Protein AF-A0A4Z1HQW0-F1 (afdb_monomer)

Foldseek 3Di:
DPVDQPLVLCLCQQLVFPDHDQFADPLVVNLLVVLVLLLVLLVVVLVVDDPVQNPLSVLLNVQSVLANDPPPDPDDNLVSVLVVLVPDDAQHKHKDDLQLLQKIWIWGHHPFKIKIFMPGQDDWPCQLVVDDPFDKDKPRAWMWIAGSVLSPDPVSSVVVSVLSVCSSPDADQVQFDWDAFPNDIDGDPQTDGPNCSVNPVVSVVRCVRTNTDDDDIDMDRDDWDFRHDPDDYTDIRRSSSVNSLRSLLRSSDDPPDPPVPSQSSLLSSLSSLLVSLLVVVVDPDDLVSNVSSLVSSVVSCVVCVVPDDPVSNVSNVVSSVVSVVVSVVPDDDDDDDDDDDPVQDDVPVQQFFPLPLPVVVVVCVVVLPDDFDPLDPDPDPDDFAFDLDQQDQTDDDLVCVPDPDLLNLLRNLLSNLVSLLPRLVSNLVVCLADPVVLLVLLVVLVSSCVSLCVSCPQPQQSLLSSLLSSLSSLLSLCSSLCVVPVLCLQAQLLDALQQNLLRFALFLSSLVSSLVSNVSNVVSRVSHHPPAAHQQWDQQDCRHPLNVVLVVDPVLVVLLVVLVVVLVVVLVVQVVVLVVLLVQLVVLVVQLVPFDFDWDWDFDDDDPPTDTDTDTDPDGSNVVSVVSSQPRKDFADERQAAPRPSRRSRQSCLLPPDSSCLSSNQSSVCCQPVQFADPDPDFPFAPWDDCCQGPCVVSRPDDHGQKGKTFSFHWCCPDPLGMDRSVPDDSDSRYHYTSGDITIWGDDVVTTGGDDSCSSVRTHNLSSNFRDDDPLCNLLSVLRSAQCDALVNQVVVLVSDGPVDDSVQSSLLSRCSHHLLCNLVSVLVCLQVVPYLLLDPSSLRSLSSSLRSQHDAPVSDSRRNSRVLLQDPVSLVSSLVSLLVQCVVCLVPLSSLSSLLSSLSNLQSSCRPYPDPVSVVSSLVSLVVLLVSLLVSLVVLVVVLVVDPDDVVNVVSLLSSLSSLLSNLSSLLHDLVVNLVQCVDQVSLLSNLLSLQSNLLSPAPDCPPPDPVSVVSVSSLLSSLSSCQVVNLVCQQVPVNNVQVNVCVVDVPAAFDARWDADDPPRSQKIKGWGRDDPNDDIWIWIARSNRSQIDISNAGQFWHPPLQCPDPQNCLQQNRDTFGWHQDPDRPFGIWGPDADVQWIWTWDDDPSDIWIWIDHPHKIKTWDDLVSCPVRDDPVQSNQWIWIAIPPQRKTWTHGSVCHPDDDLFGWIWHQDPVRTTWTDTPPDTDGTPVPVSVVVVVVVVPD

Organism: NCBI:txid54673

Structure (mmCIF, N/CA/C/O backbone):
data_AF-A0A4Z1HQW0-F1
#
_entry.id   AF-A0A4Z1HQW0-F1
#
loop_
_atom_site.group_PDB
_atom_site.id
_atom_site.type_symbol
_atom_site.label_atom_id
_atom_site.label_alt_id
_atom_site.label_comp_id
_atom_site.label_asym_id
_atom_site.label_entity_id
_atom_site.label_seq_id
_atom_site.pdbx_PDB_ins_code
_atom_site.Cartn_x
_atom_site.Cartn_y
_atom_site.Cartn_z
_atom_site.occupancy
_atom_site.B_iso_or_equiv
_atom_site.auth_seq_id
_atom_site.auth_comp_id
_atom_site.auth_asym_id
_atom_site.auth_atom_id
_atom_site.pdbx_PDB_model_num
ATOM 1 N N . MET A 1 1 ? 65.955 0.274 -6.771 1.00 34.38 1 MET A N 1
ATOM 2 C CA . MET A 1 1 ? 64.890 1.203 -6.340 1.00 34.38 1 MET A CA 1
ATOM 3 C C . MET A 1 1 ? 63.680 1.011 -7.249 1.00 34.38 1 MET A C 1
ATOM 5 O O . MET A 1 1 ? 63.734 1.446 -8.388 1.00 34.38 1 MET A O 1
ATOM 9 N N . ILE A 1 2 ? 62.626 0.335 -6.782 1.00 44.81 2 ILE A N 1
ATOM 10 C CA . ILE A 1 2 ? 61.275 0.433 -7.366 1.00 44.81 2 ILE A CA 1
ATOM 11 C C . ILE A 1 2 ? 60.471 1.174 -6.300 1.00 44.81 2 ILE A C 1
ATOM 13 O O . ILE A 1 2 ? 59.900 0.559 -5.408 1.00 44.81 2 ILE A O 1
ATOM 17 N N . SER A 1 3 ? 60.573 2.500 -6.280 1.00 45.28 3 SER A N 1
ATOM 18 C CA . SER A 1 3 ? 60.137 3.334 -5.151 1.00 45.28 3 SER A CA 1
ATOM 19 C C . SER A 1 3 ? 58.624 3.582 -5.081 1.00 45.28 3 SER A C 1
ATOM 21 O O . SER A 1 3 ? 58.212 4.387 -4.264 1.00 45.28 3 SER A O 1
ATOM 23 N N . ASN A 1 4 ? 57.798 2.891 -5.880 1.00 60.78 4 ASN A N 1
ATOM 24 C CA . ASN A 1 4 ? 56.337 2.817 -5.727 1.00 60.78 4 ASN A CA 1
ATOM 25 C C . ASN A 1 4 ? 55.790 1.634 -6.551 1.00 60.78 4 ASN A C 1
ATOM 27 O O . ASN A 1 4 ? 55.572 1.763 -7.755 1.00 60.78 4 ASN A O 1
ATOM 31 N N . LEU A 1 5 ? 55.599 0.458 -5.938 1.00 72.88 5 LEU A N 1
ATOM 32 C CA . LEU A 1 5 ? 54.894 -0.648 -6.600 1.00 72.88 5 LEU A CA 1
ATOM 33 C C . LEU A 1 5 ? 53.379 -0.360 -6.645 1.00 72.88 5 LEU A C 1
ATOM 35 O O . LEU A 1 5 ? 52.822 0.004 -5.609 1.00 72.88 5 LEU A O 1
ATOM 39 N N . PRO A 1 6 ? 52.679 -0.602 -7.773 1.00 83.88 6 PRO A N 1
ATOM 40 C CA . PRO A 1 6 ? 51.221 -0.504 -7.856 1.00 83.88 6 PRO A CA 1
ATOM 41 C C . PRO A 1 6 ? 50.573 -1.723 -7.172 1.00 83.88 6 PRO A C 1
ATOM 43 O O . PRO A 1 6 ? 50.025 -2.618 -7.819 1.00 83.88 6 PRO A O 1
ATOM 46 N N . LEU A 1 7 ? 50.695 -1.804 -5.844 1.00 86.00 7 LEU A N 1
ATOM 47 C CA . LEU A 1 7 ? 50.300 -2.974 -5.054 1.00 86.00 7 LEU A CA 1
ATOM 48 C C . LEU A 1 7 ? 48.808 -3.304 -5.185 1.00 86.00 7 LEU A C 1
ATOM 50 O O . LEU A 1 7 ? 48.448 -4.478 -5.146 1.00 86.00 7 LEU A O 1
ATOM 54 N N . GLU A 1 8 ? 47.958 -2.303 -5.398 1.00 86.75 8 GLU A N 1
ATOM 55 C CA . GLU A 1 8 ? 46.522 -2.485 -5.623 1.00 86.75 8 GLU A CA 1
ATOM 56 C C . GLU A 1 8 ? 46.225 -3.193 -6.962 1.00 86.75 8 GLU A C 1
ATOM 58 O O . GLU A 1 8 ? 45.518 -4.201 -6.981 1.00 86.75 8 GLU A O 1
ATOM 63 N N . TYR A 1 9 ? 46.861 -2.771 -8.063 1.00 89.56 9 TYR A N 1
ATOM 64 C CA . TYR A 1 9 ? 46.792 -3.457 -9.365 1.00 89.56 9 TYR A CA 1
ATOM 65 C C . TYR A 1 9 ? 47.267 -4.917 -9.256 1.00 89.56 9 TYR A C 1
ATOM 67 O O . TYR A 1 9 ? 46.600 -5.865 -9.687 1.00 89.56 9 TYR A O 1
ATOM 75 N N . ILE A 1 10 ? 48.415 -5.125 -8.602 1.00 90.62 10 ILE A N 1
ATOM 76 C CA . ILE A 1 10 ? 48.997 -6.458 -8.392 1.00 90.62 10 ILE A CA 1
ATOM 77 C C . ILE A 1 10 ? 48.061 -7.322 -7.535 1.00 90.62 10 ILE A C 1
ATOM 79 O O . ILE A 1 10 ? 47.850 -8.499 -7.840 1.00 90.62 10 ILE A O 1
ATOM 83 N N . PHE A 1 11 ? 47.451 -6.760 -6.493 1.00 91.19 11 PHE A N 1
ATOM 84 C CA . PHE A 1 11 ? 46.458 -7.439 -5.665 1.00 91.19 11 PHE A CA 1
ATOM 85 C C . PHE A 1 11 ? 45.246 -7.896 -6.494 1.00 91.19 11 PHE A C 1
ATOM 87 O O . PHE A 1 11 ? 44.898 -9.085 -6.467 1.00 91.19 11 PHE A O 1
ATOM 94 N N . HIS A 1 12 ? 44.662 -7.013 -7.309 1.00 92.12 12 HIS A N 1
ATOM 95 C CA . HIS A 1 12 ? 43.513 -7.339 -8.157 1.00 92.12 12 HIS A CA 1
ATOM 96 C C . HIS A 1 12 ? 43.827 -8.428 -9.196 1.00 92.12 12 HIS A C 1
ATOM 98 O O . HIS A 1 12 ? 43.054 -9.381 -9.354 1.00 92.12 12 HIS A O 1
ATOM 104 N N . HIS A 1 13 ? 44.989 -8.380 -9.854 1.00 91.50 13 HIS A N 1
ATOM 105 C CA . HIS A 1 13 ? 45.311 -9.325 -10.928 1.00 91.50 13 HIS A CA 1
ATOM 106 C C . HIS A 1 13 ? 46.006 -10.614 -10.471 1.00 91.50 13 HIS A C 1
ATOM 108 O O . HIS A 1 13 ? 45.708 -11.689 -11.013 1.00 91.50 13 HIS A O 1
ATOM 114 N N . VAL A 1 14 ? 46.879 -10.576 -9.461 1.00 92.75 14 VAL A N 1
ATOM 115 C CA . VAL A 1 14 ? 47.582 -11.765 -8.943 1.00 92.75 14 VAL A CA 1
ATOM 116 C C . VAL A 1 14 ? 46.700 -12.531 -7.958 1.00 92.75 14 VAL A C 1
ATOM 118 O O . VAL A 1 14 ? 46.475 -13.733 -8.151 1.00 92.75 14 VAL A O 1
ATOM 121 N N . PHE A 1 15 ? 46.148 -11.848 -6.950 1.00 92.50 15 PHE A N 1
ATOM 122 C CA . PHE A 1 15 ? 45.377 -12.475 -5.872 1.00 92.50 15 PHE A CA 1
ATOM 123 C C . PHE A 1 15 ? 43.898 -12.646 -6.225 1.00 92.50 15 PHE A C 1
ATOM 125 O O . PHE A 1 15 ? 43.306 -13.654 -5.820 1.00 92.50 15 PHE A O 1
ATOM 132 N N . LEU A 1 16 ? 43.318 -11.747 -7.026 1.00 90.88 16 LEU A N 1
ATOM 133 C CA . LEU A 1 16 ? 41.908 -11.771 -7.442 1.00 90.88 16 LEU A CA 1
ATOM 134 C C . LEU A 1 16 ? 40.949 -11.849 -6.229 1.00 90.88 16 LEU A C 1
ATOM 136 O O . LEU A 1 16 ? 40.405 -12.929 -5.944 1.00 90.88 16 LEU A O 1
ATOM 140 N N . PRO A 1 17 ? 40.836 -10.770 -5.435 1.00 91.38 17 PRO A N 1
ATOM 141 C CA . PRO A 1 17 ? 39.992 -10.695 -4.234 1.00 91.38 17 PRO A CA 1
ATOM 142 C C . PRO A 1 17 ? 38.481 -10.777 -4.534 1.00 91.38 17 PRO A C 1
ATOM 144 O O . PRO A 1 17 ? 38.094 -10.785 -5.700 1.00 91.38 17 PRO A O 1
ATOM 147 N N . PRO A 1 18 ? 37.622 -10.887 -3.498 1.00 86.44 18 PRO A N 1
ATOM 148 C CA . PRO A 1 18 ? 36.166 -10.868 -3.668 1.00 86.44 18 PRO A CA 1
ATOM 149 C C . PRO A 1 18 ? 35.628 -9.543 -4.224 1.00 86.44 18 PRO A C 1
ATOM 151 O O . PRO A 1 18 ? 34.746 -9.565 -5.076 1.00 86.44 18 PRO A O 1
ATOM 154 N N . LYS A 1 19 ? 36.170 -8.408 -3.762 1.00 87.94 19 LYS A N 1
ATOM 155 C CA . LYS A 1 19 ? 35.846 -7.072 -4.273 1.00 87.94 19 LYS A CA 1
ATOM 156 C C . LYS A 1 19 ? 36.852 -6.693 -5.354 1.00 87.94 19 LYS A C 1
ATOM 158 O O . LYS A 1 19 ? 38.043 -6.637 -5.065 1.00 87.94 19 LYS A O 1
ATOM 163 N N . LEU A 1 20 ? 36.376 -6.481 -6.574 1.00 90.00 20 LEU A N 1
ATOM 164 C CA . LEU A 1 20 ? 37.189 -6.112 -7.733 1.00 90.00 20 LEU A CA 1
ATOM 165 C C . LEU A 1 20 ? 36.821 -4.682 -8.175 1.00 90.00 20 LEU A C 1
ATOM 167 O O . LEU A 1 20 ? 35.801 -4.160 -7.720 1.00 90.00 20 LEU A O 1
ATOM 171 N N . PRO A 1 21 ? 37.662 -4.016 -8.982 1.00 88.31 21 PRO A N 1
ATOM 172 C CA . PRO A 1 21 ? 37.334 -2.706 -9.533 1.00 88.31 21 PRO A CA 1
ATOM 173 C C . PRO A 1 21 ? 36.179 -2.774 -10.535 1.00 88.31 21 PRO A C 1
ATOM 175 O O . PRO A 1 21 ? 36.045 -3.738 -11.283 1.00 88.31 21 PRO A O 1
ATOM 178 N N . ASP A 1 22 ? 35.412 -1.689 -10.623 1.00 86.31 22 ASP A N 1
ATOM 179 C CA . ASP A 1 22 ? 34.274 -1.579 -11.545 1.00 86.31 22 ASP A CA 1
ATOM 180 C C . ASP A 1 22 ? 34.618 -0.867 -12.877 1.00 86.31 22 ASP A C 1
ATOM 182 O O . ASP A 1 22 ? 33.733 -0.609 -13.700 1.00 86.31 22 ASP A O 1
ATOM 186 N N . LYS A 1 23 ? 35.894 -0.513 -13.091 1.00 85.50 23 LYS A N 1
ATOM 187 C CA . LYS A 1 23 ? 36.424 0.168 -14.290 1.00 85.50 23 LYS A CA 1
ATOM 188 C C . LYS A 1 23 ? 37.862 -0.267 -14.603 1.00 85.50 23 LYS A C 1
ATOM 190 O O . LYS A 1 23 ? 38.560 -0.728 -13.707 1.00 85.50 23 LYS A O 1
ATOM 195 N N . GLU A 1 24 ? 38.289 -0.097 -15.854 1.00 84.25 24 GLU A N 1
ATOM 196 C CA . GLU A 1 24 ? 39.665 -0.366 -16.319 1.00 84.25 24 GLU A CA 1
ATOM 197 C C . GLU A 1 24 ? 40.729 0.389 -15.482 1.00 84.25 24 GLU A C 1
ATOM 199 O O . GLU A 1 24 ? 40.503 1.541 -15.100 1.00 84.25 24 GLU A O 1
ATOM 204 N N . ASP A 1 25 ? 41.839 -0.284 -15.143 1.00 83.62 25 ASP A N 1
ATOM 205 C CA . ASP A 1 25 ? 42.852 0.133 -14.158 1.00 83.62 25 ASP A CA 1
ATOM 206 C C . ASP A 1 25 ? 44.268 0.374 -14.740 1.00 83.62 25 ASP A C 1
ATOM 208 O O . ASP A 1 25 ? 45.282 0.059 -14.106 1.00 83.62 25 ASP A O 1
ATOM 212 N N . GLU A 1 26 ? 44.343 1.000 -15.923 1.00 76.25 26 GLU A N 1
ATOM 213 C CA . GLU A 1 26 ? 45.581 1.449 -16.593 1.00 76.25 26 GLU A CA 1
ATOM 214 C C . GLU A 1 26 ? 46.575 0.306 -16.886 1.00 76.25 26 GLU A C 1
ATOM 216 O O . GLU A 1 26 ? 47.771 0.387 -16.574 1.00 76.25 26 GLU A O 1
ATOM 221 N N . ARG A 1 27 ? 46.089 -0.783 -17.496 1.00 77.06 27 ARG A N 1
ATOM 222 C CA . ARG A 1 27 ? 46.860 -2.030 -17.673 1.00 77.06 27 ARG A CA 1
ATOM 223 C C . ARG A 1 27 ? 48.205 -1.842 -18.381 1.00 77.06 27 ARG A C 1
ATOM 225 O O . ARG A 1 27 ? 49.205 -2.382 -17.910 1.00 77.06 27 ARG A O 1
ATOM 232 N N . GLU A 1 28 ? 48.262 -1.029 -19.439 1.00 69.31 28 GLU A N 1
ATOM 233 C CA . GLU A 1 28 ? 49.486 -0.790 -20.229 1.00 69.31 28 GLU A CA 1
ATOM 234 C C . GLU A 1 28 ? 50.670 -0.324 -19.363 1.00 69.31 28 GLU A C 1
ATOM 236 O O . GLU A 1 28 ? 51.806 -0.772 -19.532 1.00 69.31 28 GLU A O 1
ATOM 241 N N . LYS A 1 29 ? 50.406 0.547 -18.382 1.00 75.50 29 LYS A N 1
ATOM 242 C CA . LYS A 1 29 ? 51.429 1.109 -17.492 1.00 75.50 29 LYS A CA 1
ATOM 243 C C . LYS A 1 29 ? 51.857 0.115 -16.414 1.00 75.50 29 LYS A C 1
ATOM 245 O O . LYS A 1 29 ? 53.040 0.025 -16.080 1.00 75.50 29 LYS A O 1
ATOM 250 N N . HIS A 1 30 ? 50.905 -0.620 -15.843 1.00 83.06 30 HIS A N 1
ATOM 251 C CA . HIS A 1 30 ? 51.153 -1.476 -14.684 1.00 83.06 30 HIS A CA 1
ATOM 252 C C . HIS A 1 30 ? 51.631 -2.894 -15.047 1.00 83.06 30 HIS A C 1
ATOM 254 O O . HIS A 1 30 ? 52.361 -3.504 -14.257 1.00 83.06 30 HIS A O 1
ATOM 260 N N . ASP A 1 31 ? 51.317 -3.409 -16.242 1.00 83.50 31 ASP A N 1
ATOM 261 C CA . ASP A 1 31 ? 51.786 -4.725 -16.705 1.00 83.50 31 ASP A CA 1
ATOM 262 C C . ASP A 1 31 ? 53.314 -4.777 -16.888 1.00 83.50 31 ASP A C 1
ATOM 264 O O . ASP A 1 31 ? 53.945 -5.797 -16.586 1.00 83.50 31 ASP A O 1
ATOM 268 N N . VAL A 1 32 ? 53.948 -3.664 -17.274 1.00 81.31 32 VAL A N 1
ATOM 269 C CA . VAL A 1 32 ? 55.418 -3.554 -17.337 1.00 81.31 32 VAL A CA 1
ATOM 270 C C . VAL A 1 32 ? 56.038 -3.746 -15.949 1.00 81.31 32 VAL A C 1
ATOM 272 O O . VAL A 1 32 ? 56.973 -4.534 -15.784 1.00 81.31 32 VAL A O 1
ATOM 275 N N . VAL A 1 33 ? 55.480 -3.090 -14.927 1.00 84.00 33 VAL A N 1
ATOM 276 C CA . VAL A 1 33 ? 55.957 -3.199 -13.538 1.00 84.00 33 VAL A CA 1
ATOM 277 C C . VAL A 1 33 ? 55.736 -4.612 -12.993 1.00 84.00 33 VAL A C 1
ATOM 279 O O . VAL A 1 33 ? 56.621 -5.176 -12.347 1.00 84.00 33 VAL A O 1
ATOM 282 N N . LEU A 1 34 ? 54.589 -5.229 -13.300 1.00 87.06 34 LEU A N 1
ATOM 283 C CA . LEU A 1 34 ? 54.302 -6.619 -12.935 1.00 87.06 34 LEU A CA 1
ATOM 284 C C . LEU A 1 34 ? 55.298 -7.600 -13.579 1.00 87.06 34 LEU A C 1
ATOM 286 O O . LEU A 1 34 ? 55.713 -8.565 -12.934 1.00 87.06 34 LEU A O 1
ATOM 290 N N . THR A 1 35 ? 55.718 -7.341 -14.819 1.00 86.50 35 THR A N 1
ATOM 291 C CA . THR A 1 35 ? 56.719 -8.148 -15.538 1.00 86.50 35 THR A CA 1
ATOM 292 C C . THR A 1 35 ? 58.089 -8.058 -14.881 1.00 86.50 35 THR A C 1
ATOM 294 O O . THR A 1 35 ? 58.712 -9.087 -14.618 1.00 86.50 35 THR A O 1
ATOM 297 N N . GLN A 1 36 ? 58.536 -6.841 -14.559 1.00 86.38 36 GLN A N 1
ATOM 298 C CA . GLN A 1 36 ? 59.807 -6.600 -13.869 1.00 86.38 36 GLN A CA 1
ATOM 299 C C . GLN A 1 36 ? 59.830 -7.265 -12.489 1.00 86.38 36 GLN A C 1
ATOM 301 O O . GLN A 1 36 ? 60.803 -7.936 -12.142 1.00 86.38 36 GLN A O 1
ATOM 306 N N . LEU A 1 37 ? 58.734 -7.157 -11.731 1.00 89.25 37 LEU A N 1
ATOM 307 C CA . LEU A 1 37 ? 58.595 -7.836 -10.444 1.00 89.25 37 LEU A CA 1
ATOM 308 C C . LEU A 1 37 ? 58.626 -9.362 -10.609 1.00 89.25 37 LEU A C 1
ATOM 310 O O . LEU A 1 37 ? 59.332 -10.052 -9.878 1.00 89.25 37 LEU A O 1
ATOM 314 N N . CYS A 1 38 ? 57.899 -9.905 -11.590 1.00 90.56 38 CYS A N 1
ATOM 315 C CA . CYS A 1 38 ? 57.916 -11.337 -11.883 1.00 90.56 38 CYS A CA 1
ATOM 316 C C . CYS A 1 38 ? 59.324 -11.824 -12.253 1.00 90.56 38 CYS A C 1
ATOM 318 O O . CYS A 1 38 ? 59.718 -12.907 -11.828 1.00 90.56 38 CYS A O 1
ATOM 320 N N . GLN A 1 39 ? 60.089 -11.035 -13.012 1.00 89.69 39 GLN A N 1
ATOM 321 C CA . GLN A 1 39 ? 61.477 -11.336 -13.358 1.00 89.69 39 GLN A CA 1
ATOM 322 C C . GLN A 1 39 ? 62.376 -11.368 -12.118 1.00 89.69 39 GLN A C 1
ATOM 324 O O . GLN A 1 39 ? 63.143 -12.315 -11.944 1.00 89.69 39 GLN A O 1
ATOM 329 N N . GLN A 1 40 ? 62.287 -10.336 -11.273 1.00 90.06 40 GLN A N 1
ATOM 330 C CA . GLN A 1 40 ? 63.084 -10.215 -10.054 1.00 90.06 40 GLN A CA 1
ATOM 331 C C . GLN A 1 40 ? 62.823 -11.394 -9.114 1.00 90.06 40 GLN A C 1
ATOM 333 O O . GLN A 1 40 ? 63.760 -12.054 -8.670 1.00 90.06 40 GLN A O 1
ATOM 338 N N . GLU A 1 41 ? 61.556 -11.724 -8.870 1.00 92.38 41 GLU A N 1
ATOM 339 C CA . GLU A 1 41 ? 61.221 -12.835 -7.981 1.00 92.38 41 GLU A CA 1
ATOM 340 C C . GLU A 1 41 ? 61.521 -14.202 -8.593 1.00 92.38 41 GLU A C 1
ATOM 342 O O . GLU A 1 41 ? 61.809 -15.149 -7.865 1.00 92.38 41 GLU A O 1
ATOM 347 N N . LEU A 1 42 ? 61.494 -14.335 -9.921 1.00 91.62 42 LEU A N 1
ATOM 348 C CA . LEU A 1 42 ? 61.926 -15.567 -10.580 1.00 91.62 42 LEU A CA 1
ATOM 349 C C . LEU A 1 42 ? 63.439 -15.774 -10.449 1.00 91.62 42 LEU A C 1
ATOM 351 O O . LEU A 1 42 ? 63.875 -16.913 -10.294 1.00 91.62 42 LEU A O 1
ATOM 355 N N . GLN A 1 43 ? 64.225 -14.691 -10.458 1.00 91.31 43 GLN A N 1
ATOM 356 C CA . GLN A 1 43 ? 65.656 -14.730 -10.153 1.00 91.31 43 GLN A CA 1
ATOM 357 C C . GLN A 1 43 ? 65.900 -15.145 -8.696 1.00 91.31 43 GLN A C 1
ATOM 359 O O . GLN A 1 43 ? 66.638 -16.097 -8.464 1.00 91.31 43 GLN A O 1
ATOM 364 N N . ASN A 1 44 ? 65.200 -14.532 -7.735 1.00 90.06 44 ASN A N 1
ATOM 365 C CA . ASN A 1 44 ? 65.288 -14.926 -6.322 1.00 90.06 44 ASN A CA 1
ATOM 366 C C . ASN A 1 44 ? 64.927 -16.409 -6.128 1.00 90.06 44 ASN A C 1
ATOM 368 O O . ASN A 1 44 ? 65.617 -17.142 -5.425 1.00 90.06 44 ASN A O 1
ATOM 372 N N . PHE A 1 45 ? 63.870 -16.876 -6.799 1.00 90.12 45 PHE A N 1
ATOM 373 C CA . PHE A 1 45 ? 63.461 -18.277 -6.754 1.00 90.12 45 PHE A CA 1
ATOM 374 C C . PHE A 1 45 ? 64.521 -19.210 -7.353 1.00 90.12 45 PHE A C 1
ATOM 376 O O . PHE A 1 45 ? 64.804 -20.254 -6.775 1.00 90.12 45 PHE A O 1
ATOM 383 N N . HIS A 1 46 ? 65.132 -18.841 -8.485 1.00 90.25 46 HIS A N 1
ATOM 384 C CA . HIS A 1 46 ? 66.228 -19.596 -9.101 1.00 90.25 46 HIS A CA 1
ATOM 385 C C . HIS A 1 46 ? 67.400 -19.799 -8.135 1.00 90.25 46 HIS A C 1
ATOM 387 O O . HIS A 1 46 ? 67.938 -20.905 -8.044 1.00 90.25 46 HIS A O 1
ATOM 393 N N . ASP A 1 47 ? 67.774 -18.752 -7.406 1.00 87.31 47 ASP A N 1
ATOM 394 C CA . ASP A 1 47 ? 68.938 -18.775 -6.521 1.00 87.31 47 ASP A CA 1
ATOM 395 C C . ASP A 1 47 ? 68.695 -19.672 -5.292 1.00 87.31 47 ASP A C 1
ATOM 397 O O . ASP A 1 47 ? 69.615 -20.343 -4.820 1.00 87.31 47 ASP A O 1
ATOM 401 N N . CYS A 1 48 ? 67.434 -19.800 -4.862 1.00 83.25 48 CYS A N 1
ATOM 402 C CA . CYS A 1 48 ? 67.003 -20.718 -3.805 1.00 83.25 48 CYS A CA 1
ATOM 403 C C . CYS A 1 48 ? 66.856 -22.190 -4.247 1.00 83.25 48 CYS A C 1
ATOM 405 O O . CYS A 1 48 ? 66.702 -23.059 -3.390 1.00 83.25 48 CYS A O 1
ATOM 407 N N . LEU A 1 49 ? 66.876 -22.507 -5.549 1.00 84.06 49 LEU A N 1
ATOM 408 C CA . LEU A 1 49 ? 66.679 -23.882 -6.033 1.00 84.06 49 LEU A CA 1
ATOM 409 C C . LEU A 1 49 ? 67.974 -24.715 -6.013 1.00 84.06 49 LEU A C 1
ATOM 411 O O . LEU A 1 49 ? 69.053 -24.163 -6.229 1.00 84.06 49 LEU A O 1
ATOM 415 N N . PRO A 1 50 ? 67.891 -26.053 -5.878 1.00 80.38 50 PRO A N 1
ATOM 416 C CA . PRO A 1 50 ? 69.023 -26.955 -6.106 1.00 80.38 50 PRO A CA 1
ATOM 417 C C . PRO A 1 50 ? 69.533 -26.911 -7.559 1.00 80.38 50 PRO A C 1
ATOM 419 O O . PRO A 1 50 ? 68.756 -26.711 -8.497 1.00 80.38 50 PRO A O 1
ATOM 422 N N . SER A 1 51 ? 70.833 -27.151 -7.775 1.00 77.06 51 SER A N 1
ATOM 423 C CA . SER A 1 51 ? 71.506 -26.999 -9.082 1.00 77.06 51 SER A CA 1
ATOM 424 C C . SER A 1 51 ? 70.842 -27.761 -10.240 1.00 77.06 51 SER A C 1
ATOM 426 O O . SER A 1 51 ? 70.782 -27.252 -11.357 1.00 77.06 51 SER A O 1
ATOM 428 N N . ASN A 1 52 ? 70.273 -28.940 -9.976 1.00 71.88 52 ASN A N 1
ATOM 429 C CA . ASN A 1 52 ? 69.576 -29.776 -10.964 1.00 71.88 52 ASN A CA 1
ATOM 430 C C . ASN A 1 52 ? 68.192 -29.238 -11.392 1.00 71.88 52 ASN A C 1
ATOM 432 O O . ASN A 1 52 ? 67.619 -29.731 -12.362 1.00 71.88 52 ASN A O 1
ATOM 436 N N . GLN A 1 53 ? 67.649 -28.228 -10.704 1.00 74.62 53 GLN A N 1
ATOM 437 C CA . GLN A 1 53 ? 66.349 -27.610 -11.006 1.00 74.62 53 GLN A CA 1
ATOM 438 C C . GLN A 1 53 ? 66.473 -26.187 -11.574 1.00 74.62 53 GLN A C 1
ATOM 440 O O . GLN A 1 53 ? 65.480 -25.611 -12.019 1.00 74.62 53 GLN A O 1
ATOM 445 N N . ARG A 1 54 ? 67.684 -25.616 -11.604 1.00 83.50 54 ARG A N 1
ATOM 446 C CA . ARG A 1 54 ? 67.937 -24.222 -12.007 1.00 83.50 54 ARG A CA 1
ATOM 447 C C . ARG A 1 54 ? 67.805 -23.964 -13.510 1.00 83.50 54 ARG A C 1
ATOM 449 O O . ARG A 1 54 ? 67.357 -22.890 -13.906 1.00 83.50 54 ARG A O 1
ATOM 456 N N . LEU A 1 55 ? 68.157 -24.933 -14.361 1.00 82.94 55 LEU A N 1
ATOM 457 C CA . LEU A 1 55 ? 68.268 -24.722 -15.813 1.00 82.94 55 LEU A CA 1
ATOM 458 C C . LEU A 1 55 ? 66.945 -24.290 -16.495 1.00 82.94 55 LEU A C 1
ATOM 460 O O . LEU A 1 55 ? 66.972 -23.288 -17.215 1.00 82.94 55 LEU A O 1
ATOM 464 N N . PRO A 1 56 ? 65.781 -24.932 -16.252 1.00 83.56 56 PRO A N 1
ATOM 465 C CA . PRO A 1 56 ? 64.504 -24.473 -16.812 1.00 83.56 56 PRO A CA 1
ATOM 466 C C . PRO A 1 56 ? 64.106 -23.069 -16.335 1.00 83.56 56 PRO A C 1
ATOM 468 O O . PRO A 1 56 ? 63.600 -22.263 -17.114 1.00 83.56 56 PRO A O 1
ATOM 471 N N . VAL A 1 57 ? 64.389 -22.737 -15.070 1.00 86.75 57 VAL A N 1
ATOM 472 C CA . VAL A 1 57 ? 64.099 -21.409 -14.504 1.00 86.75 57 VAL A CA 1
ATOM 473 C C . VAL A 1 57 ? 64.995 -20.343 -15.126 1.00 86.75 57 VAL A C 1
ATOM 475 O O . VAL A 1 57 ? 64.503 -19.283 -15.503 1.00 86.75 57 VAL A O 1
ATOM 478 N N . LYS A 1 58 ? 66.282 -20.642 -15.338 1.00 87.38 58 LYS A N 1
ATOM 479 C CA . LYS A 1 58 ? 67.230 -19.750 -16.021 1.00 87.38 58 LYS A CA 1
ATOM 480 C C . LYS A 1 58 ? 66.762 -19.381 -17.433 1.00 87.38 58 LYS A C 1
ATOM 482 O O . LYS A 1 58 ? 66.870 -18.220 -17.824 1.00 87.38 58 LYS A O 1
ATOM 487 N N . ARG A 1 59 ? 66.183 -20.333 -18.175 1.00 86.44 59 ARG A N 1
ATOM 488 C CA . ARG A 1 59 ? 65.584 -20.075 -19.500 1.00 86.44 59 ARG A CA 1
ATOM 489 C C . ARG A 1 59 ? 64.376 -19.152 -19.414 1.00 86.44 59 ARG A C 1
ATOM 491 O O . ARG A 1 59 ? 64.270 -18.216 -20.197 1.00 86.44 59 ARG A O 1
ATOM 498 N N . MET A 1 60 ? 63.494 -19.369 -18.439 1.00 90.19 60 MET A N 1
ATOM 499 C CA . MET A 1 60 ? 62.337 -18.495 -18.219 1.00 90.19 60 MET A CA 1
ATOM 500 C C . MET A 1 60 ? 62.737 -17.081 -17.788 1.00 90.19 60 MET A C 1
ATOM 502 O O . MET A 1 60 ? 62.107 -16.119 -18.218 1.00 90.19 60 MET A O 1
ATOM 506 N N . ILE A 1 61 ? 63.812 -16.936 -17.008 1.00 88.25 61 ILE A N 1
ATOM 507 C CA . ILE A 1 61 ? 64.405 -15.628 -16.695 1.00 88.25 61 ILE A CA 1
ATOM 508 C C . ILE A 1 61 ? 64.895 -14.951 -17.979 1.00 88.25 61 ILE A C 1
ATOM 510 O O . ILE A 1 61 ? 64.621 -13.771 -18.174 1.00 88.25 61 ILE A O 1
ATOM 514 N N . GLY A 1 62 ? 65.583 -15.684 -18.863 1.00 84.88 62 GLY A N 1
ATOM 515 C CA . GLY A 1 62 ? 66.008 -15.179 -20.175 1.00 84.88 62 GLY A CA 1
ATOM 516 C C . GLY A 1 62 ? 64.831 -14.724 -21.043 1.00 84.88 62 GLY A C 1
ATOM 517 O O . GLY A 1 62 ? 64.850 -13.618 -21.574 1.00 84.88 62 GLY A O 1
ATOM 518 N N . MET A 1 63 ? 63.769 -15.531 -21.100 1.00 87.69 63 MET A N 1
ATOM 519 C CA . MET A 1 63 ? 62.535 -15.221 -21.823 1.00 87.69 63 MET A CA 1
ATOM 520 C C . MET A 1 63 ? 61.862 -13.944 -21.287 1.00 87.69 63 MET A C 1
ATOM 522 O O . MET A 1 63 ? 61.537 -13.058 -22.069 1.00 87.69 63 MET A O 1
ATOM 526 N N . ILE A 1 64 ? 61.687 -13.807 -19.964 1.00 85.94 64 ILE A N 1
ATOM 527 C CA . ILE A 1 64 ? 61.070 -12.608 -19.363 1.00 85.94 64 ILE A CA 1
ATOM 528 C C . ILE A 1 64 ? 61.971 -11.375 -19.524 1.00 85.94 64 ILE A C 1
ATOM 530 O O . ILE A 1 64 ? 61.460 -10.298 -19.819 1.00 85.94 64 ILE A O 1
ATOM 534 N N . LYS A 1 65 ? 63.300 -11.518 -19.411 1.00 80.94 65 LYS A N 1
ATOM 535 C CA . LYS A 1 65 ? 64.254 -10.436 -19.720 1.00 80.94 65 LYS A CA 1
ATOM 536 C C . LYS A 1 65 ? 64.114 -9.949 -21.164 1.00 80.94 65 LYS A C 1
ATOM 538 O O . LYS A 1 65 ? 64.222 -8.755 -21.399 1.00 80.94 65 LYS A O 1
ATOM 543 N N . GLY A 1 66 ? 63.839 -10.854 -22.105 1.00 72.81 66 GLY A N 1
ATOM 544 C CA . GLY A 1 66 ? 63.548 -10.512 -23.499 1.00 72.81 66 GLY A CA 1
ATOM 545 C C . GLY A 1 66 ? 62.194 -9.819 -23.714 1.00 72.81 66 GLY A C 1
ATOM 546 O O . GLY A 1 66 ? 62.046 -9.103 -24.699 1.00 72.81 66 GLY A O 1
ATOM 547 N N . MET A 1 67 ? 61.229 -9.999 -22.801 1.00 74.69 67 MET A N 1
ATOM 548 C CA . MET A 1 67 ? 59.930 -9.302 -22.805 1.00 74.69 67 MET A CA 1
ATOM 549 C C . MET A 1 67 ? 59.976 -7.928 -22.135 1.00 74.69 67 MET A C 1
ATOM 551 O O . MET A 1 67 ? 59.143 -7.074 -22.437 1.00 74.69 67 MET A O 1
ATOM 555 N N . ALA A 1 68 ? 60.898 -7.730 -21.187 1.00 57.53 68 ALA A N 1
ATOM 556 C CA . ALA A 1 68 ? 61.072 -6.477 -20.471 1.00 57.53 68 ALA A CA 1
ATOM 557 C C . ALA A 1 68 ? 61.617 -5.415 -21.437 1.00 57.53 68 ALA A C 1
ATOM 559 O O . ALA A 1 68 ? 62.820 -5.291 -21.644 1.00 57.53 68 ALA A O 1
ATOM 560 N N . LEU A 1 69 ? 60.701 -4.674 -22.059 1.00 53.19 69 LEU A N 1
ATOM 561 C CA . LEU A 1 69 ? 60.996 -3.527 -22.910 1.00 53.19 69 LEU A CA 1
ATOM 562 C C . LEU A 1 69 ? 61.936 -2.568 -22.166 1.00 53.19 69 LEU A C 1
ATOM 564 O O . LEU A 1 69 ? 61.579 -2.055 -21.105 1.00 53.19 69 LEU A O 1
ATOM 568 N N . ASP A 1 70 ? 63.122 -2.320 -22.724 1.00 43.59 70 ASP A N 1
ATOM 569 C CA . ASP A 1 70 ? 63.955 -1.189 -22.329 1.00 43.59 70 ASP A CA 1
ATOM 570 C C . ASP A 1 70 ? 63.215 0.094 -22.755 1.00 43.59 70 ASP A C 1
ATOM 572 O O . ASP A 1 70 ? 63.075 0.337 -23.959 1.00 43.59 70 ASP A O 1
ATOM 576 N N . PRO A 1 71 ? 62.724 0.930 -21.819 1.00 40.84 71 PRO A N 1
ATOM 577 C CA . PRO A 1 71 ? 61.984 2.149 -22.151 1.00 40.84 71 PRO A CA 1
ATOM 578 C C . PRO A 1 71 ? 62.835 3.178 -22.915 1.00 40.84 71 PRO A C 1
ATOM 580 O O . PRO A 1 71 ? 62.321 4.207 -23.349 1.00 40.84 71 PRO A O 1
ATOM 583 N N . SER A 1 72 ? 64.147 2.941 -23.034 1.00 37.34 72 SER A N 1
ATOM 584 C CA . SER A 1 72 ? 65.113 3.850 -23.646 1.00 37.34 72 SER A CA 1
ATOM 585 C C . SER A 1 72 ? 65.595 3.448 -25.048 1.00 37.34 72 SER A C 1
ATOM 587 O O . SER A 1 72 ? 66.362 4.203 -25.654 1.00 37.34 72 SER A O 1
ATOM 589 N N . ALA A 1 73 ? 65.139 2.320 -25.604 1.00 38.28 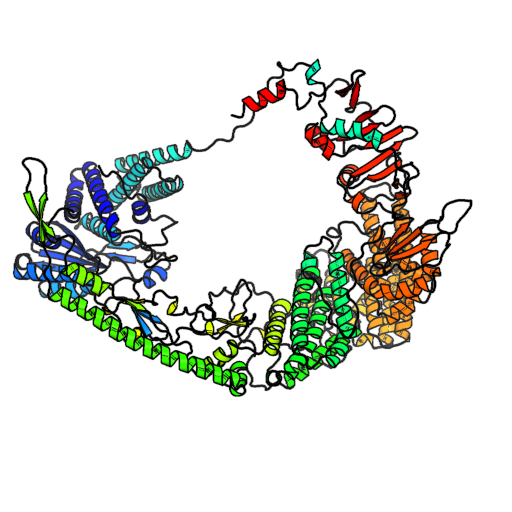73 ALA A N 1
ATOM 590 C CA . ALA A 1 73 ? 65.563 1.868 -26.928 1.00 38.28 73 ALA A CA 1
ATOM 591 C C . ALA A 1 73 ? 64.860 2.649 -28.059 1.00 38.28 73 ALA A C 1
ATOM 593 O O . ALA A 1 73 ? 63.645 2.613 -28.213 1.00 38.28 73 ALA A O 1
ATOM 594 N N . THR A 1 74 ? 65.643 3.332 -28.896 1.00 36.34 74 THR A N 1
ATOM 595 C CA . THR A 1 74 ? 65.207 4.064 -30.103 1.00 36.34 74 THR A CA 1
ATOM 596 C C . THR A 1 74 ? 64.879 3.163 -31.304 1.00 36.34 74 THR A C 1
ATOM 598 O O . THR A 1 74 ? 64.574 3.671 -32.382 1.00 36.34 74 THR A O 1
ATOM 601 N N . ALA A 1 75 ? 64.942 1.839 -31.149 1.00 39.44 75 ALA A N 1
ATOM 602 C CA . ALA A 1 75 ? 64.602 0.874 -32.191 1.00 39.44 75 ALA A CA 1
ATOM 603 C C . ALA A 1 75 ? 63.174 0.343 -31.981 1.00 39.44 75 ALA A C 1
ATOM 605 O O . ALA A 1 75 ? 62.761 0.121 -30.843 1.00 39.44 75 ALA A O 1
ATOM 606 N N . THR A 1 76 ? 62.421 0.124 -33.066 1.00 46.94 76 THR A N 1
ATOM 607 C CA . THR A 1 76 ? 61.077 -0.472 -32.998 1.00 46.94 76 THR A CA 1
ATOM 608 C C . THR A 1 76 ? 61.136 -1.804 -32.231 1.00 46.94 76 THR A C 1
ATOM 610 O O . THR A 1 76 ? 62.079 -2.577 -32.456 1.00 46.94 76 THR A O 1
ATOM 613 N N . PRO A 1 77 ? 60.157 -2.113 -31.349 1.00 54.03 77 PRO A N 1
ATOM 614 C CA . PRO A 1 77 ? 60.145 -3.335 -30.530 1.00 54.03 77 PRO A CA 1
ATOM 615 C C . PRO A 1 77 ? 60.384 -4.616 -31.342 1.00 54.03 77 PRO A C 1
ATOM 617 O O . PRO A 1 77 ? 60.941 -5.588 -30.838 1.00 54.03 77 PRO A O 1
ATOM 620 N N . PHE A 1 78 ? 60.018 -4.586 -32.626 1.00 61.84 78 PHE A N 1
ATOM 621 C CA . PHE A 1 78 ? 60.092 -5.711 -33.543 1.00 61.84 78 PHE A CA 1
ATOM 622 C C . PHE A 1 78 ? 61.505 -6.028 -34.072 1.00 61.84 78 PHE A C 1
ATOM 624 O O . PHE A 1 78 ? 61.846 -7.193 -34.275 1.00 61.84 78 PHE A O 1
ATOM 631 N N . SER A 1 79 ? 62.392 -5.032 -34.180 1.00 58.50 79 SER A N 1
ATOM 632 C CA . SER A 1 79 ? 63.803 -5.262 -34.543 1.00 58.50 79 SER A CA 1
ATOM 633 C C . SER A 1 79 ? 64.546 -6.132 -33.513 1.00 58.50 79 SER A C 1
ATOM 635 O O . SER A 1 79 ? 65.498 -6.839 -33.850 1.00 58.50 79 SER A O 1
ATOM 637 N N . ASN A 1 80 ? 64.071 -6.142 -32.262 1.00 61.75 80 ASN A N 1
ATOM 638 C CA . ASN A 1 80 ? 64.586 -6.994 -31.191 1.00 61.75 80 ASN A CA 1
ATOM 639 C C . ASN A 1 80 ? 64.065 -8.440 -31.280 1.00 61.75 80 ASN A C 1
ATOM 641 O O . ASN A 1 80 ? 64.757 -9.345 -30.821 1.00 61.75 80 ASN A O 1
ATOM 645 N N . ILE A 1 81 ? 62.906 -8.674 -31.909 1.00 68.12 81 ILE A N 1
ATOM 646 C CA . ILE A 1 81 ? 62.335 -10.016 -32.120 1.00 68.12 81 ILE A CA 1
ATOM 647 C C . ILE A 1 81 ? 63.156 -10.769 -33.168 1.00 68.12 81 ILE A C 1
ATOM 649 O O . ILE A 1 81 ? 63.601 -11.885 -32.908 1.00 68.12 81 ILE A O 1
ATOM 653 N N . ILE A 1 82 ? 63.456 -10.134 -34.307 1.00 70.25 82 ILE A N 1
ATOM 654 C CA . ILE A 1 82 ? 64.303 -10.725 -35.361 1.00 70.25 82 ILE A CA 1
ATOM 655 C C . ILE A 1 82 ? 65.738 -10.967 -34.862 1.00 70.25 82 ILE A C 1
ATOM 657 O O . ILE A 1 82 ? 66.302 -12.040 -35.082 1.00 70.25 82 ILE A O 1
ATOM 661 N N . LYS A 1 83 ? 66.321 -10.017 -34.112 1.00 70.25 83 LYS A N 1
ATOM 662 C CA . LYS A 1 83 ? 67.614 -10.222 -33.427 1.00 70.25 83 LYS A CA 1
ATOM 663 C C . LYS A 1 83 ? 67.551 -11.358 -32.401 1.00 70.25 83 LYS A C 1
ATOM 665 O O . LYS A 1 83 ? 68.507 -12.124 -32.272 1.00 70.25 83 LYS A O 1
ATOM 670 N N . GLY A 1 84 ? 66.426 -11.488 -31.698 1.00 72.19 84 GLY A N 1
ATOM 671 C CA . GLY A 1 84 ? 66.161 -12.575 -30.764 1.00 72.19 84 GLY A CA 1
ATOM 672 C C . GLY A 1 84 ? 66.207 -13.928 -31.464 1.00 72.19 84 GLY A C 1
ATOM 673 O O . GLY A 1 84 ? 66.981 -14.784 -31.055 1.00 72.19 84 GLY A O 1
ATOM 674 N N . LEU A 1 85 ? 65.485 -14.091 -32.578 1.00 78.00 85 LEU A N 1
ATOM 675 C CA . LEU A 1 85 ? 65.423 -15.344 -33.346 1.00 78.00 85 LEU A CA 1
ATOM 676 C C . LEU A 1 85 ? 66.800 -15.849 -33.809 1.00 78.00 85 LEU A C 1
ATOM 678 O O . LEU A 1 85 ? 67.068 -17.048 -33.699 1.00 78.00 85 LEU A O 1
ATOM 682 N N . LYS A 1 86 ? 67.685 -14.942 -34.249 1.00 76.56 86 LYS A N 1
ATOM 683 C CA . LYS A 1 86 ? 69.067 -15.259 -34.670 1.00 76.56 86 LYS A CA 1
ATOM 684 C C . LYS A 1 86 ? 69.970 -15.709 -33.519 1.00 76.56 86 LYS A C 1
ATOM 686 O O . LYS A 1 86 ? 70.954 -16.403 -33.742 1.00 76.56 86 LYS A O 1
ATOM 691 N N . THR A 1 87 ? 69.666 -15.293 -32.290 1.00 79.81 87 THR A N 1
ATOM 692 C CA . THR A 1 87 ? 70.521 -15.526 -31.113 1.00 79.81 87 THR A CA 1
ATOM 693 C C . THR A 1 87 ? 70.016 -16.647 -30.199 1.00 79.81 87 THR A C 1
ATOM 695 O O . THR A 1 87 ? 70.699 -16.990 -29.232 1.00 79.81 87 THR A O 1
ATOM 698 N N . MET A 1 88 ? 68.861 -17.254 -30.509 1.00 84.62 88 MET A N 1
ATOM 699 C CA . MET A 1 88 ? 68.289 -18.367 -29.742 1.00 84.62 88 MET A CA 1
ATOM 700 C C . MET A 1 88 ? 69.148 -19.637 -29.835 1.00 84.62 88 MET A C 1
ATOM 702 O O . MET A 1 88 ? 69.366 -20.193 -30.913 1.00 84.62 88 MET A O 1
ATOM 706 N N . LYS A 1 89 ? 69.558 -20.159 -28.679 1.00 85.00 89 LYS A N 1
ATOM 707 C CA . LYS A 1 89 ? 70.189 -21.476 -28.521 1.00 85.00 89 LYS A CA 1
ATOM 708 C C . LYS A 1 89 ? 69.135 -22.578 -28.435 1.00 85.00 89 LYS A C 1
ATOM 710 O O . LYS A 1 89 ? 67.963 -22.318 -28.173 1.00 85.00 89 LYS A O 1
ATOM 715 N N . ILE A 1 90 ? 69.545 -23.829 -28.652 1.00 84.12 90 ILE A N 1
ATOM 716 C CA . ILE A 1 90 ? 68.646 -24.988 -28.546 1.00 84.12 90 ILE A CA 1
ATOM 717 C C . ILE A 1 90 ? 67.976 -24.989 -27.163 1.00 84.12 90 ILE A C 1
ATOM 719 O O . ILE A 1 90 ? 68.639 -24.832 -26.139 1.00 84.12 90 ILE A O 1
ATOM 723 N N . GLU A 1 91 ? 66.654 -25.167 -27.161 1.00 82.56 91 GLU A N 1
ATOM 724 C CA . GLU A 1 91 ? 65.761 -25.099 -25.996 1.00 82.56 91 GLU A CA 1
ATOM 725 C C . GLU A 1 91 ? 65.469 -23.697 -25.430 1.00 82.56 91 GLU A C 1
ATOM 727 O O . GLU A 1 91 ? 64.748 -23.599 -24.430 1.00 82.56 91 GLU A O 1
ATOM 732 N N . ASP A 1 92 ? 65.946 -22.622 -26.065 1.00 85.94 92 ASP A N 1
ATOM 733 C CA . ASP A 1 92 ? 65.532 -21.262 -25.718 1.00 85.94 92 ASP A CA 1
ATOM 734 C C . ASP A 1 92 ? 64.059 -21.017 -26.068 1.00 85.94 92 ASP A C 1
ATOM 736 O O . ASP A 1 92 ? 63.474 -21.626 -26.973 1.00 85.94 92 ASP A O 1
ATOM 740 N N . VAL A 1 93 ? 63.454 -20.091 -25.325 1.00 88.19 93 VAL A N 1
ATOM 741 C CA . VAL A 1 93 ? 62.058 -19.684 -25.474 1.00 88.19 93 VAL A CA 1
ATOM 742 C C . VAL A 1 93 ? 62.009 -18.170 -25.575 1.00 88.19 93 VAL A C 1
ATOM 744 O O . VAL A 1 93 ? 62.580 -17.467 -24.744 1.00 88.19 93 VAL A O 1
ATOM 747 N N . TYR A 1 94 ? 61.296 -17.682 -26.577 1.00 87.56 94 TYR A N 1
ATOM 748 C CA . TYR A 1 94 ? 61.020 -16.274 -26.806 1.00 87.56 94 TYR A CA 1
ATOM 749 C C . TYR A 1 94 ? 59.504 -16.096 -26.859 1.00 87.56 94 TYR A C 1
ATOM 751 O O . TYR A 1 94 ? 58.823 -16.950 -27.411 1.00 87.56 94 TYR A O 1
ATOM 759 N N . ALA A 1 95 ? 58.927 -15.051 -26.274 1.00 88.38 95 ALA A N 1
ATOM 760 C CA . ALA A 1 95 ? 57.481 -14.852 -26.372 1.00 88.38 95 ALA A CA 1
ATOM 761 C C . ALA A 1 95 ? 57.119 -13.370 -26.293 1.00 88.38 95 ALA A C 1
ATOM 763 O O . ALA A 1 95 ? 57.816 -12.604 -25.636 1.00 88.38 95 ALA A O 1
ATOM 764 N N . PHE A 1 96 ? 56.029 -12.978 -26.949 1.00 86.38 96 PHE A N 1
ATOM 765 C CA . PHE A 1 96 ? 55.524 -11.605 -26.933 1.00 86.38 96 PHE A CA 1
ATOM 766 C C . PHE A 1 96 ? 53.990 -11.548 -27.048 1.00 86.38 96 PHE A C 1
ATOM 768 O O . PHE A 1 96 ? 53.339 -12.496 -27.497 1.00 86.38 96 PHE A O 1
ATOM 775 N N . HIS A 1 97 ? 53.417 -10.426 -26.601 1.00 87.06 97 HIS A N 1
ATOM 776 C CA . HIS A 1 97 ? 51.979 -10.148 -26.584 1.00 87.06 97 HIS A CA 1
ATOM 777 C C . HIS A 1 97 ? 51.603 -9.206 -27.735 1.00 87.06 97 HIS A C 1
ATOM 779 O O . HIS A 1 97 ? 52.179 -8.128 -27.851 1.00 87.06 97 HIS A O 1
ATOM 785 N N . VAL A 1 98 ? 50.621 -9.591 -28.554 1.00 87.31 98 VAL A N 1
ATOM 786 C CA . VAL A 1 98 ? 50.024 -8.744 -29.598 1.00 87.31 98 VAL A CA 1
ATOM 787 C C . VAL A 1 98 ? 48.681 -8.221 -29.081 1.00 87.31 98 VAL A C 1
ATOM 789 O O . VAL A 1 98 ? 47.622 -8.796 -29.344 1.00 87.31 98 VAL A O 1
ATOM 792 N N . GLU A 1 99 ? 48.733 -7.140 -28.301 1.00 84.06 99 GLU A N 1
ATOM 793 C CA . GLU A 1 99 ? 47.579 -6.614 -27.554 1.00 84.06 99 GLU A CA 1
ATOM 794 C C . GLU A 1 99 ? 46.400 -6.227 -28.453 1.00 84.06 99 GLU A C 1
ATOM 796 O O . GLU A 1 99 ? 45.268 -6.645 -28.203 1.00 84.06 99 GLU A O 1
ATOM 801 N N . ALA A 1 100 ? 46.672 -5.521 -29.554 1.00 85.50 100 ALA A N 1
ATOM 802 C CA . ALA A 1 100 ? 45.658 -5.069 -30.508 1.00 85.50 100 ALA A CA 1
ATOM 803 C C . ALA A 1 100 ? 44.847 -6.215 -31.151 1.00 85.50 100 ALA A C 1
ATOM 805 O O . ALA A 1 100 ? 43.749 -5.974 -31.659 1.00 85.50 100 ALA A O 1
ATOM 806 N N . GLN A 1 101 ? 45.373 -7.448 -31.116 1.00 89.56 101 GLN A N 1
ATOM 807 C CA . GLN A 1 101 ? 44.731 -8.657 -31.645 1.00 89.56 101 GLN A CA 1
ATOM 808 C C . GLN A 1 101 ? 44.373 -9.674 -30.559 1.00 89.56 101 GLN A C 1
ATOM 810 O O . GLN A 1 101 ? 44.038 -10.809 -30.886 1.00 89.56 101 GLN A O 1
ATOM 815 N N . ASN A 1 102 ? 44.446 -9.307 -29.274 1.00 91.62 102 ASN A N 1
ATOM 816 C CA . ASN A 1 102 ? 44.047 -10.188 -28.175 1.00 91.62 102 ASN A CA 1
ATOM 817 C C . ASN A 1 102 ? 44.757 -11.571 -28.199 1.00 91.62 102 ASN A C 1
ATOM 819 O O . ASN A 1 102 ? 44.168 -12.609 -27.872 1.00 91.62 102 ASN A O 1
ATOM 823 N N . ALA A 1 103 ? 46.032 -11.607 -28.603 1.00 92.81 103 ALA A N 1
ATOM 824 C CA . ALA A 1 103 ? 46.757 -12.855 -28.839 1.00 92.81 103 ALA A CA 1
ATOM 825 C C . ALA A 1 103 ? 48.193 -12.843 -28.294 1.00 92.81 103 ALA A C 1
ATOM 827 O O . ALA A 1 103 ? 48.881 -11.825 -28.308 1.00 92.81 103 ALA A O 1
ATOM 828 N N . GLY A 1 104 ? 48.663 -14.000 -27.826 1.00 92.31 104 GLY A N 1
ATOM 829 C CA . GLY A 1 104 ? 50.051 -14.241 -27.425 1.00 92.31 104 GLY A CA 1
ATOM 830 C C . GLY A 1 104 ? 50.758 -15.201 -28.379 1.00 92.31 104 GLY A C 1
ATOM 831 O O . GLY A 1 104 ? 50.127 -16.124 -28.898 1.00 92.31 104 GLY A O 1
ATOM 832 N N . ILE A 1 105 ? 52.065 -14.997 -28.577 1.00 91.75 105 ILE A N 1
ATOM 833 C CA . ILE A 1 105 ? 52.925 -15.852 -29.409 1.00 91.75 105 ILE A CA 1
ATOM 834 C C . ILE A 1 105 ? 54.116 -16.332 -28.575 1.00 91.75 105 ILE A C 1
ATOM 836 O O . ILE A 1 105 ? 54.824 -15.520 -27.979 1.00 91.75 105 ILE A O 1
ATOM 840 N N . ILE A 1 106 ? 54.345 -17.646 -28.540 1.00 91.75 106 ILE A N 1
ATOM 841 C CA . ILE A 1 106 ? 55.536 -18.283 -27.968 1.00 91.75 106 ILE A CA 1
ATOM 842 C C . ILE A 1 106 ? 56.327 -18.920 -29.107 1.00 91.75 106 ILE A C 1
ATOM 844 O O . ILE A 1 106 ? 55.785 -19.694 -29.887 1.00 91.75 106 ILE A O 1
ATOM 848 N N . ILE A 1 107 ? 57.615 -18.618 -29.171 1.00 91.25 107 ILE A N 1
ATOM 849 C CA . ILE A 1 107 ? 58.566 -19.185 -30.114 1.00 91.25 107 ILE A CA 1
ATOM 850 C C . ILE A 1 107 ? 59.569 -20.040 -29.342 1.00 91.25 107 ILE A C 1
ATOM 852 O O . ILE A 1 107 ? 60.176 -19.564 -28.380 1.00 91.25 107 ILE A O 1
ATOM 856 N N . ARG A 1 108 ? 59.765 -21.303 -29.733 1.00 91.00 108 ARG A N 1
ATOM 857 C CA . ARG A 1 108 ? 60.777 -22.174 -29.110 1.00 91.00 108 ARG A CA 1
ATOM 858 C C . ARG A 1 108 ? 61.791 -22.648 -30.125 1.00 91.00 108 ARG A C 1
ATOM 860 O O . ARG A 1 108 ? 61.425 -23.086 -31.213 1.00 91.00 108 ARG A O 1
ATOM 867 N N . ARG A 1 109 ? 63.059 -22.652 -29.725 1.00 90.50 109 ARG A N 1
ATOM 868 C CA . ARG A 1 109 ? 64.133 -23.237 -30.522 1.00 90.50 109 ARG A CA 1
ATOM 869 C C . ARG A 1 109 ? 64.206 -24.744 -30.280 1.00 90.50 109 ARG A C 1
ATOM 871 O O . ARG A 1 109 ? 64.493 -25.193 -29.167 1.00 90.50 109 ARG A O 1
ATOM 878 N N . LEU A 1 110 ? 63.917 -25.524 -31.317 1.00 87.62 110 LEU A N 1
ATOM 879 C CA . LEU A 1 110 ? 64.129 -26.973 -31.363 1.00 87.62 110 LEU A CA 1
ATOM 880 C C . LEU A 1 110 ? 65.511 -27.269 -31.971 1.00 87.62 110 LEU A C 1
ATOM 882 O O . LEU A 1 110 ? 66.272 -26.344 -32.250 1.00 87.62 110 LEU A O 1
ATOM 886 N N . SER A 1 111 ? 65.860 -28.546 -32.152 1.00 85.50 111 SER A N 1
ATOM 887 C CA . SER A 1 111 ? 67.167 -28.946 -32.698 1.00 85.50 111 SER A CA 1
ATOM 888 C C . SER A 1 111 ? 67.415 -28.393 -34.108 1.00 85.50 111 SER A C 1
ATOM 890 O O . SER A 1 111 ? 68.441 -27.759 -34.328 1.00 85.50 111 SER A O 1
ATOM 892 N N . ALA A 1 112 ? 66.466 -28.581 -35.031 1.00 87.31 112 ALA A N 1
ATOM 893 C CA . ALA A 1 112 ? 66.552 -28.120 -36.425 1.00 87.31 112 ALA A CA 1
ATOM 894 C C . ALA A 1 112 ? 65.448 -27.114 -36.818 1.00 87.31 112 ALA A C 1
ATOM 896 O O . ALA A 1 112 ? 65.485 -26.523 -37.893 1.00 87.31 112 ALA A O 1
ATOM 897 N N . GLU A 1 113 ? 64.473 -26.868 -35.940 1.00 92.25 113 GLU A N 1
ATOM 898 C CA . GLU A 1 113 ? 63.262 -26.092 -36.239 1.00 92.25 113 GLU A CA 1
ATOM 899 C C . GLU A 1 113 ? 62.995 -25.005 -35.179 1.00 92.25 113 GLU A C 1
ATOM 901 O O . GLU A 1 113 ? 63.589 -24.997 -34.095 1.00 92.25 113 GLU A O 1
ATOM 906 N N . TYR A 1 114 ? 62.079 -24.088 -35.483 1.00 92.88 114 TYR A N 1
ATOM 907 C CA . TYR A 1 114 ? 61.473 -23.135 -34.552 1.00 92.88 114 TYR A CA 1
ATOM 908 C C . TYR A 1 114 ? 59.972 -23.409 -34.475 1.00 92.88 114 TYR A C 1
ATOM 910 O O . TYR A 1 114 ? 59.315 -23.442 -35.513 1.00 92.88 114 TYR A O 1
ATOM 918 N N . SER A 1 115 ? 59.416 -23.585 -33.273 1.00 93.19 115 SER A N 1
ATOM 919 C CA . SER A 1 115 ? 57.964 -23.712 -33.089 1.00 93.19 115 SER A CA 1
ATOM 920 C C . SER A 1 115 ? 57.328 -22.365 -32.774 1.00 93.19 115 SER A C 1
ATOM 922 O O . SER A 1 115 ? 57.754 -21.713 -31.831 1.00 93.19 115 SER A O 1
ATOM 924 N N . PHE A 1 116 ? 56.293 -21.977 -33.516 1.00 93.94 116 PHE A N 1
ATOM 925 C CA . PHE A 1 116 ? 55.439 -20.815 -33.276 1.00 93.94 116 PHE A CA 1
ATOM 926 C C . PHE A 1 116 ? 54.115 -21.287 -32.686 1.00 93.94 116 PHE A C 1
ATOM 928 O O . PHE A 1 116 ? 53.341 -21.953 -33.365 1.00 93.94 116 PHE A O 1
ATOM 935 N N . GLU A 1 117 ? 53.851 -20.945 -31.432 1.00 94.81 117 GLU A N 1
ATOM 936 C CA . GLU A 1 117 ? 52.690 -21.378 -30.658 1.00 94.81 117 GLU A CA 1
ATOM 937 C C . GLU A 1 117 ? 51.831 -20.145 -30.339 1.00 94.81 117 GLU A C 1
ATOM 939 O O . GLU A 1 117 ? 52.280 -19.243 -29.631 1.00 94.81 117 GLU A O 1
ATOM 944 N N . MET A 1 118 ? 50.602 -20.080 -30.854 1.00 94.62 118 MET A N 1
ATOM 945 C CA . MET A 1 118 ? 49.754 -18.879 -30.771 1.00 94.62 118 MET A CA 1
ATOM 946 C C . MET A 1 118 ? 48.477 -19.161 -29.987 1.00 94.62 118 MET A C 1
ATOM 948 O O . MET A 1 118 ? 47.984 -20.287 -29.983 1.00 94.62 118 MET A O 1
ATOM 952 N N . PHE A 1 119 ? 47.932 -18.172 -29.281 1.00 95.00 119 PHE A N 1
ATOM 953 C CA . PHE A 1 119 ? 46.709 -18.357 -28.492 1.00 95.00 119 PHE A CA 1
ATOM 954 C C . PHE A 1 119 ? 46.012 -17.043 -28.142 1.00 95.00 119 PHE A C 1
ATOM 956 O O . PHE A 1 119 ? 46.647 -16.010 -27.974 1.00 95.00 119 PHE A O 1
ATOM 963 N N . GLU A 1 120 ? 44.696 -17.120 -27.966 1.00 94.69 120 GLU A N 1
ATOM 964 C CA . GLU A 1 120 ? 43.843 -16.034 -27.475 1.00 94.69 120 GLU A CA 1
ATOM 965 C C . GLU A 1 120 ? 44.114 -15.736 -25.992 1.00 94.69 120 GLU A C 1
ATOM 967 O O . GLU A 1 120 ? 44.280 -16.663 -25.192 1.00 94.69 120 GLU A O 1
ATOM 972 N N . LEU A 1 121 ? 44.043 -14.476 -25.560 1.00 92.12 121 LEU A N 1
ATOM 973 C CA . LEU A 1 121 ? 44.256 -14.107 -24.154 1.00 92.12 121 LEU A CA 1
ATOM 974 C C . LEU A 1 121 ? 42.960 -13.794 -23.400 1.00 92.12 121 LEU A C 1
ATOM 976 O O . LEU A 1 121 ? 42.726 -14.388 -22.343 1.00 92.12 121 LEU A O 1
ATOM 980 N N . SER A 1 122 ? 42.067 -12.988 -23.960 1.00 92.00 122 SER A N 1
ATOM 981 C CA . SER A 1 122 ? 40.786 -12.621 -23.353 1.00 92.00 122 SER A CA 1
ATOM 982 C C . SER A 1 122 ? 39.601 -13.197 -24.134 1.00 92.00 122 SER A C 1
ATOM 984 O O . SER A 1 122 ? 39.468 -12.909 -25.313 1.00 92.00 122 SER A O 1
ATOM 986 N N . PRO A 1 123 ? 38.718 -13.988 -23.500 1.00 91.69 123 PRO A N 1
ATOM 987 C CA . PRO A 1 123 ? 37.516 -14.526 -24.151 1.00 91.69 123 PRO A CA 1
ATOM 988 C C . PRO A 1 123 ? 36.430 -13.452 -24.342 1.00 91.69 123 PRO A C 1
ATOM 990 O O . PRO A 1 123 ? 36.484 -12.400 -23.702 1.00 91.69 123 PRO A O 1
ATOM 993 N N . ARG A 1 124 ? 35.377 -13.735 -25.115 1.00 89.75 124 ARG A N 1
ATOM 994 C CA . ARG A 1 124 ? 34.245 -12.802 -25.284 1.00 89.75 124 ARG A CA 1
ATOM 995 C C . ARG A 1 124 ? 33.479 -12.582 -23.982 1.00 89.75 124 ARG A C 1
ATOM 997 O O . ARG A 1 124 ? 33.363 -13.491 -23.155 1.00 89.75 124 ARG A O 1
ATOM 1004 N N . ASN A 1 125 ? 32.875 -11.404 -23.825 1.00 89.06 125 ASN A N 1
ATOM 1005 C CA . ASN A 1 125 ? 32.064 -11.059 -22.655 1.00 89.06 125 ASN A CA 1
ATOM 1006 C C . ASN A 1 125 ? 30.931 -12.074 -22.439 1.00 89.06 125 ASN A C 1
ATOM 1008 O O . ASN A 1 125 ? 30.706 -12.518 -21.314 1.00 89.06 125 ASN A O 1
ATOM 1012 N N . LYS A 1 126 ? 30.268 -12.505 -23.522 1.00 86.69 126 LYS A N 1
ATOM 1013 C CA . LYS A 1 126 ? 29.220 -13.537 -23.475 1.00 86.69 126 LYS A CA 1
ATOM 1014 C C . LYS A 1 126 ? 29.724 -14.841 -22.853 1.00 86.69 126 LYS A C 1
ATOM 1016 O O . LYS A 1 126 ? 29.032 -15.406 -22.015 1.00 86.69 126 LYS A O 1
ATOM 1021 N N . ASP A 1 127 ? 30.919 -15.295 -23.224 1.00 88.38 127 ASP A N 1
ATOM 1022 C CA . ASP A 1 127 ? 31.465 -16.572 -22.753 1.00 88.38 127 ASP A CA 1
ATOM 1023 C C . ASP A 1 127 ? 31.841 -16.501 -21.267 1.00 88.38 127 ASP A C 1
ATOM 1025 O O . ASP A 1 127 ? 31.629 -17.460 -20.524 1.00 88.38 127 ASP A O 1
ATOM 1029 N N . VAL A 1 128 ? 32.342 -15.351 -20.800 1.00 88.19 128 VAL A N 1
ATOM 1030 C CA . VAL A 1 128 ? 32.624 -15.118 -19.372 1.00 88.19 128 VAL A CA 1
ATOM 1031 C C . VAL A 1 128 ? 31.333 -15.091 -18.556 1.00 88.19 128 VAL A C 1
ATOM 1033 O O . VAL A 1 128 ? 31.256 -15.758 -17.527 1.00 88.19 128 VAL A O 1
ATOM 1036 N N . MET A 1 129 ? 30.325 -14.350 -19.024 1.00 85.25 129 MET A N 1
ATOM 1037 C CA . MET A 1 129 ? 29.080 -14.116 -18.285 1.00 85.25 129 MET A CA 1
ATOM 1038 C C . MET A 1 129 ? 28.132 -15.324 -18.306 1.00 85.25 129 MET A C 1
ATOM 1040 O O . MET A 1 129 ? 27.441 -15.567 -17.322 1.00 85.25 129 MET A O 1
ATOM 1044 N N . ALA A 1 130 ? 28.105 -16.100 -19.395 1.00 84.00 130 ALA A N 1
ATOM 1045 C CA . ALA A 1 130 ? 27.250 -17.284 -19.518 1.00 84.00 130 ALA A CA 1
ATOM 1046 C C . ALA A 1 130 ? 27.816 -18.523 -18.802 1.00 84.00 130 ALA A C 1
ATOM 1048 O O . ALA A 1 130 ? 27.081 -19.470 -18.523 1.00 84.00 130 ALA A O 1
ATOM 1049 N N . THR A 1 131 ? 29.122 -18.555 -18.514 1.00 83.12 131 THR A N 1
ATOM 1050 C CA . THR A 1 131 ? 29.749 -19.736 -17.913 1.00 83.12 131 THR A CA 1
ATOM 1051 C C . THR A 1 131 ? 29.386 -19.870 -16.436 1.00 83.12 131 THR A C 1
ATOM 1053 O O . THR A 1 131 ? 29.912 -19.162 -15.576 1.00 83.12 131 THR A O 1
ATOM 1056 N N . VAL A 1 132 ? 28.591 -20.887 -16.108 1.00 77.56 132 VAL A N 1
ATOM 1057 C CA . VAL A 1 132 ? 28.399 -21.326 -14.722 1.00 77.56 132 VAL A CA 1
ATOM 1058 C C . VAL A 1 132 ? 29.685 -22.011 -14.234 1.00 77.56 132 VAL A C 1
ATOM 1060 O O . VAL A 1 132 ? 30.099 -23.058 -14.732 1.00 77.56 132 VAL A O 1
ATOM 1063 N N . GLY A 1 133 ? 30.369 -21.405 -13.259 1.00 82.06 133 GLY A N 1
ATOM 1064 C CA . GLY A 1 133 ? 31.591 -21.955 -12.661 1.00 82.06 133 GLY A CA 1
ATOM 1065 C C . GLY A 1 133 ? 32.899 -21.349 -13.191 1.00 82.06 133 GLY A C 1
ATOM 1066 O O . GLY A 1 133 ? 33.321 -20.280 -12.737 1.00 82.06 133 GLY A O 1
ATOM 1067 N N . ARG A 1 134 ? 33.657 -22.083 -14.024 1.00 83.44 134 ARG A N 1
ATOM 1068 C CA . ARG A 1 134 ? 34.992 -21.663 -14.513 1.00 83.44 134 ARG A CA 1
ATOM 1069 C C . ARG A 1 134 ? 35.199 -22.020 -15.982 1.00 83.44 134 ARG A C 1
ATOM 1071 O O . ARG A 1 134 ? 35.161 -23.202 -16.320 1.00 83.44 134 ARG A O 1
ATOM 1078 N N . LEU A 1 135 ? 35.550 -21.024 -16.797 1.00 89.44 135 LEU A N 1
ATOM 1079 C CA . LEU A 1 135 ? 35.846 -21.205 -18.217 1.00 89.44 135 LEU A CA 1
ATOM 1080 C C . LEU A 1 135 ? 37.112 -22.054 -18.395 1.00 89.44 135 LEU A C 1
ATOM 1082 O O . LEU A 1 135 ? 38.174 -21.729 -17.853 1.00 89.44 135 LEU A O 1
ATOM 1086 N N . ARG A 1 136 ? 37.000 -23.170 -19.117 1.00 91.38 136 ARG A N 1
ATOM 1087 C CA . ARG A 1 136 ? 38.115 -24.085 -19.391 1.00 91.38 136 ARG A CA 1
ATOM 1088 C C . ARG A 1 136 ? 38.692 -23.757 -20.762 1.00 91.38 136 ARG A C 1
ATOM 1090 O O . ARG A 1 136 ? 37.973 -23.818 -21.749 1.00 91.38 136 ARG A O 1
ATOM 1097 N N . ARG A 1 137 ? 39.975 -23.401 -20.812 1.00 92.38 137 ARG A N 1
ATOM 1098 C CA . ARG A 1 137 ? 40.684 -23.023 -22.045 1.00 92.38 137 ARG A CA 1
ATOM 1099 C C . ARG A 1 137 ? 41.997 -23.793 -22.150 1.00 92.38 137 ARG A C 1
ATOM 1101 O O . ARG A 1 137 ? 42.613 -24.099 -21.123 1.00 92.38 137 ARG A O 1
ATOM 1108 N N . TYR A 1 138 ? 42.395 -24.105 -23.377 1.00 91.38 138 TYR A N 1
ATOM 1109 C CA . TYR A 1 138 ? 43.617 -24.840 -23.693 1.00 91.38 138 TYR A CA 1
ATOM 1110 C C . TYR A 1 138 ? 44.666 -23.882 -24.244 1.00 91.38 138 TYR A C 1
ATOM 1112 O O . TYR A 1 138 ? 44.345 -23.006 -25.043 1.00 91.38 138 TYR A O 1
ATOM 1120 N N . PHE A 1 139 ? 45.905 -24.039 -23.787 1.00 92.00 139 PHE A N 1
ATOM 1121 C CA . PHE A 1 139 ? 47.020 -23.190 -24.181 1.00 92.00 139 PHE A CA 1
ATOM 1122 C C . PHE A 1 139 ? 48.275 -24.031 -24.424 1.00 92.00 139 PHE A C 1
ATOM 1124 O O . PHE A 1 139 ? 48.553 -24.916 -23.615 1.00 92.00 139 PHE A O 1
ATOM 1131 N N . PRO A 1 140 ? 49.092 -23.714 -25.434 1.00 91.19 140 PRO A N 1
ATOM 1132 C CA . PRO A 1 140 ? 48.806 -22.804 -26.548 1.00 91.19 140 PRO A CA 1
ATOM 1133 C C . PRO A 1 140 ? 47.721 -23.355 -27.497 1.00 91.19 140 PRO A C 1
ATOM 1135 O O . PRO A 1 140 ? 47.256 -24.481 -27.329 1.00 91.19 140 PRO A O 1
ATOM 1138 N N . GLY A 1 141 ? 47.285 -22.550 -28.466 1.00 88.81 141 GLY A N 1
ATOM 1139 C CA . GLY A 1 141 ? 46.302 -22.916 -29.487 1.00 88.81 141 GLY A CA 1
ATOM 1140 C C . GLY A 1 141 ? 46.971 -23.605 -30.689 1.00 88.81 141 GLY A C 1
ATOM 1141 O O . GLY A 1 141 ? 47.492 -24.716 -30.519 1.00 88.81 141 GLY A O 1
ATOM 1142 N N . PRO A 1 142 ? 46.937 -23.019 -31.902 1.00 92.88 142 PRO A N 1
ATOM 1143 C CA . PRO A 1 142 ? 47.667 -23.551 -33.055 1.00 92.88 142 PRO A CA 1
ATOM 1144 C C . PRO A 1 142 ? 49.186 -23.450 -32.866 1.00 92.88 142 PRO A C 1
ATOM 1146 O O . PRO A 1 142 ? 49.690 -22.510 -32.244 1.00 92.88 142 PRO A O 1
ATOM 1149 N N . ALA A 1 143 ? 49.906 -24.427 -33.421 1.00 93.81 143 ALA A N 1
ATOM 1150 C CA . ALA A 1 143 ? 51.360 -24.482 -33.385 1.00 93.81 143 ALA A CA 1
ATOM 1151 C C . ALA A 1 143 ? 51.945 -24.919 -34.736 1.00 93.81 143 ALA A C 1
ATOM 1153 O O . ALA A 1 143 ? 51.480 -25.889 -35.342 1.00 93.81 143 ALA A O 1
ATOM 1154 N N . VAL A 1 144 ? 52.974 -24.208 -35.196 1.00 95.25 144 VAL A N 1
ATOM 1155 C CA . VAL A 1 144 ? 53.638 -24.437 -36.487 1.00 95.25 144 VAL A CA 1
ATOM 1156 C C . VAL A 1 144 ? 55.146 -24.510 -36.282 1.00 95.25 144 VAL A C 1
ATOM 1158 O O . VAL A 1 144 ? 55.714 -23.630 -35.646 1.00 95.25 144 VAL A O 1
ATOM 1161 N N . ALA A 1 145 ? 55.801 -25.542 -36.811 1.00 94.50 145 ALA A N 1
ATOM 1162 C CA . ALA A 1 145 ? 57.255 -25.641 -36.864 1.00 94.50 145 ALA A CA 1
ATOM 1163 C C . ALA A 1 145 ? 57.787 -25.186 -38.224 1.00 94.50 145 ALA A C 1
ATOM 1165 O O . ALA A 1 145 ? 57.245 -25.560 -39.265 1.00 94.50 145 ALA A O 1
ATOM 1166 N N . ILE A 1 146 ? 58.868 -24.414 -38.206 1.00 94.25 146 ILE A N 1
ATOM 1167 C CA . ILE A 1 146 ? 59.565 -23.931 -39.400 1.00 94.25 146 ILE A CA 1
ATOM 1168 C C . ILE A 1 146 ? 61.035 -24.332 -39.298 1.00 94.25 146 ILE A C 1
ATOM 1170 O O . ILE A 1 146 ? 61.652 -24.159 -38.245 1.00 94.25 146 ILE A O 1
ATOM 1174 N N . HIS A 1 147 ? 61.599 -24.869 -40.382 1.00 92.75 147 HIS A N 1
ATOM 1175 C CA . HIS A 1 147 ? 63.010 -25.249 -40.425 1.00 92.75 147 HIS A CA 1
ATOM 1176 C C . HIS A 1 147 ? 63.915 -24.026 -40.245 1.00 92.75 147 HIS A C 1
ATOM 1178 O O . HIS A 1 147 ? 63.591 -22.928 -40.700 1.00 92.75 147 HIS A O 1
ATOM 1184 N N . GLN A 1 148 ? 65.060 -24.207 -39.587 1.00 88.69 148 GLN A N 1
ATOM 1185 C CA . GLN A 1 148 ? 65.973 -23.104 -39.290 1.00 88.69 148 GLN A CA 1
ATOM 1186 C C . GLN A 1 148 ? 66.400 -22.333 -40.543 1.00 88.69 148 GLN A C 1
ATOM 1188 O O . GLN A 1 148 ? 66.508 -21.115 -40.470 1.00 88.69 148 GLN A O 1
ATOM 1193 N N . ASP A 1 149 ? 66.580 -23.005 -41.681 1.00 89.25 149 ASP A N 1
ATOM 1194 C CA . ASP A 1 149 ? 67.064 -22.364 -42.909 1.00 89.25 149 ASP A CA 1
ATOM 1195 C C . ASP A 1 149 ? 66.085 -21.282 -43.382 1.00 89.25 149 ASP A C 1
ATOM 1197 O O . ASP A 1 149 ? 66.496 -20.154 -43.634 1.00 89.25 149 ASP A O 1
ATOM 1201 N N . ARG A 1 150 ? 64.775 -21.573 -43.346 1.00 88.19 150 ARG A N 1
ATOM 1202 C CA . ARG A 1 150 ? 63.711 -20.607 -43.666 1.00 88.19 150 ARG A CA 1
ATOM 1203 C C . ARG A 1 150 ? 63.655 -19.438 -42.686 1.00 88.19 150 ARG A C 1
ATOM 1205 O O . ARG A 1 150 ? 63.393 -18.314 -43.088 1.00 88.19 150 ARG A O 1
ATOM 1212 N N . ILE A 1 151 ? 63.918 -19.679 -41.400 1.00 86.69 151 ILE A N 1
ATOM 1213 C CA . ILE A 1 151 ? 63.946 -18.613 -40.385 1.00 86.69 151 ILE A CA 1
ATOM 1214 C C . ILE A 1 151 ? 65.122 -17.658 -40.598 1.00 86.69 151 ILE A C 1
ATOM 1216 O O . ILE A 1 151 ? 65.009 -16.480 -40.258 1.00 86.69 151 ILE A O 1
ATOM 1220 N N . HIS A 1 152 ? 66.245 -18.140 -41.136 1.00 85.94 152 HIS A N 1
ATOM 1221 C CA . HIS A 1 152 ? 67.438 -17.324 -41.365 1.00 85.94 152 HIS A CA 1
ATOM 1222 C C . HIS A 1 152 ? 67.403 -16.544 -42.691 1.00 85.94 152 HIS A C 1
ATOM 1224 O O . HIS A 1 152 ? 68.223 -15.640 -42.850 1.00 85.94 152 HIS A O 1
ATOM 1230 N N . GLU A 1 153 ? 66.440 -16.814 -43.583 1.00 89.81 153 GLU A N 1
ATOM 1231 C CA . GLU A 1 153 ? 66.194 -16.026 -44.799 1.00 89.81 153 GLU A CA 1
ATOM 1232 C C . GLU A 1 153 ? 65.775 -14.583 -44.458 1.00 89.81 153 GLU A C 1
ATOM 1234 O O . GLU A 1 153 ? 64.844 -14.349 -43.683 1.00 89.81 153 GLU A O 1
ATOM 1239 N N . GLU A 1 154 ? 66.452 -13.599 -45.057 1.00 84.56 154 GLU A N 1
ATOM 1240 C CA . GLU A 1 154 ? 66.203 -12.169 -44.813 1.00 84.56 154 GLU A CA 1
ATOM 1241 C C . GLU A 1 154 ? 64.796 -11.746 -45.267 1.00 84.56 154 GLU A C 1
ATOM 1243 O O . GLU A 1 154 ? 64.065 -11.106 -44.515 1.00 84.56 154 GLU A O 1
ATOM 1248 N N . SER A 1 155 ? 64.353 -12.226 -46.432 1.00 85.44 155 SER A N 1
ATOM 1249 C CA . SER A 1 155 ? 63.010 -11.965 -46.967 1.00 85.44 155 SER A CA 1
ATOM 1250 C C . SER A 1 155 ? 61.886 -12.489 -46.064 1.00 85.44 155 SER A C 1
ATOM 1252 O O . SER A 1 155 ? 60.853 -11.835 -45.909 1.00 85.44 155 SER A O 1
ATOM 1254 N N . PHE A 1 156 ? 62.079 -13.653 -45.434 1.00 86.56 156 PHE A N 1
ATOM 1255 C CA . PHE A 1 156 ? 61.121 -14.210 -44.481 1.00 86.56 156 PHE A CA 1
ATOM 1256 C C . PHE A 1 156 ? 61.070 -13.382 -43.189 1.00 86.56 156 PHE A C 1
ATOM 1258 O O . PHE A 1 156 ? 59.985 -13.110 -42.668 1.00 86.56 156 PHE A O 1
ATOM 1265 N N . GLN A 1 157 ? 62.229 -12.949 -42.684 1.00 84.38 157 GLN A N 1
ATOM 1266 C CA . GLN A 1 157 ? 62.321 -12.091 -41.500 1.00 84.38 157 GLN A CA 1
ATOM 1267 C C . GLN A 1 157 ? 61.631 -10.742 -41.720 1.00 84.38 157 GLN A C 1
ATOM 1269 O O . GLN A 1 157 ? 60.881 -10.304 -40.845 1.00 84.38 157 GLN A O 1
ATOM 1274 N N . ASP A 1 158 ? 61.823 -10.125 -42.885 1.00 81.19 158 ASP A N 1
ATOM 1275 C CA . ASP A 1 158 ? 61.192 -8.854 -43.243 1.00 81.19 158 ASP A CA 1
ATOM 1276 C C . ASP A 1 158 ? 59.669 -8.986 -43.360 1.00 81.19 158 ASP A C 1
ATOM 1278 O O . ASP A 1 158 ? 58.929 -8.188 -42.780 1.00 81.19 158 ASP A O 1
ATOM 1282 N N . ALA A 1 159 ? 59.181 -10.036 -44.030 1.00 84.62 159 ALA A N 1
ATOM 1283 C CA . ALA A 1 159 ? 57.748 -10.288 -44.177 1.00 84.62 159 ALA A CA 1
ATOM 1284 C C . ALA A 1 159 ? 57.066 -10.578 -42.828 1.00 84.62 159 ALA A C 1
ATOM 1286 O O . ALA A 1 159 ? 56.000 -10.028 -42.527 1.00 84.62 159 ALA A O 1
ATOM 1287 N N . LEU A 1 160 ? 57.693 -11.406 -41.984 1.00 85.56 160 LEU A N 1
ATOM 1288 C CA . LEU A 1 160 ? 57.210 -11.680 -40.631 1.00 85.56 160 LEU A CA 1
ATOM 1289 C C . LEU A 1 160 ? 57.213 -10.404 -39.778 1.00 85.56 160 LEU A C 1
ATOM 1291 O O . LEU A 1 160 ? 56.271 -10.169 -39.017 1.00 85.56 160 LEU A O 1
ATOM 1295 N N . SER A 1 161 ? 58.239 -9.565 -39.945 1.00 81.12 161 SER A N 1
ATOM 1296 C CA . SER A 1 161 ? 58.359 -8.282 -39.259 1.00 81.12 161 SER A CA 1
ATOM 1297 C C . SER A 1 161 ? 57.250 -7.316 -39.618 1.00 81.12 161 SER A C 1
ATOM 1299 O O . SER A 1 161 ? 56.535 -6.835 -38.738 1.00 81.12 161 SER A O 1
ATOM 1301 N N . GLN A 1 162 ? 57.051 -7.089 -40.909 1.00 82.12 162 GLN A N 1
ATOM 1302 C CA . GLN A 1 162 ? 56.025 -6.184 -41.396 1.00 82.12 162 GLN A CA 1
ATOM 1303 C C . GLN A 1 162 ? 54.614 -6.651 -41.007 1.00 82.12 162 GLN A C 1
ATOM 1305 O O . GLN A 1 162 ? 53.779 -5.840 -40.603 1.00 82.12 162 GLN A O 1
ATOM 1310 N N . CYS A 1 163 ? 54.348 -7.960 -41.088 1.00 85.00 163 CYS A N 1
ATOM 1311 C CA . CYS A 1 163 ? 53.046 -8.527 -40.742 1.00 85.00 163 CYS A CA 1
ATOM 1312 C C . CYS A 1 163 ? 52.694 -8.279 -39.269 1.00 85.00 163 CYS A C 1
ATOM 1314 O O . CYS A 1 163 ? 51.614 -7.770 -38.961 1.00 85.00 163 CYS A O 1
ATOM 1316 N N . ILE A 1 164 ? 53.607 -8.597 -38.348 1.00 81.62 164 ILE A N 1
ATOM 1317 C CA . ILE A 1 164 ? 53.322 -8.455 -36.919 1.00 81.62 164 ILE A CA 1
ATOM 1318 C C . ILE A 1 164 ? 53.348 -6.982 -36.486 1.00 81.62 164 ILE A C 1
ATOM 1320 O O . ILE A 1 164 ? 52.563 -6.607 -35.613 1.00 81.62 164 ILE A O 1
ATOM 1324 N N . GLU A 1 165 ? 54.159 -6.121 -37.108 1.00 80.25 165 GLU A N 1
ATOM 1325 C CA . GLU A 1 165 ? 54.131 -4.672 -36.862 1.00 80.25 165 GLU A CA 1
ATOM 1326 C C . GLU A 1 165 ? 52.768 -4.056 -37.220 1.00 80.25 165 GLU A C 1
ATOM 1328 O O . GLU A 1 165 ? 52.175 -3.340 -36.408 1.00 80.25 165 GLU A O 1
ATOM 1333 N N . GLU A 1 166 ? 52.210 -4.385 -38.389 1.00 81.62 166 GLU A N 1
ATOM 1334 C CA . GLU A 1 166 ? 50.887 -3.889 -38.785 1.00 81.62 166 GLU A CA 1
ATOM 1335 C C . GLU A 1 166 ? 49.770 -4.448 -37.889 1.00 81.62 166 GLU A C 1
ATOM 1337 O O . GLU A 1 166 ? 48.898 -3.688 -37.452 1.00 81.62 166 GLU A O 1
ATOM 1342 N N . LEU A 1 167 ? 49.827 -5.737 -37.533 1.00 83.81 167 LEU A N 1
ATOM 1343 C CA . LEU A 1 167 ? 48.865 -6.355 -36.612 1.00 83.81 167 LEU A CA 1
ATOM 1344 C C . LEU A 1 167 ? 48.981 -5.816 -35.179 1.00 83.81 167 LEU A C 1
ATOM 1346 O O . LEU A 1 167 ? 47.985 -5.779 -34.461 1.00 83.81 167 LEU A O 1
ATOM 1350 N N . SER A 1 168 ? 50.152 -5.343 -34.758 1.00 79.19 168 SER A N 1
ATOM 1351 C CA . SER A 1 168 ? 50.327 -4.720 -33.439 1.00 79.19 168 SER A CA 1
ATOM 1352 C C . SER A 1 168 ? 49.760 -3.298 -33.378 1.00 79.19 168 SER A C 1
ATOM 1354 O O . SER A 1 168 ? 49.477 -2.806 -32.289 1.00 79.19 168 SER A O 1
ATOM 1356 N N . ARG A 1 169 ? 49.567 -2.635 -34.529 1.00 74.69 169 ARG A N 1
ATOM 1357 C CA . ARG A 1 169 ? 49.139 -1.228 -34.612 1.00 74.69 169 ARG A CA 1
ATOM 1358 C C . ARG A 1 169 ? 47.678 -1.035 -35.020 1.00 74.69 169 ARG A C 1
ATOM 1360 O O . ARG A 1 169 ? 47.060 -0.054 -34.611 1.00 74.69 169 ARG A O 1
ATOM 1367 N N . LYS A 1 170 ? 47.126 -1.909 -35.865 1.00 76.44 170 LYS A N 1
ATOM 1368 C CA . LYS A 1 170 ? 45.782 -1.747 -36.442 1.00 76.44 170 LYS A CA 1
ATOM 1369 C C . LYS A 1 170 ? 44.878 -2.930 -36.127 1.00 76.44 170 LYS A C 1
ATOM 1371 O O . LYS A 1 170 ? 45.225 -4.072 -36.397 1.00 76.44 170 LYS A O 1
ATOM 1376 N N . THR A 1 171 ? 43.649 -2.640 -35.706 1.00 81.56 171 THR A N 1
ATOM 1377 C CA . THR A 1 171 ? 42.586 -3.644 -35.535 1.00 81.56 171 THR A CA 1
ATOM 1378 C C . THR A 1 171 ? 41.446 -3.385 -36.525 1.00 81.56 171 THR A C 1
ATOM 1380 O O . THR A 1 171 ? 40.674 -2.437 -36.318 1.00 81.56 171 THR A O 1
ATOM 1383 N N . PRO A 1 172 ? 41.311 -4.195 -37.592 1.00 81.88 172 PRO A N 1
ATOM 1384 C CA . PRO A 1 172 ? 40.234 -4.065 -38.573 1.00 81.88 172 PRO A CA 1
ATOM 1385 C C . PRO A 1 172 ? 38.830 -4.203 -37.962 1.00 81.88 172 PRO A C 1
ATOM 1387 O O . PRO A 1 172 ? 38.611 -4.974 -37.032 1.00 81.88 172 PRO A O 1
ATOM 1390 N N . ASN A 1 173 ? 37.833 -3.518 -38.537 1.00 77.69 173 ASN A N 1
ATOM 1391 C CA . ASN A 1 173 ? 36.432 -3.616 -38.089 1.00 77.69 173 ASN A CA 1
ATOM 1392 C C . ASN A 1 173 ? 35.815 -5.015 -38.289 1.00 77.69 173 ASN A C 1
ATOM 1394 O O . ASN A 1 173 ? 34.756 -5.296 -37.731 1.00 77.69 173 ASN A O 1
ATOM 1398 N N . THR A 1 174 ? 36.441 -5.880 -39.093 1.00 80.00 174 THR A N 1
ATOM 1399 C CA . THR A 1 174 ? 36.002 -7.263 -39.341 1.00 80.00 174 THR A CA 1
ATOM 1400 C C . THR A 1 174 ? 36.175 -8.167 -38.123 1.00 80.00 174 THR A C 1
ATOM 1402 O O . THR A 1 174 ? 35.370 -9.074 -37.945 1.00 80.00 174 THR A O 1
ATOM 1405 N N . VAL A 1 175 ? 37.166 -7.887 -37.271 1.00 83.62 175 VAL A N 1
ATOM 1406 C CA . VAL A 1 175 ? 37.463 -8.654 -36.046 1.00 83.62 175 VAL A CA 1
ATOM 1407 C C . VAL A 1 175 ? 36.963 -7.975 -34.767 1.00 83.62 175 VAL A C 1
ATOM 1409 O O . VAL A 1 175 ? 37.151 -8.491 -33.666 1.00 83.62 175 VAL A O 1
ATOM 1412 N N . ARG A 1 176 ? 36.301 -6.815 -34.890 1.00 83.62 176 ARG A N 1
ATOM 1413 C CA . ARG A 1 176 ? 35.629 -6.144 -33.769 1.00 83.62 176 ARG A CA 1
ATOM 1414 C C . ARG A 1 176 ? 34.225 -6.709 -33.572 1.00 83.62 176 ARG A C 1
ATOM 1416 O O . ARG A 1 176 ? 33.488 -6.921 -34.537 1.00 83.62 176 ARG A O 1
ATOM 1423 N N . ALA A 1 177 ? 33.831 -6.886 -32.315 1.00 81.00 177 ALA A N 1
ATOM 1424 C CA . ALA A 1 177 ? 32.483 -7.310 -31.969 1.00 81.00 177 ALA A CA 1
ATOM 1425 C C . ALA A 1 177 ? 31.427 -6.303 -32.455 1.00 81.00 177 ALA A C 1
ATOM 1427 O O . ALA A 1 177 ? 31.675 -5.098 -32.554 1.00 81.00 177 ALA A O 1
ATOM 1428 N N . LYS A 1 178 ? 30.225 -6.804 -32.754 1.00 80.06 178 LYS A N 1
ATOM 1429 C CA . LYS A 1 178 ? 29.076 -5.996 -33.180 1.00 80.06 178 LYS A CA 1
ATOM 1430 C C . LYS A 1 178 ? 27.866 -6.307 -32.309 1.00 80.06 178 LYS A C 1
ATOM 1432 O O . LYS A 1 178 ? 27.613 -7.466 -31.993 1.00 80.06 178 LYS A O 1
ATOM 1437 N N . THR A 1 179 ? 27.088 -5.282 -31.992 1.00 76.38 179 THR A N 1
ATOM 1438 C CA . THR A 1 179 ? 25.806 -5.386 -31.283 1.00 76.38 179 THR A CA 1
ATOM 1439 C C . THR A 1 179 ? 24.663 -4.903 -32.172 1.00 76.38 179 THR A C 1
ATOM 1441 O O . THR A 1 179 ? 24.893 -4.149 -33.118 1.00 76.38 179 THR A O 1
ATOM 1444 N N . ARG A 1 180 ? 23.429 -5.346 -31.908 1.00 71.25 180 ARG A N 1
ATOM 1445 C CA . ARG A 1 180 ? 22.231 -4.903 -32.640 1.00 71.25 180 ARG A CA 1
ATOM 1446 C C . ARG A 1 180 ? 21.345 -4.065 -31.727 1.00 71.25 180 ARG A C 1
ATOM 1448 O O . ARG A 1 180 ? 20.949 -4.528 -30.663 1.00 71.25 180 ARG A O 1
ATOM 1455 N N . LYS A 1 181 ? 20.979 -2.866 -32.179 1.00 62.12 181 LYS A N 1
ATOM 1456 C CA . LYS A 1 181 ? 19.969 -2.014 -31.540 1.00 62.12 181 LYS A CA 1
ATOM 1457 C C . LYS A 1 181 ? 19.056 -1.434 -32.617 1.00 62.12 181 LYS A C 1
ATOM 1459 O O . LYS A 1 181 ? 19.559 -0.932 -33.619 1.00 62.12 181 LYS A O 1
ATOM 1464 N N . ALA A 1 182 ? 17.739 -1.542 -32.431 1.00 56.31 182 ALA A N 1
ATOM 1465 C CA . ALA A 1 182 ? 16.737 -1.143 -33.429 1.00 56.31 182 ALA A CA 1
ATOM 1466 C C . ALA A 1 182 ? 16.990 -1.759 -34.825 1.00 56.31 182 ALA A C 1
ATOM 1468 O O . ALA A 1 182 ? 16.967 -1.067 -35.835 1.00 56.31 182 ALA A O 1
ATOM 1469 N N . ASN A 1 183 ? 17.337 -3.053 -34.878 1.00 60.31 183 ASN A N 1
ATOM 1470 C CA . ASN A 1 183 ? 17.733 -3.776 -36.101 1.00 60.31 183 ASN A CA 1
ATOM 1471 C C . ASN A 1 183 ? 18.966 -3.225 -36.850 1.00 60.31 183 ASN A C 1
ATOM 1473 O O . ASN A 1 183 ? 19.310 -3.724 -37.922 1.00 60.31 183 ASN A O 1
ATOM 1477 N N . VAL A 1 184 ? 19.702 -2.271 -36.271 1.00 66.75 184 VAL A N 1
ATOM 1478 C CA . VAL A 1 184 ? 20.953 -1.747 -36.832 1.00 66.75 184 VAL A CA 1
ATOM 1479 C C . VAL A 1 184 ? 22.152 -2.310 -36.071 1.00 66.75 184 VAL A C 1
ATOM 1481 O O . VAL A 1 184 ? 22.185 -2.294 -34.840 1.00 66.75 184 VAL A O 1
ATOM 1484 N N . SER A 1 185 ? 23.150 -2.812 -36.805 1.00 71.25 185 SER A N 1
ATOM 1485 C CA . SER A 1 185 ? 24.413 -3.282 -36.229 1.00 71.25 185 SER A CA 1
ATOM 1486 C C . SER A 1 185 ? 25.376 -2.122 -35.970 1.00 71.25 185 SER A C 1
ATOM 1488 O O . SER A 1 185 ? 25.644 -1.346 -36.887 1.00 71.25 185 SER A O 1
ATOM 1490 N N . ASP A 1 186 ? 25.947 -2.052 -34.773 1.00 68.62 186 ASP A N 1
ATOM 1491 C CA . ASP A 1 186 ? 26.990 -1.095 -34.394 1.00 68.62 186 ASP A CA 1
ATOM 1492 C C . ASP A 1 186 ? 28.192 -1.815 -33.767 1.00 68.62 186 ASP A C 1
ATOM 1494 O O . ASP A 1 186 ? 28.058 -2.935 -33.274 1.00 68.62 186 ASP A O 1
ATOM 1498 N N . ILE A 1 187 ? 29.373 -1.193 -33.814 1.00 77.81 187 ILE A N 1
ATOM 1499 C CA . ILE A 1 187 ? 30.597 -1.755 -33.219 1.00 77.81 187 ILE A CA 1
ATOM 1500 C C . ILE A 1 187 ? 30.464 -1.742 -31.690 1.00 77.81 187 ILE A C 1
ATOM 1502 O O . ILE A 1 187 ? 30.179 -0.700 -31.097 1.00 77.81 187 ILE A O 1
ATOM 1506 N N . GLU A 1 188 ? 30.689 -2.894 -31.062 1.00 83.12 188 GLU A N 1
ATOM 1507 C CA . GLU A 1 188 ? 30.679 -3.063 -29.612 1.00 83.12 188 GLU A CA 1
ATOM 1508 C C . GLU A 1 188 ? 32.106 -2.948 -29.070 1.00 83.12 188 GLU A C 1
ATOM 1510 O O . GLU A 1 188 ? 32.862 -3.916 -29.032 1.00 83.12 188 GLU A O 1
ATOM 1515 N N . ASN A 1 189 ? 32.487 -1.734 -28.670 1.00 75.56 189 ASN A N 1
ATOM 1516 C CA . ASN A 1 189 ? 33.850 -1.434 -28.222 1.00 75.56 189 ASN A CA 1
ATOM 1517 C C . ASN A 1 189 ? 34.188 -2.019 -26.835 1.00 75.56 189 ASN A C 1
ATOM 1519 O O . ASN A 1 189 ? 35.344 -1.945 -26.426 1.00 75.56 189 ASN A O 1
ATOM 1523 N N . ARG A 1 190 ? 33.209 -2.562 -26.094 1.00 79.50 190 ARG A N 1
ATOM 1524 C CA . ARG A 1 190 ? 33.423 -3.141 -24.754 1.00 79.50 190 ARG A CA 1
ATOM 1525 C C . ARG A 1 190 ? 33.706 -4.639 -24.765 1.00 79.50 190 ARG A C 1
ATOM 1527 O O . ARG A 1 190 ? 34.025 -5.193 -23.711 1.00 79.50 190 ARG A O 1
ATOM 1534 N N . ASP A 1 191 ? 33.527 -5.307 -25.900 1.00 85.25 191 ASP A N 1
ATOM 1535 C CA . ASP A 1 191 ? 33.836 -6.730 -26.048 1.00 85.25 191 ASP A CA 1
ATOM 1536 C C . ASP A 1 191 ? 35.251 -6.928 -26.615 1.00 85.25 191 ASP A C 1
ATOM 1538 O O . ASP A 1 191 ? 35.881 -5.992 -27.110 1.00 85.25 191 ASP A O 1
ATOM 1542 N N . THR A 1 192 ? 35.783 -8.142 -26.509 1.00 88.31 192 THR A N 1
ATOM 1543 C CA . THR A 1 192 ? 37.139 -8.458 -26.978 1.00 88.31 192 THR A CA 1
ATOM 1544 C C . THR A 1 192 ? 37.229 -8.567 -28.488 1.00 88.31 192 THR A C 1
ATOM 1546 O O . THR A 1 192 ? 36.298 -9.015 -29.157 1.00 88.31 192 THR A O 1
ATOM 1549 N N . VAL A 1 193 ? 38.406 -8.224 -29.005 1.00 90.31 193 VAL A N 1
ATOM 1550 C CA . VAL A 1 193 ? 38.791 -8.456 -30.399 1.00 90.31 193 VAL A CA 1
ATOM 1551 C C . VAL A 1 193 ? 38.917 -9.959 -30.662 1.00 90.31 193 VAL A C 1
ATOM 1553 O O . VAL A 1 193 ? 39.470 -10.692 -29.836 1.00 90.31 193 VAL A O 1
ATOM 1556 N N . ASP A 1 194 ? 38.412 -10.409 -31.811 1.00 89.69 194 ASP A N 1
ATOM 1557 C CA . ASP A 1 194 ? 38.602 -11.777 -32.294 1.00 89.69 194 ASP A CA 1
ATOM 1558 C C . ASP A 1 194 ? 40.081 -11.998 -32.683 1.00 89.69 194 ASP A C 1
ATOM 1560 O O . ASP A 1 194 ? 40.600 -11.273 -33.536 1.00 89.69 194 ASP A O 1
ATOM 1564 N N . PRO A 1 195 ? 40.784 -12.977 -32.084 1.00 92.38 195 PRO A N 1
ATOM 1565 C CA . PRO A 1 195 ? 42.214 -13.193 -32.306 1.00 92.38 195 PRO A CA 1
ATOM 1566 C C . PRO A 1 195 ? 42.562 -13.838 -33.655 1.00 92.38 195 PRO A C 1
ATOM 1568 O O . PRO A 1 195 ? 43.736 -14.130 -33.894 1.00 92.38 195 PRO A O 1
ATOM 1571 N N . SER A 1 196 ? 41.581 -14.085 -34.530 1.00 91.50 196 SER A N 1
ATOM 1572 C CA . SER A 1 196 ? 41.727 -14.846 -35.777 1.00 91.50 196 SER A CA 1
ATOM 1573 C C . SER A 1 196 ? 42.818 -14.338 -36.724 1.00 91.50 196 SER A C 1
ATOM 1575 O O . SER A 1 196 ? 43.393 -15.133 -37.464 1.00 91.50 196 SER A O 1
ATOM 1577 N N . LEU A 1 197 ? 43.194 -13.056 -36.677 1.00 91.69 197 LEU A N 1
ATOM 1578 C CA . LEU A 1 197 ? 44.334 -12.554 -37.460 1.00 91.69 197 LEU A CA 1
ATOM 1579 C C . LEU A 1 197 ? 45.676 -13.162 -37.021 1.00 91.69 197 LEU A C 1
ATOM 1581 O O . LEU A 1 197 ? 46.567 -13.348 -37.844 1.00 91.69 197 LEU A O 1
ATOM 1585 N N . ILE A 1 198 ? 45.819 -13.525 -35.747 1.00 91.12 198 ILE A N 1
ATOM 1586 C CA . ILE A 1 198 ? 47.012 -14.206 -35.233 1.00 91.12 198 ILE A CA 1
ATOM 1587 C C . ILE A 1 198 ? 46.777 -15.717 -35.183 1.00 91.12 198 ILE A C 1
ATOM 1589 O O . ILE A 1 198 ? 47.548 -16.485 -35.746 1.00 91.12 198 ILE A O 1
ATOM 1593 N N . THR A 1 199 ? 45.691 -16.164 -34.551 1.00 91.62 199 THR A N 1
ATOM 1594 C CA . THR A 1 199 ? 45.428 -17.593 -34.317 1.00 91.62 199 THR A CA 1
ATOM 1595 C C . THR A 1 199 ? 44.906 -18.337 -35.545 1.00 91.62 199 THR A C 1
ATOM 1597 O O . THR A 1 199 ? 44.765 -19.556 -35.499 1.00 91.62 199 THR A O 1
ATOM 1600 N N . SER A 1 200 ? 44.600 -17.649 -36.642 1.00 90.69 200 SER A N 1
ATOM 1601 C CA . SER A 1 200 ? 44.214 -18.287 -37.903 1.00 90.69 200 SER A CA 1
ATOM 1602 C C . SER A 1 200 ? 45.052 -17.755 -39.055 1.00 90.69 200 SER A C 1
ATOM 1604 O O . SER A 1 200 ? 45.864 -18.502 -39.574 1.00 90.69 200 SER A O 1
ATOM 1606 N N . MET A 1 201 ? 44.954 -16.473 -39.416 1.00 92.75 201 MET A N 1
ATOM 1607 C CA . MET A 1 201 ? 45.646 -15.936 -40.595 1.00 92.75 201 MET A CA 1
ATOM 1608 C C . MET A 1 201 ? 47.172 -16.102 -40.506 1.00 92.75 201 MET A C 1
ATOM 1610 O O . MET A 1 201 ? 47.754 -16.750 -41.370 1.00 92.75 201 MET A O 1
ATOM 1614 N N . LEU A 1 202 ? 47.826 -15.581 -39.460 1.00 91.12 202 LEU A N 1
ATOM 1615 C CA . LEU A 1 202 ? 49.278 -15.738 -39.299 1.00 91.12 202 LEU A CA 1
ATOM 1616 C C . LEU A 1 202 ? 49.688 -17.212 -39.133 1.00 91.12 202 LEU A C 1
ATOM 1618 O O . LEU A 1 202 ? 50.710 -17.629 -39.675 1.00 91.12 202 LEU A O 1
ATOM 1622 N N . ALA A 1 203 ? 48.888 -18.008 -38.417 1.00 91.12 203 ALA A N 1
ATOM 1623 C CA . ALA A 1 203 ? 49.123 -19.441 -38.259 1.00 91.12 203 ALA A CA 1
ATOM 1624 C C . ALA A 1 203 ? 49.104 -20.198 -39.599 1.00 91.12 203 ALA A C 1
ATOM 1626 O O . ALA A 1 203 ? 50.013 -20.985 -39.854 1.00 91.12 203 ALA A O 1
ATOM 1627 N N . GLU A 1 204 ? 48.127 -19.936 -40.471 1.00 91.75 204 GLU A N 1
ATOM 1628 C CA . GLU A 1 204 ? 48.063 -20.542 -41.806 1.00 91.75 204 GLU A CA 1
ATOM 1629 C C . GLU A 1 204 ? 49.186 -20.034 -42.720 1.00 91.75 204 GLU A C 1
ATOM 1631 O O . GLU A 1 204 ? 49.805 -20.828 -43.428 1.00 91.75 204 GLU A O 1
ATOM 1636 N N . SER A 1 205 ? 49.525 -18.742 -42.656 1.00 90.25 205 SER A N 1
ATOM 1637 C CA . SER A 1 205 ? 50.653 -18.184 -43.415 1.00 90.25 205 SER A CA 1
ATOM 1638 C C . SER A 1 205 ? 51.983 -18.841 -43.038 1.00 90.25 205 SER A C 1
ATOM 1640 O O . SER A 1 205 ? 52.783 -19.173 -43.909 1.00 90.25 205 SER A O 1
ATOM 1642 N N . LEU A 1 206 ? 52.222 -19.075 -41.743 1.00 91.62 206 LEU A N 1
ATOM 1643 C CA . LEU A 1 206 ? 53.418 -19.775 -41.271 1.00 91.62 206 LEU A CA 1
ATOM 1644 C C . LEU A 1 206 ? 53.379 -21.266 -41.618 1.00 91.62 206 LEU A C 1
ATOM 1646 O O . LEU A 1 206 ? 54.419 -21.858 -41.906 1.00 91.62 206 LEU A O 1
ATOM 1650 N N . HIS A 1 207 ? 52.194 -21.882 -41.614 1.00 90.75 207 HIS A N 1
ATOM 1651 C CA . HIS A 1 207 ? 52.031 -23.273 -42.021 1.00 90.75 207 HIS A CA 1
ATOM 1652 C C . HIS A 1 207 ? 52.435 -23.492 -43.481 1.00 90.75 207 HIS A C 1
ATOM 1654 O O . HIS A 1 207 ? 53.064 -24.509 -43.763 1.00 90.75 207 HIS A O 1
ATOM 1660 N N . ALA A 1 208 ? 52.146 -22.544 -44.376 1.00 89.69 208 ALA A N 1
ATOM 1661 C CA . ALA A 1 208 ? 52.485 -22.645 -45.797 1.00 89.69 208 ALA A CA 1
ATOM 1662 C C . ALA A 1 208 ? 53.995 -22.803 -46.071 1.00 89.69 208 ALA A C 1
ATOM 1664 O O . ALA A 1 208 ? 54.377 -23.375 -47.087 1.00 89.69 208 ALA A O 1
ATOM 1665 N N . VAL A 1 209 ? 54.856 -22.326 -45.164 1.00 89.31 209 VAL A N 1
ATOM 1666 C CA . VAL A 1 209 ? 56.328 -22.406 -45.274 1.00 89.31 209 VAL A CA 1
ATOM 1667 C C . VAL A 1 209 ? 56.964 -23.352 -44.246 1.00 89.31 209 VAL A C 1
ATOM 1669 O O . VAL A 1 209 ? 58.186 -23.394 -44.096 1.00 89.31 209 VAL A O 1
ATOM 1672 N N . GLY A 1 210 ? 56.141 -24.115 -43.530 1.00 90.56 210 GLY A N 1
ATOM 1673 C CA . GLY A 1 210 ? 56.558 -25.029 -42.475 1.00 90.56 210 GLY A CA 1
ATOM 1674 C C . GLY A 1 210 ? 55.607 -26.215 -42.359 1.00 90.56 210 GLY A C 1
ATOM 1675 O O . GLY A 1 210 ? 55.061 -26.703 -43.345 1.00 90.56 210 GLY A O 1
ATOM 1676 N N . ARG A 1 211 ? 55.387 -26.699 -41.137 1.00 92.94 211 ARG A N 1
ATOM 1677 C CA . ARG A 1 211 ? 54.451 -27.796 -40.861 1.00 92.94 211 ARG A CA 1
ATOM 1678 C C . ARG A 1 211 ? 53.725 -27.587 -39.543 1.00 92.94 211 ARG A C 1
ATOM 1680 O O . ARG A 1 211 ? 54.294 -27.070 -38.585 1.00 92.94 211 ARG A O 1
ATOM 1687 N N . ARG A 1 212 ? 52.472 -28.030 -39.460 1.00 91.56 212 ARG A N 1
ATOM 1688 C CA . ARG A 1 212 ? 51.760 -28.067 -38.178 1.00 91.56 212 ARG A CA 1
ATOM 1689 C C . ARG A 1 212 ? 52.420 -29.081 -37.256 1.00 91.56 212 ARG A C 1
ATOM 1691 O O . ARG A 1 212 ? 52.826 -30.158 -37.691 1.00 91.56 212 ARG A O 1
ATOM 1698 N N . ILE A 1 213 ? 52.494 -28.734 -35.982 1.00 90.62 213 ILE A N 1
ATOM 1699 C CA . ILE A 1 213 ? 52.974 -29.639 -34.945 1.00 90.62 213 ILE A CA 1
ATOM 1700 C C . ILE A 1 213 ? 51.914 -29.786 -33.867 1.00 90.62 213 ILE A C 1
ATOM 1702 O O . ILE A 1 213 ? 51.230 -28.822 -33.515 1.00 90.62 213 ILE A O 1
ATOM 1706 N N . ASP A 1 214 ? 51.792 -30.996 -33.332 1.00 85.44 214 ASP A N 1
ATOM 1707 C CA . ASP A 1 214 ? 51.042 -31.189 -32.104 1.00 85.44 214 ASP A CA 1
ATOM 1708 C C . ASP A 1 214 ? 51.966 -30.974 -30.907 1.00 85.44 214 ASP A C 1
ATOM 1710 O O . ASP A 1 214 ? 53.085 -31.487 -30.851 1.00 85.44 214 ASP A O 1
ATOM 1714 N N . ILE A 1 215 ? 51.504 -30.155 -29.971 1.00 86.75 215 ILE A N 1
ATOM 1715 C CA . ILE A 1 215 ? 52.259 -29.761 -28.786 1.00 86.75 215 ILE A CA 1
ATOM 1716 C C . ILE A 1 215 ? 51.454 -30.100 -27.543 1.00 86.75 215 ILE A C 1
ATOM 1718 O O . ILE A 1 215 ? 50.222 -30.109 -27.548 1.00 86.75 215 ILE A O 1
ATOM 1722 N N . HIS A 1 216 ? 52.154 -30.312 -26.435 1.00 83.25 216 HIS A N 1
ATOM 1723 C CA . HIS A 1 216 ? 51.494 -30.531 -25.161 1.00 83.25 216 HIS A CA 1
ATOM 1724 C C . HIS A 1 216 ? 50.773 -29.253 -24.696 1.00 83.25 216 HIS A C 1
ATOM 1726 O O . HIS A 1 216 ? 51.411 -28.246 -24.374 1.00 83.25 216 HIS A O 1
ATOM 1732 N N . ARG A 1 217 ? 49.436 -29.296 -24.639 1.00 88.00 217 ARG A N 1
ATOM 1733 C CA . ARG A 1 217 ? 48.593 -28.164 -24.223 1.00 88.00 217 ARG A CA 1
ATOM 1734 C C . ARG A 1 217 ? 48.213 -28.271 -22.755 1.00 88.00 217 ARG A C 1
ATOM 1736 O O . ARG A 1 217 ? 47.701 -29.288 -22.297 1.00 88.00 217 ARG A O 1
ATOM 1743 N N . ILE A 1 218 ? 48.371 -27.174 -22.025 1.00 89.94 218 ILE A N 1
ATOM 1744 C CA . ILE A 1 218 ? 47.870 -27.046 -20.660 1.00 89.94 218 ILE A CA 1
ATOM 1745 C C . ILE A 1 218 ? 46.410 -26.603 -20.669 1.00 89.94 218 ILE A C 1
ATOM 1747 O O . ILE A 1 218 ? 46.019 -25.674 -21.377 1.00 89.94 218 ILE A O 1
ATOM 1751 N N . GLN A 1 219 ? 45.600 -27.220 -19.814 1.00 90.31 219 GLN A N 1
ATOM 1752 C CA . GLN A 1 219 ? 44.240 -26.766 -19.559 1.00 90.31 219 GLN A CA 1
ATOM 1753 C C . GLN A 1 219 ? 44.235 -25.817 -18.357 1.00 90.31 219 GLN A C 1
ATOM 1755 O O . GLN A 1 219 ? 44.599 -26.196 -17.240 1.00 90.31 219 GLN A O 1
ATOM 1760 N N . LYS A 1 220 ? 43.785 -24.574 -18.546 1.00 88.75 220 LYS A N 1
ATOM 1761 C CA . LYS A 1 220 ? 43.567 -23.630 -17.441 1.00 88.75 220 LYS A CA 1
ATOM 1762 C C . LYS A 1 220 ? 42.076 -23.376 -17.237 1.00 88.75 220 LYS A C 1
ATOM 1764 O O . LYS A 1 220 ? 41.306 -23.193 -18.174 1.00 88.75 220 LYS A O 1
ATOM 1769 N N . ARG A 1 221 ? 41.687 -23.299 -15.961 1.00 89.69 221 ARG A N 1
ATOM 1770 C CA . ARG A 1 221 ? 40.419 -22.702 -15.522 1.00 89.69 221 ARG A CA 1
ATOM 1771 C C . ARG A 1 221 ? 40.611 -21.187 -15.454 1.00 89.69 221 ARG A C 1
ATOM 1773 O O . ARG A 1 221 ? 41.071 -20.672 -14.428 1.00 89.69 221 ARG A O 1
ATOM 1780 N N . THR A 1 222 ? 40.344 -20.497 -16.556 1.00 87.19 222 THR A N 1
ATOM 1781 C CA . THR A 1 222 ? 40.519 -19.048 -16.678 1.00 87.19 222 THR A CA 1
ATOM 1782 C C . THR A 1 222 ? 39.514 -18.343 -15.775 1.00 87.19 222 THR A C 1
ATOM 1784 O O . THR A 1 222 ? 38.309 -18.569 -15.849 1.00 87.19 222 THR A O 1
ATOM 1787 N N . ARG A 1 223 ? 40.040 -17.536 -14.849 1.00 81.88 223 ARG A N 1
ATOM 1788 C CA . ARG A 1 223 ? 39.252 -16.686 -13.953 1.00 81.88 223 ARG A CA 1
ATOM 1789 C C . ARG A 1 223 ? 39.347 -15.268 -14.474 1.00 81.88 223 ARG A C 1
ATOM 1791 O O . ARG A 1 223 ? 40.277 -14.559 -14.084 1.00 81.88 223 ARG A O 1
ATOM 1798 N N . ASP A 1 224 ? 38.436 -14.955 -15.376 1.00 85.62 224 ASP A N 1
ATOM 1799 C CA . ASP A 1 224 ? 38.188 -13.616 -15.883 1.00 85.62 224 ASP A CA 1
ATOM 1800 C C . ASP A 1 224 ? 36.825 -13.142 -15.372 1.00 85.62 224 ASP A C 1
ATOM 1802 O O . ASP A 1 224 ? 35.985 -13.967 -15.002 1.00 85.62 224 ASP A O 1
ATOM 1806 N N . VAL A 1 225 ? 36.645 -11.832 -15.288 1.00 86.00 225 VAL A N 1
ATOM 1807 C CA . VAL A 1 225 ? 35.439 -11.180 -14.777 1.00 86.00 225 VAL A CA 1
ATOM 1808 C C . VAL A 1 225 ? 35.201 -9.946 -15.634 1.00 86.00 225 VAL A C 1
ATOM 1810 O O . VAL A 1 225 ? 36.157 -9.258 -15.966 1.00 86.00 225 VAL A O 1
ATOM 1813 N N . VAL A 1 226 ? 33.945 -9.672 -15.983 1.00 88.56 226 VAL A N 1
ATOM 1814 C CA . VAL A 1 226 ? 33.549 -8.427 -16.648 1.00 88.56 226 VAL A CA 1
ATOM 1815 C C . VAL A 1 226 ? 32.790 -7.590 -15.624 1.00 88.56 226 VAL A C 1
ATOM 1817 O O . VAL A 1 226 ? 31.599 -7.812 -15.414 1.00 88.56 226 VAL A O 1
ATOM 1820 N N . GLN A 1 227 ? 33.493 -6.690 -14.930 1.00 86.19 227 GLN A N 1
ATOM 1821 C CA . GLN A 1 227 ? 32.875 -5.753 -13.985 1.00 86.19 227 GLN A CA 1
ATOM 1822 C C . GLN A 1 227 ? 32.777 -4.364 -14.590 1.00 86.19 227 GLN A C 1
ATOM 1824 O O . GLN A 1 227 ? 33.703 -3.878 -15.236 1.00 86.19 227 GLN A O 1
ATOM 1829 N N . TRP A 1 228 ? 31.615 -3.746 -14.424 1.00 84.12 228 TRP A N 1
ATOM 1830 C CA . TRP A 1 228 ? 31.295 -2.503 -15.094 1.00 84.12 228 TRP A CA 1
ATOM 1831 C C . TRP A 1 228 ? 30.307 -1.686 -14.268 1.00 84.12 228 TRP A C 1
ATOM 1833 O O . TRP A 1 228 ? 29.186 -2.134 -14.029 1.00 84.12 228 TRP A O 1
ATOM 1843 N N . LYS A 1 229 ? 30.711 -0.472 -13.889 1.00 79.75 229 LYS A N 1
ATOM 1844 C CA . LYS A 1 229 ? 29.831 0.548 -13.313 1.00 79.75 229 LYS A CA 1
ATOM 1845 C C . LYS A 1 229 ? 30.205 1.917 -13.869 1.00 79.75 229 LYS A C 1
ATOM 1847 O O . LYS A 1 229 ? 31.341 2.355 -13.716 1.00 79.75 229 LYS A O 1
ATOM 1852 N N . ASP A 1 230 ? 29.259 2.561 -14.548 1.00 76.06 230 ASP A N 1
ATOM 1853 C CA . ASP A 1 230 ? 29.352 3.950 -15.027 1.00 76.06 230 ASP A CA 1
ATOM 1854 C C . ASP A 1 230 ? 30.647 4.328 -15.774 1.00 76.06 230 ASP A C 1
ATOM 1856 O O . ASP A 1 230 ? 31.111 5.464 -15.714 1.00 76.06 230 ASP A O 1
ATOM 1860 N N . CYS A 1 231 ? 31.245 3.393 -16.518 1.00 75.81 231 CYS A N 1
ATOM 1861 C CA . CYS A 1 231 ? 32.498 3.638 -17.241 1.00 75.81 231 CYS A CA 1
ATOM 1862 C C . CYS A 1 231 ? 32.428 3.250 -18.732 1.00 75.81 231 CYS A C 1
ATOM 1864 O O . CYS A 1 231 ? 31.427 2.716 -19.222 1.00 75.81 231 CYS A O 1
ATOM 1866 N N . LEU A 1 232 ? 33.458 3.581 -19.518 1.00 77.69 232 LEU A N 1
ATOM 1867 C CA . LEU A 1 232 ? 33.490 3.226 -20.943 1.00 77.69 232 LEU A CA 1
ATOM 1868 C C . LEU A 1 232 ? 33.936 1.777 -21.147 1.00 77.69 232 LEU A C 1
ATOM 1870 O O . LEU A 1 232 ? 33.244 1.043 -21.850 1.00 77.69 232 LEU A O 1
ATOM 1874 N N . TYR A 1 233 ? 35.036 1.383 -20.500 1.00 82.44 233 TYR A N 1
ATOM 1875 C CA . TYR A 1 233 ? 35.629 0.051 -20.584 1.00 82.44 233 TYR A CA 1
ATOM 1876 C C . TYR A 1 233 ? 35.463 -0.702 -19.258 1.00 82.44 233 TYR A C 1
ATOM 1878 O O . TYR A 1 233 ? 35.769 -0.133 -18.205 1.00 82.44 233 TYR A O 1
ATOM 1886 N N . PRO A 1 234 ? 34.983 -1.958 -19.289 1.00 87.62 234 PRO A N 1
ATOM 1887 C CA . PRO A 1 234 ? 34.843 -2.764 -18.084 1.00 87.62 234 PRO A CA 1
ATOM 1888 C C . PRO A 1 234 ? 36.213 -3.111 -17.494 1.00 87.62 234 PRO A C 1
ATOM 1890 O O . PRO A 1 234 ? 37.190 -3.285 -18.226 1.00 87.62 234 PRO A O 1
ATOM 1893 N N . TRP A 1 235 ? 36.268 -3.295 -16.176 1.00 91.12 235 TRP A N 1
ATOM 1894 C CA . TRP A 1 235 ? 37.400 -3.972 -15.562 1.00 91.12 235 TRP A CA 1
ATOM 1895 C C . TRP A 1 235 ? 37.401 -5.443 -15.975 1.00 91.12 235 TRP A C 1
ATOM 1897 O O . TRP A 1 235 ? 36.376 -6.133 -15.900 1.00 91.12 235 TRP A O 1
ATOM 1907 N N . ARG A 1 236 ? 38.572 -5.923 -16.396 1.00 90.00 236 ARG A N 1
ATOM 1908 C CA . ARG A 1 236 ? 38.836 -7.327 -16.714 1.00 90.00 236 ARG A CA 1
ATOM 1909 C C . ARG A 1 236 ? 40.184 -7.727 -16.159 1.00 90.00 236 ARG A C 1
ATOM 1911 O O . ARG A 1 236 ? 41.081 -6.899 -16.006 1.00 90.00 236 ARG A O 1
ATOM 1918 N N . ARG A 1 237 ? 40.373 -9.018 -15.889 1.00 90.44 237 ARG A N 1
ATOM 1919 C CA . ARG A 1 237 ? 41.674 -9.472 -15.395 1.00 90.44 237 ARG A CA 1
ATOM 1920 C C . ARG A 1 237 ? 42.728 -9.322 -16.500 1.00 90.44 237 ARG A C 1
ATOM 1922 O O . ARG A 1 237 ? 42.476 -9.751 -17.621 1.00 90.44 237 ARG A O 1
ATOM 1929 N N . SER A 1 238 ? 43.907 -8.785 -16.162 1.00 90.88 238 SER A N 1
ATOM 1930 C CA . SER A 1 238 ? 45.010 -8.536 -17.103 1.00 90.88 238 SER A CA 1
ATOM 1931 C C . SER A 1 238 ? 45.256 -9.734 -18.050 1.00 90.88 238 SER A C 1
ATOM 1933 O O . SER A 1 238 ? 45.598 -10.834 -17.581 1.00 90.88 238 SER A O 1
ATOM 1935 N N . PRO A 1 239 ? 45.082 -9.542 -19.377 1.00 90.69 239 PRO A N 1
ATOM 1936 C CA . PRO A 1 239 ? 45.393 -10.550 -20.391 1.00 90.69 239 PRO A CA 1
ATOM 1937 C C . PRO A 1 239 ? 46.892 -10.869 -20.405 1.00 90.69 239 PRO A C 1
ATOM 1939 O O . PRO A 1 239 ? 47.282 -12.032 -20.528 1.00 90.69 239 PRO A O 1
ATOM 1942 N N . PHE A 1 240 ? 47.733 -9.856 -20.174 1.00 89.75 240 PHE A N 1
ATOM 1943 C CA . PHE A 1 240 ? 49.182 -10.001 -20.081 1.00 89.75 240 PHE A CA 1
ATOM 1944 C C . PHE A 1 240 ? 49.600 -10.869 -18.883 1.00 89.75 240 PHE A C 1
ATOM 1946 O O . PHE A 1 240 ? 50.484 -11.722 -18.982 1.00 89.75 240 PHE A O 1
ATOM 1953 N N . TRP A 1 241 ? 48.909 -10.757 -17.746 1.00 92.00 241 TRP A N 1
ATOM 1954 C CA . TRP A 1 241 ? 49.155 -11.647 -16.612 1.00 92.00 241 TRP A CA 1
ATOM 1955 C C . TRP A 1 241 ? 48.806 -13.111 -16.922 1.00 92.00 241 TRP A C 1
ATOM 1957 O O . TRP A 1 241 ? 49.488 -14.037 -16.464 1.00 92.00 241 TRP A O 1
ATOM 1967 N N . LEU A 1 242 ? 47.755 -13.364 -17.713 1.00 92.38 242 LEU A N 1
ATOM 1968 C CA . LEU A 1 242 ? 47.480 -14.713 -18.211 1.00 92.38 242 LEU A CA 1
ATOM 1969 C C . LEU A 1 242 ? 48.592 -15.185 -19.154 1.00 92.38 242 LEU A C 1
ATOM 1971 O O . LEU A 1 242 ? 49.043 -16.321 -18.993 1.00 92.38 242 LEU A O 1
ATOM 1975 N N . PHE A 1 243 ? 49.048 -14.321 -20.063 1.00 91.94 243 PHE A N 1
ATOM 1976 C CA . PHE A 1 243 ? 50.161 -14.583 -20.974 1.00 91.94 243 PHE A CA 1
ATOM 1977 C C . PHE A 1 243 ? 51.419 -15.030 -20.212 1.00 91.94 243 PHE A C 1
ATOM 1979 O O . PHE A 1 243 ? 51.866 -16.163 -20.399 1.00 91.94 243 PHE A O 1
ATOM 1986 N N . LEU A 1 244 ? 51.896 -14.241 -19.238 1.00 91.06 244 LEU A N 1
ATOM 1987 C CA . LEU A 1 244 ? 53.035 -14.601 -18.377 1.00 91.06 244 LEU A CA 1
ATOM 1988 C C . LEU A 1 244 ? 52.842 -15.965 -17.702 1.00 91.06 244 LEU A C 1
ATOM 1990 O O . LEU A 1 244 ? 53.740 -16.807 -17.683 1.00 91.06 244 LEU A O 1
ATOM 1994 N N . ARG A 1 245 ? 51.643 -16.228 -17.172 1.00 92.69 245 ARG A N 1
ATOM 1995 C CA . ARG A 1 245 ? 51.322 -17.499 -16.506 1.00 92.69 245 ARG A CA 1
ATOM 1996 C C . ARG A 1 245 ? 51.256 -18.694 -17.454 1.00 92.69 245 ARG A C 1
ATOM 1998 O O . ARG A 1 245 ? 51.378 -19.821 -16.967 1.00 92.69 245 ARG A O 1
ATOM 2005 N N . VAL A 1 246 ? 50.956 -18.501 -18.736 1.00 92.06 246 VAL A N 1
ATOM 2006 C CA . VAL A 1 246 ? 50.996 -19.559 -19.758 1.00 92.06 246 VAL A CA 1
ATOM 2007 C C . VAL A 1 246 ? 52.446 -19.821 -20.155 1.00 92.06 246 VAL A C 1
ATOM 2009 O O . VAL A 1 246 ? 52.873 -20.975 -20.100 1.00 92.06 246 VAL A O 1
ATOM 2012 N N . CYS A 1 247 ? 53.220 -18.772 -20.446 1.00 91.12 247 CYS A N 1
ATOM 2013 C CA . CYS A 1 247 ? 54.636 -18.877 -20.804 1.00 91.12 247 CYS A CA 1
ATOM 2014 C C . CYS A 1 247 ? 55.448 -19.573 -19.700 1.00 91.12 247 CYS A C 1
ATOM 2016 O O . CYS A 1 247 ? 56.123 -20.566 -19.961 1.00 91.12 247 CYS A O 1
ATOM 2018 N N . LEU A 1 248 ? 55.289 -19.142 -18.444 1.00 91.75 248 LEU A N 1
ATOM 2019 C CA . LEU A 1 248 ? 55.953 -19.757 -17.291 1.00 91.75 248 LEU A CA 1
ATOM 2020 C C . LEU A 1 248 ? 55.518 -21.202 -17.046 1.00 91.75 248 LEU A C 1
ATOM 2022 O O . LEU A 1 248 ? 56.352 -22.052 -16.755 1.00 91.75 248 LEU A O 1
ATOM 2026 N N . GLN A 1 249 ? 54.217 -21.501 -17.134 1.00 90.88 249 GLN A N 1
ATOM 2027 C CA . GLN A 1 249 ? 53.748 -22.860 -16.863 1.00 90.88 249 GLN A CA 1
ATOM 2028 C C . GLN A 1 249 ? 54.225 -23.831 -17.941 1.00 90.88 249 GLN A C 1
ATOM 2030 O O . GLN A 1 249 ? 54.693 -24.901 -17.590 1.00 90.88 249 GLN A O 1
ATOM 2035 N N . THR A 1 250 ? 54.130 -23.465 -19.220 1.00 88.44 250 THR A N 1
ATOM 2036 C CA . THR A 1 250 ? 54.566 -24.328 -20.331 1.00 88.44 250 THR A CA 1
ATOM 2037 C C . THR A 1 250 ? 56.089 -24.438 -20.418 1.00 88.44 250 THR A C 1
ATOM 2039 O O . THR A 1 250 ? 56.603 -25.498 -20.753 1.00 88.44 250 THR A O 1
ATOM 2042 N N . GLY A 1 251 ? 56.831 -23.376 -20.089 1.00 87.00 251 GLY A N 1
ATOM 2043 C CA . GLY A 1 251 ? 58.294 -23.387 -20.119 1.00 87.00 251 GLY A CA 1
ATOM 2044 C C . GLY A 1 251 ? 58.968 -24.076 -18.927 1.00 87.00 251 GLY A C 1
ATOM 2045 O O . GLY A 1 251 ? 60.094 -24.541 -19.070 1.00 87.00 251 GLY A O 1
ATOM 2046 N N . LEU A 1 252 ? 58.291 -24.194 -17.777 1.00 87.25 252 LEU A N 1
ATOM 2047 C CA . LEU A 1 252 ? 58.777 -24.942 -16.604 1.00 87.25 252 LEU A CA 1
ATOM 2048 C C . LEU A 1 252 ? 58.334 -26.419 -16.590 1.00 87.25 252 LEU A C 1
ATOM 2050 O O . LEU A 1 252 ? 58.576 -27.125 -15.613 1.00 87.25 252 LEU A O 1
ATOM 2054 N N . MET A 1 253 ? 57.664 -26.899 -17.641 1.00 80.00 253 MET A N 1
ATOM 2055 C CA . MET A 1 253 ? 57.304 -28.313 -17.783 1.00 80.00 253 MET A CA 1
ATOM 2056 C C . MET A 1 253 ? 58.468 -29.128 -18.347 1.00 80.00 253 MET A C 1
ATOM 2058 O O . MET A 1 253 ? 59.137 -28.709 -19.289 1.00 80.00 253 MET A O 1
ATOM 2062 N N . LYS A 1 254 ? 58.692 -30.328 -17.800 1.00 66.25 254 LYS A N 1
ATOM 2063 C CA . LYS A 1 254 ? 59.678 -31.275 -18.339 1.00 66.25 254 LYS A CA 1
ATOM 2064 C C . LYS A 1 254 ? 59.114 -31.933 -19.604 1.00 66.25 254 LYS A C 1
ATOM 2066 O O . LYS A 1 254 ? 58.087 -32.593 -19.530 1.00 66.25 254 LYS A O 1
ATOM 2071 N N . ARG A 1 255 ? 59.794 -31.794 -20.749 1.00 57.66 255 ARG A N 1
ATOM 2072 C CA . ARG A 1 255 ? 59.334 -32.321 -22.055 1.00 57.66 255 ARG A CA 1
ATOM 2073 C C . ARG A 1 255 ? 59.167 -33.850 -22.111 1.00 57.66 255 ARG A C 1
ATOM 2075 O O . ARG A 1 255 ? 58.306 -34.312 -22.845 1.00 57.66 255 ARG A O 1
ATOM 2082 N N . ASN A 1 256 ? 59.930 -34.608 -21.318 1.00 52.69 256 ASN A N 1
ATOM 2083 C CA . ASN A 1 256 ? 59.955 -36.082 -21.370 1.00 52.69 256 ASN A CA 1
ATOM 2084 C C . ASN A 1 256 ? 59.211 -36.765 -20.211 1.00 52.69 256 ASN A C 1
ATOM 2086 O O . ASN A 1 256 ? 59.196 -37.989 -20.119 1.00 52.69 256 ASN A O 1
ATOM 2090 N N . CYS A 1 257 ? 58.598 -35.995 -19.311 1.00 52.28 257 CYS A N 1
ATOM 2091 C CA . CYS A 1 257 ? 57.784 -36.535 -18.231 1.00 52.28 257 CYS A CA 1
ATOM 2092 C C . CYS A 1 257 ? 56.423 -35.856 -18.303 1.00 52.28 257 CYS A C 1
ATOM 2094 O O . CYS A 1 257 ? 56.346 -34.637 -18.163 1.00 52.28 257 CYS A O 1
ATOM 2096 N N . ASN A 1 258 ? 55.354 -36.637 -18.466 1.00 50.94 258 ASN A N 1
ATOM 2097 C CA . ASN A 1 258 ? 53.999 -36.197 -18.147 1.00 50.94 258 ASN A CA 1
ATOM 2098 C C . ASN A 1 258 ? 53.935 -35.924 -16.637 1.00 50.94 258 ASN A C 1
ATOM 2100 O O . ASN A 1 258 ? 53.392 -36.736 -15.903 1.00 50.94 258 ASN A O 1
ATOM 2104 N N . ASP A 1 259 ? 54.550 -34.835 -16.160 1.00 56.22 259 ASP A N 1
ATOM 2105 C CA . ASP A 1 259 ? 54.430 -34.358 -14.787 1.00 56.22 259 ASP A CA 1
ATOM 2106 C C . ASP A 1 259 ? 53.040 -33.723 -14.647 1.00 56.22 259 ASP A C 1
ATOM 2108 O O . ASP A 1 259 ? 52.860 -32.547 -14.989 1.00 56.22 259 ASP A O 1
ATOM 2112 N N . PRO A 1 260 ? 52.034 -34.457 -14.135 1.00 56.16 260 PRO A N 1
ATOM 2113 C CA . PRO A 1 260 ? 50.671 -33.950 -14.041 1.00 56.16 260 PRO A CA 1
ATOM 2114 C C . PRO A 1 260 ? 50.580 -32.869 -12.951 1.00 56.16 260 PRO A C 1
ATOM 2116 O O . PRO A 1 260 ? 49.580 -32.156 -12.825 1.00 56.16 260 PRO A O 1
ATOM 2119 N N . SER A 1 261 ? 51.621 -32.746 -12.118 1.00 63.38 261 SER A N 1
ATOM 2120 C CA . SER A 1 261 ? 51.626 -31.904 -10.936 1.00 63.38 261 SER A CA 1
ATOM 2121 C C . SER A 1 261 ? 52.058 -30.464 -11.230 1.00 63.38 261 SER A C 1
ATOM 2123 O O . SER A 1 261 ? 51.698 -29.586 -10.442 1.00 63.38 261 SER A O 1
ATOM 2125 N N . HIS A 1 262 ? 52.719 -30.173 -12.365 1.00 79.44 262 HIS A N 1
ATOM 2126 C CA . HIS A 1 262 ? 53.304 -28.857 -12.700 1.00 79.44 262 HIS A CA 1
ATOM 2127 C C . HIS A 1 262 ? 54.055 -28.237 -11.514 1.00 79.44 262 HIS A C 1
ATOM 2129 O O . HIS A 1 262 ? 53.868 -27.056 -11.181 1.00 79.44 262 HIS A O 1
ATOM 2135 N N . TYR A 1 263 ? 54.837 -29.065 -10.828 1.00 82.62 263 TYR A N 1
ATOM 2136 C CA . TYR A 1 263 ? 55.324 -28.772 -9.491 1.00 82.62 263 TYR A CA 1
ATOM 2137 C C . TYR A 1 263 ? 56.133 -27.466 -9.434 1.00 82.62 263 TYR A C 1
ATOM 2139 O O . TYR A 1 263 ? 55.779 -26.546 -8.695 1.00 82.62 263 TYR A O 1
ATOM 2147 N N . GLN A 1 264 ? 57.135 -27.324 -10.306 1.00 85.44 264 GLN A N 1
ATOM 2148 C CA . GLN A 1 264 ? 58.049 -26.178 -10.321 1.00 85.44 264 GLN A CA 1
ATOM 2149 C C . GLN A 1 264 ? 57.337 -24.836 -10.571 1.00 85.44 264 GLN A C 1
ATOM 2151 O O . GLN A 1 264 ? 57.618 -23.842 -9.900 1.00 85.44 264 GLN A O 1
ATOM 2156 N N . TYR A 1 265 ? 56.349 -24.811 -11.473 1.00 90.00 265 TYR A N 1
ATOM 2157 C CA . TYR A 1 265 ? 55.503 -23.634 -11.694 1.00 90.00 265 TYR A CA 1
ATOM 2158 C C . TYR A 1 265 ? 54.658 -23.303 -10.458 1.00 90.00 265 TYR A C 1
ATOM 2160 O O . TYR A 1 265 ? 54.531 -22.140 -10.077 1.00 90.00 265 TYR A O 1
ATOM 2168 N N . LYS A 1 266 ? 54.055 -24.309 -9.812 1.00 90.00 266 LYS A N 1
ATOM 2169 C CA . LYS A 1 266 ? 53.216 -24.086 -8.626 1.00 90.00 266 LYS A CA 1
ATOM 2170 C C . LYS A 1 266 ? 54.037 -23.582 -7.434 1.00 90.00 266 LYS A C 1
ATOM 2172 O O . LYS A 1 266 ? 53.536 -22.689 -6.746 1.00 90.00 266 LYS A O 1
ATOM 2177 N N . SER A 1 267 ? 55.263 -24.078 -7.261 1.00 89.12 267 SER A N 1
ATOM 2178 C CA . SER A 1 267 ? 56.236 -23.614 -6.262 1.00 89.12 267 SER A CA 1
ATOM 2179 C C . SER A 1 267 ? 56.660 -22.168 -6.506 1.00 89.12 267 SER A C 1
ATOM 2181 O O . SER A 1 267 ? 56.553 -21.344 -5.600 1.00 89.12 267 SER A O 1
ATOM 2183 N N . PHE A 1 268 ? 57.008 -21.807 -7.747 1.00 91.62 268 PHE A N 1
ATOM 2184 C CA . PHE A 1 268 ? 57.295 -20.409 -8.078 1.00 91.62 268 PHE A CA 1
ATOM 2185 C C . PHE A 1 268 ? 56.092 -19.501 -7.794 1.00 91.62 268 PHE A C 1
ATOM 2187 O O . PHE A 1 268 ? 56.223 -18.441 -7.198 1.00 91.62 268 PHE A O 1
ATOM 2194 N N . MET A 1 269 ? 54.884 -19.916 -8.175 1.00 93.31 269 MET A N 1
ATOM 2195 C CA . MET A 1 269 ? 53.704 -19.071 -8.010 1.00 93.31 269 MET A CA 1
ATOM 2196 C C . MET A 1 269 ? 53.302 -18.840 -6.545 1.00 93.31 269 MET A C 1
ATOM 2198 O O . MET A 1 269 ? 52.717 -17.797 -6.259 1.00 93.31 269 MET A O 1
ATOM 2202 N N . ILE A 1 270 ? 53.528 -19.795 -5.631 1.00 92.50 270 ILE A N 1
ATOM 2203 C CA . ILE A 1 270 ? 53.304 -19.550 -4.197 1.00 92.50 270 ILE A CA 1
ATOM 2204 C C . ILE A 1 270 ? 54.429 -18.693 -3.612 1.00 92.50 270 ILE A C 1
ATOM 2206 O O . ILE A 1 270 ? 54.117 -17.754 -2.886 1.00 92.50 270 ILE A O 1
ATOM 2210 N N . PHE A 1 271 ? 55.686 -18.929 -4.008 1.00 92.69 271 PHE A N 1
ATOM 2211 C CA . PHE A 1 271 ? 56.825 -18.077 -3.655 1.00 92.69 271 PHE A CA 1
ATOM 2212 C C . PHE A 1 271 ? 56.569 -16.619 -4.063 1.00 92.69 271 PHE A C 1
ATOM 2214 O O . PHE A 1 271 ? 56.602 -15.726 -3.224 1.00 92.69 271 PHE A O 1
ATOM 2221 N N . PHE A 1 272 ? 56.178 -16.392 -5.318 1.00 94.12 272 PHE A N 1
ATOM 2222 C CA . PHE A 1 272 ? 55.847 -15.077 -5.866 1.00 94.12 272 PHE A CA 1
ATOM 2223 C C . PHE A 1 272 ? 54.736 -14.370 -5.078 1.00 94.12 272 PHE A C 1
ATOM 2225 O O . PHE A 1 272 ? 54.859 -13.199 -4.733 1.00 94.12 272 PHE A O 1
ATOM 2232 N N . MET A 1 273 ? 53.659 -15.084 -4.730 1.00 94.56 273 MET A N 1
ATOM 2233 C CA . MET A 1 273 ? 52.586 -14.516 -3.905 1.00 94.56 273 MET A CA 1
ATOM 2234 C C . MET A 1 273 ? 53.061 -14.179 -2.482 1.00 94.56 273 MET A C 1
ATOM 2236 O O . MET A 1 273 ? 52.622 -13.177 -1.927 1.00 94.56 273 MET A O 1
ATOM 2240 N N . CYS A 1 274 ? 53.962 -14.970 -1.896 1.00 92.81 274 CYS A N 1
ATOM 2241 C CA . CYS A 1 274 ? 54.524 -14.676 -0.573 1.00 92.81 274 CYS A CA 1
ATOM 2242 C C . CYS A 1 274 ? 55.422 -13.442 -0.596 1.00 92.81 274 CYS A C 1
ATOM 2244 O O . CYS A 1 274 ? 55.324 -12.604 0.291 1.00 92.81 274 CYS A O 1
ATOM 2246 N N . GLN A 1 275 ? 56.226 -13.294 -1.647 1.00 92.44 275 GLN A N 1
ATOM 2247 C CA . GLN A 1 275 ? 57.084 -12.132 -1.863 1.00 92.44 275 GLN A CA 1
ATOM 2248 C C . GLN A 1 275 ? 56.280 -10.833 -2.031 1.00 92.44 275 GLN A C 1
ATOM 2250 O O . GLN A 1 275 ? 56.679 -9.784 -1.524 1.00 92.44 275 GLN A O 1
ATOM 2255 N N . ILE A 1 276 ? 55.116 -10.895 -2.686 1.00 92.88 276 ILE A N 1
ATOM 2256 C CA . ILE A 1 276 ? 54.194 -9.752 -2.763 1.00 92.88 276 ILE A CA 1
ATOM 2257 C C . ILE A 1 276 ? 53.556 -9.464 -1.394 1.00 92.88 276 ILE A C 1
ATOM 2259 O O . ILE A 1 276 ? 53.425 -8.303 -1.023 1.00 92.88 276 ILE A O 1
ATOM 2263 N N . LEU A 1 277 ? 53.167 -10.497 -0.637 1.00 92.88 277 LEU A N 1
ATOM 2264 C CA . LEU A 1 277 ? 52.589 -10.341 0.705 1.00 92.88 277 LEU A CA 1
ATOM 2265 C C . LEU A 1 277 ? 53.581 -9.720 1.700 1.00 92.88 277 LEU A C 1
ATOM 2267 O O . LEU A 1 277 ? 53.188 -8.866 2.486 1.00 92.88 277 LEU A O 1
ATOM 2271 N N . GLU A 1 278 ? 54.855 -10.106 1.643 1.00 90.00 278 GLU A N 1
ATOM 2272 C CA . GLU A 1 278 ? 55.905 -9.521 2.483 1.00 90.00 278 GLU A CA 1
ATOM 2273 C C . GLU A 1 278 ? 56.129 -8.038 2.148 1.00 90.00 278 GLU A C 1
ATOM 2275 O O . GLU A 1 278 ? 56.117 -7.208 3.049 1.00 90.00 278 GLU A O 1
ATOM 2280 N N . ARG A 1 279 ? 56.174 -7.667 0.861 1.00 89.31 279 ARG A N 1
ATOM 2281 C CA . ARG A 1 279 ? 56.234 -6.251 0.441 1.00 89.31 279 ARG A CA 1
ATOM 2282 C C . ARG A 1 279 ? 54.977 -5.458 0.815 1.00 89.31 279 ARG A C 1
ATOM 2284 O O . ARG A 1 279 ? 55.060 -4.267 1.089 1.00 89.31 279 ARG A O 1
ATOM 2291 N N . ALA A 1 280 ? 53.807 -6.098 0.825 1.00 88.88 280 ALA A N 1
ATOM 2292 C CA . ALA A 1 280 ? 52.559 -5.453 1.228 1.00 88.88 280 ALA A CA 1
ATOM 2293 C C . ALA A 1 280 ? 52.507 -5.155 2.736 1.00 88.88 280 ALA A C 1
ATOM 2295 O O . ALA A 1 280 ? 51.852 -4.192 3.118 1.00 88.88 280 ALA A O 1
ATOM 2296 N N . LEU A 1 281 ? 53.199 -5.939 3.576 1.00 85.56 281 LEU A N 1
ATOM 2297 C CA . LEU A 1 281 ? 53.354 -5.653 5.010 1.00 85.56 281 LEU A CA 1
ATOM 2298 C C . LEU A 1 281 ? 54.195 -4.398 5.282 1.00 85.56 281 LEU A C 1
ATOM 2300 O O . LEU A 1 281 ? 54.003 -3.751 6.306 1.00 85.56 281 LEU A O 1
ATOM 2304 N N . GLU A 1 282 ? 55.123 -4.070 4.385 1.00 82.38 282 GLU A N 1
ATOM 2305 C CA . GLU A 1 282 ? 56.020 -2.908 4.487 1.00 82.38 282 GLU A CA 1
ATOM 2306 C C . GLU A 1 282 ? 55.382 -1.614 3.939 1.00 82.38 282 GLU A C 1
ATOM 2308 O O . GLU A 1 282 ? 55.989 -0.546 3.972 1.00 82.38 282 GLU A O 1
ATOM 2313 N N . SER A 1 283 ? 54.149 -1.700 3.432 1.00 79.38 283 SER A N 1
ATOM 2314 C CA . SER A 1 283 ? 53.398 -0.614 2.797 1.00 79.38 283 SER A CA 1
ATOM 2315 C C . SER A 1 283 ? 52.110 -0.318 3.586 1.00 79.38 283 SER A C 1
ATOM 2317 O O . SER A 1 283 ? 51.589 -1.224 4.238 1.00 79.38 283 SER A O 1
ATOM 2319 N N . PRO A 1 284 ? 51.547 0.910 3.548 1.00 70.75 284 PRO A N 1
ATOM 2320 C CA . PRO A 1 284 ? 50.306 1.260 4.254 1.00 70.75 284 PRO A CA 1
ATOM 2321 C C . PRO A 1 284 ? 49.047 0.643 3.602 1.00 70.75 284 PRO A C 1
ATOM 2323 O O . PRO A 1 284 ? 48.150 1.346 3.143 1.00 70.75 284 PRO A O 1
ATOM 2326 N N . MET A 1 285 ? 48.968 -0.688 3.543 1.00 78.62 285 MET A N 1
ATOM 2327 C CA . MET A 1 285 ? 47.819 -1.435 3.022 1.00 78.62 285 MET A CA 1
ATOM 2328 C C . MET A 1 285 ? 46.768 -1.664 4.115 1.00 78.62 285 MET A C 1
ATOM 2330 O O . MET A 1 285 ? 47.088 -1.802 5.297 1.00 78.62 285 MET A O 1
ATOM 2334 N N . SER A 1 286 ? 45.490 -1.758 3.732 1.00 83.12 286 SER A N 1
ATOM 2335 C CA . SER A 1 286 ? 44.432 -2.047 4.703 1.00 83.12 286 SER A CA 1
ATOM 2336 C C . SER A 1 286 ? 44.597 -3.448 5.309 1.00 83.12 286 SER A C 1
ATOM 2338 O O . SER A 1 286 ? 45.015 -4.406 4.648 1.00 83.12 286 SER A O 1
ATOM 2340 N N . ARG A 1 287 ? 44.207 -3.591 6.581 1.00 83.06 287 ARG A N 1
ATOM 2341 C CA . ARG A 1 287 ? 44.236 -4.879 7.297 1.00 83.06 287 ARG A CA 1
ATOM 2342 C C . ARG A 1 287 ? 43.424 -5.961 6.577 1.00 83.06 287 ARG A C 1
ATOM 2344 O O . ARG A 1 287 ? 43.825 -7.122 6.560 1.00 83.06 287 ARG A O 1
ATOM 2351 N N . GLU A 1 288 ? 42.317 -5.571 5.945 1.00 86.50 288 GLU A N 1
ATOM 2352 C CA . GLU A 1 288 ? 41.469 -6.464 5.151 1.00 86.50 288 GLU A CA 1
ATOM 2353 C C . GLU A 1 288 ? 42.218 -7.030 3.934 1.00 86.50 288 GLU A C 1
ATOM 2355 O O . GLU A 1 288 ? 42.175 -8.237 3.689 1.00 86.50 288 GLU A O 1
ATOM 2360 N N . ILE A 1 289 ? 42.967 -6.193 3.207 1.00 88.81 289 ILE A N 1
ATOM 2361 C CA . ILE A 1 289 ? 43.761 -6.633 2.052 1.00 88.81 289 ILE A CA 1
ATOM 2362 C C . ILE A 1 289 ? 44.840 -7.630 2.493 1.00 88.81 289 ILE A C 1
ATOM 2364 O O . ILE A 1 289 ? 44.951 -8.711 1.904 1.00 88.81 289 ILE A O 1
ATOM 2368 N N . LEU A 1 290 ? 45.575 -7.323 3.569 1.00 90.19 290 LEU A N 1
ATOM 2369 C CA . LEU A 1 290 ? 46.602 -8.212 4.131 1.00 90.19 290 LEU A CA 1
ATOM 2370 C C . LEU A 1 290 ? 46.019 -9.562 4.576 1.00 90.19 290 LEU A C 1
ATOM 2372 O O . LEU A 1 290 ? 46.607 -10.613 4.305 1.00 90.19 290 LEU A O 1
ATOM 2376 N N . PHE A 1 291 ? 44.835 -9.553 5.194 1.00 90.88 291 PHE A N 1
ATOM 2377 C CA . PHE A 1 291 ? 44.111 -10.766 5.573 1.00 90.88 291 PHE A CA 1
ATOM 2378 C C . PHE A 1 291 ? 43.681 -11.599 4.352 1.00 90.88 291 PHE A C 1
ATOM 2380 O O . PHE A 1 291 ? 43.876 -12.815 4.315 1.00 90.88 291 PHE A O 1
ATOM 2387 N N . ILE A 1 292 ? 43.141 -10.971 3.304 1.00 93.00 292 ILE A N 1
ATOM 2388 C CA . ILE A 1 292 ? 42.734 -11.679 2.079 1.00 93.00 292 ILE A CA 1
ATOM 2389 C C . ILE A 1 292 ? 43.948 -12.294 1.369 1.00 93.00 292 ILE A C 1
ATOM 2391 O O . ILE A 1 292 ? 43.878 -13.430 0.878 1.00 93.00 292 ILE A O 1
ATOM 2395 N N . MET A 1 293 ? 45.060 -11.558 1.294 1.00 93.12 293 MET A N 1
ATOM 2396 C CA . MET A 1 293 ? 46.303 -12.043 0.698 1.00 93.12 293 MET A CA 1
ATOM 2397 C C . MET A 1 293 ? 46.867 -13.239 1.478 1.00 93.12 293 MET A C 1
ATOM 2399 O O . MET A 1 293 ? 47.169 -14.265 0.858 1.00 93.12 293 MET A O 1
ATOM 2403 N N . SER A 1 294 ? 46.928 -13.158 2.814 1.00 93.31 294 SER A N 1
ATOM 2404 C CA . SER A 1 294 ? 47.418 -14.250 3.668 1.00 93.31 294 SER A CA 1
ATOM 2405 C C . SER A 1 294 ? 46.540 -15.500 3.562 1.00 93.31 294 SER A C 1
ATOM 2407 O O . SER A 1 294 ? 47.061 -16.592 3.334 1.00 93.31 294 SER A O 1
ATOM 2409 N N . MET A 1 295 ? 45.210 -15.354 3.560 1.00 92.62 295 MET A N 1
ATOM 2410 C CA . MET A 1 295 ? 44.272 -16.468 3.370 1.00 92.62 295 MET A CA 1
ATOM 2411 C C . MET A 1 295 ? 44.447 -17.170 2.017 1.00 92.62 295 MET A C 1
ATOM 2413 O O . MET A 1 295 ? 44.351 -18.397 1.919 1.00 92.62 295 MET A O 1
ATOM 2417 N N . LYS A 1 296 ? 44.706 -16.421 0.938 1.00 92.62 296 LYS A N 1
ATOM 2418 C CA . LYS A 1 296 ? 44.943 -17.001 -0.397 1.00 92.62 296 LYS A CA 1
ATOM 2419 C C . LYS A 1 296 ? 46.266 -17.755 -0.470 1.00 92.62 296 LYS A C 1
ATOM 2421 O O . LYS A 1 296 ? 46.304 -18.813 -1.104 1.00 92.62 296 LYS A O 1
ATOM 2426 N N . VAL A 1 297 ? 47.313 -17.232 0.167 1.00 93.75 297 VAL A N 1
ATOM 2427 C CA . VAL A 1 297 ? 48.612 -17.906 0.294 1.00 93.75 297 VAL A CA 1
ATOM 2428 C C . VAL A 1 297 ? 48.464 -19.181 1.124 1.00 93.75 297 VAL A C 1
ATOM 2430 O O . VAL A 1 297 ? 48.821 -20.251 0.638 1.00 93.75 297 VAL A O 1
ATOM 2433 N N . GLN A 1 298 ? 47.828 -19.112 2.296 1.00 91.50 298 GLN A N 1
ATOM 2434 C CA . GLN A 1 298 ? 47.604 -20.258 3.182 1.00 91.50 298 GLN A CA 1
ATOM 2435 C C . GLN A 1 298 ? 46.782 -21.363 2.504 1.00 91.50 298 GLN A C 1
ATOM 2437 O O . GLN A 1 298 ? 47.186 -22.522 2.482 1.00 91.50 298 GLN A O 1
ATOM 2442 N N . ARG A 1 299 ? 45.668 -21.019 1.841 1.00 90.69 299 ARG A N 1
ATOM 2443 C CA . ARG A 1 299 ? 44.870 -21.995 1.070 1.00 90.69 299 ARG A CA 1
ATOM 2444 C C . ARG A 1 299 ? 45.662 -22.647 -0.061 1.00 90.69 299 ARG A C 1
ATOM 2446 O O . ARG A 1 299 ? 45.346 -23.767 -0.461 1.00 90.69 299 ARG A O 1
ATOM 2453 N N . ARG A 1 300 ? 46.627 -21.934 -0.647 1.00 89.38 300 ARG A N 1
ATOM 2454 C CA . ARG A 1 300 ? 47.496 -22.477 -1.695 1.00 89.38 300 ARG A CA 1
ATOM 2455 C C . ARG A 1 300 ? 48.576 -23.378 -1.102 1.00 89.38 300 ARG A C 1
ATOM 2457 O O . ARG A 1 300 ? 48.842 -24.405 -1.713 1.00 89.38 300 ARG A O 1
ATOM 2464 N N . LEU A 1 301 ? 49.114 -23.035 0.068 1.00 89.56 301 LEU A N 1
ATOM 2465 C CA . LEU A 1 301 ? 50.051 -23.866 0.822 1.00 89.56 301 LEU A CA 1
ATOM 2466 C C . LEU A 1 301 ? 49.415 -25.214 1.169 1.00 89.56 301 LEU A C 1
ATOM 2468 O O . LEU A 1 301 ? 49.928 -26.231 0.728 1.00 89.56 301 LEU A O 1
ATOM 2472 N N . VAL A 1 302 ? 48.229 -25.225 1.789 1.00 88.88 302 VAL A N 1
ATOM 2473 C CA . VAL A 1 302 ? 47.493 -26.461 2.145 1.00 88.88 302 VAL A CA 1
ATOM 2474 C C . VAL A 1 302 ? 47.252 -27.369 0.930 1.00 88.88 302 VAL A C 1
ATOM 2476 O O . VAL A 1 302 ? 47.346 -28.588 1.006 1.00 88.88 302 VAL A O 1
ATOM 2479 N N . LYS A 1 303 ? 46.972 -26.790 -0.246 1.00 85.06 303 LYS A N 1
ATOM 2480 C CA . LYS A 1 303 ? 46.770 -27.568 -1.485 1.00 85.06 303 LYS A CA 1
ATOM 2481 C C . LYS A 1 303 ? 48.049 -28.177 -2.054 1.00 85.06 303 LYS A C 1
ATOM 2483 O O . LYS A 1 303 ? 47.959 -29.062 -2.902 1.00 85.06 303 LYS A O 1
ATOM 2488 N N . LEU A 1 304 ? 49.207 -27.640 -1.685 1.00 84.31 304 LEU A N 1
ATOM 2489 C CA . LEU A 1 304 ? 50.506 -27.981 -2.257 1.00 84.31 304 LEU A CA 1
ATOM 2490 C C . LEU A 1 304 ? 51.473 -28.586 -1.230 1.00 84.31 304 LEU A C 1
ATOM 2492 O O . LEU A 1 304 ? 52.565 -28.985 -1.614 1.00 84.31 304 LEU A O 1
ATOM 2496 N N . GLU A 1 305 ? 51.068 -28.690 0.034 1.00 78.00 305 GLU A N 1
ATOM 2497 C CA . GLU A 1 305 ? 51.869 -29.138 1.181 1.00 78.00 305 GLU A CA 1
ATOM 2498 C C . GLU A 1 305 ? 52.521 -30.509 0.961 1.00 78.00 305 GLU A C 1
ATOM 2500 O O . GLU A 1 305 ? 53.669 -30.724 1.317 1.00 78.00 305 GLU A O 1
ATOM 2505 N N . LYS A 1 306 ? 51.841 -31.429 0.274 1.00 77.00 306 LYS A N 1
ATOM 2506 C CA . LYS A 1 306 ? 52.405 -32.753 -0.042 1.00 77.00 306 LYS A CA 1
ATOM 2507 C C . LYS A 1 306 ? 53.419 -32.749 -1.191 1.00 77.00 306 LYS A C 1
ATOM 2509 O O . LYS A 1 306 ? 54.043 -33.770 -1.448 1.00 77.00 306 LYS A O 1
ATOM 2514 N N . PHE A 1 307 ? 53.535 -31.640 -1.919 1.00 74.06 307 PHE A N 1
ATOM 2515 C CA . PHE A 1 307 ? 54.331 -31.547 -3.142 1.00 74.06 307 PHE A CA 1
ATOM 2516 C C . PHE A 1 307 ? 55.509 -30.579 -3.006 1.00 74.06 307 PHE A C 1
ATOM 2518 O O . PHE A 1 307 ? 56.501 -30.784 -3.689 1.00 74.06 307 PHE A O 1
ATOM 2525 N N . ILE A 1 308 ? 55.413 -29.544 -2.157 1.00 80.50 308 ILE A N 1
ATOM 2526 C CA . ILE A 1 308 ? 56.429 -28.488 -2.000 1.00 80.50 308 ILE A CA 1
ATOM 2527 C C . ILE A 1 308 ? 57.562 -28.872 -1.049 1.00 80.50 308 ILE A C 1
ATOM 2529 O O . ILE A 1 308 ? 57.313 -29.421 0.015 1.00 80.50 308 ILE A O 1
ATOM 2533 N N . ASP A 1 309 ? 58.786 -28.490 -1.424 1.00 79.75 309 ASP A N 1
ATOM 2534 C CA . ASP A 1 309 ? 60.008 -28.567 -0.623 1.00 79.75 309 ASP A CA 1
ATOM 2535 C C . ASP A 1 309 ? 59.848 -27.934 0.771 1.00 79.75 309 ASP A C 1
ATOM 2537 O O . ASP A 1 309 ? 59.296 -26.839 0.916 1.00 79.75 309 ASP A O 1
ATOM 2541 N N . SER A 1 310 ? 60.362 -28.611 1.799 1.00 79.69 310 SER A N 1
ATOM 2542 C CA . SER A 1 310 ? 60.217 -28.199 3.199 1.00 79.69 310 SER A CA 1
ATOM 2543 C C . SER A 1 310 ? 60.813 -26.814 3.481 1.00 79.69 310 SER A C 1
ATOM 2545 O O . SER A 1 310 ? 60.247 -26.064 4.279 1.00 79.69 310 SER A O 1
ATOM 2547 N N . GLY A 1 311 ? 61.884 -26.419 2.784 1.00 82.56 311 GLY A N 1
ATOM 2548 C CA . GLY A 1 311 ? 62.484 -25.090 2.904 1.00 82.56 311 GLY A CA 1
ATOM 2549 C C . GLY A 1 311 ? 61.552 -23.985 2.403 1.00 82.56 311 GLY A C 1
ATOM 2550 O O . GLY A 1 311 ? 61.349 -22.976 3.085 1.00 82.56 311 GLY A O 1
ATOM 2551 N N . LEU A 1 312 ? 60.896 -24.199 1.257 1.00 84.44 312 LEU A N 1
ATOM 2552 C CA . LEU A 1 312 ? 59.895 -23.256 0.749 1.00 84.44 312 LEU A CA 1
ATOM 2553 C C . LEU A 1 312 ? 58.678 -23.182 1.683 1.00 84.44 312 LEU A C 1
ATOM 2555 O O . LEU A 1 312 ? 58.176 -22.088 1.938 1.00 84.44 312 LEU A O 1
ATOM 2559 N N . GLN A 1 313 ? 58.221 -24.305 2.244 1.00 85.12 313 GLN A N 1
ATOM 2560 C CA . GLN A 1 313 ? 57.110 -24.307 3.207 1.00 85.12 313 GLN A CA 1
ATOM 2561 C C . GLN A 1 313 ? 57.414 -23.460 4.447 1.00 85.12 313 GLN A C 1
ATOM 2563 O O . GLN A 1 313 ? 56.594 -22.624 4.833 1.00 85.12 313 GLN A O 1
ATOM 2568 N N . GLN A 1 314 ? 58.605 -23.620 5.030 1.00 85.94 314 GLN A N 1
ATOM 2569 C CA . GLN A 1 314 ? 59.045 -22.827 6.179 1.00 85.94 314 GLN A CA 1
ATOM 2570 C C . GLN A 1 314 ? 59.109 -21.333 5.847 1.00 85.94 314 GLN A C 1
ATOM 2572 O O . GLN A 1 314 ? 58.662 -20.503 6.644 1.00 85.94 314 GLN A O 1
ATOM 2577 N N . GLN A 1 315 ? 59.595 -20.974 4.654 1.00 86.88 315 GLN A N 1
ATOM 2578 C CA . GLN A 1 315 ? 59.630 -19.583 4.206 1.00 86.88 315 GLN A CA 1
ATOM 2579 C C . GLN A 1 315 ? 58.220 -18.980 4.092 1.00 86.88 315 GLN A C 1
ATOM 2581 O O . GLN A 1 315 ? 57.985 -17.874 4.584 1.00 86.88 315 GLN A O 1
ATOM 2586 N N . VAL A 1 316 ? 57.266 -19.706 3.496 1.00 89.19 316 VAL A N 1
ATOM 2587 C CA . VAL A 1 316 ? 55.864 -19.264 3.402 1.00 89.19 316 VAL A CA 1
ATOM 2588 C C . VAL A 1 316 ? 55.250 -19.103 4.794 1.00 89.19 316 VAL A C 1
ATOM 2590 O O . VAL A 1 316 ? 54.623 -18.080 5.080 1.00 89.19 316 VAL A O 1
ATOM 2593 N N . GLN A 1 317 ? 55.460 -20.082 5.678 1.00 89.25 317 GLN A N 1
ATOM 2594 C CA . GLN A 1 317 ? 54.914 -20.064 7.032 1.00 89.25 317 GLN A CA 1
ATOM 2595 C C . GLN A 1 317 ? 55.469 -18.893 7.852 1.00 89.25 317 GLN A C 1
ATOM 2597 O O . GLN A 1 317 ? 54.713 -18.233 8.562 1.00 89.25 317 GLN A O 1
ATOM 2602 N N . LYS A 1 318 ? 56.760 -18.565 7.701 1.00 90.81 318 LYS A N 1
ATOM 2603 C CA . LYS A 1 318 ? 57.389 -17.404 8.349 1.00 90.81 318 LYS A CA 1
ATOM 2604 C C . LYS A 1 318 ? 56.685 -16.096 7.982 1.00 90.81 318 LYS A C 1
ATOM 2606 O O . LYS A 1 318 ? 56.390 -15.299 8.871 1.00 90.81 318 LYS A O 1
ATOM 2611 N N . VAL A 1 319 ? 56.383 -15.880 6.699 1.00 90.88 319 VAL A N 1
ATOM 2612 C CA . VAL A 1 319 ? 55.657 -14.681 6.241 1.00 90.88 319 VAL A CA 1
ATOM 2613 C C . VAL A 1 319 ? 54.226 -14.668 6.789 1.00 90.88 319 VAL A C 1
ATOM 2615 O O . VAL A 1 319 ? 53.787 -13.645 7.308 1.00 90.88 319 VAL A O 1
ATOM 2618 N N . LEU A 1 320 ? 53.510 -15.798 6.758 1.00 91.25 320 LEU A N 1
ATOM 2619 C CA . LEU A 1 320 ? 52.150 -15.893 7.309 1.00 91.25 320 LEU A CA 1
ATOM 2620 C C . LEU A 1 320 ? 52.099 -15.592 8.816 1.00 91.25 320 LEU A C 1
ATOM 2622 O O . LEU A 1 320 ? 51.206 -14.869 9.261 1.00 91.25 320 LEU A O 1
ATOM 2626 N N . THR A 1 321 ? 53.070 -16.082 9.593 1.00 90.12 321 THR A N 1
ATOM 2627 C CA . THR A 1 321 ? 53.175 -15.787 11.029 1.00 90.12 321 THR A CA 1
ATOM 2628 C C . THR A 1 321 ? 53.426 -14.300 11.274 1.00 90.12 321 THR A C 1
ATOM 2630 O O . THR A 1 321 ? 52.742 -13.712 12.109 1.00 90.12 321 THR A O 1
ATOM 2633 N N . LYS A 1 322 ? 54.325 -13.656 10.507 1.00 88.94 322 LYS A N 1
ATOM 2634 C CA . LYS A 1 322 ? 54.546 -12.197 10.588 1.00 88.94 322 LYS A CA 1
ATOM 2635 C C . LYS A 1 322 ? 53.244 -11.414 10.370 1.00 88.94 322 LYS A C 1
ATOM 2637 O O . LYS A 1 322 ? 52.920 -10.543 11.175 1.00 88.94 322 LYS A O 1
ATOM 2642 N N . VAL A 1 323 ? 52.471 -11.755 9.330 1.00 88.25 323 VAL A N 1
ATOM 2643 C CA . VAL A 1 323 ? 51.170 -11.111 9.053 1.00 88.25 323 VAL A CA 1
ATOM 2644 C C . VAL A 1 323 ? 50.189 -11.341 10.205 1.00 88.25 323 VAL A C 1
ATOM 2646 O O . VAL A 1 323 ? 49.522 -10.407 10.642 1.00 88.25 323 VAL A O 1
ATOM 2649 N N . SER A 1 324 ? 50.097 -12.571 10.723 1.00 85.69 324 SER A N 1
ATOM 2650 C CA . SER A 1 324 ? 49.177 -12.883 11.821 1.00 85.69 324 SER A CA 1
ATOM 2651 C C . SER A 1 324 ? 49.515 -12.117 13.100 1.00 85.69 324 SER A C 1
ATOM 2653 O O . SER A 1 324 ? 48.591 -11.677 13.781 1.00 85.69 324 SER A O 1
ATOM 2655 N N . SER A 1 325 ? 50.797 -11.952 13.432 1.00 86.00 325 SER A N 1
ATOM 2656 C CA . SER A 1 325 ? 51.227 -11.160 14.590 1.00 86.00 325 SER A CA 1
ATOM 2657 C C . SER A 1 325 ? 50.905 -9.676 14.405 1.00 86.00 325 SER A C 1
ATOM 2659 O O . SER A 1 325 ? 50.370 -9.050 15.316 1.00 86.00 325 SER A O 1
ATOM 2661 N N . TYR A 1 326 ? 51.138 -9.131 13.205 1.00 85.19 326 TYR A N 1
ATOM 2662 C CA . TYR A 1 326 ? 50.782 -7.749 12.869 1.00 85.19 326 TYR A CA 1
ATOM 2663 C C . TYR A 1 326 ? 49.273 -7.476 13.008 1.00 85.19 326 TYR A C 1
ATOM 2665 O O . TYR A 1 326 ? 48.871 -6.436 13.532 1.00 85.19 326 TYR A O 1
ATOM 2673 N N . LEU A 1 327 ? 48.428 -8.425 12.585 1.00 83.19 327 LEU A N 1
ATOM 2674 C CA . LEU A 1 327 ? 46.972 -8.318 12.719 1.00 83.19 327 LEU A CA 1
ATOM 2675 C C . LEU A 1 327 ? 46.489 -8.472 14.175 1.00 83.19 327 LEU A C 1
ATOM 2677 O O . LEU A 1 327 ? 45.517 -7.818 14.545 1.00 83.19 327 LEU A O 1
ATOM 2681 N N . LYS A 1 328 ? 47.157 -9.297 15.000 1.00 78.25 328 LYS A N 1
ATOM 2682 C CA . LYS A 1 328 ? 46.807 -9.520 16.420 1.00 78.25 328 LYS A CA 1
ATOM 2683 C C . LYS A 1 328 ? 47.192 -8.355 17.338 1.00 78.25 328 LYS A C 1
ATOM 2685 O O . LYS A 1 328 ? 46.397 -7.988 18.192 1.00 78.25 328 LYS A O 1
ATOM 2690 N N . ASN A 1 329 ? 48.373 -7.762 17.158 1.00 69.81 329 ASN A N 1
ATOM 2691 C CA . ASN A 1 329 ? 48.889 -6.717 18.058 1.00 69.81 329 ASN A CA 1
ATOM 2692 C C . ASN A 1 329 ? 48.158 -5.365 17.937 1.00 69.81 329 ASN A C 1
ATOM 2694 O O . ASN A 1 329 ? 48.331 -4.503 18.787 1.00 69.81 329 ASN A O 1
ATOM 2698 N N . ASN A 1 330 ? 47.339 -5.174 16.899 1.00 59.91 330 ASN A N 1
ATOM 2699 C CA . ASN A 1 330 ? 46.612 -3.928 16.622 1.00 59.91 330 ASN A CA 1
ATOM 2700 C C . ASN A 1 330 ? 45.099 -4.039 16.906 1.00 59.91 330 ASN A C 1
ATOM 2702 O O . ASN A 1 330 ? 44.275 -3.425 16.218 1.00 59.91 330 ASN A O 1
ATOM 2706 N N . PHE A 1 331 ? 44.727 -4.864 17.887 1.00 52.06 331 PHE A N 1
ATOM 2707 C CA . PHE A 1 331 ? 43.369 -4.974 18.425 1.00 52.06 331 PHE A CA 1
ATOM 2708 C C . PHE A 1 331 ? 43.256 -4.080 19.679 1.00 52.06 331 PHE A C 1
ATOM 2710 O O . PHE A 1 331 ? 44.066 -4.257 20.588 1.00 52.06 331 PHE A O 1
ATOM 2717 N N . PRO A 1 332 ? 42.302 -3.135 19.791 1.00 43.94 332 PRO A N 1
ATOM 2718 C CA . PRO A 1 332 ? 42.071 -2.438 21.052 1.00 43.94 332 PRO A CA 1
ATOM 2719 C C . PRO A 1 332 ? 41.370 -3.381 22.036 1.00 43.94 332 PRO A C 1
ATOM 2721 O O . PRO A 1 332 ? 40.281 -3.886 21.763 1.00 43.94 332 PRO A O 1
ATOM 2724 N N . MET A 1 333 ? 42.015 -3.635 23.173 1.00 37.38 333 MET A N 1
ATOM 2725 C CA . MET A 1 333 ? 41.451 -4.394 24.288 1.00 37.38 333 MET A CA 1
ATOM 2726 C C . MET A 1 333 ? 40.583 -3.447 25.133 1.00 37.38 333 MET A C 1
ATOM 2728 O O . MET A 1 333 ? 41.070 -2.415 25.589 1.00 37.38 333 MET A O 1
ATOM 2732 N N . LEU A 1 334 ? 39.301 -3.771 25.327 1.00 37.16 334 LEU A N 1
ATOM 2733 C CA . LEU A 1 334 ? 38.411 -3.059 26.255 1.00 37.16 334 LEU A CA 1
ATOM 2734 C C . LEU A 1 334 ? 38.937 -3.221 27.695 1.00 37.16 334 LEU A C 1
ATOM 2736 O O . LEU A 1 334 ? 39.140 -4.347 28.149 1.00 37.16 334 LEU A O 1
ATOM 2740 N N . LEU A 1 335 ? 39.167 -2.108 28.399 1.00 37.75 335 LEU A N 1
ATOM 2741 C CA . LEU A 1 335 ? 39.624 -2.080 29.795 1.00 37.75 335 LEU A CA 1
ATOM 2742 C C . LEU A 1 335 ? 38.433 -2.107 30.770 1.00 37.75 335 LEU A C 1
ATOM 2744 O O . LEU A 1 335 ? 37.471 -1.361 30.613 1.00 37.75 335 LEU A O 1
ATOM 2748 N N . SER A 1 336 ? 38.531 -2.937 31.807 1.00 33.94 336 SER A N 1
ATOM 2749 C CA . SER A 1 336 ? 37.648 -2.964 32.983 1.00 33.94 336 SER A CA 1
ATOM 2750 C C . SER A 1 336 ? 38.063 -1.904 34.027 1.00 33.94 336 SER A C 1
ATOM 2752 O O . SER A 1 336 ? 39.266 -1.759 34.266 1.00 33.94 336 SER A O 1
ATOM 2754 N N . PRO A 1 337 ? 37.125 -1.187 34.685 1.00 38.44 337 PRO A N 1
ATOM 2755 C CA . PRO A 1 337 ? 37.449 -0.062 35.568 1.00 38.44 337 PRO A CA 1
ATOM 2756 C C . PRO A 1 337 ? 37.911 -0.498 36.973 1.00 38.44 337 PRO A C 1
ATOM 2758 O O . PRO A 1 337 ? 37.412 -1.474 37.531 1.00 38.44 337 PRO A O 1
ATOM 2761 N N . LYS A 1 338 ? 38.845 0.264 37.564 1.00 44.31 338 LYS A N 1
ATOM 2762 C CA . LYS A 1 338 ? 39.248 0.192 38.984 1.00 44.31 338 LYS A CA 1
ATOM 2763 C C . LYS A 1 338 ? 38.632 1.371 39.755 1.00 44.31 338 LYS A C 1
ATOM 2765 O O . LYS A 1 338 ? 38.644 2.489 39.252 1.00 44.31 338 LYS A O 1
ATOM 2770 N N . TYR A 1 339 ? 38.116 1.124 40.961 1.00 43.66 339 TYR A N 1
ATOM 2771 C CA . TYR A 1 339 ? 37.505 2.139 41.839 1.00 43.66 339 TYR A CA 1
ATOM 2772 C C . TYR A 1 339 ? 38.549 3.011 42.582 1.00 43.66 339 TYR A C 1
ATOM 2774 O O . TYR A 1 339 ? 39.663 2.533 42.816 1.00 43.66 339 TYR A O 1
ATOM 2782 N N . PRO A 1 340 ? 38.209 4.264 42.965 1.00 47.38 340 PRO A N 1
ATOM 2783 C CA . PRO A 1 340 ? 39.111 5.195 43.655 1.00 47.38 340 PRO A CA 1
ATOM 2784 C C . PRO A 1 340 ? 39.238 4.958 45.175 1.00 47.38 340 PRO A C 1
ATOM 2786 O O . PRO A 1 340 ? 38.352 4.404 45.820 1.00 47.38 340 PRO A O 1
ATOM 2789 N N . ASP A 1 341 ? 40.362 5.422 45.729 1.00 49.31 341 ASP A N 1
ATOM 2790 C CA . ASP A 1 341 ? 40.777 5.333 47.138 1.00 49.31 341 ASP A CA 1
ATOM 2791 C C . ASP A 1 341 ? 40.032 6.346 48.042 1.00 49.31 341 ASP A C 1
ATOM 2793 O O . ASP A 1 341 ? 40.046 7.552 47.780 1.00 49.31 341 ASP A O 1
ATOM 2797 N N . ILE A 1 342 ? 39.390 5.836 49.103 1.00 54.88 342 ILE A N 1
ATOM 2798 C CA . ILE A 1 342 ? 38.474 6.531 50.037 1.00 54.88 342 ILE A CA 1
ATOM 2799 C C . ILE A 1 342 ? 39.218 7.468 51.014 1.00 54.88 342 ILE A C 1
ATOM 2801 O O . ILE A 1 342 ? 38.612 8.346 51.621 1.00 54.88 342 ILE A O 1
ATOM 2805 N N . SER A 1 343 ? 40.542 7.350 51.133 1.00 56.44 343 SER A N 1
ATOM 2806 C CA . SER A 1 343 ? 41.365 8.081 52.114 1.00 56.44 343 SER A CA 1
ATOM 2807 C C . SER A 1 343 ? 41.521 9.601 51.884 1.00 56.44 343 SER A C 1
ATOM 2809 O O . SER A 1 343 ? 42.191 10.267 52.669 1.00 56.44 343 SER A O 1
ATOM 2811 N N . ALA A 1 344 ? 40.922 10.172 50.830 1.00 56.56 344 ALA A N 1
ATOM 2812 C CA . ALA A 1 344 ? 41.125 11.569 50.410 1.00 56.56 344 ALA A CA 1
ATOM 2813 C C . ALA A 1 344 ? 39.914 12.512 50.604 1.00 56.56 344 ALA A C 1
ATOM 2815 O O . ALA A 1 344 ? 39.979 13.667 50.173 1.00 56.56 344 ALA A O 1
ATOM 2816 N N . LEU A 1 345 ? 38.821 12.033 51.203 1.00 60.88 345 LEU A N 1
ATOM 2817 C CA . LEU A 1 345 ? 37.590 12.802 51.441 1.00 60.88 345 LEU A CA 1
ATOM 2818 C C . LEU A 1 345 ? 37.670 13.604 52.752 1.00 60.88 345 LEU A C 1
ATOM 2820 O O . LEU A 1 345 ? 38.235 13.120 53.730 1.00 60.88 345 LEU A O 1
ATOM 2824 N N . ASP A 1 346 ? 37.094 14.810 52.774 1.00 66.06 346 ASP A N 1
ATOM 2825 C CA . ASP A 1 346 ? 36.851 15.602 53.986 1.00 66.06 346 ASP A CA 1
ATOM 2826 C C . ASP A 1 346 ? 35.383 15.430 54.418 1.00 66.06 346 ASP A C 1
ATOM 2828 O O . ASP A 1 346 ? 34.485 15.975 53.771 1.00 66.06 346 ASP A O 1
ATOM 2832 N N . PRO A 1 347 ? 35.104 14.678 55.498 1.00 61.09 347 PRO A N 1
ATOM 2833 C CA . PRO A 1 347 ? 33.743 14.321 55.884 1.00 61.09 347 PRO A CA 1
ATOM 2834 C C . PRO A 1 347 ? 32.813 15.512 56.142 1.00 61.09 347 PRO A C 1
ATOM 2836 O O . PRO A 1 347 ? 31.609 15.366 55.983 1.00 61.09 347 PRO A O 1
ATOM 2839 N N . ILE A 1 348 ? 33.319 16.675 56.561 1.00 68.50 348 ILE A N 1
ATOM 2840 C CA . ILE A 1 348 ? 32.445 17.782 56.985 1.00 68.50 348 ILE A CA 1
ATOM 2841 C C . ILE A 1 348 ? 31.989 18.615 55.783 1.00 68.50 348 ILE A C 1
ATOM 2843 O O . ILE A 1 348 ? 30.816 18.980 55.703 1.00 68.50 348 ILE A O 1
ATOM 2847 N N . GLU A 1 349 ? 32.889 18.894 54.838 1.00 69.62 349 GLU A N 1
ATOM 2848 C CA . GLU A 1 349 ? 32.566 19.678 53.639 1.00 69.62 349 GLU A CA 1
ATOM 2849 C C . GLU A 1 349 ? 31.925 18.822 52.539 1.00 69.62 349 GLU A C 1
ATOM 2851 O O . GLU A 1 349 ? 30.977 19.263 51.890 1.00 69.62 349 GLU A O 1
ATOM 2856 N N . ASP A 1 350 ? 32.375 17.574 52.362 1.00 73.56 350 ASP A N 1
ATOM 2857 C CA . ASP A 1 350 ? 31.920 16.714 51.264 1.00 73.56 350 ASP A CA 1
ATOM 2858 C C . ASP A 1 350 ? 30.512 16.118 51.501 1.00 73.56 350 ASP A C 1
ATOM 2860 O O . ASP A 1 350 ? 29.897 15.600 50.568 1.00 73.56 350 ASP A O 1
ATOM 2864 N N . MET A 1 351 ? 29.968 16.211 52.724 1.00 77.44 351 MET A N 1
ATOM 2865 C CA . MET A 1 351 ? 28.605 15.775 53.092 1.00 77.44 351 MET A CA 1
ATOM 2866 C C . MET A 1 351 ? 27.536 16.879 52.969 1.00 77.44 351 MET A C 1
ATOM 2868 O O . MET A 1 351 ? 26.365 16.639 53.286 1.00 77.44 351 MET A O 1
ATOM 2872 N N . VAL A 1 352 ? 27.908 18.100 52.565 1.00 81.25 352 VAL A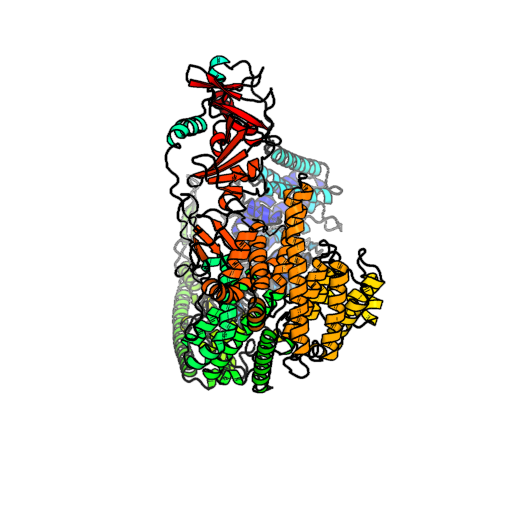 N 1
ATOM 2873 C CA . VAL A 1 352 ? 26.955 19.195 52.319 1.00 81.25 352 VAL A CA 1
ATOM 2874 C C . VAL A 1 352 ? 26.455 19.111 50.880 1.00 81.25 352 VAL A C 1
ATOM 2876 O O . VAL A 1 352 ? 27.227 19.268 49.938 1.00 81.25 352 VAL A O 1
ATOM 2879 N N . LEU A 1 353 ? 25.151 18.907 50.698 1.00 82.88 353 LEU A N 1
ATOM 2880 C CA . LEU A 1 353 ? 24.569 18.782 49.364 1.00 82.88 353 LEU A CA 1
ATOM 2881 C C . LEU A 1 353 ? 24.482 20.138 48.659 1.00 82.88 353 LEU A C 1
ATOM 2883 O O . LEU A 1 353 ? 23.909 21.097 49.188 1.00 82.88 353 LEU A O 1
ATOM 2887 N N . SER A 1 354 ? 24.984 20.193 47.426 1.00 78.56 354 SER A N 1
ATOM 2888 C CA . SER A 1 354 ? 24.953 21.400 46.592 1.00 78.56 354 SER A CA 1
ATOM 2889 C C . SER A 1 354 ? 23.526 21.744 46.138 1.00 78.56 354 SER A C 1
ATOM 2891 O O . SER A 1 354 ? 23.126 22.906 46.183 1.00 78.56 354 SER A O 1
ATOM 2893 N N . MET A 1 355 ? 22.729 20.723 45.786 1.00 79.12 355 MET A N 1
ATOM 2894 C CA . MET A 1 355 ? 21.294 20.804 45.449 1.00 79.12 355 MET A CA 1
ATOM 2895 C C . MET A 1 355 ? 20.909 21.967 44.516 1.00 79.12 355 MET A C 1
ATOM 2897 O O . MET A 1 355 ? 19.936 22.673 44.768 1.00 79.12 355 MET A O 1
ATOM 2901 N N . ASN A 1 356 ? 21.671 22.207 43.451 1.00 79.25 356 ASN A N 1
ATOM 2902 C CA . ASN A 1 356 ? 21.474 23.364 42.574 1.00 79.25 356 ASN A CA 1
ATOM 2903 C C . ASN A 1 356 ? 20.060 23.431 41.961 1.00 79.25 356 ASN A C 1
ATOM 2905 O O . ASN A 1 356 ? 19.477 24.511 41.876 1.00 79.25 356 ASN A O 1
ATOM 2909 N N . CYS A 1 357 ? 19.495 22.295 41.549 1.00 82.25 357 CYS A N 1
ATOM 2910 C CA . CYS A 1 357 ? 18.163 22.224 40.945 1.00 82.25 357 CYS A CA 1
ATOM 2911 C C . CYS A 1 357 ? 17.064 22.159 42.016 1.00 82.25 357 CYS A C 1
ATOM 2913 O O . CYS A 1 357 ? 16.105 22.931 41.972 1.00 82.25 357 CYS A O 1
ATOM 2915 N N . LEU A 1 358 ? 17.224 21.298 43.020 1.00 84.56 358 LEU A N 1
ATOM 2916 C CA . LEU A 1 358 ? 16.267 21.109 44.103 1.00 84.56 358 LEU A CA 1
ATOM 2917 C C . LEU A 1 358 ? 16.134 22.364 44.977 1.00 84.56 358 LEU A C 1
ATOM 2919 O O . LEU A 1 358 ? 15.018 22.730 45.327 1.00 84.56 358 LEU A O 1
ATOM 2923 N N . ARG A 1 359 ? 17.223 23.082 45.277 1.00 81.06 359 ARG A N 1
ATOM 2924 C CA . ARG A 1 359 ? 17.176 24.343 46.041 1.00 81.06 359 ARG A CA 1
ATOM 2925 C C . ARG A 1 359 ? 16.335 25.395 45.320 1.00 81.06 359 ARG A C 1
ATOM 2927 O O . ARG A 1 359 ? 15.444 25.968 45.933 1.00 81.06 359 ARG A O 1
ATOM 2934 N N . SER A 1 360 ? 16.530 25.562 44.009 1.00 80.25 360 SER A N 1
ATOM 2935 C CA . SER A 1 360 ? 15.720 26.492 43.207 1.00 80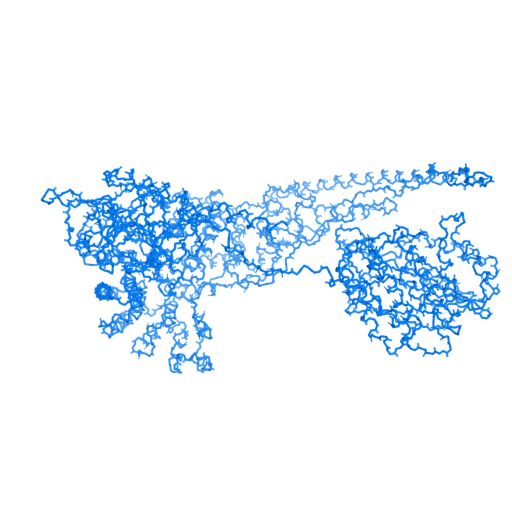.25 360 SER A CA 1
ATOM 2936 C C . SER A 1 360 ? 14.226 26.136 43.211 1.00 80.25 360 SER A C 1
ATOM 2938 O O . SER A 1 360 ? 13.373 27.022 43.287 1.00 80.25 360 SER A O 1
ATOM 2940 N N . TYR A 1 361 ? 13.898 24.838 43.206 1.00 82.56 361 TYR A N 1
ATOM 2941 C CA . TYR A 1 361 ? 12.523 24.362 43.343 1.00 82.56 361 TYR A CA 1
ATOM 2942 C C . TYR A 1 361 ? 11.949 24.677 44.732 1.00 82.56 361 TYR A C 1
ATOM 2944 O O . TYR A 1 361 ? 10.833 25.189 44.816 1.00 82.56 361 TYR A O 1
ATOM 2952 N N . LEU A 1 362 ? 12.708 24.410 45.804 1.00 81.50 362 LEU A N 1
ATOM 2953 C CA . LEU A 1 362 ? 12.300 24.645 47.195 1.00 81.50 362 LEU A CA 1
ATOM 2954 C C . LEU A 1 362 ? 12.080 26.135 47.492 1.00 81.50 362 LEU A C 1
ATOM 2956 O O . LEU A 1 362 ? 11.060 26.487 48.084 1.00 81.50 362 LEU A O 1
ATOM 2960 N N . ASP A 1 363 ? 12.977 27.008 47.031 1.00 78.50 363 ASP A N 1
ATOM 2961 C CA . ASP A 1 363 ? 12.855 28.463 47.198 1.00 78.50 363 ASP A CA 1
ATOM 2962 C C . ASP A 1 363 ? 11.602 29.002 46.476 1.00 78.50 363 ASP A C 1
ATOM 2964 O O . ASP A 1 363 ? 10.914 29.902 46.968 1.00 78.50 363 ASP A O 1
ATOM 2968 N N . GLY A 1 364 ? 11.244 28.389 45.342 1.00 71.44 364 GLY A N 1
ATOM 2969 C CA . GLY A 1 364 ? 10.037 28.690 44.573 1.00 71.44 364 GLY A CA 1
ATOM 2970 C C . GLY A 1 364 ? 8.724 28.150 45.159 1.00 71.44 364 GLY A C 1
ATOM 2971 O O . GLY A 1 364 ? 7.661 28.533 44.677 1.00 71.44 364 GLY A O 1
ATOM 2972 N N . LEU A 1 365 ? 8.732 27.287 46.184 1.00 73.88 365 LEU A N 1
ATOM 2973 C CA . LEU A 1 365 ? 7.490 26.772 46.792 1.00 73.88 365 LEU A CA 1
ATOM 2974 C C . LEU A 1 365 ? 6.729 27.862 47.559 1.00 73.88 365 LEU A C 1
ATOM 2976 O O . LEU A 1 365 ? 5.498 27.914 47.513 1.00 73.88 365 LEU A O 1
ATOM 2980 N N . SER A 1 366 ? 7.455 28.778 48.201 1.00 62.59 366 SER A N 1
ATOM 2981 C CA . SER A 1 366 ? 6.895 29.888 48.985 1.00 62.59 366 SER A CA 1
ATOM 2982 C C . SER A 1 366 ? 6.062 30.857 48.134 1.00 62.59 366 SER A C 1
ATOM 2984 O O . SER A 1 366 ? 5.112 31.463 48.628 1.00 62.59 366 SER A O 1
ATOM 2986 N N . SER A 1 367 ? 6.378 30.986 46.839 1.00 59.69 367 SER A N 1
ATOM 2987 C CA . SER A 1 367 ? 5.668 31.861 45.896 1.00 59.69 367 SER A CA 1
ATOM 2988 C C . SER A 1 367 ? 4.480 31.188 45.191 1.00 59.69 367 SER A C 1
ATOM 2990 O O . SER A 1 367 ? 3.633 31.892 44.642 1.00 59.69 367 SER A O 1
ATOM 2992 N N . ARG A 1 368 ? 4.338 29.851 45.254 1.00 63.06 368 ARG A N 1
ATOM 2993 C CA . ARG A 1 368 ? 3.205 29.110 44.649 1.00 63.06 368 ARG A CA 1
ATOM 2994 C C . ARG A 1 368 ? 1.877 29.283 45.390 1.00 63.06 368 ARG A C 1
ATOM 2996 O O . ARG A 1 368 ? 0.819 29.037 44.811 1.00 63.06 368 ARG A O 1
ATOM 3003 N N . TYR A 1 369 ? 1.908 29.714 46.652 1.00 54.53 369 TYR A N 1
ATOM 3004 C CA . TYR A 1 369 ? 0.749 29.724 47.557 1.00 54.53 369 TYR A CA 1
ATOM 3005 C C . TYR A 1 369 ? -0.299 30.828 47.310 1.00 54.53 369 TYR A C 1
ATOM 3007 O O . TYR A 1 369 ? -1.209 31.002 48.120 1.00 54.53 369 TYR A O 1
ATOM 3015 N N . ARG A 1 370 ? -0.242 31.571 46.197 1.00 51.22 370 ARG A N 1
ATOM 3016 C CA . ARG A 1 370 ? -1.310 32.515 45.809 1.00 51.22 370 ARG A CA 1
ATOM 3017 C C . ARG A 1 370 ? -1.543 32.465 44.301 1.00 51.22 370 ARG A C 1
ATOM 3019 O O . ARG A 1 370 ? -0.820 33.102 43.542 1.00 51.22 370 ARG A O 1
ATOM 3026 N N . PRO A 1 371 ? -2.569 31.721 43.864 1.00 46.81 371 PRO A N 1
ATOM 3027 C CA . PRO A 1 371 ? -3.805 32.403 43.473 1.00 46.81 371 PRO A CA 1
ATOM 3028 C C . PRO A 1 371 ? -5.077 31.684 43.960 1.00 46.81 371 PRO A C 1
ATOM 3030 O O . PRO A 1 371 ? -5.126 30.458 44.048 1.00 46.81 371 PRO A O 1
ATOM 3033 N N . LYS A 1 372 ? -6.142 32.461 44.218 1.00 44.84 372 LYS A N 1
ATOM 3034 C CA . LYS A 1 372 ? -7.521 31.944 44.290 1.00 44.84 372 LYS A CA 1
ATOM 3035 C C . LYS A 1 372 ? -7.792 31.153 43.005 1.00 44.84 372 LYS A C 1
ATOM 3037 O O . LYS A 1 372 ? -7.515 31.686 41.929 1.00 44.84 372 LYS A O 1
ATOM 3042 N N . LEU A 1 373 ? -8.314 29.924 43.100 1.00 42.22 373 LEU A N 1
ATOM 3043 C CA . LEU A 1 373 ? -8.826 29.212 41.927 1.00 42.22 373 LEU A CA 1
ATOM 3044 C C . LEU A 1 373 ? -9.870 30.119 41.264 1.00 42.22 373 LEU A C 1
ATOM 3046 O O . LEU A 1 373 ? -10.974 30.284 41.770 1.00 42.22 373 LEU A O 1
ATOM 3050 N N . LYS A 1 374 ? -9.521 30.734 40.135 1.00 43.41 374 LYS A N 1
ATOM 3051 C CA . LYS A 1 374 ? -10.534 31.025 39.130 1.00 43.41 374 LYS A CA 1
ATOM 3052 C C . LYS A 1 374 ? -10.825 29.664 38.523 1.00 43.41 374 LYS A C 1
ATOM 3054 O O . LYS A 1 374 ? -9.899 29.073 37.973 1.00 43.41 374 LYS A O 1
ATOM 3059 N N . HIS A 1 375 ? -12.046 29.152 38.677 1.00 45.62 375 HIS A N 1
ATOM 3060 C CA . HIS A 1 375 ? -12.499 28.017 37.879 1.00 45.62 375 HIS A CA 1
ATOM 3061 C C . HIS A 1 375 ? -12.178 28.353 36.422 1.00 45.62 375 HIS A C 1
ATOM 3063 O O . HIS A 1 375 ? -12.702 29.323 35.867 1.00 45.62 375 HIS A O 1
ATOM 3069 N N . ALA A 1 376 ? -11.178 27.665 35.874 1.00 45.38 376 ALA A N 1
ATOM 3070 C CA . ALA A 1 376 ? -10.699 27.938 34.540 1.00 45.38 376 ALA A CA 1
ATOM 3071 C C . ALA A 1 376 ? -11.785 27.436 33.602 1.00 45.38 376 ALA A C 1
ATOM 3073 O O . ALA A 1 376 ? -12.028 26.240 33.491 1.00 45.38 376 ALA A O 1
ATOM 3074 N N . PHE A 1 377 ? -12.474 28.376 32.971 1.00 49.44 377 PHE A N 1
ATOM 3075 C CA . PHE A 1 377 ? -13.305 28.094 31.821 1.00 49.44 377 PHE A CA 1
ATOM 3076 C C . PHE A 1 377 ? -12.408 27.474 30.746 1.00 49.44 377 PHE A C 1
ATOM 3078 O O . PHE A 1 377 ? -11.661 28.187 30.072 1.00 49.44 377 PHE A O 1
ATOM 3085 N N . VAL A 1 378 ? -12.438 26.149 30.619 1.00 51.47 378 VAL A N 1
ATOM 3086 C CA . VAL A 1 378 ? -11.823 25.467 29.485 1.00 51.47 378 VAL A CA 1
ATOM 3087 C C . VAL A 1 378 ? -12.746 25.733 28.311 1.00 51.47 378 VAL A C 1
ATOM 3089 O O . VAL A 1 378 ? -13.881 25.272 28.280 1.00 51.47 378 VAL A O 1
ATOM 3092 N N . LYS A 1 379 ? -12.296 26.552 27.362 1.00 59.12 379 LYS A N 1
ATOM 3093 C CA . LYS A 1 379 ? -12.975 26.677 26.075 1.00 59.12 379 LYS A CA 1
ATOM 3094 C C . LYS A 1 379 ? -12.589 25.418 25.294 1.00 59.12 379 LYS A C 1
ATOM 3096 O O . LYS A 1 379 ? -11.405 25.308 24.967 1.00 59.12 379 LYS A O 1
ATOM 3101 N N . PRO A 1 380 ? -13.504 24.465 25.034 1.00 64.00 380 PRO A N 1
ATOM 3102 C CA . PRO A 1 380 ? -13.140 23.283 24.270 1.00 64.00 380 PRO A CA 1
ATOM 3103 C C . PRO A 1 380 ? -12.634 23.740 22.897 1.00 64.00 380 PRO A C 1
ATOM 3105 O O . PRO A 1 380 ? -13.201 24.649 22.281 1.00 64.00 380 PRO A O 1
ATOM 3108 N N . LEU A 1 381 ? -11.516 23.173 22.454 1.00 67.00 381 LEU A N 1
ATOM 3109 C CA . LEU A 1 381 ? -10.942 23.406 21.130 1.00 67.00 381 LEU A CA 1
ATOM 3110 C C . LEU A 1 381 ? -11.249 22.176 20.282 1.00 67.00 381 LEU A C 1
ATOM 3112 O O . LEU A 1 381 ? -10.390 21.335 20.043 1.00 67.00 381 LEU A O 1
ATOM 3116 N N . CYS A 1 382 ? -12.515 22.044 19.894 1.00 74.31 382 CYS A N 1
ATOM 3117 C CA . CYS A 1 382 ? -12.932 21.003 18.972 1.00 74.31 382 CYS A CA 1
ATOM 3118 C C . CYS A 1 382 ? -12.502 21.340 17.541 1.00 74.31 382 CYS A C 1
ATOM 3120 O O . CYS A 1 382 ? -12.669 22.474 17.085 1.00 74.31 382 CYS A O 1
ATOM 3122 N N . ASP A 1 383 ? -12.035 20.335 16.802 1.00 72.94 383 ASP A N 1
ATOM 3123 C CA . ASP A 1 383 ? -11.873 20.456 15.355 1.00 72.94 383 ASP A CA 1
ATOM 3124 C C . ASP A 1 383 ? -13.235 20.685 14.683 1.00 72.94 383 ASP A C 1
ATOM 3126 O O . ASP A 1 383 ? -14.269 20.175 15.127 1.00 72.94 383 ASP A O 1
ATOM 3130 N N . SER A 1 384 ? -13.249 21.467 13.605 1.00 76.19 384 SER A N 1
ATOM 3131 C CA . SER A 1 384 ? -14.473 21.695 12.831 1.00 76.19 384 SER A CA 1
ATOM 3132 C C . SER A 1 384 ? -14.863 20.432 12.070 1.00 76.19 384 SER A C 1
ATOM 3134 O O . SER A 1 384 ? -14.055 19.914 11.302 1.00 76.19 384 SER A O 1
ATOM 3136 N N . ARG A 1 385 ? -16.109 19.972 12.235 1.00 82.56 385 ARG A N 1
ATOM 3137 C CA . ARG A 1 385 ? -16.660 18.861 11.445 1.00 82.56 385 ARG A CA 1
ATOM 3138 C C . ARG A 1 385 ? -16.744 19.212 9.962 1.00 82.56 385 ARG A C 1
ATOM 3140 O O . ARG A 1 385 ? -16.914 20.380 9.588 1.00 82.56 385 ARG A O 1
ATOM 3147 N N . ILE A 1 386 ? -16.687 18.196 9.103 1.00 84.25 386 ILE A N 1
ATOM 3148 C CA . ILE A 1 386 ? -16.873 18.402 7.666 1.00 84.25 386 ILE A CA 1
ATOM 3149 C C . ILE A 1 386 ? -18.340 18.744 7.412 1.00 84.25 386 ILE A C 1
ATOM 3151 O O . ILE A 1 386 ? -19.266 18.019 7.779 1.00 84.25 386 ILE A O 1
ATOM 3155 N N . VAL A 1 387 ? -18.551 19.880 6.752 1.00 80.19 387 VAL A N 1
ATOM 3156 C CA . VAL A 1 387 ? -19.889 20.427 6.551 1.00 80.19 387 VAL A CA 1
ATOM 3157 C C . VAL A 1 387 ? -20.702 19.552 5.590 1.00 80.19 387 VAL A C 1
ATOM 3159 O O . VAL A 1 387 ? -20.345 19.387 4.422 1.00 80.19 387 VAL A O 1
ATOM 3162 N N . GLN A 1 388 ? -21.850 19.065 6.059 1.00 84.75 388 GLN A N 1
ATOM 3163 C CA . GLN A 1 388 ? -22.775 18.213 5.306 1.00 84.75 388 GLN A CA 1
ATOM 3164 C C . GLN A 1 388 ? -23.627 19.045 4.321 1.00 84.75 388 GLN A C 1
ATOM 3166 O O . GLN A 1 388 ? -24.783 19.376 4.575 1.00 84.75 388 GLN A O 1
ATOM 3171 N N . ARG A 1 389 ? -23.020 19.488 3.207 1.00 81.38 389 ARG A N 1
ATOM 3172 C CA . ARG A 1 389 ? -23.658 20.325 2.164 1.00 81.38 389 ARG A CA 1
ATOM 3173 C C . ARG A 1 389 ? -23.650 19.646 0.798 1.00 81.38 389 ARG A C 1
ATOM 3175 O O . ARG A 1 389 ? -22.620 19.170 0.341 1.00 81.38 389 ARG A O 1
ATOM 3182 N N . ASN A 1 390 ? -24.764 19.730 0.071 1.00 79.31 390 ASN A N 1
ATOM 3183 C CA . ASN A 1 390 ? -24.923 19.107 -1.253 1.00 79.31 390 ASN A CA 1
ATOM 3184 C C . ASN A 1 390 ? -24.302 19.876 -2.442 1.00 79.31 390 ASN A C 1
ATOM 3186 O O . ASN A 1 390 ? -24.334 19.376 -3.564 1.00 79.31 390 ASN A O 1
ATOM 3190 N N . HIS A 1 391 ? -23.782 21.094 -2.248 1.00 77.88 391 HIS A N 1
ATOM 3191 C CA . HIS A 1 391 ? -23.247 21.935 -3.334 1.00 77.88 391 HIS A CA 1
ATOM 3192 C C . HIS A 1 391 ? -21.712 22.001 -3.379 1.00 77.88 391 HIS A C 1
ATOM 3194 O O . HIS A 1 391 ? -21.158 22.486 -4.362 1.00 77.88 391 HIS A O 1
ATOM 3200 N N . SER A 1 392 ? -21.013 21.489 -2.364 1.00 84.19 392 SER A N 1
ATOM 3201 C CA . SER A 1 392 ? -19.547 21.488 -2.287 1.00 84.19 392 SER A CA 1
ATOM 3202 C C . SER A 1 392 ? -19.017 20.103 -1.937 1.00 84.19 392 SER A C 1
ATOM 3204 O O . SER A 1 392 ? -19.596 19.435 -1.085 1.00 84.19 392 SER A O 1
ATOM 3206 N N . LEU A 1 393 ? -17.898 19.704 -2.548 1.00 86.62 393 LEU A N 1
ATOM 3207 C CA . LEU A 1 393 ? -17.186 18.485 -2.155 1.00 86.62 393 LEU A CA 1
ATOM 3208 C C . LEU A 1 393 ? -16.557 18.643 -0.763 1.00 86.62 393 LEU A C 1
ATOM 3210 O O . LEU A 1 393 ? -16.059 19.735 -0.453 1.00 86.62 393 LEU A O 1
ATOM 3214 N N . PRO A 1 394 ? -16.517 17.567 0.041 1.00 89.50 394 PRO A N 1
ATOM 3215 C CA . PRO A 1 394 ? -15.788 17.567 1.298 1.00 89.50 394 PRO A CA 1
ATOM 3216 C C . PRO A 1 394 ? -14.288 17.734 1.029 1.00 89.50 394 PRO A C 1
ATOM 3218 O O . PRO A 1 394 ? -13.759 17.274 0.014 1.00 89.50 394 PRO A O 1
ATOM 3221 N N . LYS A 1 395 ? -13.596 18.423 1.938 1.00 81.06 395 LYS A N 1
ATOM 3222 C CA . LYS A 1 395 ? -12.146 18.626 1.877 1.00 81.06 395 LYS A CA 1
ATOM 3223 C C . LYS A 1 395 ? -11.524 18.040 3.131 1.00 81.06 395 LYS A C 1
ATOM 3225 O O . LYS A 1 395 ? -11.880 18.452 4.227 1.00 81.06 395 LYS A O 1
ATOM 3230 N N . MET A 1 396 ? -10.578 17.129 2.946 1.00 73.69 396 MET A N 1
ATOM 3231 C CA . MET A 1 396 ? -9.760 16.577 4.021 1.00 73.69 396 MET A CA 1
ATOM 3232 C C . MET A 1 396 ? -8.347 17.142 3.886 1.00 73.69 396 MET A C 1
ATOM 3234 O O . MET A 1 396 ? -7.824 17.208 2.771 1.00 73.69 396 MET A O 1
ATOM 3238 N N . ASN A 1 397 ? -7.726 17.566 4.988 1.00 63.91 397 ASN A N 1
ATOM 3239 C CA . ASN A 1 397 ? -6.333 18.001 4.958 1.00 63.91 397 ASN A CA 1
ATOM 3240 C C . ASN A 1 397 ? -5.415 16.793 5.238 1.00 63.91 397 ASN A C 1
ATOM 3242 O O . ASN A 1 397 ? -5.382 16.317 6.372 1.00 63.91 397 ASN A O 1
ATOM 3246 N N . PRO A 1 398 ? -4.638 16.294 4.257 1.00 57.97 398 PRO A N 1
ATOM 3247 C CA . PRO A 1 398 ? -3.746 15.150 4.466 1.00 57.97 398 PRO A CA 1
ATOM 3248 C C . PRO A 1 398 ? -2.629 15.435 5.486 1.00 57.97 398 PRO A C 1
ATOM 3250 O O . PRO A 1 398 ? -2.048 14.501 6.038 1.00 57.97 398 PRO A O 1
ATOM 3253 N N . GLN A 1 399 ? -2.350 16.710 5.796 1.00 53.69 399 GLN A N 1
ATOM 3254 C CA . GLN A 1 399 ? -1.407 17.093 6.852 1.00 53.69 399 GLN A CA 1
ATOM 3255 C C . GLN A 1 399 ? -1.906 16.738 8.264 1.00 53.69 399 GLN A C 1
ATOM 3257 O O . GLN A 1 399 ? -1.086 16.650 9.170 1.00 53.69 399 GLN A O 1
ATOM 3262 N N . CYS A 1 400 ? -3.199 16.444 8.460 1.00 50.22 400 CYS A N 1
ATOM 3263 C CA . CYS A 1 400 ? -3.736 15.977 9.746 1.00 50.22 400 CYS A CA 1
ATOM 3264 C C . CYS A 1 400 ? -3.249 14.569 10.142 1.00 50.22 400 CYS A C 1
ATOM 3266 O O . CYS A 1 400 ? -3.486 14.130 11.258 1.00 50.22 400 CYS A O 1
ATOM 3268 N N . LEU A 1 401 ? -2.528 13.857 9.266 1.00 51.38 401 LEU A N 1
ATOM 3269 C CA . LEU A 1 401 ? -1.862 12.597 9.618 1.00 51.38 401 LEU A CA 1
ATOM 3270 C C . LEU A 1 401 ? -0.670 12.786 10.579 1.00 51.38 401 LEU A C 1
ATOM 3272 O O . LEU A 1 401 ? -0.187 11.798 11.133 1.00 51.38 401 LEU A O 1
ATOM 3276 N N . SER A 1 402 ? -0.161 14.016 10.742 1.00 45.03 402 SER A N 1
ATOM 3277 C CA . SER A 1 402 ? 0.972 14.331 11.624 1.00 45.03 402 SER A CA 1
ATOM 3278 C C . SER A 1 402 ? 0.565 14.880 12.997 1.00 45.03 402 SER A C 1
ATOM 3280 O O . SER A 1 402 ? 1.419 14.941 13.885 1.00 45.03 402 SER A O 1
ATOM 3282 N N . SER A 1 403 ? -0.707 15.254 13.202 1.00 41.00 403 SER A N 1
ATOM 3283 C CA . SER A 1 403 ? -1.215 15.666 14.512 1.00 41.00 403 SER A CA 1
ATOM 3284 C C . SER A 1 403 ? -1.523 14.439 15.379 1.00 41.00 403 SER A C 1
ATOM 3286 O O . SER A 1 403 ? -1.923 13.378 14.907 1.00 41.00 403 SER A O 1
ATOM 3288 N N . GLN A 1 404 ? -1.267 14.555 16.679 1.00 39.50 404 GLN A N 1
ATOM 3289 C CA . GLN A 1 404 ? -1.179 13.433 17.618 1.00 39.50 404 GLN A CA 1
ATOM 3290 C C . GLN A 1 404 ? -2.516 12.719 17.943 1.00 39.50 404 GLN A C 1
ATOM 3292 O O . GLN A 1 404 ? -2.497 11.776 18.734 1.00 39.50 404 GLN A O 1
ATOM 3297 N N . SER A 1 405 ? -3.663 13.075 17.343 1.00 53.59 405 SER A N 1
ATOM 3298 C CA . SER A 1 405 ? -4.964 12.448 17.646 1.00 53.59 405 SER A CA 1
ATOM 3299 C C . SER A 1 405 ? -5.506 11.588 16.488 1.00 53.59 405 SER A C 1
ATOM 3301 O O . SER A 1 405 ? -6.213 12.046 15.594 1.00 53.59 405 SER A O 1
ATOM 3303 N N . ARG A 1 406 ? -5.257 10.269 16.546 1.00 58.16 406 ARG A N 1
ATOM 3304 C CA . ARG A 1 406 ? -5.886 9.274 15.640 1.00 58.16 406 ARG A CA 1
ATOM 3305 C C . ARG A 1 406 ? -7.421 9.349 15.617 1.00 58.16 406 ARG A C 1
ATOM 3307 O O . ARG A 1 406 ? -8.034 8.904 14.647 1.00 58.16 406 ARG A O 1
ATOM 3314 N N . ASP A 1 407 ? -8.023 9.874 16.680 1.00 63.44 407 ASP A N 1
ATOM 3315 C CA . ASP A 1 407 ? -9.473 9.965 16.848 1.00 63.44 407 ASP A CA 1
ATOM 3316 C C . ASP A 1 407 ? -10.092 11.058 15.951 1.00 63.44 407 ASP A C 1
ATOM 3318 O O . ASP A 1 407 ? -11.141 10.821 15.354 1.00 63.44 407 ASP A O 1
ATOM 3322 N N . GLY A 1 408 ? -9.405 12.191 15.732 1.00 71.62 408 GLY A N 1
ATOM 3323 C CA . GLY A 1 408 ? -9.877 13.252 14.826 1.00 71.62 408 GLY A CA 1
ATOM 3324 C C . GLY A 1 408 ? -9.941 12.792 13.365 1.00 71.62 408 GLY A C 1
ATOM 3325 O O . GLY A 1 408 ? -10.933 13.007 12.675 1.00 71.62 408 GLY A O 1
ATOM 3326 N N . THR A 1 409 ? -8.939 12.030 12.913 1.00 81.56 409 THR A N 1
ATOM 3327 C CA . THR A 1 409 ? -8.917 11.484 11.545 1.00 81.56 409 THR A CA 1
ATOM 3328 C C . THR A 1 409 ? -10.057 10.495 11.281 1.00 81.56 409 THR A C 1
ATOM 3330 O O . THR A 1 409 ? -10.573 10.432 10.167 1.00 81.56 409 THR A O 1
ATOM 3333 N N . ARG A 1 410 ? -10.462 9.697 12.281 1.00 84.38 410 ARG A N 1
ATOM 3334 C CA . ARG A 1 410 ? -11.595 8.765 12.139 1.00 84.38 410 ARG A CA 1
ATOM 3335 C C . ARG A 1 410 ? -12.920 9.498 11.997 1.00 84.38 410 ARG A C 1
ATOM 3337 O O . ARG A 1 410 ? -13.751 9.064 11.203 1.00 84.38 410 ARG A O 1
ATOM 3344 N N . LEU A 1 411 ? -13.087 10.592 12.737 1.00 85.56 411 LEU A N 1
ATOM 3345 C CA . LEU A 1 411 ? -14.271 11.438 12.655 1.00 85.56 411 LEU A CA 1
ATOM 3346 C C . LEU A 1 411 ? -14.421 12.050 11.254 1.00 85.56 411 LEU A C 1
ATOM 3348 O O . LEU A 1 411 ? -15.492 11.953 10.661 1.00 85.56 411 LEU A O 1
ATOM 3352 N N . ASP A 1 412 ? -13.331 12.572 10.685 1.00 87.50 412 ASP A N 1
ATOM 3353 C CA . ASP A 1 412 ? -13.323 13.112 9.320 1.00 87.50 412 ASP A CA 1
ATOM 3354 C C . ASP A 1 412 ? -13.687 12.048 8.267 1.00 87.50 412 ASP A C 1
ATOM 3356 O O . ASP A 1 412 ? -14.449 12.317 7.337 1.00 87.50 412 ASP A O 1
ATOM 3360 N N . LEU A 1 413 ? -13.164 10.821 8.401 1.00 92.06 413 LEU A N 1
ATOM 3361 C CA . LEU A 1 413 ? -13.516 9.717 7.498 1.00 92.06 413 LEU A CA 1
ATOM 3362 C C . LEU A 1 413 ? -15.008 9.372 7.591 1.00 92.06 413 LEU A C 1
ATOM 3364 O O . LEU A 1 413 ? -15.656 9.215 6.556 1.00 92.06 413 LEU A O 1
ATOM 3368 N N . ALA A 1 414 ? -15.557 9.309 8.806 1.00 91.50 414 ALA A N 1
ATOM 3369 C CA . ALA A 1 414 ? -16.977 9.053 9.025 1.00 91.50 414 ALA A CA 1
ATOM 3370 C C . ALA A 1 414 ? -17.860 10.175 8.445 1.00 91.50 414 ALA A C 1
ATOM 3372 O O . ALA A 1 414 ? -18.889 9.893 7.830 1.00 91.50 414 ALA A O 1
ATOM 3373 N N . ASP A 1 415 ? -17.443 11.441 8.555 1.00 91.81 415 ASP A N 1
ATOM 3374 C CA . ASP A 1 415 ? -18.145 12.567 7.931 1.00 91.81 415 ASP A CA 1
ATOM 3375 C C . ASP A 1 415 ? -18.131 12.501 6.390 1.00 91.81 415 ASP A C 1
ATOM 3377 O O . ASP A 1 415 ? -19.128 12.859 5.757 1.00 91.81 415 ASP A O 1
ATOM 3381 N N . ILE A 1 416 ? -17.032 12.045 5.771 1.00 93.62 416 ILE A N 1
ATOM 3382 C CA . ILE A 1 416 ? -16.956 11.835 4.312 1.00 93.62 416 ILE A CA 1
ATOM 3383 C C . ILE A 1 416 ? -17.863 10.681 3.888 1.00 93.62 416 ILE A C 1
ATOM 3385 O O . ILE A 1 416 ? -18.584 10.805 2.901 1.00 93.62 416 ILE A O 1
ATOM 3389 N N . GLU A 1 417 ? -17.843 9.565 4.617 1.00 95.00 417 GLU A N 1
ATOM 3390 C CA . GLU A 1 417 ? -18.699 8.403 4.349 1.00 95.00 417 GLU A CA 1
ATOM 3391 C C . GLU A 1 417 ? -20.185 8.769 4.422 1.00 95.00 417 GLU A C 1
ATOM 3393 O O . GLU A 1 417 ? -20.962 8.384 3.543 1.00 95.00 417 GLU A O 1
ATOM 3398 N N . LEU A 1 418 ? -20.557 9.567 5.427 1.00 92.50 418 LEU A N 1
ATOM 3399 C CA . LEU A 1 418 ? -21.893 10.131 5.589 1.00 92.50 418 LEU A CA 1
ATOM 3400 C C . LEU A 1 418 ? -22.268 11.039 4.409 1.00 92.50 418 LEU A C 1
ATOM 3402 O O . LEU A 1 418 ? -23.318 10.856 3.791 1.00 92.50 418 LEU A O 1
ATOM 3406 N N . TRP A 1 419 ? -21.377 11.958 4.028 1.00 94.56 419 TRP A N 1
ATOM 3407 C CA . TRP A 1 419 ? -21.599 12.849 2.890 1.00 94.56 419 TRP A CA 1
ATOM 3408 C C . TRP A 1 419 ? -21.760 12.076 1.573 1.00 94.56 419 TRP A C 1
ATOM 3410 O O . TRP A 1 419 ? -22.624 12.399 0.755 1.00 94.56 419 TRP A O 1
ATOM 3420 N N . VAL A 1 420 ? -20.950 11.035 1.351 1.00 95.25 420 VAL A N 1
ATOM 3421 C CA . VAL A 1 420 ? -21.039 10.194 0.149 1.00 95.25 420 VAL A CA 1
ATOM 3422 C C . VAL A 1 420 ? -22.390 9.495 0.078 1.00 95.25 420 VAL A C 1
ATOM 3424 O O . VAL A 1 420 ? -23.008 9.484 -0.987 1.00 95.25 420 VAL A O 1
ATOM 3427 N N . ARG A 1 421 ? -22.870 8.969 1.208 1.00 92.00 421 ARG A N 1
ATOM 3428 C CA . ARG A 1 421 ? -24.178 8.318 1.309 1.00 92.00 421 ARG A CA 1
ATOM 3429 C C . ARG A 1 421 ? -25.327 9.283 0.987 1.00 92.00 421 ARG A C 1
ATOM 3431 O O . ARG A 1 421 ? -26.180 8.942 0.170 1.00 92.00 421 ARG A O 1
ATOM 3438 N N . ASP A 1 422 ? -25.323 10.481 1.574 1.00 91.00 422 ASP A N 1
ATOM 3439 C CA . ASP A 1 422 ? -26.515 11.346 1.609 1.00 91.00 422 ASP A CA 1
ATOM 3440 C C . ASP A 1 422 ? -26.490 12.495 0.581 1.00 91.00 422 ASP A C 1
ATOM 3442 O O . ASP A 1 422 ? -27.530 13.068 0.240 1.00 91.00 422 ASP A O 1
ATOM 3446 N N . HIS A 1 423 ? -25.317 12.862 0.053 1.00 93.25 423 HIS A N 1
ATOM 3447 C CA . HIS A 1 423 ? -25.149 14.079 -0.751 1.00 93.25 423 HIS A CA 1
ATOM 3448 C C . HIS A 1 423 ? -24.483 13.879 -2.117 1.00 93.25 423 HIS A C 1
ATOM 3450 O O . HIS A 1 423 ? -24.710 14.708 -3.005 1.00 93.25 423 HIS A O 1
ATOM 3456 N N . LEU A 1 424 ? -23.738 12.789 -2.350 1.00 93.75 424 LEU A N 1
ATOM 3457 C CA . LEU A 1 424 ? -23.014 12.575 -3.615 1.00 93.75 424 LEU A CA 1
ATOM 3458 C C . LEU A 1 424 ? -23.938 12.588 -4.841 1.00 93.75 424 LEU A C 1
ATOM 3460 O O . LEU A 1 424 ? -23.620 13.229 -5.843 1.00 93.75 424 LEU A O 1
ATOM 3464 N N . ALA A 1 425 ? -25.096 11.925 -4.770 1.00 91.25 425 ALA A N 1
ATOM 3465 C CA . ALA A 1 425 ? -26.038 11.858 -5.889 1.00 91.25 425 ALA A CA 1
ATOM 3466 C C . ALA A 1 425 ? -26.599 13.243 -6.267 1.00 91.25 425 ALA A C 1
ATOM 3468 O O . ALA A 1 425 ? -26.640 13.598 -7.448 1.00 91.25 425 ALA A O 1
ATOM 3469 N N . SER A 1 426 ? -26.977 14.052 -5.267 1.00 91.44 426 SER A N 1
ATOM 3470 C CA . SER A 1 426 ? -27.450 15.425 -5.487 1.00 91.44 426 SER A CA 1
ATOM 3471 C C . SER A 1 426 ? -26.332 16.361 -5.942 1.00 91.44 426 SER A C 1
ATOM 3473 O O . SER A 1 426 ? -26.604 17.308 -6.680 1.00 91.44 426 SER A O 1
ATOM 3475 N N . TRP A 1 427 ? -25.101 16.155 -5.477 1.00 91.88 427 TRP A N 1
ATOM 3476 C CA . TRP A 1 427 ? -23.960 16.951 -5.911 1.00 91.88 427 TRP A CA 1
ATOM 3477 C C . TRP A 1 427 ? -23.610 16.647 -7.371 1.00 91.88 427 TRP A C 1
ATOM 3479 O O . TRP A 1 427 ? -23.412 17.569 -8.166 1.00 91.88 427 TRP A O 1
ATOM 3489 N N . LEU A 1 428 ? -23.609 15.363 -7.744 1.00 89.75 428 LEU A N 1
ATOM 3490 C CA . LEU A 1 428 ? -23.343 14.901 -9.102 1.00 89.75 428 LEU A CA 1
ATOM 3491 C C . LEU A 1 428 ? -24.328 15.521 -10.095 1.00 89.75 428 LEU A C 1
ATOM 3493 O O . LEU A 1 428 ? -23.887 16.073 -11.097 1.00 89.75 428 LEU A O 1
ATOM 3497 N N . SER A 1 429 ? -25.638 15.490 -9.817 1.00 87.44 429 SER A N 1
ATOM 3498 C CA . SER A 1 429 ? -26.660 16.030 -10.729 1.00 87.44 429 SER A CA 1
ATOM 3499 C C . SER A 1 429 ? -26.506 17.529 -11.011 1.00 87.44 429 SER A C 1
ATOM 3501 O O . SER A 1 429 ? -26.776 17.964 -12.126 1.00 87.44 429 SER A O 1
ATOM 3503 N N . LYS A 1 430 ? -26.007 18.310 -10.045 1.00 87.38 430 LYS A N 1
ATOM 3504 C CA . LYS A 1 430 ? -25.794 19.760 -10.187 1.00 87.38 430 LYS A CA 1
ATOM 3505 C C . LYS A 1 430 ? -24.503 20.138 -10.920 1.00 87.38 430 LYS A C 1
ATOM 3507 O O . LYS A 1 430 ? -24.391 21.271 -11.374 1.00 87.38 430 LYS A O 1
ATOM 3512 N N . ASN A 1 431 ? -23.528 19.230 -11.024 1.00 85.69 431 ASN A N 1
ATOM 3513 C CA . ASN A 1 431 ? -22.166 19.566 -11.461 1.00 85.69 431 ASN A CA 1
ATOM 3514 C C . ASN A 1 431 ? -21.699 18.845 -12.738 1.00 85.69 431 ASN A C 1
ATOM 3516 O O . ASN A 1 431 ? -20.554 19.053 -13.131 1.00 85.69 431 ASN A O 1
ATOM 3520 N N . GLN A 1 432 ? -22.548 18.037 -13.392 1.00 74.75 432 GLN A N 1
ATOM 3521 C CA . GLN A 1 432 ? -22.188 17.053 -14.441 1.00 74.75 432 GLN A CA 1
ATOM 3522 C C . GLN A 1 432 ? -21.294 17.565 -15.591 1.00 74.75 432 GLN A C 1
ATOM 3524 O O . GLN A 1 432 ? -20.546 16.786 -16.179 1.00 74.75 432 GLN A O 1
ATOM 3529 N N . THR A 1 433 ? -21.331 18.858 -15.915 1.00 73.69 433 THR A N 1
ATOM 3530 C CA . THR A 1 433 ? -20.601 19.447 -17.052 1.00 73.69 433 THR A CA 1
ATOM 3531 C C . THR A 1 433 ? -19.246 20.064 -16.687 1.00 73.69 433 THR A C 1
ATOM 3533 O O . THR A 1 433 ? -18.478 20.426 -17.576 1.00 73.69 433 THR A O 1
ATOM 3536 N N . SER A 1 434 ? -18.905 20.179 -15.400 1.00 82.44 434 SER A N 1
ATOM 3537 C CA . SER A 1 434 ? -17.678 20.855 -14.961 1.00 82.44 434 SER A CA 1
ATOM 3538 C C . SER A 1 434 ? -16.460 19.924 -14.962 1.00 82.44 434 SER A C 1
ATOM 3540 O O . SER A 1 434 ? -16.341 19.013 -14.139 1.00 82.44 434 SER A O 1
ATOM 3542 N N . GLN A 1 435 ? -15.484 20.191 -15.838 1.00 80.31 435 GLN A N 1
ATOM 3543 C CA . GLN A 1 435 ? -14.199 19.475 -15.851 1.00 80.31 435 GLN A CA 1
ATOM 3544 C C . GLN A 1 435 ? -13.413 19.651 -14.536 1.00 80.31 435 GLN A C 1
ATOM 3546 O O . GLN A 1 435 ? -12.754 18.718 -14.079 1.00 80.31 435 GLN A O 1
ATOM 3551 N N . ALA A 1 436 ? -13.508 20.819 -13.890 1.00 85.50 436 ALA A N 1
ATOM 3552 C CA . ALA A 1 436 ? -12.852 21.067 -12.604 1.00 85.50 436 ALA A CA 1
ATOM 3553 C C . ALA A 1 436 ? -13.411 20.164 -11.489 1.00 85.50 436 ALA A C 1
ATOM 3555 O O . ALA A 1 436 ? -12.652 19.676 -10.652 1.00 85.50 436 ALA A O 1
ATOM 3556 N N . CYS A 1 437 ? -14.719 19.883 -11.514 1.00 86.56 437 CYS A N 1
ATOM 3557 C CA . CYS A 1 437 ? -15.369 18.982 -10.561 1.00 86.56 437 CYS A CA 1
ATOM 3558 C C . CYS A 1 437 ? -14.916 17.525 -10.734 1.00 86.56 437 CYS A C 1
ATOM 3560 O O . CYS A 1 437 ? -14.728 16.839 -9.733 1.00 86.56 437 CYS A O 1
ATOM 3562 N N . CYS A 1 438 ? -14.666 17.073 -11.969 1.00 88.12 438 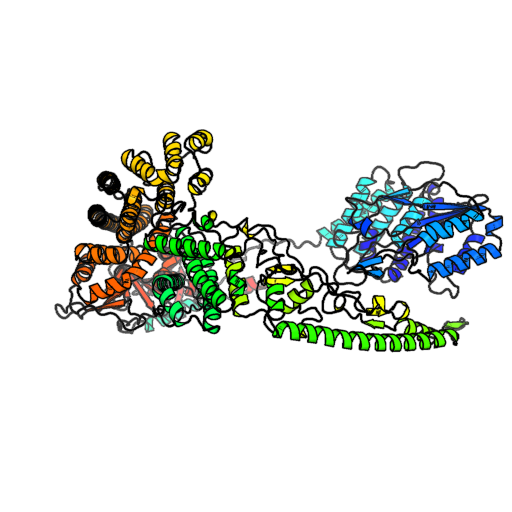CYS A N 1
ATOM 3563 C CA . CYS A 1 438 ? -14.112 15.741 -12.243 1.00 88.12 438 CYS A CA 1
ATOM 3564 C C . CYS A 1 438 ? -12.731 15.552 -11.590 1.00 88.12 438 CYS A C 1
ATOM 3566 O O . CYS A 1 438 ? -12.480 14.535 -10.947 1.00 88.12 438 CYS A O 1
ATOM 3568 N N . ILE A 1 439 ? -11.847 16.549 -11.712 1.00 89.31 439 ILE A N 1
ATOM 3569 C CA . ILE A 1 439 ? -10.503 16.509 -11.112 1.00 89.31 439 ILE A CA 1
ATOM 3570 C C . ILE A 1 439 ? -10.592 16.586 -9.582 1.00 89.31 439 ILE A C 1
ATOM 3572 O O . ILE A 1 439 ? -9.908 15.842 -8.884 1.00 89.31 439 ILE A O 1
ATOM 3576 N N . ALA A 1 440 ? -11.461 17.448 -9.046 1.00 90.25 440 ALA A N 1
ATOM 3577 C CA . ALA A 1 440 ? -11.670 17.552 -7.604 1.00 90.25 440 ALA A CA 1
ATOM 3578 C C . ALA A 1 440 ? -12.193 16.238 -6.992 1.00 90.25 440 ALA A C 1
ATOM 3580 O O . ALA A 1 440 ? -11.765 15.864 -5.902 1.00 90.25 440 ALA A O 1
ATOM 3581 N N . LEU A 1 441 ? -13.062 15.514 -7.706 1.00 92.56 441 LEU A N 1
ATOM 3582 C CA . LEU A 1 441 ? -13.557 14.203 -7.288 1.00 92.56 441 LEU A CA 1
ATOM 3583 C C . LEU A 1 441 ? -12.454 13.131 -7.314 1.00 92.56 441 LEU A C 1
ATOM 3585 O O . LEU A 1 441 ? -12.331 12.367 -6.361 1.00 92.56 441 LEU A O 1
ATOM 3589 N N . ALA A 1 442 ? -11.620 13.105 -8.359 1.00 93.12 442 ALA A N 1
ATOM 3590 C CA . ALA A 1 442 ? -10.462 12.209 -8.429 1.00 93.12 442 ALA A CA 1
ATOM 3591 C C . ALA A 1 442 ? -9.466 12.461 -7.279 1.00 93.12 442 ALA A C 1
ATOM 3593 O O . ALA A 1 442 ? -8.973 11.516 -6.661 1.00 93.12 442 ALA A O 1
ATOM 3594 N N . ASN A 1 443 ? -9.237 13.732 -6.927 1.00 91.75 443 ASN A N 1
ATOM 3595 C CA . ASN A 1 443 ? -8.420 14.101 -5.771 1.00 91.75 443 ASN A CA 1
ATOM 3596 C C . ASN A 1 443 ? -9.047 13.625 -4.452 1.00 91.75 443 ASN A C 1
ATOM 3598 O O . ASN A 1 443 ? -8.333 13.081 -3.617 1.00 91.75 443 ASN A O 1
ATOM 3602 N N . LEU A 1 444 ? -10.368 13.770 -4.277 1.00 93.06 444 LEU A N 1
ATOM 3603 C CA . LEU A 1 444 ? -11.070 13.268 -3.091 1.00 93.06 444 LEU A CA 1
ATOM 3604 C C . LEU A 1 444 ? -10.932 11.745 -2.950 1.00 93.06 444 LEU A C 1
ATOM 3606 O O . LEU A 1 444 ? -10.657 11.274 -1.850 1.00 93.06 444 LEU A O 1
ATOM 3610 N N . ILE A 1 445 ? -11.061 10.987 -4.048 1.00 95.06 445 ILE A N 1
ATOM 3611 C CA . ILE A 1 445 ? -10.830 9.531 -4.059 1.00 95.06 445 ILE A CA 1
ATOM 3612 C C . ILE A 1 445 ? -9.412 9.220 -3.579 1.00 95.06 445 ILE A C 1
ATOM 3614 O O . ILE A 1 445 ? -9.244 8.410 -2.671 1.00 95.06 445 ILE A O 1
ATOM 3618 N N . SER A 1 446 ? -8.405 9.897 -4.140 1.00 91.81 446 SER A N 1
ATOM 3619 C CA . SER A 1 446 ? -7.003 9.687 -3.768 1.00 91.81 446 SER A CA 1
ATOM 3620 C C . SER A 1 446 ? -6.739 10.014 -2.294 1.00 91.81 446 SER A C 1
ATOM 3622 O O . SER A 1 446 ? -6.091 9.229 -1.607 1.00 91.81 446 SER A O 1
ATOM 3624 N N . THR A 1 447 ? -7.238 11.150 -1.791 1.00 91.00 447 THR A N 1
ATOM 3625 C CA . THR A 1 447 ? -7.044 11.563 -0.392 1.00 91.00 447 THR A CA 1
ATOM 3626 C C . THR A 1 447 ? -7.772 10.631 0.575 1.00 91.00 447 THR A C 1
ATOM 3628 O O . THR A 1 447 ? -7.180 10.203 1.565 1.00 91.00 447 THR A O 1
ATOM 3631 N N . TYR A 1 448 ? -9.026 10.266 0.285 1.00 93.50 448 TYR A N 1
ATOM 3632 C CA . TYR A 1 448 ? -9.776 9.323 1.115 1.00 93.50 448 TYR A CA 1
ATOM 3633 C C . TYR A 1 448 ? -9.098 7.951 1.133 1.00 93.50 448 TYR A C 1
ATOM 3635 O O . TYR A 1 448 ? -8.920 7.388 2.211 1.00 93.50 448 TYR A O 1
ATOM 3643 N N . GLN A 1 449 ? -8.659 7.432 -0.022 1.00 91.94 449 GLN A N 1
ATOM 3644 C CA . GLN A 1 449 ? -7.952 6.153 -0.110 1.00 91.94 449 GLN A CA 1
ATOM 3645 C C . GLN A 1 449 ? -6.670 6.161 0.734 1.00 91.94 449 GLN A C 1
ATOM 3647 O O . GLN A 1 449 ? -6.500 5.285 1.578 1.00 91.94 449 GLN A O 1
ATOM 3652 N N . GLU A 1 450 ? -5.811 7.176 0.585 1.00 89.00 450 GLU A N 1
ATOM 3653 C CA . GLU A 1 450 ? -4.536 7.246 1.310 1.00 89.00 450 GLU A CA 1
ATOM 3654 C C . GLU A 1 450 ? -4.722 7.257 2.837 1.00 89.00 450 GLU A C 1
ATOM 3656 O O . GLU A 1 450 ? -3.988 6.587 3.574 1.00 89.00 450 GLU A O 1
ATOM 3661 N N . VAL A 1 451 ? -5.700 8.023 3.328 1.00 89.62 451 VAL A N 1
ATOM 3662 C CA . VAL A 1 451 ? -5.950 8.157 4.767 1.00 89.62 451 VAL A CA 1
ATOM 3663 C C . VAL A 1 451 ? -6.635 6.906 5.320 1.00 89.62 451 VAL A C 1
ATOM 3665 O O . VAL A 1 451 ? -6.182 6.337 6.318 1.00 89.62 451 VAL A O 1
ATOM 3668 N N . SER A 1 452 ? -7.681 6.419 4.651 1.00 91.38 452 SER A N 1
ATOM 3669 C CA . SER A 1 452 ? -8.428 5.233 5.086 1.00 91.38 452 SER A CA 1
ATOM 3670 C C . SER A 1 452 ? -7.612 3.935 4.988 1.00 91.38 452 SER A C 1
ATOM 3672 O O . SER A 1 452 ? -7.784 3.051 5.827 1.00 91.38 452 SER A O 1
ATOM 3674 N N . ASP A 1 453 ? -6.665 3.812 4.050 1.00 88.81 453 ASP A N 1
ATOM 3675 C CA . ASP A 1 453 ? -5.722 2.683 3.978 1.00 88.81 453 ASP A CA 1
ATOM 3676 C C . ASP A 1 453 ? -4.888 2.526 5.253 1.00 88.81 453 ASP A C 1
ATOM 3678 O O . ASP A 1 453 ? -4.628 1.402 5.692 1.00 88.81 453 ASP A O 1
ATOM 3682 N N . LYS A 1 454 ? -4.496 3.648 5.865 1.00 88.69 454 LYS A N 1
ATOM 3683 C CA . LYS A 1 454 ? -3.711 3.674 7.106 1.00 88.69 454 LYS A CA 1
ATOM 3684 C C . LYS A 1 454 ? -4.601 3.432 8.326 1.00 88.69 454 LYS A C 1
ATOM 3686 O O . LYS A 1 454 ? -4.251 2.629 9.188 1.00 88.69 454 LYS A O 1
ATOM 3691 N N . VAL A 1 455 ? -5.750 4.110 8.398 1.00 88.19 455 VAL A N 1
ATOM 3692 C CA . VAL A 1 455 ? -6.632 4.095 9.580 1.00 88.19 455 VAL A CA 1
ATOM 3693 C C . VAL A 1 455 ? -7.405 2.780 9.718 1.00 88.19 455 VAL A C 1
ATOM 3695 O O . VAL A 1 455 ? -7.547 2.276 10.834 1.00 88.19 455 VAL A O 1
ATOM 3698 N N . TYR A 1 456 ? -7.867 2.198 8.608 1.00 90.81 456 TYR A N 1
ATOM 3699 C CA . TYR A 1 456 ? -8.691 0.981 8.599 1.00 90.81 456 TYR A CA 1
ATOM 3700 C C . TYR A 1 456 ? -7.889 -0.304 8.380 1.00 90.81 456 TYR A C 1
ATOM 3702 O O . TYR A 1 456 ? -8.460 -1.372 8.144 1.00 90.81 456 TYR A O 1
ATOM 3710 N N . HIS A 1 457 ? -6.557 -0.234 8.419 1.00 89.56 457 HIS A N 1
ATOM 3711 C CA . HIS A 1 457 ? -5.701 -1.387 8.168 1.00 89.56 457 HIS A CA 1
ATOM 3712 C C . HIS A 1 457 ? -6.019 -2.562 9.109 1.00 89.56 457 HIS A C 1
ATOM 3714 O O . HIS A 1 457 ? -5.994 -2.427 10.330 1.00 89.56 457 HIS A O 1
ATOM 3720 N N . GLY A 1 458 ? -6.272 -3.743 8.534 1.00 86.56 458 GLY A N 1
ATOM 3721 C CA . GLY A 1 458 ? -6.521 -4.974 9.293 1.00 86.56 458 GLY A CA 1
ATOM 3722 C C . GLY A 1 458 ? -7.925 -5.101 9.896 1.00 86.56 458 GLY A C 1
ATOM 3723 O O . GLY A 1 458 ? -8.163 -6.062 10.625 1.00 86.56 458 GLY A O 1
ATOM 3724 N N . ILE A 1 459 ? -8.848 -4.181 9.592 1.00 90.00 459 ILE A N 1
ATOM 3725 C CA . ILE A 1 459 ? -10.220 -4.193 10.111 1.00 90.00 459 ILE A CA 1
ATOM 3726 C C . ILE A 1 459 ? -11.205 -4.493 8.977 1.00 90.00 459 ILE A C 1
ATOM 3728 O O . ILE A 1 459 ? -11.511 -3.624 8.172 1.00 90.00 459 ILE A O 1
ATOM 3732 N N . ALA A 1 460 ? -11.720 -5.721 8.918 1.00 92.50 460 ALA A N 1
ATOM 3733 C CA . ALA A 1 460 ? -12.497 -6.200 7.770 1.00 92.50 460 ALA A CA 1
ATOM 3734 C C . ALA A 1 460 ? -13.792 -5.414 7.477 1.00 92.50 460 ALA A C 1
ATOM 3736 O O . ALA A 1 460 ? -14.150 -5.216 6.315 1.00 92.50 460 ALA A O 1
ATOM 3737 N N . GLU A 1 461 ? -14.484 -4.960 8.522 1.00 93.12 461 GLU A N 1
ATOM 3738 C CA . GLU A 1 461 ? -15.705 -4.149 8.416 1.00 93.12 461 GLU A CA 1
ATOM 3739 C C . GLU A 1 461 ? -15.399 -2.762 7.837 1.00 93.12 461 GLU A C 1
ATOM 3741 O O . GLU A 1 461 ? -15.898 -2.420 6.768 1.00 93.12 461 GLU A O 1
ATOM 3746 N N . ASP A 1 462 ? -14.485 -2.013 8.460 1.00 93.12 462 ASP A N 1
ATOM 3747 C CA . ASP A 1 462 ? -14.089 -0.680 7.988 1.00 93.12 462 ASP A CA 1
ATOM 3748 C C . ASP A 1 462 ? -13.478 -0.725 6.574 1.00 93.12 462 ASP A C 1
ATOM 3750 O O . ASP A 1 462 ? -13.715 0.156 5.751 1.00 93.12 462 ASP A O 1
ATOM 3754 N N . GLN A 1 463 ? -12.737 -1.789 6.239 1.00 94.75 463 GLN A N 1
ATOM 3755 C CA . GLN A 1 463 ? -12.258 -2.039 4.874 1.00 94.75 463 GLN A CA 1
ATOM 3756 C C . GLN A 1 463 ? -13.418 -2.193 3.881 1.00 94.75 463 GLN A C 1
ATOM 3758 O O . GLN A 1 463 ? -13.323 -1.717 2.750 1.00 94.75 463 GLN A O 1
ATOM 3763 N N . SER A 1 464 ? -14.512 -2.836 4.293 1.00 96.31 464 SER A N 1
ATOM 3764 C CA . SER A 1 464 ? -15.695 -3.034 3.453 1.00 96.31 464 SER A CA 1
ATOM 3765 C C . SER A 1 464 ? -16.461 -1.728 3.237 1.00 96.31 464 SER A C 1
ATOM 3767 O O . SER A 1 464 ? -16.795 -1.410 2.095 1.00 96.31 464 SER A O 1
ATOM 3769 N N . VAL A 1 465 ? -16.650 -0.930 4.294 1.00 95.06 465 VAL A N 1
ATOM 3770 C CA . VAL A 1 465 ? -17.241 0.419 4.214 1.00 95.06 465 VAL A CA 1
ATOM 3771 C C . VAL A 1 465 ? -16.398 1.328 3.319 1.00 95.06 465 VAL A C 1
ATOM 3773 O O . VAL A 1 465 ? -16.926 1.989 2.424 1.00 95.06 465 VAL A O 1
ATOM 3776 N N . ARG A 1 466 ? -15.072 1.298 3.484 1.00 95.69 466 ARG A N 1
ATOM 3777 C CA . ARG A 1 466 ? -14.137 2.041 2.636 1.00 95.69 466 ARG A CA 1
ATOM 3778 C C . ARG A 1 466 ? -14.272 1.676 1.168 1.00 95.69 466 ARG A C 1
ATOM 3780 O O . ARG A 1 466 ? -14.356 2.564 0.324 1.00 95.69 466 ARG A O 1
ATOM 3787 N N . ILE A 1 467 ? -14.268 0.381 0.850 1.00 96.56 467 ILE A N 1
ATOM 3788 C CA . ILE A 1 467 ? -14.406 -0.093 -0.531 1.00 96.56 467 ILE A CA 1
ATOM 3789 C C . ILE A 1 467 ? -15.752 0.356 -1.109 1.00 96.56 467 ILE A C 1
ATOM 3791 O O . ILE A 1 467 ? -15.784 0.843 -2.236 1.00 96.56 467 ILE A O 1
ATOM 3795 N N . LEU A 1 468 ? -16.841 0.259 -0.341 1.00 97.00 468 LEU A N 1
ATOM 3796 C CA . LEU A 1 468 ? -18.161 0.721 -0.769 1.00 97.00 468 LEU A CA 1
ATOM 3797 C C . LEU A 1 468 ? -18.163 2.227 -1.090 1.00 97.00 468 LEU A C 1
ATOM 3799 O O . LEU A 1 468 ? -18.625 2.632 -2.154 1.00 97.00 468 LEU A O 1
ATOM 3803 N N . THR A 1 469 ? -17.578 3.048 -0.218 1.00 97.56 469 THR A N 1
ATOM 3804 C CA . THR A 1 469 ? -17.458 4.504 -0.401 1.00 97.56 469 THR A CA 1
ATOM 3805 C C . THR A 1 469 ? -16.575 4.874 -1.597 1.00 97.56 469 THR A C 1
ATOM 3807 O O . THR A 1 469 ? -16.943 5.745 -2.387 1.00 97.56 469 THR A O 1
ATOM 3810 N N . LEU A 1 470 ? -15.442 4.188 -1.791 1.00 97.31 470 LEU A N 1
ATOM 3811 C CA . LEU A 1 470 ? -14.578 4.374 -2.963 1.00 97.31 470 LEU A CA 1
ATOM 3812 C C . LEU A 1 470 ? -15.302 4.027 -4.267 1.00 97.31 470 LEU A C 1
ATOM 3814 O O . LEU A 1 470 ? -15.134 4.730 -5.261 1.00 97.31 470 LEU A O 1
ATOM 3818 N N . LEU A 1 471 ? -16.119 2.971 -4.267 1.00 96.94 471 LEU A N 1
ATOM 3819 C CA . LEU A 1 471 ? -16.904 2.578 -5.432 1.00 96.94 471 LEU A CA 1
ATOM 3820 C C . LEU A 1 471 ? -18.008 3.594 -5.754 1.00 96.94 471 LEU A C 1
ATOM 3822 O O . LEU A 1 471 ? -18.182 3.912 -6.925 1.00 96.94 471 LEU A O 1
ATOM 3826 N N . ASP A 1 472 ? -18.705 4.153 -4.760 1.00 97.06 472 ASP A N 1
ATOM 3827 C CA . ASP A 1 472 ? -19.686 5.229 -4.986 1.00 97.06 472 ASP A CA 1
ATOM 3828 C C . ASP A 1 472 ? -19.035 6.469 -5.620 1.00 97.06 472 ASP A C 1
ATOM 3830 O O . ASP A 1 472 ? -19.507 6.986 -6.642 1.00 97.06 472 ASP A O 1
ATOM 3834 N N . LEU A 1 473 ? -17.906 6.916 -5.058 1.00 97.00 473 LEU A N 1
ATOM 3835 C CA . LEU A 1 473 ? -17.125 8.027 -5.607 1.00 97.00 473 LEU A CA 1
ATOM 3836 C C . LEU A 1 473 ? -16.627 7.718 -7.027 1.00 97.00 473 LEU A C 1
ATOM 3838 O O . LEU A 1 473 ? -16.695 8.575 -7.912 1.00 97.00 473 LEU A O 1
ATOM 3842 N N . TRP A 1 474 ? -16.166 6.489 -7.269 1.00 97.19 474 TRP A N 1
ATOM 3843 C CA . TRP A 1 474 ? -15.728 6.042 -8.587 1.00 97.19 474 TRP A CA 1
ATOM 3844 C C . TRP A 1 474 ? -16.875 6.000 -9.602 1.00 97.19 474 TRP A C 1
ATOM 3846 O O . TRP A 1 474 ? -16.693 6.462 -10.724 1.00 97.19 474 TRP A O 1
ATOM 3856 N N . VAL A 1 475 ? -18.070 5.527 -9.230 1.00 96.62 475 VAL A N 1
ATOM 3857 C CA . VAL A 1 475 ? -19.252 5.552 -10.110 1.00 96.62 475 VAL A CA 1
ATOM 3858 C C . VAL A 1 475 ? -19.582 6.988 -10.513 1.00 96.62 475 VAL A C 1
ATOM 3860 O O . VAL A 1 475 ? -19.895 7.244 -11.678 1.00 96.62 475 VAL A O 1
ATOM 3863 N N . ALA A 1 476 ? -19.494 7.943 -9.583 1.00 94.88 476 ALA A N 1
ATOM 3864 C CA . ALA A 1 476 ? -19.660 9.355 -9.912 1.00 94.88 476 ALA A CA 1
ATOM 3865 C C . ALA A 1 476 ? -18.575 9.844 -10.893 1.00 94.88 476 ALA A C 1
ATOM 3867 O O . ALA A 1 476 ? -18.911 10.510 -11.874 1.00 94.88 476 ALA A O 1
ATOM 3868 N N . LEU A 1 477 ? -17.307 9.464 -10.693 1.00 95.44 477 LEU A N 1
ATOM 3869 C CA . LEU A 1 477 ? -16.197 9.804 -11.592 1.00 95.44 477 LEU A CA 1
ATOM 3870 C C . LEU A 1 477 ? -16.364 9.192 -12.994 1.00 95.44 477 LEU A C 1
ATOM 3872 O O . LEU A 1 477 ? -16.176 9.887 -13.989 1.00 95.44 477 LEU A O 1
ATOM 3876 N N . ASP A 1 478 ? -16.764 7.923 -13.098 1.00 95.31 478 ASP A N 1
ATOM 3877 C CA . ASP A 1 478 ? -17.012 7.241 -14.375 1.00 95.31 478 ASP A CA 1
ATOM 3878 C C . ASP A 1 478 ? -18.188 7.876 -15.131 1.00 95.31 478 ASP A C 1
ATOM 3880 O O . ASP A 1 478 ? -18.095 8.107 -16.338 1.00 95.31 478 ASP A O 1
ATOM 3884 N N . LYS A 1 479 ? -19.267 8.262 -14.435 1.00 93.38 479 LYS A N 1
ATOM 3885 C CA . LYS A 1 479 ? -20.375 9.023 -15.041 1.00 93.38 479 LYS A CA 1
ATOM 3886 C C . LYS A 1 479 ? -19.900 10.367 -15.597 1.00 93.38 479 LYS A C 1
ATOM 3888 O O . LYS A 1 479 ? -20.252 10.710 -16.721 1.00 93.38 479 LYS A O 1
ATOM 3893 N N . PHE A 1 480 ? -19.076 11.102 -14.849 1.00 90.25 480 PHE A N 1
ATOM 3894 C CA . PHE A 1 480 ? -18.476 12.358 -15.310 1.00 90.25 480 PHE A CA 1
ATOM 3895 C C . PHE A 1 480 ? -17.636 12.167 -16.573 1.00 90.25 480 PHE A C 1
ATOM 3897 O O . PHE A 1 480 ? -17.854 12.841 -17.583 1.00 90.25 480 PHE A O 1
ATOM 3904 N N . THR A 1 481 ? -16.691 11.233 -16.529 1.00 92.44 481 THR A N 1
ATOM 3905 C CA . THR A 1 481 ? -15.759 11.021 -17.634 1.00 92.44 481 THR A CA 1
ATOM 3906 C C . THR A 1 481 ? -16.463 10.473 -18.860 1.00 92.44 481 THR A C 1
ATOM 3908 O O . THR A 1 481 ? -16.170 10.916 -19.957 1.00 92.44 481 THR A O 1
ATOM 3911 N N . THR A 1 482 ? -17.439 9.579 -18.714 1.00 92.75 482 THR A N 1
ATOM 3912 C CA . THR A 1 482 ? -18.176 9.038 -19.866 1.00 92.75 482 THR A CA 1
ATOM 3913 C C . THR A 1 482 ? -19.167 10.029 -20.491 1.00 92.75 482 THR A C 1
ATOM 3915 O O . THR A 1 482 ? -19.608 9.806 -21.620 1.00 92.75 482 THR A O 1
ATOM 3918 N N . LEU A 1 483 ? -19.531 11.111 -19.790 1.00 90.44 483 LEU A N 1
ATOM 3919 C CA . LEU A 1 483 ? -20.266 12.244 -20.366 1.00 90.44 483 LEU A CA 1
ATOM 3920 C C . LEU A 1 483 ? -19.341 13.178 -21.157 1.00 90.44 483 LEU A C 1
ATOM 3922 O O . LEU A 1 483 ? -19.721 13.625 -22.235 1.00 90.44 483 LEU A O 1
ATOM 3926 N N . GLN A 1 484 ? -18.142 13.461 -20.638 1.00 88.00 484 GLN A N 1
ATOM 3927 C CA . GLN A 1 484 ? -17.166 14.340 -21.300 1.00 88.00 484 GLN A CA 1
ATOM 3928 C C . GLN A 1 484 ? -16.417 13.642 -22.442 1.00 88.00 484 GLN A C 1
ATOM 3930 O O . GLN A 1 484 ? -16.137 14.265 -23.458 1.00 88.00 484 GLN A O 1
ATOM 3935 N N . GLU A 1 485 ? -16.138 12.348 -22.284 1.00 91.19 485 GLU A N 1
ATOM 3936 C CA . GLU A 1 485 ? -15.379 11.501 -23.205 1.00 91.19 485 GLU A CA 1
ATOM 3937 C C . GLU A 1 485 ? -16.201 10.246 -23.569 1.00 91.19 485 GLU A C 1
ATOM 3939 O O . GLU A 1 485 ? -15.965 9.154 -23.034 1.00 91.19 485 GLU A O 1
ATOM 3944 N N . PRO A 1 486 ? -17.192 10.355 -24.480 1.00 92.25 486 PRO A N 1
ATOM 3945 C CA . PRO A 1 486 ? -18.106 9.255 -24.799 1.00 92.25 486 PRO A CA 1
ATOM 3946 C C . PRO A 1 486 ? -17.413 7.981 -25.292 1.00 92.25 486 PRO A C 1
ATOM 3948 O O . PRO A 1 486 ? -17.899 6.886 -25.014 1.00 92.25 486 PRO A O 1
ATOM 3951 N N . LEU A 1 487 ? -16.251 8.107 -25.951 1.00 93.69 487 LEU A N 1
ATOM 3952 C CA . LEU A 1 487 ? -15.452 6.982 -26.456 1.00 93.69 487 LEU A CA 1
ATOM 3953 C C . LEU A 1 487 ? -15.075 5.979 -25.355 1.00 93.69 487 LEU A C 1
ATOM 3955 O O . LEU A 1 487 ? -14.896 4.796 -25.632 1.00 93.69 487 LEU A O 1
ATOM 3959 N N . VAL A 1 488 ? -14.980 6.425 -24.098 1.00 94.19 488 VAL A N 1
ATOM 3960 C CA . VAL A 1 488 ? -14.657 5.555 -22.959 1.00 94.19 488 VAL A CA 1
ATOM 3961 C C . VAL A 1 488 ? -15.725 4.468 -22.785 1.00 94.19 488 VAL A C 1
ATOM 3963 O O . VAL A 1 488 ? -15.388 3.351 -22.385 1.00 94.19 488 VAL A O 1
ATOM 3966 N N . LYS A 1 489 ? -16.994 4.742 -23.142 1.00 93.81 489 LYS A N 1
ATOM 3967 C CA . LYS A 1 489 ? -18.117 3.789 -23.028 1.00 93.81 489 LYS A CA 1
ATOM 3968 C C . LYS A 1 489 ? -17.930 2.520 -23.858 1.00 93.81 489 LYS A C 1
ATOM 3970 O O . LYS A 1 489 ? -18.367 1.456 -23.427 1.00 93.81 489 LYS A O 1
ATOM 3975 N N . ASP A 1 490 ? -17.207 2.610 -24.970 1.00 94.44 490 ASP A N 1
ATOM 3976 C CA . ASP A 1 490 ? -16.936 1.467 -25.845 1.00 94.44 490 ASP A CA 1
ATOM 3977 C C . ASP A 1 490 ? -16.043 0.407 -25.180 1.00 94.44 490 ASP A C 1
ATOM 3979 O O . ASP A 1 490 ? -16.010 -0.736 -25.633 1.00 94.44 490 ASP A O 1
ATOM 3983 N N . TYR A 1 491 ? -15.331 0.766 -24.106 1.00 93.75 491 TYR A N 1
ATOM 3984 C CA . TYR A 1 491 ? -14.388 -0.096 -23.394 1.00 93.75 491 TYR A CA 1
ATOM 3985 C C . TYR A 1 491 ? -14.946 -0.515 -22.033 1.00 93.75 491 TYR A C 1
ATOM 3987 O O . TYR A 1 491 ? -15.685 0.232 -21.383 1.00 93.75 491 TYR A O 1
ATOM 3995 N N . LYS A 1 492 ? -14.562 -1.712 -21.579 1.00 91.88 492 LYS A N 1
ATOM 3996 C CA . LYS A 1 492 ? -14.887 -2.207 -20.233 1.00 91.88 492 LYS A CA 1
ATOM 3997 C C . LYS A 1 492 ? -14.180 -1.369 -19.169 1.00 91.88 492 LYS A C 1
ATOM 3999 O O . LYS A 1 492 ? -13.025 -0.991 -19.344 1.00 91.88 492 LYS A O 1
ATOM 4004 N N . CYS A 1 493 ? -14.845 -1.142 -18.039 1.00 91.50 493 CYS A N 1
ATOM 4005 C CA . CYS A 1 493 ? -14.303 -0.331 -16.944 1.00 91.50 493 CYS A CA 1
ATOM 4006 C C . CYS A 1 493 ? -13.294 -1.074 -16.044 1.00 91.50 493 CYS A C 1
ATOM 4008 O O . CYS A 1 493 ? -12.702 -0.472 -15.156 1.00 91.50 493 CYS A O 1
ATOM 4010 N N . GLY A 1 494 ? -13.105 -2.382 -16.252 1.00 89.44 494 GLY A N 1
ATOM 4011 C CA . GLY A 1 494 ? -12.189 -3.238 -15.484 1.00 89.44 494 GLY A CA 1
ATOM 4012 C C . GLY A 1 494 ? -12.848 -3.978 -14.315 1.00 89.44 494 GLY A C 1
ATOM 4013 O O . GLY A 1 494 ? -12.489 -5.124 -14.050 1.00 89.44 494 GLY A O 1
ATOM 4014 N N . PHE A 1 495 ? -13.863 -3.393 -13.672 1.00 91.50 495 PHE A N 1
ATOM 4015 C CA . PHE A 1 495 ? -14.596 -4.042 -12.580 1.00 91.50 495 PHE A CA 1
ATOM 4016 C C . PHE A 1 495 ? -15.577 -5.115 -13.069 1.00 91.50 495 PHE A C 1
ATOM 4018 O O . PHE A 1 495 ? -16.207 -4.976 -14.120 1.00 91.50 495 PHE A O 1
ATOM 4025 N N . LYS A 1 496 ? -15.758 -6.160 -12.255 1.00 88.38 496 LYS A N 1
ATOM 4026 C CA . LYS A 1 496 ? -16.797 -7.188 -12.403 1.00 88.38 496 LYS A CA 1
ATOM 4027 C C . LYS A 1 496 ? -17.658 -7.226 -11.139 1.00 88.38 496 LYS A C 1
ATOM 4029 O O . LYS A 1 496 ? -17.152 -6.976 -10.049 1.00 88.38 496 LYS A O 1
ATOM 4034 N N . SER A 1 497 ? -18.946 -7.531 -11.280 1.00 82.88 497 SER A N 1
ATOM 4035 C CA . SER A 1 497 ? -19.897 -7.522 -10.159 1.00 82.88 497 SER A CA 1
ATOM 4036 C C . SER A 1 497 ? -19.619 -8.602 -9.105 1.00 82.88 497 SER A C 1
ATOM 4038 O O . SER A 1 497 ? -19.924 -8.412 -7.936 1.00 82.88 497 SER A O 1
ATOM 4040 N N . ASP A 1 498 ? -18.980 -9.713 -9.467 1.00 83.75 498 ASP A N 1
ATOM 4041 C CA . ASP A 1 498 ? -18.655 -10.813 -8.550 1.00 83.75 498 ASP A CA 1
ATOM 4042 C C . ASP A 1 498 ? -17.530 -10.486 -7.545 1.00 83.75 498 ASP A C 1
ATOM 4044 O O . ASP A 1 498 ? -17.394 -11.163 -6.517 1.00 83.75 498 ASP A O 1
ATOM 4048 N N . LEU A 1 499 ? -16.764 -9.415 -7.789 1.00 89.31 499 LEU A N 1
ATOM 4049 C CA . LEU A 1 499 ? -15.661 -8.972 -6.929 1.00 89.31 499 LEU A CA 1
ATOM 4050 C C . LEU A 1 499 ? -16.114 -8.591 -5.514 1.00 89.31 499 LEU A C 1
ATOM 4052 O O . LEU A 1 499 ? -15.331 -8.711 -4.572 1.00 89.31 499 LEU A O 1
ATOM 4056 N N . PHE A 1 500 ? -17.364 -8.155 -5.353 1.00 92.06 500 PHE A N 1
ATOM 4057 C CA . PHE A 1 500 ? -17.853 -7.524 -4.122 1.00 92.06 500 PHE A CA 1
ATOM 4058 C C . PHE A 1 500 ? -18.548 -8.486 -3.150 1.00 92.06 500 PHE A C 1
ATOM 4060 O O . PHE A 1 500 ? -18.938 -8.101 -2.051 1.00 92.06 500 PHE A O 1
ATOM 4067 N N . THR A 1 501 ? -18.668 -9.764 -3.521 1.00 91.06 501 THR A N 1
ATOM 4068 C CA . THR A 1 501 ? -19.245 -10.824 -2.671 1.00 91.06 501 THR A CA 1
ATOM 4069 C C . THR A 1 501 ? -18.600 -10.994 -1.280 1.00 91.06 501 THR A C 1
ATOM 4071 O O . THR A 1 501 ? -19.296 -11.484 -0.384 1.00 91.06 501 THR A O 1
ATOM 4074 N N . PRO A 1 502 ? -17.315 -10.643 -1.043 1.00 93.75 502 PRO A N 1
ATOM 4075 C CA . PRO A 1 502 ? -16.715 -10.739 0.288 1.00 93.75 502 PRO A CA 1
ATOM 4076 C C . PRO A 1 502 ? -16.996 -9.559 1.226 1.00 93.75 502 PRO A C 1
ATOM 4078 O O . PRO A 1 502 ? -16.599 -9.662 2.380 1.00 93.75 502 PRO A O 1
ATOM 4081 N N . LEU A 1 503 ? -17.606 -8.457 0.765 1.00 95.50 503 LEU A N 1
ATOM 4082 C CA . LEU A 1 503 ? -17.827 -7.275 1.611 1.00 95.50 503 LEU A CA 1
ATOM 4083 C C . LEU A 1 503 ? -18.637 -7.627 2.869 1.00 95.50 503 LEU A C 1
ATOM 4085 O O . LEU A 1 503 ? -19.546 -8.453 2.812 1.00 95.50 503 LEU A O 1
ATOM 4089 N N . LEU A 1 504 ? -18.313 -6.980 3.986 1.00 95.38 504 LEU A N 1
ATOM 4090 C CA . LEU A 1 504 ? -19.061 -7.040 5.240 1.00 95.38 504 LEU A CA 1
ATOM 4091 C C . LEU A 1 504 ? -19.932 -5.792 5.365 1.00 95.38 504 LEU A C 1
ATOM 4093 O O . LEU A 1 504 ? -19.413 -4.728 5.691 1.00 95.38 504 LEU A O 1
ATOM 4097 N N . LEU A 1 505 ? -21.228 -5.917 5.080 1.00 94.69 505 LEU A N 1
ATOM 4098 C CA . LEU A 1 505 ? -22.190 -4.815 5.151 1.00 94.69 505 LEU A CA 1
ATOM 4099 C C . LEU A 1 505 ? -23.245 -5.142 6.207 1.00 94.69 505 LEU A C 1
ATOM 4101 O O . LEU A 1 505 ? -24.039 -6.071 6.035 1.00 94.69 505 LEU A O 1
ATOM 4105 N N . ALA A 1 506 ? -23.232 -4.396 7.310 1.00 92.12 506 ALA A N 1
ATOM 4106 C CA . ALA A 1 506 ? -24.078 -4.679 8.463 1.00 92.12 506 ALA A CA 1
ATOM 4107 C C . ALA A 1 506 ? -25.536 -4.265 8.221 1.00 92.12 506 ALA A C 1
ATOM 4109 O O . ALA A 1 506 ? -26.446 -4.912 8.744 1.00 92.12 506 ALA A O 1
ATOM 4110 N N . THR A 1 507 ? -25.769 -3.253 7.380 1.00 91.62 507 THR A N 1
ATOM 4111 C CA . THR A 1 507 ? -27.090 -2.632 7.209 1.00 91.62 507 THR A CA 1
ATOM 4112 C C . THR A 1 507 ? -27.670 -2.808 5.798 1.00 91.62 507 THR A C 1
ATOM 4114 O O . THR A 1 507 ? -26.943 -2.980 4.813 1.00 91.62 507 THR A O 1
ATOM 4117 N N . LYS A 1 508 ? -28.999 -2.758 5.669 1.00 91.50 508 LYS A N 1
ATOM 4118 C CA . LYS A 1 508 ? -29.716 -2.820 4.385 1.00 91.50 508 LYS A CA 1
ATOM 4119 C C . LYS A 1 508 ? -29.428 -1.614 3.474 1.00 91.50 508 LYS A C 1
ATOM 4121 O O . LYS A 1 508 ? -29.217 -1.846 2.280 1.00 91.50 508 LYS A O 1
ATOM 4126 N N . PRO A 1 509 ? -29.321 -0.360 3.966 1.00 91.69 509 PRO A N 1
ATOM 4127 C CA . PRO A 1 509 ? -28.888 0.777 3.150 1.00 91.69 509 PRO A CA 1
ATOM 4128 C C . PRO A 1 509 ? -27.527 0.576 2.468 1.00 91.69 509 PRO A C 1
ATOM 4130 O O . PRO A 1 509 ? -27.360 0.934 1.302 1.00 91.69 509 PRO A O 1
ATOM 4133 N N . GLU A 1 510 ? -26.556 -0.042 3.143 1.00 93.31 510 GLU A N 1
ATOM 4134 C CA . GLU A 1 510 ? -25.259 -0.371 2.537 1.00 93.31 510 GLU A CA 1
ATOM 4135 C C . GLU A 1 510 ? -25.395 -1.422 1.426 1.00 93.31 510 GLU A C 1
ATOM 4137 O O . GLU A 1 510 ? -24.794 -1.281 0.359 1.00 93.31 510 GLU A O 1
ATOM 4142 N N . MET A 1 511 ? -26.225 -2.450 1.633 1.00 93.06 511 MET A N 1
ATOM 4143 C CA . MET A 1 511 ? -26.510 -3.462 0.607 1.00 93.06 511 MET A CA 1
ATOM 4144 C C . MET A 1 511 ? -27.197 -2.855 -0.624 1.00 93.06 511 MET A C 1
ATOM 4146 O O . MET A 1 511 ? -26.869 -3.221 -1.754 1.00 93.06 511 MET A O 1
ATOM 4150 N N . LEU A 1 512 ? -28.103 -1.892 -0.425 1.00 92.69 512 LEU A N 1
ATOM 4151 C CA . LEU A 1 512 ? -28.762 -1.149 -1.504 1.00 92.69 512 LEU A CA 1
ATOM 4152 C C . LEU A 1 512 ? -27.770 -0.303 -2.311 1.00 92.69 512 LEU A C 1
ATOM 4154 O O . LEU A 1 512 ? -27.821 -0.310 -3.545 1.00 92.69 512 LEU A O 1
ATOM 4158 N N . ARG A 1 513 ? -26.833 0.380 -1.637 1.00 93.50 513 ARG A N 1
ATOM 4159 C CA . ARG A 1 513 ? -25.730 1.097 -2.303 1.00 93.50 513 ARG A CA 1
ATOM 4160 C C . ARG A 1 513 ? -24.918 0.147 -3.174 1.00 93.50 513 ARG A C 1
ATOM 4162 O O . ARG A 1 513 ? -24.712 0.420 -4.356 1.00 93.50 513 ARG A O 1
ATOM 4169 N N . LEU A 1 514 ? -24.535 -1.009 -2.632 1.00 94.88 514 LEU A N 1
ATOM 4170 C CA . LEU A 1 514 ? -23.769 -1.999 -3.382 1.00 94.88 514 LEU A CA 1
ATOM 4171 C C . LEU A 1 514 ? -24.537 -2.538 -4.600 1.00 94.88 514 LEU A C 1
ATOM 4173 O O . LEU A 1 514 ? -23.963 -2.640 -5.683 1.00 94.88 514 LEU A O 1
ATOM 4177 N N . ALA A 1 515 ? -25.833 -2.828 -4.456 1.00 93.19 515 ALA A N 1
ATOM 4178 C CA . ALA A 1 515 ? -26.673 -3.271 -5.569 1.00 93.19 515 ALA A CA 1
ATOM 4179 C C . ALA A 1 515 ? -26.739 -2.220 -6.696 1.00 93.19 515 ALA A C 1
ATOM 4181 O O . ALA A 1 515 ? -26.638 -2.563 -7.875 1.00 93.19 515 ALA A O 1
ATOM 4182 N N . SER A 1 516 ? -26.836 -0.932 -6.345 1.00 93.19 516 SER A N 1
ATOM 4183 C CA . SER A 1 516 ? -26.792 0.180 -7.306 1.00 93.19 516 SER A CA 1
ATOM 4184 C C . SER A 1 516 ? -25.457 0.241 -8.066 1.00 93.19 516 SER A C 1
ATOM 4186 O O . SER A 1 516 ? -25.438 0.386 -9.293 1.00 93.19 516 SER A O 1
ATOM 4188 N N . ILE A 1 517 ? -24.336 0.059 -7.362 1.00 94.56 517 ILE A N 1
ATOM 4189 C CA . ILE A 1 517 ? -22.983 0.027 -7.942 1.00 94.56 517 ILE A CA 1
ATOM 4190 C C . ILE A 1 517 ? -22.818 -1.165 -8.896 1.00 94.56 517 ILE A C 1
ATOM 4192 O O . ILE A 1 517 ? -22.351 -1.002 -10.025 1.00 94.56 517 ILE A O 1
ATOM 4196 N N . GLU A 1 518 ? -23.224 -2.366 -8.482 1.00 93.50 518 GLU A N 1
ATOM 4197 C CA . GLU A 1 518 ? -23.155 -3.574 -9.313 1.00 93.50 518 GLU A CA 1
ATOM 4198 C C . GLU A 1 518 ? -24.018 -3.461 -10.568 1.00 93.50 518 GLU A C 1
ATOM 4200 O O . GLU A 1 518 ? -23.585 -3.857 -11.657 1.00 93.50 518 GLU A O 1
ATOM 4205 N N . GLN A 1 519 ? -25.214 -2.887 -10.433 1.00 92.69 519 GLN A N 1
ATOM 4206 C CA . GLN A 1 519 ? -26.100 -2.618 -11.557 1.00 92.69 519 GLN A CA 1
ATOM 4207 C C . GLN A 1 519 ? -25.464 -1.613 -12.523 1.00 92.69 519 GLN A C 1
ATOM 4209 O O . GLN A 1 519 ? -25.477 -1.835 -13.737 1.00 92.69 519 GLN A O 1
ATOM 4214 N N . TYR A 1 520 ? -24.840 -0.549 -12.006 1.00 94.25 520 TYR A N 1
ATOM 4215 C CA . TYR A 1 520 ? -24.096 0.405 -12.825 1.00 94.25 520 TYR A CA 1
ATOM 4216 C C . TYR A 1 520 ? -22.955 -0.273 -13.593 1.00 94.25 520 TYR A C 1
ATOM 4218 O O . TYR A 1 520 ? -22.895 -0.144 -14.813 1.00 94.25 520 TYR A O 1
ATOM 4226 N N . ILE A 1 521 ? -22.091 -1.038 -12.916 1.00 94.56 521 ILE A N 1
ATOM 4227 C CA . ILE A 1 521 ? -20.954 -1.744 -13.535 1.00 94.56 521 ILE A CA 1
ATOM 4228 C C . ILE A 1 521 ? -21.433 -2.741 -14.594 1.00 94.56 521 ILE A C 1
ATOM 4230 O O . ILE A 1 521 ? -20.859 -2.818 -15.682 1.00 94.56 521 ILE A O 1
ATOM 4234 N N . THR A 1 522 ? -22.505 -3.482 -14.304 1.00 92.94 522 THR A N 1
ATOM 4235 C CA . THR A 1 522 ? -23.094 -4.444 -15.244 1.00 92.94 522 THR A CA 1
ATOM 4236 C C . THR A 1 522 ? -23.576 -3.739 -16.508 1.00 92.94 522 THR A C 1
ATOM 4238 O O . THR A 1 522 ? -23.183 -4.129 -17.607 1.00 92.94 522 THR A O 1
ATOM 4241 N N . ASN A 1 523 ? -24.353 -2.662 -16.368 1.00 93.31 523 ASN A N 1
ATOM 4242 C CA . ASN A 1 523 ? -24.850 -1.881 -17.503 1.00 93.31 523 ASN A CA 1
ATOM 4243 C C . ASN A 1 523 ? -23.704 -1.221 -18.282 1.00 93.31 523 ASN A C 1
ATOM 4245 O O . ASN A 1 523 ? -23.684 -1.238 -19.511 1.00 93.31 523 ASN A O 1
ATOM 4249 N N . ARG A 1 524 ? -22.714 -0.683 -17.565 1.00 93.38 524 ARG A N 1
ATOM 4250 C CA . ARG A 1 524 ? -21.541 -0.012 -18.126 1.00 93.38 524 ARG A CA 1
ATOM 4251 C C . ARG A 1 524 ? -20.677 -0.950 -18.967 1.00 93.38 524 ARG A C 1
ATOM 4253 O O . ARG A 1 524 ? -20.191 -0.534 -20.017 1.00 93.38 524 ARG A O 1
ATOM 4260 N N . ASN A 1 525 ? -20.498 -2.193 -18.524 1.00 92.50 525 ASN A N 1
ATOM 4261 C CA . ASN A 1 525 ? -19.779 -3.221 -19.274 1.00 92.50 525 ASN A CA 1
ATOM 4262 C C . ASN A 1 525 ? -20.635 -3.836 -20.392 1.00 92.50 525 ASN A C 1
ATOM 4264 O O . ASN A 1 525 ? -20.089 -4.168 -21.439 1.00 92.50 525 ASN A O 1
ATOM 4268 N N . ALA A 1 526 ? -21.953 -3.963 -20.216 1.00 91.06 526 ALA A N 1
ATOM 4269 C CA . ALA A 1 526 ? -22.855 -4.432 -21.272 1.00 91.06 526 ALA A CA 1
ATOM 4270 C C . ALA A 1 526 ? -22.931 -3.452 -22.457 1.00 91.06 526 ALA A C 1
ATOM 4272 O O . ALA A 1 526 ? -23.075 -3.882 -23.595 1.00 91.06 526 ALA A O 1
ATOM 4273 N N . ALA A 1 527 ? -22.780 -2.149 -22.197 1.00 89.31 527 ALA A N 1
ATOM 4274 C CA . ALA A 1 527 ? -22.696 -1.117 -23.229 1.00 89.31 527 ALA A CA 1
ATOM 4275 C C . ALA A 1 527 ? -21.349 -1.092 -23.987 1.00 89.31 527 ALA A C 1
ATOM 4277 O O . ALA A 1 527 ? -21.238 -0.394 -24.991 1.00 89.31 527 ALA A O 1
ATOM 4278 N N . SER A 1 528 ? -20.329 -1.822 -23.517 1.00 90.44 528 SER A N 1
ATOM 4279 C CA . SER A 1 528 ? -19.014 -1.876 -24.172 1.00 90.44 528 SER A CA 1
ATOM 4280 C C . SER A 1 528 ? -18.999 -2.847 -25.356 1.00 90.44 528 SER A C 1
ATOM 4282 O O . SER A 1 528 ? -19.708 -3.855 -25.362 1.00 90.44 528 SER A O 1
ATOM 4284 N N . ALA A 1 529 ? -18.154 -2.586 -26.352 1.00 87.88 529 ALA A N 1
ATOM 4285 C CA . ALA A 1 529 ? -18.000 -3.476 -27.496 1.00 87.88 529 ALA A CA 1
ATOM 4286 C C . ALA A 1 529 ? -17.129 -4.691 -27.122 1.00 87.88 529 ALA A C 1
ATOM 4288 O O . ALA A 1 529 ? -16.015 -4.549 -26.617 1.00 87.88 529 ALA A O 1
ATOM 4289 N N . ALA A 1 530 ? -17.628 -5.902 -27.396 1.00 77.25 530 ALA A N 1
ATOM 4290 C CA . ALA A 1 530 ? -17.011 -7.159 -26.953 1.00 77.25 530 ALA A CA 1
ATOM 4291 C C . ALA A 1 530 ? -15.562 -7.362 -27.437 1.00 77.25 530 ALA A C 1
ATOM 4293 O O . ALA A 1 530 ? -14.781 -8.029 -26.761 1.00 77.25 530 ALA A O 1
ATOM 4294 N N . GLU A 1 531 ? -15.204 -6.774 -28.581 1.00 84.94 531 GLU A N 1
ATOM 4295 C CA . GLU A 1 531 ? -13.901 -6.940 -29.232 1.00 84.94 531 GLU A CA 1
ATOM 4296 C C . GLU A 1 531 ? -12.872 -5.846 -28.880 1.00 84.94 531 GLU A C 1
ATOM 4298 O O . GLU A 1 531 ? -11.801 -5.793 -29.493 1.00 84.94 531 GLU A O 1
ATOM 4303 N N . MET A 1 532 ? -13.190 -4.943 -27.943 1.00 89.38 532 MET A N 1
ATOM 4304 C CA . MET A 1 532 ? -12.280 -3.866 -27.542 1.00 89.38 532 MET A CA 1
ATOM 4305 C C . MET A 1 532 ? -11.223 -4.367 -26.545 1.00 89.38 532 MET A C 1
ATOM 4307 O O . MET A 1 532 ? -11.560 -5.095 -25.605 1.00 89.38 532 MET A O 1
ATOM 4311 N N . PRO A 1 533 ? -9.944 -3.984 -26.719 1.00 90.31 533 PRO A N 1
ATOM 4312 C CA . PRO A 1 533 ? -8.868 -4.402 -25.829 1.00 90.31 533 PRO A CA 1
ATOM 4313 C C . PRO A 1 533 ? -8.940 -3.708 -24.458 1.00 90.31 533 PRO A C 1
ATOM 4315 O O . PRO A 1 533 ? -9.716 -2.774 -24.245 1.00 90.31 533 PRO A O 1
ATOM 4318 N N . CYS A 1 534 ? -8.104 -4.151 -23.515 1.00 89.50 534 CYS A N 1
ATOM 4319 C CA . CYS A 1 534 ? -8.008 -3.530 -22.196 1.00 89.50 534 CYS A CA 1
ATOM 4320 C C . CYS A 1 534 ? -7.494 -2.086 -22.307 1.00 89.50 534 CYS A C 1
ATOM 4322 O O . CYS A 1 534 ? -6.402 -1.838 -22.822 1.00 89.50 534 CYS A O 1
ATOM 4324 N N . ILE A 1 535 ? -8.266 -1.139 -21.768 1.00 91.50 535 ILE A N 1
ATOM 4325 C CA . ILE A 1 535 ? -7.982 0.301 -21.846 1.00 91.50 535 ILE A CA 1
ATOM 4326 C C . ILE A 1 535 ? -6.728 0.732 -21.062 1.00 91.50 535 ILE A C 1
ATOM 4328 O O . ILE A 1 535 ? -6.206 1.819 -21.296 1.00 91.50 535 ILE A O 1
ATOM 4332 N N . PHE A 1 536 ? -6.229 -0.113 -20.153 1.00 91.62 536 PHE A N 1
ATOM 4333 C CA . PHE A 1 536 ? -5.090 0.196 -19.280 1.00 91.62 536 PHE A CA 1
ATOM 4334 C C . PHE A 1 536 ? -3.741 -0.329 -19.788 1.00 91.62 536 PHE A C 1
ATOM 4336 O O . PHE A 1 536 ? -2.712 0.098 -19.280 1.00 91.62 536 PHE A O 1
ATOM 4343 N N . SER A 1 537 ? -3.716 -1.258 -20.748 1.00 87.38 537 SER A N 1
ATOM 4344 C CA . SER A 1 537 ? -2.490 -1.985 -21.125 1.00 87.38 537 SER A CA 1
ATOM 4345 C C . SER A 1 537 ? -2.229 -2.032 -22.631 1.00 87.38 537 SER A C 1
ATOM 4347 O O . SER A 1 537 ? -1.071 -2.018 -23.050 1.00 87.38 537 SER A O 1
ATOM 4349 N N . THR A 1 538 ? -3.271 -2.039 -23.469 1.00 84.69 538 THR A N 1
ATOM 4350 C CA . THR A 1 538 ? -3.122 -2.104 -24.929 1.00 84.69 538 THR A CA 1
ATOM 4351 C C . THR A 1 538 ? -3.211 -0.715 -25.558 1.00 84.69 538 THR A C 1
ATOM 4353 O O . THR A 1 538 ? -4.249 -0.059 -25.476 1.00 84.69 538 THR A O 1
ATOM 4356 N N . THR A 1 539 ? -2.162 -0.279 -26.261 1.00 85.56 539 THR A N 1
ATOM 4357 C CA . THR A 1 539 ? -2.100 1.095 -26.795 1.00 85.56 539 THR A CA 1
ATOM 4358 C C . THR A 1 539 ? -1.826 1.208 -28.292 1.00 85.56 539 THR A C 1
ATOM 4360 O O . THR A 1 539 ? -2.274 2.172 -28.901 1.00 85.56 539 THR A O 1
ATOM 4363 N N . ASN A 1 540 ? -1.208 0.217 -28.934 1.00 83.94 540 ASN A N 1
ATOM 4364 C CA . ASN A 1 540 ? -0.713 0.303 -30.317 1.00 83.94 540 ASN A CA 1
ATOM 4365 C C . ASN A 1 540 ? -1.485 -0.569 -31.332 1.00 83.94 540 ASN A C 1
ATOM 4367 O O . ASN A 1 540 ? -0.904 -1.081 -32.288 1.00 83.94 540 ASN A O 1
ATOM 4371 N N . THR A 1 541 ? -2.794 -0.751 -31.142 1.00 91.38 541 THR A N 1
ATOM 4372 C CA . THR A 1 541 ? -3.665 -1.486 -32.078 1.00 91.38 541 THR A CA 1
ATOM 4373 C C . THR A 1 541 ? -4.717 -0.553 -32.672 1.00 91.38 541 THR A C 1
ATOM 4375 O O . THR A 1 541 ? -5.093 0.429 -32.047 1.00 91.38 541 THR A O 1
ATOM 4378 N N . ALA A 1 542 ? -5.257 -0.861 -33.855 1.00 92.25 542 ALA A N 1
ATOM 4379 C CA . ALA A 1 542 ? -6.294 -0.024 -34.484 1.00 92.25 542 ALA A CA 1
ATOM 4380 C C . ALA A 1 542 ? -7.568 0.141 -33.623 1.00 92.25 542 ALA A C 1
ATOM 4382 O O . ALA A 1 542 ? -8.349 1.066 -33.821 1.00 92.25 542 ALA A O 1
ATOM 4383 N N . ARG A 1 543 ? -7.782 -0.767 -32.661 1.00 94.00 543 ARG A N 1
ATOM 4384 C CA . ARG A 1 543 ? -8.910 -0.757 -31.720 1.00 94.00 543 ARG A CA 1
ATOM 4385 C C . ARG A 1 543 ? -8.532 -0.260 -30.324 1.00 94.00 543 ARG A C 1
ATOM 4387 O O . ARG A 1 543 ? -9.383 -0.282 -29.445 1.00 94.00 543 ARG A O 1
ATOM 4394 N N . SER A 1 544 ? -7.282 0.137 -30.086 1.00 93.31 544 SER A N 1
ATOM 4395 C CA . SER A 1 544 ? -6.881 0.692 -28.794 1.00 93.31 544 SER A CA 1
ATOM 4396 C C . SER A 1 544 ? -7.499 2.076 -28.588 1.00 93.31 544 SER A C 1
ATOM 4398 O O . SER A 1 544 ? -7.747 2.820 -29.543 1.00 93.31 544 SER A O 1
ATOM 4400 N N . PHE A 1 545 ? -7.715 2.443 -27.322 1.00 94.50 545 PHE A N 1
ATOM 4401 C CA . PHE A 1 545 ? -8.264 3.754 -26.981 1.00 94.50 545 PHE A CA 1
ATOM 4402 C C . PHE A 1 545 ? -7.402 4.914 -27.509 1.00 94.50 545 PHE A C 1
ATOM 4404 O O . PHE A 1 545 ? -7.969 5.774 -28.184 1.00 94.50 545 PHE A O 1
ATOM 4411 N N . PRO A 1 546 ? -6.062 4.930 -27.315 1.00 94.94 546 PRO A N 1
ATOM 4412 C CA . PRO A 1 546 ? -5.211 6.010 -27.821 1.00 94.94 546 PRO A CA 1
ATOM 4413 C C . PRO A 1 546 ? -5.326 6.242 -29.330 1.00 94.94 546 PRO A C 1
ATOM 4415 O O . PRO A 1 546 ? -5.429 7.384 -29.770 1.00 94.94 546 PRO A O 1
ATOM 4418 N N . VAL A 1 547 ? -5.344 5.167 -30.128 1.00 95.88 547 VAL A N 1
ATOM 4419 C CA . VAL A 1 547 ? -5.398 5.264 -31.595 1.00 95.88 547 VAL A CA 1
ATOM 4420 C C . VAL A 1 547 ? -6.764 5.768 -32.055 1.00 95.88 547 VAL A C 1
ATOM 4422 O O . VAL A 1 547 ? -6.835 6.719 -32.830 1.00 95.88 547 VAL A O 1
ATOM 4425 N N . ARG A 1 548 ? -7.858 5.202 -31.525 1.00 95.75 548 ARG A N 1
ATOM 4426 C CA . ARG A 1 548 ? -9.215 5.651 -31.878 1.00 95.75 548 ARG A CA 1
ATOM 4427 C C . ARG A 1 548 ? -9.473 7.098 -31.458 1.00 95.75 548 ARG A C 1
ATOM 4429 O O . ARG A 1 548 ? -10.136 7.828 -32.190 1.00 95.75 548 ARG A O 1
ATOM 4436 N N . TYR A 1 549 ? -8.946 7.514 -30.306 1.00 95.69 549 TYR A N 1
ATOM 4437 C CA . TYR A 1 549 ? -9.047 8.899 -29.853 1.00 95.69 549 TYR A CA 1
ATOM 4438 C C . TYR A 1 549 ? -8.259 9.844 -30.770 1.00 95.69 549 TYR A C 1
ATOM 4440 O O . TYR A 1 549 ? -8.771 10.888 -31.175 1.00 95.69 549 TYR A O 1
ATOM 4448 N N . PHE A 1 550 ? -7.030 9.467 -31.141 1.00 96.50 550 PHE A N 1
ATOM 4449 C CA . PHE A 1 550 ? -6.203 10.223 -32.083 1.00 96.50 550 PHE A CA 1
ATOM 4450 C C . PHE A 1 550 ? -6.929 10.461 -33.416 1.00 96.50 550 PHE A C 1
ATOM 4452 O O . PHE A 1 550 ? -6.972 11.592 -33.906 1.00 96.50 550 PHE A O 1
ATOM 4459 N N . ASP A 1 551 ? -7.538 9.418 -33.986 1.00 95.69 551 ASP A N 1
ATOM 4460 C CA . ASP A 1 551 ? -8.202 9.492 -35.293 1.00 95.69 551 ASP A CA 1
ATOM 4461 C C . ASP A 1 551 ? -9.393 10.473 -35.297 1.00 95.69 551 ASP A C 1
ATOM 4463 O O . ASP A 1 551 ? -9.723 11.044 -36.335 1.00 95.69 551 ASP A O 1
ATOM 4467 N N . GLN A 1 552 ? -9.995 10.735 -34.133 1.00 95.38 552 GLN A N 1
ATOM 4468 C CA . GLN A 1 552 ? -11.095 11.693 -33.962 1.00 95.38 552 GLN A CA 1
ATOM 4469 C C . GLN A 1 552 ? -10.623 13.096 -33.539 1.00 95.38 552 GLN A C 1
ATOM 4471 O O . GLN A 1 552 ? -11.422 14.032 -33.501 1.00 95.38 552 GLN A O 1
ATOM 4476 N N . SER A 1 553 ? -9.337 13.274 -33.215 1.00 96.00 553 SER A N 1
ATOM 4477 C CA . SER A 1 553 ? -8.818 14.505 -32.618 1.00 96.00 553 SER A CA 1
ATOM 4478 C C . SER A 1 553 ? -7.909 15.291 -33.565 1.00 96.00 553 SER A C 1
ATOM 4480 O O . SER A 1 553 ? -6.726 14.989 -33.732 1.00 96.00 553 SER A O 1
ATOM 4482 N N . SER A 1 554 ? -8.421 16.407 -34.095 1.00 96.06 554 SER A N 1
ATOM 4483 C CA . SER A 1 554 ? -7.639 17.320 -34.943 1.00 96.06 554 SER A CA 1
ATOM 4484 C C . SER A 1 554 ? -6.418 17.916 -34.230 1.00 96.06 554 SER A C 1
ATOM 4486 O O . SER A 1 554 ? -5.428 18.260 -34.868 1.00 96.06 554 SER A O 1
ATOM 4488 N N . GLN A 1 555 ? -6.479 18.064 -32.902 1.00 94.81 555 GLN A N 1
ATOM 4489 C CA . GLN A 1 555 ? -5.363 18.560 -32.093 1.00 94.81 555 GLN A CA 1
ATOM 4490 C C . GLN A 1 555 ? -4.181 17.584 -32.112 1.00 94.81 555 GLN A C 1
ATOM 4492 O O . GLN A 1 555 ? -3.051 18.002 -32.361 1.00 94.81 555 GLN A O 1
ATOM 4497 N N . HIS A 1 556 ? -4.444 16.289 -31.919 1.00 95.88 556 HIS A N 1
ATOM 4498 C CA . HIS A 1 556 ? -3.406 15.260 -31.949 1.00 95.88 556 HIS A CA 1
ATOM 4499 C C . HIS A 1 556 ? -2.824 15.075 -33.355 1.00 95.88 556 HIS A C 1
ATOM 4501 O O . HIS A 1 556 ? -1.612 14.936 -33.502 1.00 95.88 556 HIS A O 1
ATOM 4507 N N . GLN A 1 557 ? -3.656 15.164 -34.396 1.00 96.94 557 GLN A N 1
ATOM 4508 C CA . GLN A 1 557 ? -3.201 15.110 -35.790 1.00 96.94 557 GLN A CA 1
ATOM 4509 C C . GLN A 1 557 ? -2.225 16.252 -36.113 1.00 96.94 557 GLN A C 1
ATOM 4511 O O . GLN A 1 557 ? -1.126 16.005 -36.603 1.00 96.94 557 GLN A O 1
ATOM 4516 N N . ARG A 1 558 ? -2.550 17.491 -35.711 1.00 96.31 558 ARG A N 1
ATOM 4517 C CA . ARG A 1 558 ? -1.633 18.640 -35.848 1.00 96.31 558 ARG A CA 1
ATOM 4518 C C . ARG A 1 558 ? -0.334 18.457 -35.060 1.00 96.31 558 ARG A C 1
ATOM 4520 O O . ARG A 1 558 ? 0.720 18.908 -35.508 1.00 96.31 558 ARG A O 1
ATOM 4527 N N . LEU A 1 559 ? -0.392 17.824 -33.885 1.00 95.31 559 LEU A N 1
ATOM 4528 C CA . LEU A 1 559 ? 0.801 17.533 -33.087 1.00 95.31 559 LEU A CA 1
ATOM 4529 C C . LEU A 1 559 ? 1.710 16.513 -33.791 1.00 95.31 559 LEU A C 1
ATOM 4531 O O . LEU A 1 559 ? 2.920 16.731 -33.846 1.00 95.31 559 LEU A O 1
ATOM 4535 N N . LEU A 1 560 ? 1.144 15.458 -34.389 1.00 95.94 560 LEU A N 1
ATOM 4536 C CA . LEU A 1 560 ? 1.892 14.496 -35.205 1.00 95.94 560 LEU A CA 1
ATOM 4537 C C . LEU A 1 560 ? 2.566 15.182 -36.403 1.00 95.94 560 LEU A C 1
ATOM 4539 O O . LEU A 1 560 ? 3.759 14.977 -36.637 1.00 95.94 560 LEU A O 1
ATOM 4543 N N . ASP A 1 561 ? 1.833 16.034 -37.124 1.00 95.62 561 ASP A N 1
ATOM 4544 C CA . ASP A 1 561 ? 2.365 16.780 -38.270 1.00 95.62 561 ASP A CA 1
ATOM 4545 C C . ASP A 1 561 ? 3.525 17.691 -37.871 1.00 95.62 561 ASP A C 1
ATOM 4547 O O . ASP A 1 561 ? 4.558 17.722 -38.550 1.00 95.62 561 ASP A O 1
ATOM 4551 N N . ARG A 1 562 ? 3.392 18.386 -36.734 1.00 95.38 562 ARG A N 1
ATOM 4552 C CA . ARG A 1 562 ? 4.453 19.225 -36.172 1.00 95.38 562 ARG A CA 1
ATOM 4553 C C . ARG A 1 562 ? 5.702 18.405 -35.850 1.00 95.38 562 ARG A C 1
ATOM 4555 O O . ARG A 1 562 ? 6.782 18.765 -36.311 1.00 95.38 562 ARG A O 1
ATOM 4562 N N . ILE A 1 563 ? 5.562 17.288 -35.130 1.00 95.44 563 ILE A N 1
ATOM 4563 C CA . ILE A 1 563 ? 6.696 16.417 -34.775 1.00 95.44 563 ILE A CA 1
ATOM 4564 C C . ILE A 1 563 ? 7.387 15.886 -36.041 1.00 95.44 563 ILE A C 1
ATOM 4566 O O . ILE A 1 563 ? 8.615 15.903 -36.133 1.00 95.44 563 ILE A O 1
ATOM 4570 N N . ASN A 1 564 ? 6.618 15.462 -37.047 1.00 94.38 564 ASN A N 1
ATOM 4571 C CA . ASN A 1 564 ? 7.161 14.968 -38.314 1.00 94.38 564 ASN A CA 1
ATOM 4572 C C . ASN A 1 564 ? 7.829 16.068 -39.153 1.00 94.38 564 ASN A C 1
ATOM 4574 O O . ASN A 1 564 ? 8.796 15.801 -39.870 1.00 94.38 564 ASN A O 1
ATOM 4578 N N . SER A 1 565 ? 7.321 17.300 -39.111 1.00 93.81 565 SER A N 1
ATOM 4579 C CA . SER A 1 565 ? 7.950 18.453 -39.765 1.00 93.81 565 SER A CA 1
ATOM 4580 C C . SER A 1 565 ? 9.293 18.792 -39.115 1.00 93.81 565 SER A C 1
ATOM 4582 O O . SER A 1 565 ? 10.312 18.850 -39.807 1.00 93.81 565 SER A O 1
ATOM 4584 N N . ASP A 1 566 ? 9.314 18.913 -37.786 1.00 94.50 566 ASP A N 1
ATOM 4585 C CA . ASP A 1 566 ? 10.524 19.205 -37.013 1.00 94.50 566 ASP A CA 1
ATOM 4586 C C . ASP A 1 566 ? 11.583 18.106 -37.217 1.00 94.50 566 ASP A C 1
ATOM 4588 O O . ASP A 1 566 ? 12.743 18.397 -37.513 1.00 94.50 566 ASP A O 1
ATOM 4592 N N . ALA A 1 567 ? 11.177 16.831 -37.181 1.00 92.44 567 ALA A N 1
ATOM 4593 C CA . ALA A 1 567 ? 12.070 15.697 -37.422 1.00 92.44 567 ALA A CA 1
ATOM 4594 C C . ALA A 1 567 ? 12.690 15.707 -38.830 1.00 92.44 567 ALA A C 1
ATOM 4596 O O . ALA A 1 567 ? 13.862 15.361 -38.990 1.00 92.44 567 ALA A O 1
ATOM 4597 N N . ARG A 1 568 ? 11.929 16.105 -39.862 1.00 92.81 568 ARG A N 1
ATOM 4598 C CA . ARG A 1 568 ? 12.440 16.238 -41.239 1.00 92.81 568 ARG A CA 1
ATOM 4599 C C . ARG A 1 568 ? 13.466 17.363 -41.349 1.00 92.81 568 ARG A C 1
ATOM 4601 O O . ARG A 1 568 ? 14.513 17.163 -41.964 1.00 92.81 568 ARG A O 1
ATOM 4608 N N . TYR A 1 569 ? 13.191 18.509 -40.730 1.00 93.56 569 TYR A N 1
ATOM 4609 C CA . TYR A 1 569 ? 14.120 19.636 -40.693 1.00 93.56 569 TYR A CA 1
ATOM 4610 C C . TYR A 1 569 ? 15.435 19.266 -39.988 1.00 93.56 569 TYR A C 1
ATOM 4612 O O . TYR A 1 569 ? 16.514 19.427 -40.560 1.00 93.56 569 TYR A O 1
ATOM 4620 N N . GLU A 1 570 ? 15.352 18.687 -38.788 1.00 92.31 570 GLU A N 1
ATOM 4621 C CA . GLU A 1 570 ? 16.525 18.280 -38.005 1.00 92.31 570 GLU A CA 1
ATOM 4622 C C . GLU A 1 570 ? 17.350 17.197 -38.714 1.00 92.31 570 GLU A C 1
ATOM 4624 O O . GLU A 1 570 ? 18.583 17.251 -38.713 1.00 92.31 570 GLU A O 1
ATOM 4629 N N . ARG A 1 571 ? 16.691 16.248 -39.392 1.00 90.94 571 ARG A N 1
ATOM 4630 C CA . ARG A 1 571 ? 17.361 15.225 -40.204 1.00 90.94 571 ARG A CA 1
ATOM 4631 C C . ARG A 1 571 ? 18.187 15.841 -41.336 1.00 90.94 571 ARG A C 1
ATOM 4633 O O . ARG A 1 571 ? 19.334 15.439 -41.527 1.00 90.94 571 ARG A O 1
ATOM 4640 N N . ASN A 1 572 ? 17.629 16.807 -42.065 1.00 92.06 572 ASN A N 1
ATOM 4641 C CA . ASN A 1 572 ? 18.327 17.486 -43.161 1.00 92.06 572 ASN A CA 1
ATOM 4642 C C . ASN A 1 572 ? 19.500 18.326 -42.643 1.00 92.06 572 ASN A C 1
ATOM 4644 O O . ASN A 1 572 ? 20.605 18.233 -43.177 1.00 92.06 572 ASN A O 1
ATOM 4648 N N . ALA A 1 573 ? 19.295 19.071 -41.552 1.00 92.94 573 ALA A N 1
ATOM 4649 C CA . ALA A 1 573 ? 20.367 19.810 -40.889 1.00 92.94 573 ALA A CA 1
ATOM 4650 C C . ALA A 1 573 ? 21.516 18.877 -40.466 1.00 92.94 573 ALA A C 1
ATOM 4652 O O . ALA A 1 573 ? 22.691 19.203 -40.644 1.00 92.94 573 ALA A O 1
ATOM 4653 N N . LYS A 1 574 ? 21.189 17.670 -39.986 1.00 93.62 574 LYS A N 1
ATOM 4654 C CA . LYS A 1 574 ? 22.198 16.688 -39.583 1.00 93.62 574 LYS A CA 1
ATOM 4655 C C . LYS A 1 574 ? 22.996 16.104 -40.748 1.00 93.62 574 LYS A C 1
ATOM 4657 O O . LYS A 1 574 ? 24.169 15.775 -40.573 1.00 93.62 574 LYS A O 1
ATOM 4662 N N . MET A 1 575 ? 22.387 15.973 -41.926 1.00 90.62 575 MET A N 1
ATOM 4663 C CA . MET A 1 575 ? 23.105 15.558 -43.136 1.00 90.62 575 MET A CA 1
ATOM 4664 C C . MET A 1 575 ? 24.146 16.600 -43.552 1.00 90.62 575 MET A C 1
ATOM 4666 O O . MET A 1 575 ? 25.291 16.232 -43.808 1.00 90.62 575 MET A O 1
ATOM 4670 N N . LEU A 1 576 ? 23.786 17.886 -43.520 1.00 92.81 576 LEU A N 1
ATOM 4671 C CA . LEU A 1 576 ? 24.716 18.982 -43.814 1.00 92.81 576 LEU A CA 1
ATOM 4672 C C . LEU A 1 576 ? 25.878 19.028 -42.810 1.00 92.81 576 LEU A C 1
ATOM 4674 O O . LEU A 1 576 ? 27.037 19.169 -43.204 1.00 92.81 576 LEU A O 1
ATOM 4678 N N . GLU A 1 577 ? 25.592 18.823 -41.519 1.00 93.06 577 GLU A N 1
ATOM 4679 C CA . GLU A 1 577 ? 26.630 18.708 -40.485 1.00 93.06 577 GLU A CA 1
ATOM 4680 C C . GLU A 1 577 ? 27.588 17.536 -40.771 1.00 93.06 577 GLU A C 1
ATOM 4682 O O . GLU A 1 577 ? 28.804 17.676 -40.625 1.00 93.06 577 GLU A O 1
ATOM 4687 N N . LEU A 1 578 ? 27.074 16.378 -41.208 1.00 91.25 578 LEU A N 1
ATOM 4688 C CA . LEU A 1 578 ? 27.909 15.226 -41.566 1.00 91.25 578 LEU A CA 1
ATOM 4689 C C . LEU A 1 578 ? 28.836 15.543 -42.745 1.00 91.25 578 LEU A C 1
ATOM 4691 O O . LEU A 1 578 ? 30.022 15.223 -42.681 1.00 91.25 578 LEU A O 1
ATOM 4695 N N . GLU A 1 579 ? 28.329 16.190 -43.791 1.00 91.19 579 GLU A N 1
ATOM 4696 C CA . GLU A 1 579 ? 29.131 16.590 -44.952 1.00 91.19 579 GLU A CA 1
ATOM 4697 C C . GLU A 1 579 ? 30.248 17.571 -44.574 1.00 91.19 579 GLU A C 1
ATOM 4699 O O . GLU A 1 579 ? 31.389 17.434 -45.024 1.00 91.19 579 GLU A O 1
ATOM 4704 N N . GLU A 1 580 ? 29.958 18.543 -43.709 1.00 92.12 580 GLU A N 1
ATOM 4705 C CA . GLU A 1 580 ? 30.960 19.468 -43.179 1.00 92.12 580 GLU A CA 1
ATOM 4706 C C . GLU A 1 580 ? 32.042 18.738 -42.371 1.00 92.12 580 GLU A C 1
ATOM 4708 O O . GLU A 1 580 ? 33.240 18.933 -42.597 1.00 92.12 580 GLU A O 1
ATOM 4713 N N . LYS A 1 581 ? 31.639 17.832 -41.474 1.00 90.88 581 LYS A N 1
ATOM 4714 C CA . LYS A 1 581 ? 32.570 17.052 -40.649 1.00 90.88 581 LYS A CA 1
ATOM 4715 C C . LYS A 1 581 ? 33.428 16.091 -41.474 1.00 90.88 581 LYS A C 1
ATOM 4717 O O . LYS A 1 581 ? 34.608 15.923 -41.164 1.00 90.88 581 LYS A O 1
ATOM 4722 N N . VAL A 1 582 ? 32.886 15.500 -42.541 1.00 89.44 582 VAL A N 1
ATOM 4723 C CA . VAL A 1 582 ? 33.647 14.669 -43.493 1.00 89.44 582 VAL A CA 1
ATOM 4724 C C . VAL A 1 582 ? 34.678 15.504 -44.252 1.00 89.44 582 VAL A C 1
ATOM 4726 O O . VAL A 1 582 ? 35.830 15.081 -44.359 1.00 89.44 582 VAL A O 1
ATOM 4729 N N . ARG A 1 583 ? 34.320 16.710 -44.713 1.00 89.81 583 ARG A N 1
ATOM 4730 C CA . ARG A 1 583 ? 35.285 17.636 -45.335 1.00 89.81 583 ARG A CA 1
ATOM 4731 C C . ARG A 1 583 ? 36.413 18.003 -44.373 1.00 89.81 583 ARG A C 1
ATOM 4733 O O . ARG A 1 583 ? 37.580 17.928 -44.750 1.00 89.81 583 ARG A O 1
ATOM 4740 N N . GLN A 1 584 ? 36.078 18.316 -43.120 1.00 89.69 584 GLN A N 1
ATOM 4741 C CA . GLN A 1 584 ? 37.061 18.594 -42.072 1.00 89.69 584 GLN A CA 1
ATOM 4742 C C . GLN A 1 584 ? 37.989 17.396 -41.808 1.00 89.69 584 GLN A C 1
ATOM 4744 O O . GLN A 1 584 ? 39.185 17.571 -41.607 1.00 89.69 584 GLN A O 1
ATOM 4749 N N . PHE A 1 585 ? 37.461 16.172 -41.797 1.00 89.69 585 PHE A N 1
ATOM 4750 C CA . PHE A 1 585 ? 38.275 14.968 -41.629 1.00 89.69 585 PHE A CA 1
ATOM 4751 C C . PHE A 1 585 ? 39.244 14.751 -42.802 1.00 89.69 585 PHE A C 1
ATOM 4753 O O . PHE A 1 585 ? 40.422 14.463 -42.583 1.00 89.69 585 PHE A O 1
ATOM 4760 N N . ASN A 1 586 ? 38.765 14.911 -44.039 1.00 87.56 586 ASN A N 1
ATOM 4761 C CA . ASN A 1 586 ? 39.583 14.711 -45.234 1.00 87.56 586 ASN A CA 1
ATOM 4762 C C . ASN A 1 586 ? 40.727 15.731 -45.328 1.00 87.56 586 ASN A C 1
ATOM 4764 O O . ASN A 1 586 ? 41.849 15.326 -45.622 1.00 87.56 586 ASN A O 1
ATOM 4768 N N . SER A 1 587 ? 40.498 17.001 -44.973 1.00 88.75 587 SER A N 1
ATOM 4769 C CA . SER A 1 587 ? 41.567 18.012 -44.973 1.00 88.75 587 SER A CA 1
ATOM 4770 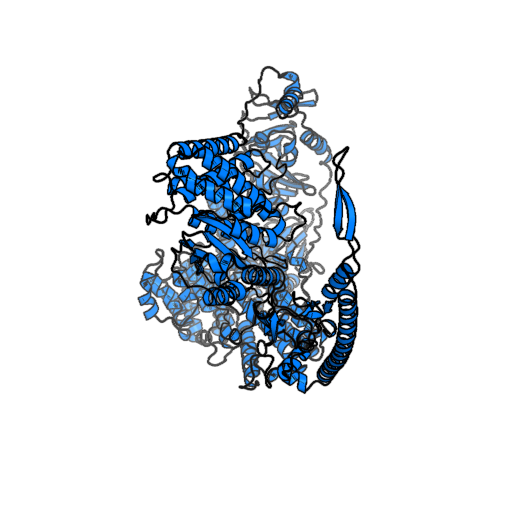C C . SER A 1 587 ? 42.684 17.693 -43.969 1.00 88.75 587 SER A C 1
ATOM 4772 O O . SER A 1 587 ? 43.869 17.827 -44.283 1.00 88.75 587 SER A O 1
ATOM 4774 N N . TRP A 1 588 ? 42.345 17.180 -42.779 1.00 88.75 588 TRP A N 1
ATOM 4775 C CA . TRP A 1 588 ? 43.352 16.701 -41.824 1.00 88.75 588 TRP A CA 1
ATOM 4776 C C . TRP A 1 588 ? 44.104 15.465 -42.328 1.00 88.75 588 TRP A C 1
ATOM 4778 O O . TRP A 1 588 ? 45.310 15.346 -42.106 1.00 88.75 588 TRP A O 1
ATOM 4788 N N . LYS A 1 589 ? 43.419 14.554 -43.028 1.00 84.25 589 LYS A N 1
ATOM 4789 C CA . LYS A 1 589 ? 44.033 13.352 -43.607 1.00 84.25 589 LYS A CA 1
ATOM 4790 C C . LYS A 1 589 ? 45.015 13.692 -44.730 1.00 84.25 589 LYS A C 1
ATOM 4792 O O . LYS A 1 589 ? 46.107 13.130 -44.769 1.00 84.25 589 LYS A O 1
ATOM 4797 N N . GLU A 1 590 ? 44.664 14.637 -45.595 1.00 86.31 590 GLU A N 1
ATOM 4798 C CA . GLU A 1 590 ? 45.560 15.178 -46.623 1.00 86.31 590 GLU A CA 1
ATOM 4799 C C . GLU A 1 590 ? 46.792 15.850 -45.993 1.00 86.31 590 GLU A C 1
ATOM 4801 O O . GLU A 1 590 ? 47.917 15.658 -46.459 1.00 86.31 590 GLU A O 1
ATOM 4806 N N . SER A 1 591 ? 46.621 16.561 -44.872 1.00 83.62 591 SER A N 1
ATOM 4807 C CA . SER A 1 591 ? 47.738 17.142 -44.115 1.00 83.62 591 SER A CA 1
ATOM 4808 C C . SER A 1 591 ? 48.667 16.079 -43.496 1.00 83.62 591 SER A C 1
ATOM 4810 O O . SER A 1 591 ? 49.888 16.232 -43.545 1.00 83.62 591 SER A O 1
ATOM 4812 N N . ASP A 1 592 ? 48.143 14.960 -42.977 1.00 82.50 592 ASP A N 1
ATOM 4813 C CA . ASP A 1 592 ? 48.970 13.835 -42.481 1.00 82.50 592 ASP A CA 1
ATOM 4814 C C . ASP A 1 592 ? 49.738 13.131 -43.616 1.00 82.50 592 ASP A C 1
ATOM 4816 O O . ASP A 1 592 ? 50.888 12.714 -43.439 1.00 82.50 592 ASP A O 1
ATOM 4820 N N . GLN A 1 593 ? 49.133 13.021 -44.803 1.00 79.00 593 GLN A N 1
ATOM 4821 C CA . GLN A 1 593 ? 49.773 12.413 -45.974 1.00 79.00 593 GLN A CA 1
ATOM 4822 C C . GLN A 1 593 ? 50.868 13.302 -46.577 1.00 79.00 593 GLN A C 1
ATOM 4824 O O . GLN A 1 593 ? 51.924 12.789 -46.941 1.00 79.00 593 GLN A O 1
ATOM 4829 N N . SER A 1 594 ? 50.648 14.616 -46.633 1.00 80.12 594 SER A N 1
ATOM 4830 C CA . SER A 1 594 ? 51.568 15.585 -47.252 1.00 80.12 594 SER A CA 1
ATOM 4831 C C . SER A 1 594 ? 52.726 16.036 -46.352 1.00 80.12 594 SER A C 1
ATOM 4833 O O . SER A 1 594 ? 53.674 16.650 -46.837 1.00 80.12 594 SER A O 1
ATOM 4835 N N . THR A 1 595 ? 52.701 15.724 -45.052 1.00 78.69 595 THR A N 1
ATOM 4836 C CA . THR A 1 595 ? 53.751 16.124 -44.098 1.00 78.69 595 THR A CA 1
ATOM 4837 C C . THR A 1 595 ? 54.614 14.945 -43.640 1.00 78.69 595 THR A C 1
ATOM 4839 O O . THR A 1 595 ? 54.178 13.792 -43.603 1.00 78.69 595 THR A O 1
ATOM 4842 N N . MET A 1 596 ? 55.869 15.210 -43.262 1.00 74.88 596 MET A N 1
ATOM 4843 C CA . MET A 1 596 ? 56.796 14.213 -42.704 1.00 74.88 596 MET A CA 1
ATOM 4844 C C . MET A 1 596 ? 56.978 14.399 -41.191 1.00 74.88 596 MET A C 1
ATOM 4846 O O . MET A 1 596 ? 56.814 15.498 -40.659 1.00 74.88 596 MET A O 1
ATOM 4850 N N . CYS A 1 597 ? 57.315 13.319 -40.475 1.00 76.06 597 CYS A N 1
ATOM 4851 C CA . CYS A 1 597 ? 57.630 13.414 -39.049 1.00 76.06 597 CYS A CA 1
ATOM 4852 C C . CYS A 1 597 ? 58.897 14.253 -38.844 1.00 76.06 597 CYS A C 1
ATOM 4854 O O . CYS A 1 597 ? 59.966 13.904 -39.343 1.00 76.06 597 CYS A O 1
ATOM 4856 N N . ARG A 1 598 ? 58.779 15.339 -38.076 1.00 75.00 598 ARG A N 1
ATOM 4857 C CA . ARG A 1 598 ? 59.903 16.210 -37.724 1.00 75.00 598 ARG A CA 1
ATOM 4858 C C . ARG A 1 598 ? 60.726 15.546 -36.621 1.00 75.00 598 ARG A C 1
ATOM 4860 O O . ARG A 1 598 ? 60.176 15.131 -35.600 1.00 75.00 598 ARG A O 1
ATOM 4867 N N . ARG A 1 599 ? 62.037 15.452 -36.825 1.00 72.44 599 ARG A N 1
ATOM 4868 C CA . ARG A 1 599 ? 62.999 15.026 -35.802 1.00 72.44 599 ARG A CA 1
ATOM 4869 C C . ARG A 1 599 ? 63.768 16.244 -35.303 1.00 72.44 599 ARG A C 1
ATOM 4871 O O . ARG A 1 599 ? 64.031 17.162 -36.074 1.00 72.44 599 ARG A O 1
ATOM 4878 N N . GLU A 1 600 ? 64.092 16.244 -34.022 1.00 76.25 600 GLU A N 1
ATOM 4879 C CA . GLU A 1 600 ? 64.906 17.252 -33.353 1.00 76.25 600 GLU A CA 1
ATOM 4880 C C . GLU A 1 600 ? 66.113 16.565 -32.722 1.00 76.25 600 GLU A C 1
ATOM 4882 O O . GLU A 1 600 ? 66.004 15.485 -32.136 1.00 76.25 600 GLU A O 1
ATOM 4887 N N . THR A 1 601 ? 67.277 17.189 -32.851 1.00 69.00 601 THR A N 1
ATOM 4888 C CA . THR A 1 601 ? 68.501 16.697 -32.228 1.00 69.00 601 THR A CA 1
ATOM 4889 C C . THR A 1 601 ? 68.564 17.244 -30.812 1.00 69.00 601 THR A C 1
ATOM 4891 O O . THR A 1 601 ? 68.656 18.455 -30.618 1.00 69.00 601 THR A O 1
ATOM 4894 N N . ILE A 1 602 ? 68.510 16.364 -29.812 1.00 72.19 602 ILE A N 1
ATOM 4895 C CA . ILE A 1 602 ? 68.725 16.752 -28.414 1.00 72.19 602 ILE A CA 1
ATOM 4896 C C . ILE A 1 602 ? 70.007 16.118 -27.886 1.00 72.19 602 ILE A C 1
ATOM 4898 O O . ILE A 1 602 ? 70.345 14.976 -28.205 1.00 72.19 602 ILE A O 1
ATOM 4902 N N . ILE A 1 603 ? 70.709 16.846 -27.024 1.00 72.25 603 ILE A N 1
ATOM 4903 C CA . ILE A 1 603 ? 71.886 16.323 -26.335 1.00 72.25 603 ILE A CA 1
ATOM 4904 C C . ILE A 1 603 ? 71.414 15.604 -25.070 1.00 72.25 603 ILE A C 1
ATOM 4906 O O . ILE A 1 603 ? 70.874 16.224 -24.153 1.00 72.25 603 ILE A O 1
ATOM 4910 N N . ARG A 1 604 ? 71.635 14.287 -24.993 1.00 63.28 604 ARG A N 1
ATOM 4911 C CA . ARG A 1 604 ? 71.389 13.492 -23.778 1.00 63.28 604 ARG A CA 1
ATOM 4912 C C . ARG A 1 604 ? 72.718 13.136 -23.105 1.00 63.28 604 ARG A C 1
ATOM 4914 O O . ARG A 1 604 ? 73.608 12.584 -23.745 1.00 63.28 604 ARG A O 1
ATOM 4921 N N . GLY A 1 605 ? 72.831 13.420 -21.804 1.00 60.91 605 GLY A N 1
ATOM 4922 C CA . GLY A 1 605 ? 73.990 13.087 -20.956 1.00 60.91 605 GLY A CA 1
ATOM 4923 C C . GLY A 1 605 ? 74.479 14.257 -20.087 1.00 60.91 605 GLY A C 1
ATOM 4924 O O . GLY A 1 605 ? 74.100 15.407 -20.306 1.00 60.91 605 GLY A O 1
ATOM 4925 N N . ARG A 1 606 ? 75.335 13.982 -19.090 1.00 54.62 606 ARG A N 1
ATOM 4926 C CA . ARG A 1 606 ? 76.044 14.994 -18.273 1.00 54.62 606 ARG A CA 1
ATOM 4927 C C . 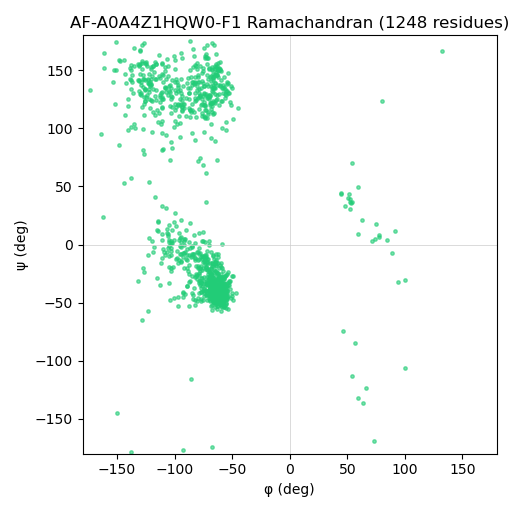ARG A 1 606 ? 77.562 14.824 -18.426 1.00 54.62 606 ARG A C 1
ATOM 4929 O O . ARG A 1 606 ? 78.044 13.701 -18.551 1.00 54.62 606 ARG A O 1
ATOM 4936 N N . GLY A 1 607 ? 78.310 15.929 -18.401 1.00 66.06 607 GLY A N 1
ATOM 4937 C CA . GLY A 1 607 ? 79.776 15.920 -18.512 1.00 66.06 607 GLY A CA 1
ATOM 4938 C C . GLY A 1 607 ? 80.279 15.384 -19.858 1.00 66.06 607 GLY A C 1
ATOM 4939 O O . GLY A 1 607 ? 79.728 15.721 -20.903 1.00 66.06 607 GLY A O 1
ATOM 4940 N N . ARG A 1 608 ? 81.313 14.531 -19.833 1.00 52.44 608 ARG A N 1
ATOM 4941 C CA . ARG A 1 608 ? 81.970 13.967 -21.031 1.00 52.44 608 ARG A CA 1
ATOM 4942 C C . ARG A 1 608 ? 81.140 12.914 -21.795 1.00 52.44 608 ARG A C 1
ATOM 4944 O O . ARG A 1 608 ? 81.534 12.527 -22.883 1.00 52.44 608 ARG A O 1
ATOM 4951 N N . ASN A 1 609 ? 79.975 12.505 -21.279 1.00 56.00 609 ASN A N 1
ATOM 4952 C CA . ASN A 1 609 ? 79.084 11.508 -21.901 1.00 56.00 609 ASN A CA 1
ATOM 4953 C C . ASN A 1 609 ? 77.900 12.138 -22.667 1.00 56.00 609 ASN A C 1
ATOM 4955 O O . ASN A 1 609 ? 76.824 11.544 -22.755 1.00 56.00 609 ASN A O 1
ATOM 4959 N N . ARG A 1 610 ? 78.051 13.370 -23.170 1.00 58.81 610 ARG A N 1
ATOM 4960 C CA . ARG A 1 610 ? 77.034 14.028 -24.004 1.00 58.81 610 ARG A CA 1
ATOM 4961 C C . ARG A 1 610 ? 77.034 13.398 -25.395 1.00 58.81 610 ARG A C 1
ATOM 4963 O O . ARG A 1 610 ? 78.038 13.459 -26.093 1.00 58.81 610 ARG A O 1
ATOM 4970 N N . ARG A 1 611 ? 75.903 12.816 -25.789 1.00 63.19 611 ARG A N 1
ATOM 4971 C CA . ARG A 1 611 ? 75.676 12.295 -27.141 1.00 63.19 611 ARG A CA 1
ATOM 4972 C C . ARG A 1 611 ? 74.461 12.964 -27.761 1.00 63.19 611 ARG A C 1
ATOM 4974 O O . ARG A 1 611 ? 73.447 13.163 -27.085 1.00 63.19 611 ARG A O 1
ATOM 4981 N N . GLU A 1 612 ? 74.572 13.296 -29.037 1.00 68.81 612 GLU A N 1
ATOM 4982 C CA . GLU A 1 612 ? 73.436 13.739 -29.833 1.00 68.81 612 GLU A CA 1
ATOM 4983 C C . GLU A 1 612 ? 72.529 12.547 -30.119 1.00 68.81 612 GLU A C 1
ATOM 4985 O O . GLU A 1 612 ? 72.973 11.488 -30.565 1.00 68.81 612 GLU A O 1
ATOM 4990 N N . VAL A 1 613 ? 71.245 12.702 -29.808 1.00 62.09 613 VAL A N 1
ATOM 4991 C CA . VAL A 1 613 ? 70.225 11.704 -30.110 1.00 62.09 613 VAL A CA 1
ATOM 4992 C C . VAL A 1 613 ? 69.121 12.400 -30.887 1.00 62.09 613 VAL A C 1
ATOM 4994 O O . VAL A 1 613 ? 68.531 13.371 -30.413 1.00 62.09 613 VAL A O 1
ATOM 4997 N N . ASN A 1 614 ? 68.832 11.882 -32.079 1.00 66.75 614 ASN A N 1
ATOM 4998 C CA . ASN A 1 614 ? 67.681 12.306 -32.863 1.00 66.75 614 ASN A CA 1
ATOM 4999 C C . ASN A 1 614 ? 66.410 11.790 -32.188 1.00 66.75 614 ASN A C 1
ATOM 5001 O O . ASN A 1 614 ? 66.169 10.582 -32.149 1.00 66.75 614 ASN A O 1
ATOM 5005 N N . VAL A 1 615 ? 65.600 12.699 -31.658 1.00 65.25 615 VAL A N 1
ATOM 5006 C CA . VAL A 1 615 ? 64.298 12.390 -31.068 1.00 65.25 615 VAL A CA 1
ATOM 5007 C C . VAL A 1 615 ? 63.186 12.954 -31.938 1.00 65.25 615 VAL A C 1
ATOM 5009 O O . VAL A 1 615 ? 63.379 13.874 -32.726 1.00 65.25 615 VAL A O 1
ATOM 5012 N N . HIS A 1 616 ? 61.999 12.374 -31.839 1.00 73.25 616 HIS A N 1
ATOM 5013 C CA . HIS A 1 616 ? 60.827 12.920 -32.507 1.00 73.25 616 HIS A CA 1
ATOM 5014 C C . HIS A 1 616 ? 60.465 14.273 -31.873 1.00 73.25 616 HIS A C 1
ATOM 5016 O O . HIS A 1 616 ? 60.366 14.357 -30.649 1.00 73.25 616 HIS A O 1
ATOM 5022 N N . ALA A 1 617 ? 60.251 15.310 -32.689 1.00 73.19 617 ALA A N 1
ATOM 5023 C CA . ALA A 1 617 ? 59.857 16.634 -32.208 1.00 73.19 617 ALA A CA 1
ATOM 5024 C C . ALA A 1 617 ? 58.554 16.545 -31.401 1.00 73.19 617 ALA A C 1
ATOM 5026 O O . ALA A 1 617 ? 57.619 15.850 -31.819 1.00 73.19 617 ALA A O 1
ATOM 5027 N N . SER A 1 618 ? 58.472 17.255 -30.274 1.00 67.31 618 SER A N 1
ATOM 5028 C CA . SER A 1 618 ? 57.269 17.272 -29.427 1.00 67.31 618 SER A CA 1
ATOM 5029 C C . SER A 1 618 ? 56.069 17.909 -30.139 1.00 67.31 618 SER A C 1
ATOM 5031 O O . SER A 1 618 ? 54.934 17.480 -29.943 1.00 67.31 618 SER A O 1
ATOM 5033 N N . TYR A 1 619 ? 56.322 18.871 -31.032 1.00 74.69 619 TYR A N 1
ATOM 5034 C CA . TYR A 1 619 ? 55.321 19.515 -31.881 1.00 74.69 619 TYR A CA 1
ATOM 5035 C C . TYR A 1 619 ? 55.525 19.121 -33.348 1.00 74.69 619 TYR A C 1
ATOM 5037 O O . TYR A 1 619 ? 56.155 19.825 -34.139 1.00 74.69 619 TYR A O 1
ATOM 5045 N N . CYS A 1 620 ? 55.021 17.945 -33.721 1.00 82.38 620 CYS A N 1
ATOM 5046 C CA . CYS A 1 620 ? 55.113 17.454 -35.090 1.00 82.38 620 CYS A CA 1
ATOM 5047 C C . CYS A 1 620 ? 53.807 17.705 -35.859 1.00 82.38 620 CYS A C 1
ATOM 5049 O O . CYS A 1 620 ? 52.789 17.103 -35.506 1.00 82.38 620 CYS A O 1
ATOM 5051 N N . PRO A 1 621 ? 53.836 18.497 -36.950 1.00 78.94 621 PRO A N 1
ATOM 5052 C CA . PRO A 1 621 ? 52.653 18.785 -37.762 1.00 78.94 621 PRO A CA 1
ATOM 5053 C C . PRO A 1 621 ? 51.938 17.525 -38.262 1.00 78.94 621 PRO A C 1
ATOM 5055 O O . PRO A 1 621 ? 50.721 17.438 -38.150 1.00 78.94 621 PRO A O 1
ATOM 5058 N N . LYS A 1 622 ? 52.693 16.505 -38.700 1.00 80.69 622 LYS A N 1
ATOM 5059 C CA . LYS A 1 622 ? 52.147 15.214 -39.144 1.00 80.69 622 LYS A CA 1
ATOM 5060 C C . LYS A 1 622 ? 51.365 14.500 -38.035 1.00 80.69 622 LYS A C 1
ATOM 5062 O O . LYS A 1 622 ? 50.232 14.073 -38.233 1.00 80.69 622 LYS A O 1
ATOM 5067 N N . CYS A 1 623 ? 51.947 14.399 -36.839 1.00 80.12 623 CYS A N 1
ATOM 5068 C CA . CYS A 1 623 ? 51.294 13.740 -35.704 1.00 80.12 623 CYS A CA 1
ATOM 5069 C C . CYS A 1 623 ? 50.093 14.540 -35.182 1.00 80.12 623 CYS A C 1
ATOM 5071 O O . CYS A 1 623 ? 49.100 13.939 -34.776 1.00 80.12 623 CYS A O 1
ATOM 5073 N N . ILE A 1 624 ? 50.149 15.875 -35.236 1.00 83.25 624 ILE A N 1
ATOM 5074 C CA . ILE A 1 624 ? 49.019 16.747 -34.890 1.00 83.25 624 ILE A CA 1
ATOM 5075 C C . ILE A 1 624 ? 47.882 16.565 -35.895 1.00 83.25 624 ILE A C 1
ATOM 5077 O O . ILE A 1 624 ? 46.756 16.334 -35.469 1.00 83.25 624 ILE A O 1
ATOM 5081 N N . ALA A 1 625 ? 48.163 16.611 -37.200 1.00 83.31 625 ALA A N 1
ATOM 5082 C CA . ALA A 1 625 ? 47.166 16.411 -38.251 1.00 83.31 625 ALA A CA 1
ATOM 5083 C C . ALA A 1 625 ? 46.479 15.045 -38.122 1.00 83.31 625 ALA A C 1
ATOM 5085 O O . ALA A 1 625 ? 45.252 14.968 -38.123 1.00 83.31 625 ALA A O 1
ATOM 5086 N N . ARG A 1 626 ? 47.255 13.981 -37.884 1.00 79.56 626 ARG A N 1
ATOM 5087 C CA . ARG A 1 626 ? 46.726 12.638 -37.608 1.00 79.56 626 ARG A CA 1
ATOM 5088 C C . ARG A 1 626 ? 45.826 12.603 -36.375 1.00 79.56 626 ARG A C 1
ATOM 5090 O O . ARG A 1 626 ? 44.700 12.125 -36.451 1.00 79.56 626 ARG A O 1
ATOM 5097 N N . THR A 1 627 ? 46.291 13.179 -35.267 1.00 81.12 627 THR A N 1
ATOM 5098 C CA . THR A 1 627 ? 45.522 13.250 -34.014 1.00 81.12 627 THR A CA 1
ATOM 5099 C C . THR A 1 627 ? 44.226 14.039 -34.209 1.00 81.12 627 THR A C 1
ATOM 5101 O O . THR A 1 627 ? 43.170 13.633 -33.734 1.00 81.12 627 THR A O 1
ATOM 5104 N N . LYS A 1 628 ? 44.274 15.159 -34.940 1.00 85.31 628 LYS A N 1
ATOM 5105 C CA . LYS A 1 628 ? 43.102 15.989 -35.239 1.00 85.31 628 LYS A CA 1
ATOM 5106 C C . LYS A 1 628 ? 42.113 15.274 -36.157 1.00 85.31 628 LYS A C 1
ATOM 5108 O O . LYS A 1 628 ? 40.918 15.363 -35.890 1.00 85.31 628 LYS A O 1
ATOM 5113 N N . ALA A 1 629 ? 42.584 14.523 -37.157 1.00 83.94 629 ALA A N 1
ATOM 5114 C CA . ALA A 1 629 ? 41.739 13.669 -37.994 1.00 83.94 629 ALA A CA 1
ATOM 5115 C C . ALA A 1 629 ? 41.021 12.595 -37.156 1.00 83.94 629 ALA A C 1
ATOM 5117 O O . ALA A 1 629 ? 39.811 12.412 -37.269 1.00 83.94 629 ALA A O 1
ATOM 5118 N N . GLU A 1 630 ? 41.747 11.917 -36.266 1.00 80.62 630 GLU A N 1
ATOM 5119 C CA . GLU A 1 630 ? 41.201 10.865 -35.398 1.00 80.62 630 GLU A CA 1
ATOM 5120 C C . GLU A 1 630 ? 40.218 11.403 -34.338 1.00 80.62 630 GLU A C 1
ATOM 5122 O O . GLU A 1 630 ? 39.371 10.655 -33.853 1.00 80.62 630 GLU A O 1
ATOM 5127 N N . GLN A 1 631 ? 40.277 12.701 -34.014 1.00 85.88 631 GLN A N 1
ATOM 5128 C CA . GLN A 1 631 ? 39.410 13.366 -33.030 1.00 85.88 631 GLN A CA 1
ATOM 5129 C C . GLN A 1 631 ? 38.131 13.987 -33.613 1.00 85.88 631 GLN A C 1
ATOM 5131 O O . GLN A 1 631 ? 37.279 14.441 -32.842 1.00 85.88 631 GLN A O 1
ATOM 5136 N N . VAL A 1 632 ? 37.952 14.027 -34.940 1.00 88.88 632 VAL A N 1
ATOM 5137 C CA . VAL A 1 632 ? 36.720 14.583 -35.524 1.00 88.88 632 VAL A CA 1
ATOM 5138 C C . VAL A 1 632 ? 35.541 13.662 -35.201 1.00 88.88 632 VAL A C 1
ATOM 5140 O O . VAL A 1 632 ? 35.531 12.478 -35.552 1.00 88.88 632 VAL A O 1
ATOM 5143 N N . THR A 1 633 ? 34.524 14.213 -34.539 1.00 90.38 633 THR A N 1
ATOM 5144 C CA . THR A 1 633 ? 33.324 13.485 -34.107 1.00 90.38 633 THR A CA 1
ATOM 5145 C C . THR A 1 633 ? 32.042 14.189 -34.544 1.00 90.38 633 THR A C 1
ATOM 5147 O O . THR A 1 633 ? 32.032 15.391 -34.817 1.00 90.38 633 THR A O 1
ATOM 5150 N N . ILE A 1 634 ? 30.962 13.414 -34.616 1.00 91.69 634 ILE A N 1
ATOM 5151 C CA . ILE A 1 634 ? 29.602 13.863 -34.914 1.00 91.69 634 ILE A CA 1
ATOM 5152 C C . ILE A 1 634 ? 28.608 13.130 -34.003 1.00 91.69 634 ILE A C 1
ATOM 5154 O O . ILE A 1 634 ? 28.784 11.947 -33.697 1.00 91.69 634 ILE A O 1
ATOM 5158 N N . ASN A 1 635 ? 27.566 13.831 -33.557 1.00 89.81 635 ASN A N 1
ATOM 5159 C CA . ASN A 1 635 ? 26.520 13.241 -32.718 1.00 89.81 635 ASN A CA 1
ATOM 5160 C C . ASN A 1 635 ? 25.495 12.472 -33.568 1.00 89.81 635 ASN A C 1
ATOM 5162 O O . ASN A 1 635 ? 25.279 12.799 -34.728 1.00 89.81 635 ASN A O 1
ATOM 5166 N N . VAL A 1 636 ? 24.832 11.475 -32.995 1.00 89.06 636 VAL A N 1
ATOM 5167 C CA . VAL A 1 636 ? 23.748 10.729 -33.651 1.00 89.06 636 VAL A CA 1
ATOM 5168 C C . VAL A 1 636 ? 22.441 11.521 -33.579 1.00 89.06 636 VAL A C 1
ATOM 5170 O O . VAL A 1 636 ? 22.126 12.100 -32.542 1.00 89.06 636 VAL A O 1
ATOM 5173 N N . PHE A 1 637 ? 21.674 11.510 -34.669 1.00 89.31 637 PHE A N 1
ATOM 5174 C CA . PHE A 1 637 ? 20.274 11.930 -34.700 1.00 89.31 637 PHE A CA 1
ATOM 5175 C C . PHE A 1 637 ? 19.371 10.696 -34.621 1.00 89.31 637 PHE A C 1
ATOM 5177 O O . PHE A 1 637 ? 19.562 9.728 -35.359 1.00 89.31 637 PHE A O 1
ATOM 5184 N N . GLU A 1 638 ? 18.398 10.725 -33.716 1.00 88.62 638 GLU A N 1
ATOM 5185 C CA . GLU A 1 638 ? 17.413 9.664 -33.508 1.00 88.62 638 GLU A CA 1
ATOM 5186 C C . GLU A 1 638 ? 16.026 10.217 -33.837 1.00 88.62 638 GLU A C 1
ATOM 5188 O O . GLU A 1 638 ? 15.626 11.232 -33.266 1.00 88.62 638 GLU A O 1
ATOM 5193 N N . CYS A 1 639 ? 15.298 9.568 -34.752 1.00 88.94 639 CYS A N 1
ATOM 5194 C CA . CYS A 1 639 ? 13.930 9.979 -35.074 1.00 88.94 639 CYS A CA 1
ATOM 5195 C C . CYS A 1 639 ? 13.048 9.953 -33.807 1.00 88.94 639 CYS A C 1
ATOM 5197 O O . CYS A 1 639 ? 13.099 8.969 -33.067 1.00 88.94 639 CYS A O 1
ATOM 5199 N N . PRO A 1 640 ? 12.224 10.989 -33.555 1.00 90.06 640 PRO A N 1
ATOM 5200 C CA . PRO A 1 640 ? 11.426 11.084 -32.331 1.00 90.06 640 PRO A CA 1
ATOM 5201 C C . PRO A 1 640 ? 10.280 10.063 -32.264 1.00 90.06 640 PRO A C 1
ATOM 5203 O O . PRO A 1 640 ? 9.921 9.632 -31.171 1.00 90.06 640 PRO A O 1
ATOM 5206 N N . LEU A 1 641 ? 9.727 9.656 -33.412 1.00 91.88 641 LEU A N 1
ATOM 5207 C CA . LEU A 1 641 ? 8.614 8.709 -33.521 1.00 91.88 641 LEU A CA 1
ATOM 5208 C C . LEU A 1 641 ? 9.016 7.446 -34.309 1.00 91.88 641 LEU A C 1
ATOM 5210 O O . LEU A 1 641 ? 9.939 7.507 -35.132 1.00 91.88 641 LEU A O 1
ATOM 5214 N N . PRO A 1 642 ? 8.354 6.300 -34.057 1.00 90.25 642 PRO A N 1
ATOM 5215 C CA . PRO A 1 642 ? 8.528 5.078 -34.839 1.00 90.25 642 PRO A CA 1
ATOM 5216 C C . PRO A 1 642 ? 7.901 5.198 -36.234 1.00 90.25 642 PRO A C 1
ATOM 5218 O O . PRO A 1 642 ? 7.026 6.023 -36.469 1.00 90.25 642 PRO A O 1
ATOM 5221 N N . GLU A 1 643 ? 8.331 4.333 -37.158 1.00 86.50 643 GLU A N 1
ATOM 5222 C CA . GLU A 1 643 ? 7.744 4.236 -38.508 1.00 86.50 643 GLU A CA 1
ATOM 5223 C C . GLU A 1 643 ? 6.353 3.578 -38.500 1.00 86.50 643 GLU A C 1
ATOM 5225 O O . GLU A 1 643 ? 5.588 3.729 -39.449 1.00 86.50 643 GLU A O 1
ATOM 5230 N N . ASN A 1 644 ? 6.016 2.841 -37.437 1.00 91.06 644 ASN A N 1
ATOM 5231 C CA . ASN A 1 644 ? 4.696 2.249 -37.271 1.00 91.06 644 ASN A CA 1
ATOM 5232 C C . ASN A 1 644 ? 3.669 3.339 -36.924 1.00 91.06 644 ASN A C 1
ATOM 5234 O O . ASN A 1 644 ? 3.738 3.937 -35.850 1.00 91.06 644 ASN A O 1
ATOM 5238 N N . ASP A 1 645 ? 2.698 3.543 -37.816 1.00 92.69 645 ASP A N 1
ATOM 5239 C CA . ASP A 1 645 ? 1.646 4.555 -37.670 1.00 92.69 645 ASP A CA 1
ATOM 5240 C C . ASP A 1 645 ? 0.834 4.395 -36.372 1.00 92.69 645 ASP A C 1
ATOM 5242 O O . ASP A 1 645 ? 0.631 5.364 -35.645 1.00 92.69 645 ASP A O 1
ATOM 5246 N N . LEU A 1 646 ? 0.439 3.170 -36.010 1.00 94.62 646 LEU A N 1
ATOM 5247 C CA . LEU A 1 646 ? -0.366 2.915 -34.807 1.00 94.62 646 LEU A CA 1
ATOM 5248 C C . LEU A 1 646 ? 0.405 3.243 -33.522 1.00 94.62 646 LEU A C 1
ATOM 5250 O O . LEU A 1 646 ? -0.151 3.810 -32.580 1.00 94.62 646 LEU A O 1
ATOM 5254 N N . GLU A 1 647 ? 1.695 2.908 -33.482 1.00 92.00 647 GLU A N 1
ATOM 5255 C CA . GLU A 1 647 ? 2.563 3.236 -32.350 1.00 92.00 647 GLU A CA 1
ATOM 5256 C C . GLU A 1 647 ? 2.812 4.749 -32.266 1.00 92.00 647 GLU A C 1
ATOM 5258 O O . GLU A 1 647 ? 2.737 5.322 -31.180 1.00 92.00 647 GLU A O 1
ATOM 5263 N N . ALA A 1 648 ? 3.018 5.422 -33.404 1.00 93.25 648 ALA A N 1
ATOM 5264 C CA . ALA A 1 648 ? 3.168 6.874 -33.458 1.00 93.25 648 ALA A CA 1
ATOM 5265 C C . ALA A 1 648 ? 1.906 7.600 -32.961 1.00 93.25 648 ALA A C 1
ATOM 5267 O O . ALA A 1 648 ? 2.010 8.470 -32.096 1.00 93.25 648 ALA A O 1
ATOM 5268 N N . LYS A 1 649 ? 0.713 7.199 -33.425 1.00 95.50 649 LYS A N 1
ATOM 5269 C CA . LYS A 1 649 ? -0.577 7.735 -32.953 1.00 95.50 649 LYS A CA 1
ATOM 5270 C C . LYS A 1 649 ? -0.745 7.576 -31.446 1.00 95.50 649 LYS A C 1
ATOM 5272 O O . LYS A 1 649 ? -1.099 8.529 -30.754 1.00 95.50 649 LYS A O 1
ATOM 5277 N N . SER A 1 650 ? -0.430 6.388 -30.929 1.00 94.25 650 SER A N 1
ATOM 5278 C CA . SER A 1 650 ? -0.477 6.118 -29.494 1.00 94.25 650 SER A CA 1
ATOM 5279 C C . SER A 1 650 ? 0.483 6.996 -28.694 1.00 94.25 650 SER A C 1
ATOM 5281 O O . SER A 1 650 ? 0.104 7.469 -27.625 1.00 94.25 650 SER A O 1
ATOM 5283 N N . ILE A 1 651 ? 1.715 7.200 -29.169 1.00 93.69 651 ILE A N 1
ATOM 5284 C CA . ILE A 1 651 ? 2.692 8.060 -28.492 1.00 93.69 651 ILE A CA 1
ATOM 5285 C C . ILE A 1 651 ? 2.187 9.502 -28.469 1.00 93.69 651 ILE A C 1
ATOM 5287 O O . ILE A 1 651 ? 2.243 10.141 -27.424 1.00 93.69 651 ILE A O 1
ATOM 5291 N N . VAL A 1 652 ? 1.654 10.001 -29.587 1.00 94.44 652 VAL A N 1
ATOM 5292 C CA . VAL A 1 652 ? 1.133 11.372 -29.675 1.00 94.44 652 VAL A CA 1
ATOM 5293 C C . VAL A 1 652 ? -0.052 11.592 -28.736 1.00 94.44 652 VAL A C 1
ATOM 5295 O O . VAL A 1 652 ? -0.105 12.631 -28.084 1.00 94.44 652 VAL A O 1
ATOM 5298 N N . PHE A 1 653 ? -0.952 10.616 -28.601 1.00 94.25 653 PHE A N 1
ATOM 5299 C CA . PHE A 1 653 ? -2.005 10.654 -27.581 1.00 94.25 653 PHE A CA 1
ATOM 5300 C C . PHE A 1 653 ? -1.436 10.758 -26.156 1.00 94.25 653 PHE A C 1
ATOM 5302 O O . PHE A 1 653 ? -1.877 11.592 -25.370 1.00 94.25 653 PHE A O 1
ATOM 5309 N N . GLU A 1 654 ? -0.417 9.965 -25.820 1.00 93.25 654 GLU A N 1
ATOM 5310 C CA . GLU A 1 654 ? 0.183 9.966 -24.474 1.00 93.25 654 GLU A CA 1
ATOM 5311 C C . GLU A 1 654 ? 1.017 11.226 -24.167 1.00 93.25 654 GLU A C 1
ATOM 5313 O O . GLU A 1 654 ? 1.297 11.503 -23.001 1.00 93.25 654 GLU A O 1
ATOM 5318 N N . LEU A 1 655 ? 1.380 12.026 -25.180 1.00 92.50 655 LEU A N 1
ATOM 5319 C CA . LEU A 1 655 ? 1.996 13.349 -24.996 1.00 92.50 655 LEU A CA 1
ATOM 5320 C C . LEU A 1 655 ? 0.983 14.433 -24.578 1.00 92.50 655 LEU A C 1
ATOM 5322 O O . LEU A 1 655 ? 1.389 15.446 -23.998 1.00 92.50 655 LEU A O 1
ATOM 5326 N N . ASP A 1 656 ? -0.312 14.233 -24.856 1.00 92.25 656 ASP A N 1
ATOM 5327 C CA . ASP A 1 656 ? -1.385 15.198 -24.574 1.00 92.25 656 ASP A CA 1
ATOM 5328 C C . ASP A 1 656 ? -2.709 14.531 -24.150 1.00 92.25 656 ASP A C 1
ATOM 5330 O O . ASP A 1 656 ? -3.792 14.819 -24.665 1.00 92.25 656 ASP A O 1
ATOM 5334 N N . VAL A 1 657 ? -2.640 13.658 -23.143 1.00 91.69 657 VAL A N 1
ATOM 5335 C CA . VAL A 1 657 ? -3.819 12.939 -22.637 1.00 91.69 657 VAL A CA 1
ATOM 5336 C C . VAL A 1 657 ? -4.922 13.926 -22.177 1.00 91.69 657 VAL A C 1
ATOM 5338 O O . VAL A 1 657 ? -4.638 14.922 -21.484 1.00 91.69 657 VAL A O 1
ATOM 5341 N N . PRO A 1 658 ? -6.206 13.688 -22.522 1.00 91.44 658 PRO A N 1
ATOM 5342 C CA . PRO A 1 658 ? -7.325 14.495 -22.032 1.00 91.44 658 PRO A CA 1
ATOM 5343 C C . PRO A 1 658 ? -7.432 14.451 -20.502 1.00 91.44 658 PRO A C 1
ATOM 5345 O O . PRO A 1 658 ? -7.314 13.390 -19.892 1.00 91.44 658 PRO A O 1
ATOM 5348 N N . LYS A 1 659 ? -7.676 15.599 -19.853 1.00 89.44 659 LYS A N 1
ATOM 5349 C CA . LYS A 1 659 ? -7.604 15.717 -18.380 1.00 89.44 659 LYS A CA 1
ATOM 5350 C C . LYS A 1 659 ? -8.616 14.822 -17.655 1.00 89.44 659 LYS A C 1
ATOM 5352 O O . LYS A 1 659 ? -8.250 14.161 -16.689 1.00 89.44 659 LYS A O 1
ATOM 5357 N N . ALA A 1 660 ? -9.866 14.799 -18.122 1.00 90.06 660 ALA A N 1
ATOM 5358 C CA . ALA A 1 660 ? -10.932 13.995 -17.520 1.00 90.06 660 ALA A CA 1
ATOM 5359 C C . ALA A 1 660 ? -10.666 12.491 -17.679 1.00 90.06 660 ALA A C 1
ATOM 5361 O O . ALA A 1 660 ? -10.821 11.725 -16.726 1.00 90.06 660 ALA A O 1
ATOM 5362 N N . PHE A 1 661 ? -10.184 12.081 -18.859 1.00 92.50 661 PHE A N 1
ATOM 5363 C CA . PHE A 1 661 ? -9.755 10.708 -19.102 1.00 92.50 661 PHE A CA 1
ATOM 5364 C C . PHE A 1 661 ? -8.552 10.323 -18.240 1.00 92.50 661 PHE A C 1
ATOM 5366 O O . PHE A 1 661 ? -8.580 9.266 -17.628 1.00 92.50 661 PHE A O 1
ATOM 5373 N N . SER A 1 662 ? -7.526 11.175 -18.139 1.00 92.00 662 SER A N 1
ATOM 5374 C CA . SER A 1 662 ? -6.342 10.909 -17.311 1.00 92.00 662 SER A CA 1
ATOM 5375 C C . SER A 1 662 ? -6.708 10.738 -15.837 1.00 92.00 662 SER A C 1
ATOM 5377 O O . SER A 1 662 ? -6.273 9.772 -15.219 1.00 92.00 662 SER A O 1
ATOM 5379 N N . ALA A 1 663 ? -7.536 11.638 -15.290 1.00 92.00 663 ALA A N 1
ATOM 5380 C CA . ALA A 1 663 ? -7.996 11.560 -13.905 1.00 92.00 663 ALA A CA 1
ATOM 5381 C C . ALA A 1 663 ? -8.768 10.256 -13.648 1.00 92.00 663 ALA A C 1
ATOM 5383 O O . ALA A 1 663 ? -8.475 9.533 -12.701 1.00 92.00 663 ALA A O 1
ATOM 5384 N N . TRP A 1 664 ? -9.701 9.904 -14.536 1.00 94.50 664 TRP A N 1
ATOM 5385 C CA . TRP A 1 664 ? -10.434 8.642 -14.449 1.00 94.50 664 TRP A CA 1
ATOM 5386 C C . TRP A 1 664 ? -9.544 7.413 -14.618 1.00 94.50 664 TRP A C 1
ATOM 5388 O O . TRP A 1 664 ? -9.686 6.465 -13.850 1.00 94.50 664 TRP A O 1
ATOM 5398 N N . ARG A 1 665 ? -8.630 7.417 -15.593 1.00 94.00 665 ARG A N 1
ATOM 5399 C CA . ARG A 1 665 ? -7.734 6.297 -15.899 1.00 94.00 665 ARG A CA 1
ATOM 5400 C C . ARG A 1 665 ? -6.862 5.983 -14.694 1.00 94.00 665 ARG A C 1
ATOM 5402 O O . ARG A 1 665 ? -6.822 4.833 -14.264 1.00 94.00 665 ARG A O 1
ATOM 5409 N N . ASP A 1 666 ? -6.229 7.004 -14.126 1.00 92.75 666 ASP A N 1
ATOM 5410 C CA . ASP A 1 666 ? -5.334 6.846 -12.987 1.00 92.75 666 ASP A CA 1
ATOM 5411 C C . ASP A 1 666 ? -6.100 6.475 -11.711 1.00 92.75 666 ASP A C 1
ATOM 5413 O O . ASP A 1 666 ? -5.684 5.547 -11.017 1.00 92.75 666 ASP A O 1
ATOM 5417 N N . SER A 1 667 ? -7.241 7.114 -11.412 1.00 94.44 667 SER A N 1
ATOM 5418 C CA . SER A 1 667 ? -8.061 6.752 -10.244 1.00 94.44 667 SER A CA 1
ATOM 5419 C C . SER A 1 667 ? -8.636 5.337 -10.359 1.00 94.44 667 SER A C 1
ATOM 5421 O O . SER A 1 667 ? -8.564 4.567 -9.406 1.00 94.44 667 SER A O 1
ATOM 5423 N N . THR A 1 668 ? -9.165 4.959 -11.528 1.00 95.19 668 THR A N 1
ATOM 5424 C CA . THR A 1 668 ? -9.725 3.617 -11.759 1.00 95.19 668 THR A CA 1
ATOM 5425 C C . THR A 1 668 ? -8.641 2.554 -11.639 1.00 95.19 668 THR A C 1
ATOM 5427 O O . THR A 1 668 ? -8.827 1.565 -10.934 1.00 95.19 668 THR A O 1
ATOM 5430 N N . TYR A 1 669 ? -7.487 2.768 -12.272 1.00 92.88 669 TYR A N 1
ATOM 5431 C CA . TYR A 1 669 ? -6.371 1.834 -12.183 1.00 92.88 669 TYR A CA 1
ATOM 5432 C C . TYR A 1 669 ? -5.809 1.735 -10.762 1.00 92.88 669 TYR A C 1
ATOM 5434 O O . TYR A 1 669 ? -5.538 0.630 -10.300 1.00 92.88 669 TYR A O 1
ATOM 5442 N N . SER A 1 670 ? -5.712 2.854 -10.036 1.00 91.69 670 SER A N 1
ATOM 5443 C CA . SER A 1 670 ? -5.265 2.858 -8.636 1.00 91.69 670 SER A CA 1
ATOM 5444 C C . SER A 1 670 ? -6.198 2.051 -7.739 1.00 91.69 670 SER A C 1
ATOM 5446 O O . SER A 1 670 ? -5.729 1.270 -6.919 1.00 91.69 670 SER A O 1
ATOM 5448 N N . LEU A 1 671 ? -7.517 2.139 -7.940 1.00 92.94 671 LEU A N 1
ATOM 5449 C CA . LEU A 1 671 ? -8.456 1.265 -7.238 1.00 92.94 671 LEU A CA 1
ATOM 5450 C C . LEU A 1 671 ? -8.218 -0.204 -7.607 1.00 92.94 671 LEU A C 1
ATOM 5452 O O . LEU A 1 671 ? -8.008 -1.033 -6.719 1.00 92.94 671 LEU A O 1
ATOM 5456 N N . LEU A 1 672 ? -8.196 -0.533 -8.903 1.00 92.06 672 LEU A N 1
ATOM 5457 C CA . LEU A 1 672 ? -8.012 -1.910 -9.376 1.00 92.06 672 LEU A CA 1
ATOM 5458 C C . LEU A 1 672 ? -6.714 -2.544 -8.837 1.00 92.06 672 LEU A C 1
ATOM 5460 O O . LEU A 1 672 ? -6.719 -3.700 -8.412 1.00 92.06 672 LEU A O 1
ATOM 5464 N N . VAL A 1 673 ? -5.611 -1.798 -8.813 1.00 88.19 673 VAL A N 1
ATOM 5465 C CA . VAL A 1 673 ? -4.300 -2.309 -8.395 1.00 88.19 673 VAL A CA 1
ATOM 5466 C C . VAL A 1 673 ? -4.085 -2.207 -6.891 1.00 88.19 673 VAL A C 1
ATOM 5468 O O . VAL A 1 673 ? -3.789 -3.212 -6.251 1.00 88.19 673 VAL A O 1
ATOM 5471 N N . ASP A 1 674 ? -4.270 -1.039 -6.288 1.00 87.38 674 ASP A N 1
ATOM 5472 C CA . ASP A 1 674 ? -3.860 -0.833 -4.895 1.00 87.38 674 ASP A CA 1
ATOM 5473 C C . ASP A 1 674 ? -4.884 -1.390 -3.898 1.00 87.38 674 ASP A C 1
ATOM 5475 O O . ASP A 1 674 ? -4.510 -1.820 -2.805 1.00 87.38 674 ASP A O 1
ATOM 5479 N N . THR A 1 675 ? -6.169 -1.405 -4.277 1.00 88.50 675 THR A N 1
ATOM 5480 C CA . THR A 1 675 ? -7.263 -1.905 -3.429 1.00 88.50 675 THR A CA 1
ATOM 5481 C C . THR A 1 675 ? -7.696 -3.315 -3.822 1.00 88.50 675 THR A C 1
ATOM 5483 O O . THR A 1 675 ? -7.877 -4.170 -2.954 1.00 88.50 675 THR A O 1
ATOM 5486 N N . PHE A 1 676 ? -7.874 -3.573 -5.121 1.00 90.12 676 PHE A N 1
ATOM 5487 C CA . PHE A 1 676 ? -8.461 -4.824 -5.609 1.00 90.12 676 PHE A CA 1
ATOM 5488 C C . PHE A 1 676 ? -7.438 -5.870 -6.055 1.00 90.12 676 PHE A C 1
ATOM 5490 O O . PHE A 1 676 ? -7.859 -6.984 -6.343 1.00 90.12 676 PHE A O 1
ATOM 5497 N N . SER A 1 677 ? -6.129 -5.598 -6.092 1.00 84.19 677 SER A N 1
ATOM 5498 C CA . SER A 1 677 ? -5.141 -6.632 -6.428 1.00 84.19 677 SER A CA 1
ATOM 5499 C C . SER A 1 677 ? -4.469 -7.202 -5.172 1.00 84.19 677 SER A C 1
ATOM 5501 O O . SER A 1 677 ? -3.999 -6.451 -4.313 1.00 84.19 677 SER A O 1
ATOM 5503 N N . PRO A 1 678 ? -4.349 -8.536 -5.042 1.00 67.94 678 PRO A N 1
ATOM 5504 C CA . PRO A 1 678 ? -3.506 -9.135 -4.018 1.00 67.94 678 PRO A CA 1
ATOM 5505 C C . PRO A 1 678 ? -2.068 -8.655 -4.236 1.00 67.94 678 PRO A C 1
ATOM 5507 O O . PRO A 1 678 ? -1.522 -8.860 -5.319 1.00 67.94 678 PRO A O 1
ATOM 5510 N N . LYS A 1 679 ? -1.441 -8.028 -3.231 1.00 60.66 679 LYS A N 1
ATOM 5511 C CA . LYS A 1 679 ? -0.050 -7.548 -3.328 1.00 60.66 679 LYS A CA 1
ATOM 5512 C C . LYS A 1 679 ? 0.882 -8.707 -3.715 1.00 60.66 679 LYS A C 1
ATOM 5514 O O . LYS A 1 679 ? 1.270 -9.509 -2.863 1.00 60.66 679 LYS A O 1
ATOM 5519 N N . SER A 1 680 ? 1.220 -8.816 -5.000 1.00 49.94 680 SER A N 1
ATOM 5520 C CA . SER A 1 680 ? 2.198 -9.782 -5.497 1.00 49.94 680 SER A CA 1
ATOM 5521 C C . SER A 1 680 ? 3.577 -9.369 -4.996 1.00 49.94 680 SER A C 1
ATOM 5523 O O . SER A 1 680 ? 3.988 -8.222 -5.149 1.00 49.94 680 SER A O 1
ATOM 5525 N N . LYS A 1 681 ? 4.308 -10.305 -4.383 1.00 44.72 681 LYS A N 1
ATOM 5526 C CA . LYS A 1 681 ? 5.646 -10.050 -3.827 1.00 44.72 681 LYS A CA 1
ATOM 5527 C C . LYS A 1 681 ? 6.749 -9.908 -4.883 1.00 44.72 681 LYS A C 1
ATOM 5529 O O . LYS A 1 681 ? 7.904 -9.764 -4.498 1.00 44.72 681 LYS A O 1
ATOM 5534 N N . VAL A 1 682 ? 6.455 -9.980 -6.183 1.00 46.22 682 VAL A N 1
ATOM 5535 C CA . VAL A 1 682 ? 7.510 -10.004 -7.206 1.00 46.22 682 VAL A CA 1
ATOM 5536 C C . VAL A 1 682 ? 7.050 -9.337 -8.501 1.00 46.22 682 VAL A C 1
ATOM 5538 O O . VAL A 1 682 ? 6.642 -10.006 -9.445 1.00 46.22 682 VAL A O 1
ATOM 5541 N N . SER A 1 683 ? 7.191 -8.019 -8.575 1.00 53.88 683 SER A N 1
ATOM 5542 C CA . SER A 1 683 ? 7.352 -7.333 -9.857 1.00 53.88 683 SER A CA 1
ATOM 5543 C C . SER A 1 683 ? 8.784 -6.816 -9.892 1.00 53.88 683 SER A C 1
ATOM 5545 O O . SER A 1 683 ? 9.182 -6.053 -9.016 1.00 53.88 683 SER A O 1
ATOM 5547 N N . GLN A 1 684 ? 9.595 -7.299 -10.838 1.00 57.25 684 GLN A N 1
ATOM 5548 C CA . GLN A 1 684 ? 10.936 -6.750 -11.052 1.00 57.25 684 GLN A CA 1
ATOM 5549 C C . GLN A 1 684 ? 10.782 -5.287 -11.444 1.00 57.25 684 GLN A C 1
ATOM 5551 O O . GLN A 1 684 ? 10.143 -5.009 -12.457 1.00 57.25 684 GLN A O 1
ATOM 5556 N N . ASP A 1 685 ? 11.354 -4.388 -10.648 1.00 60.34 685 ASP A N 1
ATOM 5557 C CA . ASP A 1 685 ? 11.447 -2.978 -10.999 1.00 60.34 685 ASP A CA 1
ATOM 5558 C C . ASP A 1 685 ? 12.143 -2.843 -12.358 1.00 60.34 685 ASP A C 1
ATOM 5560 O O . ASP A 1 685 ? 13.146 -3.516 -12.634 1.00 60.34 685 ASP A O 1
ATOM 5564 N N . ILE A 1 686 ? 11.555 -2.046 -13.245 1.00 63.50 686 ILE A N 1
ATOM 5565 C CA . ILE A 1 686 ? 12.030 -1.897 -14.612 1.00 63.50 686 ILE A CA 1
ATOM 5566 C C . ILE A 1 686 ? 12.604 -0.495 -14.762 1.00 63.50 686 ILE A C 1
ATOM 5568 O O . ILE A 1 686 ? 11.874 0.492 -14.727 1.00 63.50 686 ILE A O 1
ATOM 5572 N N . ASP A 1 687 ? 13.898 -0.416 -15.072 1.00 67.44 687 ASP A N 1
ATOM 5573 C CA . ASP A 1 687 ? 14.519 0.816 -15.559 1.00 67.44 687 ASP A CA 1
ATOM 5574 C C . ASP A 1 687 ? 13.928 1.196 -16.929 1.00 67.44 687 ASP A C 1
ATOM 5576 O O . ASP A 1 687 ? 14.420 0.800 -17.993 1.00 67.44 687 ASP A O 1
ATOM 5580 N N . CYS A 1 688 ? 12.840 1.960 -16.905 1.00 76.75 688 CYS A N 1
ATOM 5581 C CA . CYS A 1 688 ? 12.159 2.476 -18.084 1.00 76.75 688 CYS A CA 1
ATOM 5582 C C . CYS A 1 688 ? 12.555 3.937 -18.356 1.00 76.75 688 CYS A C 1
ATOM 5584 O O . CYS A 1 688 ? 12.695 4.776 -17.462 1.00 76.75 688 CYS A O 1
ATOM 5586 N N . TYR A 1 689 ? 12.742 4.252 -19.635 1.00 79.50 689 TYR A N 1
ATOM 5587 C CA . TYR A 1 689 ? 13.010 5.595 -20.133 1.00 79.50 689 TYR A CA 1
ATOM 5588 C C . TYR A 1 689 ? 11.687 6.250 -20.547 1.00 79.50 689 TYR A C 1
ATOM 5590 O O . TYR A 1 689 ? 11.039 5.802 -21.494 1.00 79.50 689 TYR A O 1
ATOM 5598 N N . ASN A 1 690 ? 11.312 7.313 -19.833 1.00 81.25 690 ASN A N 1
ATOM 5599 C CA . ASN A 1 690 ? 10.150 8.156 -20.132 1.00 81.25 690 ASN A CA 1
ATOM 5600 C C . ASN A 1 690 ? 10.502 9.263 -21.137 1.00 81.25 690 ASN A C 1
ATOM 5602 O O . ASN A 1 690 ? 11.676 9.475 -21.455 1.00 81.25 690 ASN A O 1
ATOM 5606 N N . PHE A 1 691 ? 9.496 10.029 -21.568 1.00 84.44 691 PHE A N 1
ATOM 5607 C CA . PHE A 1 691 ? 9.656 11.117 -22.540 1.00 84.44 691 PHE A CA 1
ATOM 5608 C C . PHE A 1 691 ? 10.719 12.162 -22.155 1.00 84.44 691 PHE A C 1
ATOM 5610 O O . PHE A 1 691 ? 11.450 12.603 -23.038 1.00 84.44 691 PHE A O 1
ATOM 5617 N N . ASN A 1 692 ? 10.910 12.456 -20.862 1.00 79.25 692 ASN A N 1
ATOM 5618 C CA . ASN A 1 692 ? 11.890 13.433 -20.346 1.00 79.25 692 ASN A CA 1
ATOM 5619 C C . ASN A 1 692 ? 13.363 13.093 -20.657 1.00 79.25 692 ASN A C 1
ATOM 5621 O O . ASN A 1 692 ? 14.268 13.851 -20.338 1.00 79.25 692 ASN A O 1
ATOM 5625 N N . LYS A 1 693 ? 13.649 11.905 -21.201 1.00 75.38 693 LYS A N 1
ATOM 5626 C CA . LYS A 1 693 ? 15.004 11.498 -21.614 1.00 75.38 693 LYS A CA 1
ATOM 5627 C C . LYS A 1 693 ? 15.106 11.302 -23.130 1.00 75.38 693 LYS A C 1
ATOM 5629 O O . LYS A 1 693 ? 15.990 10.583 -23.597 1.00 75.38 693 LYS A O 1
ATOM 5634 N N . THR A 1 694 ? 14.182 11.883 -23.892 1.00 83.81 694 THR A N 1
ATOM 5635 C CA . THR A 1 694 ? 14.011 11.664 -25.336 1.00 83.81 694 THR A CA 1
ATOM 5636 C C . THR A 1 694 ? 13.799 12.987 -26.071 1.00 83.81 694 THR A C 1
ATOM 5638 O O . THR A 1 694 ? 13.525 14.010 -25.454 1.00 83.81 694 THR A O 1
ATOM 5641 N N . ALA A 1 695 ? 13.848 12.959 -27.406 1.00 84.69 695 ALA A N 1
ATOM 5642 C CA . ALA A 1 695 ? 13.542 14.128 -28.237 1.00 84.69 695 ALA A CA 1
ATOM 5643 C C . ALA A 1 695 ? 12.078 14.600 -28.111 1.00 84.69 695 ALA A C 1
ATOM 5645 O O . ALA A 1 695 ? 11.759 15.701 -28.565 1.00 84.69 695 ALA A O 1
ATOM 5646 N N . LEU A 1 696 ? 11.209 13.776 -27.505 1.00 89.75 696 LEU A N 1
ATOM 5647 C CA . LEU A 1 696 ? 9.788 14.053 -27.324 1.00 89.75 696 LEU A CA 1
ATOM 5648 C C . LEU A 1 696 ? 9.476 14.950 -26.118 1.00 89.75 696 LEU A C 1
ATOM 5650 O O . LEU A 1 696 ? 8.365 15.464 -26.041 1.00 89.75 696 LEU A O 1
ATOM 5654 N N . GLU A 1 697 ? 10.431 15.177 -25.206 1.00 88.94 697 GLU A N 1
ATOM 5655 C CA . GLU A 1 697 ? 10.235 15.981 -23.986 1.00 88.94 697 GLU A CA 1
ATOM 5656 C C . GLU A 1 697 ? 9.606 17.353 -24.276 1.00 88.94 697 GLU A C 1
ATOM 5658 O O . GLU A 1 697 ? 8.644 17.750 -23.627 1.00 88.94 697 GLU A O 1
ATOM 5663 N N . ARG A 1 698 ? 10.085 18.038 -25.320 1.00 90.19 698 ARG A N 1
ATOM 5664 C CA . ARG A 1 698 ? 9.599 19.365 -25.738 1.00 90.19 698 ARG A CA 1
ATOM 5665 C C . ARG A 1 698 ? 8.151 19.401 -26.242 1.00 90.19 698 ARG A C 1
ATOM 5667 O O . ARG A 1 698 ? 7.614 20.488 -26.433 1.00 90.19 698 ARG A O 1
ATOM 5674 N N . TYR A 1 699 ? 7.537 18.246 -26.500 1.00 91.75 699 TYR A N 1
ATOM 5675 C CA . TYR A 1 699 ? 6.149 18.143 -26.959 1.00 91.75 699 TYR A CA 1
ATOM 5676 C C . TYR A 1 699 ? 5.183 17.717 -25.849 1.00 91.75 699 TYR A C 1
ATOM 5678 O O . TYR A 1 699 ? 3.977 17.723 -26.084 1.00 91.75 699 TYR A O 1
ATOM 5686 N N . VAL A 1 700 ? 5.686 17.377 -24.657 1.00 89.62 700 VAL A N 1
ATOM 5687 C CA . VAL A 1 700 ? 4.859 17.018 -23.499 1.00 89.62 700 VAL A CA 1
ATOM 5688 C C . VAL A 1 700 ? 4.059 18.248 -23.059 1.00 89.62 700 VAL A C 1
ATOM 5690 O O . VAL A 1 700 ? 4.632 19.237 -22.607 1.00 89.62 700 VAL A O 1
ATOM 5693 N N . GLN A 1 701 ? 2.731 18.203 -23.203 1.00 80.62 701 GLN A N 1
ATOM 5694 C CA . GLN A 1 701 ? 1.856 19.349 -22.906 1.00 80.62 701 GLN A CA 1
ATOM 5695 C C . GLN A 1 701 ? 1.400 19.402 -21.440 1.00 80.62 701 GLN A C 1
ATOM 5697 O O . GLN A 1 701 ? 0.991 20.457 -20.952 1.00 80.62 701 GLN A O 1
ATOM 5702 N N . LYS A 1 702 ? 1.419 18.266 -20.730 1.00 74.62 702 LYS A N 1
ATOM 5703 C CA . LYS A 1 702 ? 0.867 18.120 -19.373 1.00 74.62 702 LYS A CA 1
ATOM 5704 C C . LYS A 1 702 ? 1.721 17.176 -18.513 1.00 74.62 702 LYS A C 1
ATOM 5706 O O . LYS A 1 702 ? 2.450 16.355 -19.070 1.00 74.62 702 LYS A O 1
ATOM 5711 N N . PRO A 1 703 ? 1.628 17.253 -17.169 1.00 73.25 703 PRO A N 1
ATOM 5712 C CA . PRO A 1 703 ? 2.272 16.285 -16.286 1.00 73.25 703 PRO A CA 1
ATOM 5713 C C . PRO A 1 703 ? 1.824 14.862 -16.623 1.00 73.25 703 PRO A C 1
ATOM 5715 O O . PRO A 1 703 ? 0.632 14.612 -16.803 1.00 73.25 703 PRO A O 1
ATOM 5718 N N . LEU A 1 704 ? 2.782 13.940 -16.701 1.00 76.62 704 LEU A N 1
ATOM 5719 C CA . LEU A 1 704 ? 2.493 12.529 -16.940 1.00 76.62 704 LEU A CA 1
ATOM 5720 C C . LEU A 1 704 ? 1.812 11.937 -15.702 1.00 76.62 704 LEU A C 1
ATOM 5722 O O . LEU A 1 704 ? 2.347 12.056 -14.598 1.00 76.62 704 LEU A O 1
ATOM 5726 N N . GLY A 1 705 ? 0.657 11.306 -15.910 1.00 81.56 705 GLY A N 1
ATOM 5727 C CA . GLY A 1 705 ? -0.082 10.575 -14.881 1.00 81.56 705 GLY A CA 1
ATOM 5728 C C . GLY A 1 705 ? 0.635 9.310 -14.396 1.00 81.56 705 GLY A C 1
ATOM 5729 O O . GLY A 1 705 ? 1.774 9.023 -14.788 1.00 81.56 705 GLY A O 1
ATOM 5730 N N . ARG A 1 706 ? -0.048 8.536 -13.544 1.00 88.88 706 ARG A N 1
ATOM 5731 C CA . ARG A 1 706 ? 0.451 7.250 -13.021 1.00 88.88 706 ARG A CA 1
ATOM 5732 C C . ARG A 1 706 ? 0.662 6.253 -14.156 1.00 88.88 706 ARG A C 1
ATOM 5734 O O . ARG A 1 706 ? 1.733 5.654 -14.254 1.00 88.88 706 ARG A O 1
ATOM 5741 N N . ILE A 1 707 ? -0.348 6.098 -15.015 1.00 90.44 707 ILE A N 1
ATOM 5742 C CA . ILE A 1 707 ? -0.248 5.268 -16.213 1.00 90.44 707 ILE A CA 1
ATOM 5743 C C . ILE A 1 707 ? 0.370 6.098 -17.331 1.00 90.44 707 ILE A C 1
ATOM 5745 O O . ILE A 1 707 ? -0.184 7.123 -17.740 1.00 90.44 707 ILE A O 1
ATOM 5749 N N . ARG A 1 708 ? 1.505 5.634 -17.853 1.00 88.69 708 ARG A N 1
ATOM 5750 C CA . ARG A 1 708 ? 2.243 6.315 -18.925 1.00 88.69 708 ARG A CA 1
ATOM 5751 C C . ARG A 1 708 ? 3.026 5.335 -19.789 1.00 88.69 708 ARG A C 1
ATOM 5753 O O . ARG A 1 708 ? 3.114 4.152 -19.476 1.00 88.69 708 ARG A O 1
ATOM 5760 N N . LEU A 1 709 ? 3.633 5.828 -20.867 1.00 89.88 709 LEU A N 1
ATOM 5761 C CA . LEU A 1 709 ? 4.533 5.030 -21.699 1.00 89.88 709 LEU A CA 1
ATOM 5762 C C . LEU A 1 709 ? 5.977 5.077 -21.187 1.00 89.88 709 LEU A C 1
ATOM 5764 O O . LEU A 1 709 ? 6.550 6.149 -20.991 1.00 89.88 709 LEU A O 1
ATOM 5768 N N . GLY A 1 710 ? 6.581 3.899 -21.045 1.00 88.50 710 GLY A N 1
ATOM 5769 C CA . GLY A 1 710 ? 7.989 3.714 -20.705 1.00 88.50 710 GLY A CA 1
ATOM 5770 C C . GLY A 1 710 ? 8.669 2.748 -21.672 1.00 88.50 710 GLY A C 1
ATOM 5771 O O . GLY A 1 710 ? 8.110 1.711 -22.031 1.00 88.50 710 GLY A O 1
ATOM 5772 N N . SER A 1 711 ? 9.886 3.078 -22.109 1.00 86.69 711 SER A N 1
ATOM 5773 C CA . SER A 1 711 ? 10.697 2.196 -22.957 1.00 86.69 711 SER A CA 1
ATOM 5774 C C . SER A 1 711 ? 11.793 1.516 -22.147 1.00 86.69 711 SER A C 1
ATOM 5776 O O . SER A 1 711 ? 12.607 2.190 -21.522 1.00 86.69 711 SER A O 1
ATOM 5778 N N . ARG A 1 712 ? 11.902 0.184 -22.225 1.00 81.19 712 ARG A N 1
ATOM 5779 C CA . ARG A 1 712 ? 13.059 -0.550 -21.663 1.00 81.19 712 ARG A CA 1
ATOM 5780 C C . ARG A 1 712 ? 14.345 -0.289 -22.440 1.00 81.19 712 ARG A C 1
ATOM 5782 O O . ARG A 1 712 ? 15.451 -0.483 -21.940 1.00 81.19 712 ARG A O 1
ATOM 5789 N N . THR A 1 713 ? 14.217 0.098 -23.703 1.00 82.25 713 THR A N 1
ATOM 5790 C CA . THR A 1 713 ? 15.371 0.366 -24.550 1.00 82.25 713 THR A CA 1
ATOM 5791 C C . THR A 1 713 ? 15.805 1.815 -24.374 1.00 82.25 713 THR A C 1
ATOM 5793 O O . THR A 1 713 ? 15.014 2.739 -24.537 1.00 82.25 713 THR A O 1
ATOM 5796 N N . LYS A 1 714 ? 17.083 2.006 -24.034 1.00 81.88 714 LYS A N 1
ATOM 5797 C CA . LYS A 1 714 ? 17.707 3.322 -23.850 1.00 81.88 714 LYS A CA 1
ATOM 5798 C C . LYS A 1 714 ? 17.741 4.102 -25.174 1.00 81.88 714 LYS A C 1
ATOM 5800 O O . LYS A 1 714 ? 18.200 3.515 -26.157 1.00 81.88 714 LYS A O 1
ATOM 5805 N N . PRO A 1 715 ? 17.392 5.400 -25.227 1.00 82.62 715 PRO A N 1
ATOM 5806 C CA . PRO A 1 715 ? 17.539 6.196 -26.449 1.00 82.62 715 PRO A CA 1
ATOM 5807 C C . PRO A 1 715 ? 19.011 6.296 -26.880 1.00 82.62 715 PRO A C 1
ATOM 5809 O O . PRO A 1 715 ? 19.927 6.218 -26.052 1.00 82.62 715 PRO A O 1
ATOM 5812 N N . PHE A 1 716 ? 19.277 6.412 -28.183 1.00 80.50 716 PHE A N 1
ATOM 5813 C CA . PHE A 1 716 ? 20.638 6.566 -28.711 1.00 80.50 716 PHE A CA 1
ATOM 5814 C C . PHE A 1 716 ? 21.325 7.818 -28.155 1.00 80.50 716 PHE A C 1
ATOM 5816 O O . PHE A 1 716 ? 22.490 7.719 -27.762 1.00 80.50 716 PHE A O 1
ATOM 5823 N N . MET A 1 717 ? 20.592 8.927 -28.007 1.00 75.06 717 MET A N 1
ATOM 5824 C CA . MET A 1 717 ? 21.118 10.225 -27.548 1.00 75.06 717 MET A CA 1
ATOM 5825 C C . MET A 1 717 ? 21.738 10.207 -26.140 1.00 75.06 717 MET A C 1
ATOM 5827 O O . MET A 1 717 ? 22.676 10.950 -25.858 1.00 75.06 717 MET A O 1
ATOM 5831 N N . VAL A 1 718 ? 21.262 9.326 -25.256 1.00 75.81 718 VAL A N 1
ATOM 5832 C CA . VAL A 1 718 ? 21.770 9.180 -23.874 1.00 75.81 718 VAL A CA 1
ATOM 5833 C C . VAL A 1 718 ? 22.629 7.925 -23.689 1.00 75.81 718 VAL A C 1
ATOM 5835 O O . VAL A 1 718 ? 23.150 7.657 -22.602 1.00 75.81 718 VAL A O 1
ATOM 5838 N N . SER A 1 719 ? 22.766 7.111 -24.737 1.00 74.06 719 SER A N 1
ATOM 5839 C CA . SER A 1 719 ? 23.619 5.922 -24.750 1.00 74.06 719 SER A CA 1
ATOM 5840 C C . SER A 1 719 ? 25.073 6.273 -25.078 1.00 74.06 719 SER A C 1
ATOM 5842 O O . SER A 1 719 ? 25.376 7.361 -25.558 1.00 74.06 719 SER A O 1
ATOM 5844 N N . HIS A 1 720 ? 25.993 5.326 -24.882 1.00 72.81 720 HIS A N 1
ATOM 5845 C CA . HIS A 1 720 ? 27.391 5.511 -25.282 1.00 72.81 720 HIS A CA 1
ATOM 5846 C C . HIS A 1 720 ? 27.575 5.592 -26.813 1.00 72.81 720 HIS A C 1
ATOM 5848 O O . HIS A 1 720 ? 28.646 5.966 -27.276 1.00 72.81 720 HIS A O 1
ATOM 5854 N N . TYR A 1 721 ? 26.532 5.295 -27.599 1.00 74.88 721 TYR A N 1
ATOM 5855 C CA . TYR A 1 721 ? 26.531 5.451 -29.054 1.00 74.88 721 TYR A CA 1
ATOM 5856 C C . TYR A 1 721 ? 26.229 6.884 -29.521 1.00 74.88 721 TYR A C 1
ATOM 5858 O O . TYR A 1 721 ? 26.173 7.098 -30.728 1.00 74.88 721 TYR A O 1
ATOM 5866 N N . LYS A 1 722 ? 26.023 7.847 -28.606 1.00 80.31 722 LYS A N 1
ATOM 5867 C CA . LYS A 1 722 ? 25.612 9.222 -28.939 1.00 80.31 722 LYS A CA 1
ATOM 5868 C C . LYS A 1 722 ? 26.582 9.974 -29.852 1.00 80.31 722 LYS A C 1
ATOM 5870 O O . LYS A 1 722 ? 26.133 10.820 -30.611 1.00 80.31 722 LYS A O 1
ATOM 5875 N N . ASN A 1 723 ? 27.874 9.641 -29.804 1.00 83.69 723 ASN A N 1
ATOM 5876 C CA . ASN A 1 723 ? 28.919 10.276 -30.604 1.00 83.69 723 ASN A CA 1
ATOM 5877 C C . ASN A 1 723 ? 29.619 9.213 -31.455 1.00 83.69 723 ASN A C 1
ATOM 5879 O O . ASN A 1 723 ? 29.904 8.111 -30.977 1.00 83.69 723 ASN A O 1
ATOM 5883 N N . LYS A 1 724 ? 29.927 9.549 -32.706 1.00 84.12 724 LYS A N 1
ATOM 5884 C CA . LYS A 1 724 ? 30.671 8.697 -33.637 1.00 84.12 724 LYS A CA 1
ATOM 5885 C C . LYS A 1 724 ? 31.867 9.459 -34.185 1.00 84.12 724 LYS A C 1
ATOM 5887 O O . LYS A 1 724 ? 31.773 10.650 -34.470 1.00 84.12 724 LYS A O 1
ATOM 5892 N N . PHE A 1 725 ? 32.987 8.763 -34.342 1.00 84.25 725 PHE A N 1
ATOM 5893 C CA . PHE A 1 725 ? 34.132 9.307 -35.061 1.00 84.25 725 PHE A CA 1
ATOM 5894 C C . PHE A 1 725 ? 33.828 9.357 -36.555 1.00 84.25 725 PHE A C 1
ATOM 5896 O O . PHE A 1 725 ? 33.274 8.403 -37.104 1.00 84.25 725 PHE A O 1
ATOM 5903 N N . VAL A 1 726 ? 34.219 10.442 -37.221 1.00 85.75 726 VAL A N 1
ATOM 5904 C CA . VAL A 1 726 ? 33.879 10.676 -38.633 1.00 85.75 726 VAL A CA 1
ATOM 5905 C C . VAL A 1 726 ? 34.462 9.610 -39.554 1.00 85.75 726 VAL A C 1
ATOM 5907 O O . VAL A 1 726 ? 33.787 9.174 -40.479 1.00 85.75 726 VAL A O 1
ATOM 5910 N N . PHE A 1 727 ? 35.652 9.086 -39.254 1.00 79.88 727 PHE A N 1
ATOM 5911 C CA . PHE A 1 727 ? 36.248 7.994 -40.034 1.00 79.88 727 PHE A CA 1
ATOM 5912 C C . PHE A 1 727 ? 35.445 6.679 -39.978 1.00 79.88 727 PHE A C 1
ATOM 5914 O O . PHE A 1 727 ? 35.685 5.772 -40.772 1.00 79.88 727 PHE A O 1
ATOM 5921 N N . GLN A 1 728 ? 34.507 6.562 -39.033 1.00 78.19 728 GLN A N 1
ATOM 5922 C CA . GLN A 1 728 ? 33.559 5.452 -38.912 1.00 78.19 728 GLN A CA 1
ATOM 5923 C C . GLN A 1 728 ? 32.126 5.879 -39.257 1.00 78.19 728 GLN A C 1
ATOM 5925 O O . GLN A 1 728 ? 31.227 5.039 -39.221 1.00 78.19 728 GLN A O 1
ATOM 5930 N N . ALA A 1 729 ? 31.880 7.161 -39.543 1.00 82.81 729 ALA A N 1
ATOM 5931 C CA . ALA A 1 729 ? 30.549 7.704 -39.760 1.00 82.81 729 ALA A CA 1
ATOM 5932 C C . ALA A 1 729 ? 30.031 7.342 -41.157 1.00 82.81 729 ALA A C 1
ATOM 5934 O O . ALA A 1 729 ? 30.720 7.452 -42.165 1.00 82.81 729 ALA A O 1
ATOM 5935 N N . THR A 1 730 ? 28.780 6.906 -41.206 1.00 82.12 730 THR A N 1
ATOM 5936 C CA . THR A 1 730 ? 28.009 6.653 -42.423 1.00 82.12 730 THR A CA 1
ATOM 5937 C C . THR A 1 730 ? 26.627 7.250 -42.216 1.00 82.12 730 THR A C 1
ATOM 5939 O O . THR A 1 730 ? 26.145 7.308 -41.085 1.00 82.12 730 THR A O 1
ATOM 5942 N N . VAL A 1 731 ? 25.933 7.633 -43.289 1.00 82.75 731 VAL A N 1
ATOM 5943 C CA . VAL A 1 731 ? 24.573 8.198 -43.178 1.00 82.75 731 VAL A CA 1
ATOM 5944 C C . VAL A 1 731 ? 23.665 7.304 -42.317 1.00 82.75 731 VAL A C 1
ATOM 5946 O O . VAL A 1 731 ? 22.975 7.789 -41.426 1.00 82.75 731 VAL A O 1
ATOM 5949 N N . LYS A 1 732 ? 23.759 5.978 -42.489 1.00 81.00 732 LYS A N 1
ATOM 5950 C CA . LYS A 1 732 ? 22.977 4.975 -41.746 1.00 81.00 732 LYS A CA 1
ATOM 5951 C C . LYS A 1 732 ? 23.325 4.859 -40.253 1.00 81.00 732 LYS A C 1
ATOM 5953 O O . LYS A 1 732 ? 22.513 4.363 -39.475 1.00 81.00 732 LYS A O 1
ATOM 5958 N N . ASN A 1 733 ? 24.535 5.229 -39.829 1.00 80.56 733 ASN A N 1
ATOM 5959 C CA . ASN A 1 733 ? 24.918 5.166 -38.414 1.00 80.56 733 ASN A CA 1
ATOM 5960 C C . ASN A 1 733 ? 24.808 6.507 -37.677 1.00 80.56 733 ASN A C 1
ATOM 5962 O O . ASN A 1 733 ? 24.817 6.494 -36.447 1.00 80.56 733 ASN A O 1
ATOM 5966 N N . ILE A 1 734 ? 24.644 7.612 -38.409 1.00 87.50 734 ILE A N 1
ATOM 5967 C CA . ILE A 1 734 ? 24.357 8.938 -37.853 1.00 87.50 734 ILE A CA 1
ATOM 5968 C C . ILE A 1 734 ? 22.856 9.204 -37.792 1.00 87.50 734 ILE A C 1
ATOM 5970 O O . ILE A 1 734 ? 22.388 9.726 -36.786 1.00 87.50 734 ILE A O 1
ATOM 5974 N N . LEU A 1 735 ? 22.101 8.818 -38.822 1.00 88.38 735 LEU A N 1
ATOM 5975 C CA . LEU A 1 735 ? 20.644 8.921 -38.841 1.00 88.38 735 LEU A CA 1
ATOM 5976 C C . LEU A 1 735 ? 20.048 7.582 -38.403 1.00 88.38 735 LEU A C 1
ATOM 5978 O O . LEU A 1 735 ? 20.076 6.606 -39.157 1.00 88.38 735 LEU A O 1
ATOM 5982 N N . LYS A 1 736 ? 19.544 7.516 -37.171 1.00 85.00 736 LYS A N 1
ATOM 5983 C CA . LYS A 1 736 ? 18.972 6.300 -36.587 1.00 85.00 736 LYS A CA 1
ATOM 5984 C C . LYS A 1 736 ? 17.445 6.400 -36.489 1.00 85.00 736 LYS A C 1
ATOM 5986 O O . LYS A 1 736 ? 16.936 7.463 -36.129 1.00 85.00 736 LYS A O 1
ATOM 5991 N N . PRO A 1 737 ? 16.710 5.299 -36.736 1.00 85.88 737 PRO A N 1
ATOM 5992 C CA . PRO A 1 737 ? 15.318 5.212 -36.304 1.00 85.88 737 PRO A CA 1
ATOM 5993 C C . PRO A 1 737 ? 15.248 5.256 -34.771 1.00 85.88 737 PRO A C 1
ATOM 5995 O O . PRO A 1 737 ? 16.262 5.029 -34.097 1.00 85.88 737 PRO A O 1
ATOM 5998 N N . THR A 1 738 ? 14.059 5.517 -34.221 1.00 84.44 738 THR A N 1
ATOM 5999 C CA . THR A 1 738 ? 13.864 5.459 -32.768 1.00 84.44 738 THR A CA 1
ATOM 6000 C C . THR A 1 738 ? 14.282 4.090 -32.235 1.00 84.44 738 THR A C 1
ATOM 6002 O O . THR A 1 738 ? 13.903 3.043 -32.763 1.00 84.44 738 THR A O 1
ATOM 6005 N N . GLY A 1 739 ? 15.129 4.087 -31.208 1.00 77.56 739 GLY A N 1
ATOM 6006 C CA . GLY A 1 739 ? 15.492 2.874 -30.490 1.00 77.56 739 GLY A CA 1
ATOM 6007 C C . GLY A 1 739 ? 14.506 2.517 -29.388 1.00 77.56 739 GLY A C 1
ATOM 6008 O O . GLY A 1 739 ? 14.727 1.519 -28.710 1.00 77.56 739 GLY A O 1
ATOM 6009 N N . LEU A 1 740 ? 13.484 3.342 -29.169 1.00 84.81 740 LEU A N 1
ATOM 6010 C CA . LEU A 1 740 ? 12.526 3.206 -28.082 1.00 84.81 740 LEU A CA 1
ATOM 6011 C C . LEU A 1 740 ? 11.444 2.193 -28.463 1.00 84.81 740 LEU A C 1
ATOM 6013 O O . LEU A 1 740 ? 10.974 2.178 -29.594 1.00 84.81 740 LEU A O 1
ATOM 6017 N N . ASN A 1 741 ? 11.061 1.349 -27.509 1.00 84.75 741 ASN A N 1
ATOM 6018 C CA . ASN A 1 741 ? 9.933 0.432 -27.636 1.00 84.75 741 ASN A CA 1
ATOM 6019 C C . ASN A 1 741 ? 9.041 0.666 -26.424 1.00 84.75 741 ASN A C 1
ATOM 6021 O O . ASN A 1 741 ? 9.371 0.232 -25.312 1.00 84.75 741 ASN A O 1
ATOM 6025 N N . TYR A 1 742 ? 7.985 1.444 -26.635 1.00 86.75 742 TYR A N 1
ATOM 6026 C CA . TYR A 1 742 ? 7.131 1.903 -25.557 1.00 86.75 742 TYR A CA 1
ATOM 6027 C C . TYR A 1 742 ? 6.163 0.811 -25.126 1.00 86.75 742 TYR A C 1
ATOM 6029 O O . TYR A 1 742 ? 5.492 0.170 -25.931 1.00 86.75 742 TYR A O 1
ATOM 6037 N N . LYS A 1 743 ? 6.066 0.636 -23.813 1.00 88.19 743 LYS A N 1
ATOM 6038 C CA . LYS A 1 743 ? 5.030 -0.157 -23.164 1.00 88.19 743 LYS A CA 1
ATOM 6039 C C . LYS A 1 743 ? 4.322 0.699 -22.139 1.00 88.19 743 LYS A C 1
ATOM 6041 O O . LYS A 1 743 ? 4.908 1.650 -21.619 1.00 88.19 743 LYS A O 1
ATOM 6046 N N . VAL A 1 744 ? 3.086 0.338 -21.825 1.00 89.25 744 VAL A N 1
ATOM 6047 C CA . VAL A 1 744 ? 2.386 0.970 -20.715 1.00 89.25 744 VAL A CA 1
ATOM 6048 C C . VAL A 1 744 ? 3.018 0.520 -19.407 1.00 89.25 744 VAL A C 1
ATOM 6050 O O . VAL A 1 744 ? 3.222 -0.675 -19.176 1.00 89.25 744 VAL A O 1
ATOM 6053 N N . VAL A 1 745 ? 3.363 1.492 -18.576 1.00 89.38 745 VAL A N 1
ATOM 6054 C CA . VAL A 1 745 ? 3.944 1.281 -17.259 1.00 89.38 745 VAL A CA 1
ATOM 6055 C C . VAL A 1 745 ? 3.093 1.960 -16.196 1.00 89.38 745 VAL A C 1
ATOM 6057 O O . VAL A 1 745 ? 2.589 3.067 -16.396 1.00 89.38 745 VAL A O 1
ATOM 6060 N N . ASP A 1 746 ? 2.965 1.281 -15.065 1.00 88.94 746 ASP A N 1
ATOM 6061 C CA . ASP A 1 746 ? 2.553 1.859 -13.798 1.00 88.94 746 ASP A CA 1
ATOM 6062 C C . ASP A 1 746 ? 3.754 2.565 -13.167 1.00 88.94 746 ASP A C 1
ATOM 6064 O O . ASP A 1 746 ? 4.818 1.964 -13.007 1.00 88.94 746 ASP A O 1
ATOM 6068 N N . ASN A 1 747 ? 3.575 3.837 -12.825 1.00 85.62 747 ASN A N 1
ATOM 6069 C CA . ASN A 1 747 ? 4.497 4.616 -12.023 1.00 85.62 747 ASN A CA 1
ATOM 6070 C C . ASN A 1 747 ? 3.769 5.281 -10.840 1.00 85.62 747 ASN A C 1
ATOM 6072 O O . ASN A 1 747 ? 3.457 6.469 -10.885 1.00 85.62 747 ASN A O 1
ATOM 6076 N N . ASP A 1 748 ? 3.541 4.547 -9.761 1.00 73.25 748 ASP A N 1
ATOM 6077 C CA . ASP A 1 748 ? 4.528 4.495 -8.684 1.00 73.25 748 ASP A CA 1
ATOM 6078 C C . ASP A 1 748 ? 4.962 5.825 -8.020 1.00 73.25 748 ASP A C 1
ATOM 6080 O O . ASP A 1 748 ? 4.523 6.215 -6.939 1.00 73.25 748 ASP A O 1
ATOM 6084 N N . GLY A 1 749 ? 5.941 6.481 -8.656 1.00 69.69 749 GLY A N 1
ATOM 6085 C CA . GLY A 1 749 ? 6.752 7.547 -8.058 1.00 69.69 749 GLY A CA 1
ATOM 6086 C C . GLY A 1 749 ? 8.125 7.051 -7.593 1.00 69.69 749 GLY A C 1
ATOM 6087 O O . GLY A 1 749 ? 9.098 7.798 -7.697 1.00 69.69 749 GLY A O 1
ATOM 6088 N N . SER A 1 750 ? 8.226 5.784 -7.179 1.00 64.94 750 SER A N 1
ATOM 6089 C CA . SER A 1 750 ? 9.478 5.127 -6.777 1.00 64.94 750 SER A CA 1
ATOM 6090 C C . SER A 1 750 ? 9.915 4.010 -7.726 1.00 64.94 750 SER A C 1
ATOM 6092 O O . SER A 1 750 ? 11.109 3.870 -7.988 1.00 64.94 750 SER A O 1
ATOM 6094 N N . HIS A 1 751 ? 8.956 3.280 -8.293 1.00 71.25 751 HIS A N 1
ATOM 6095 C CA . HIS A 1 751 ? 9.167 2.100 -9.123 1.00 71.25 751 HIS A CA 1
ATOM 6096 C C . HIS A 1 751 ? 8.352 2.177 -10.417 1.00 71.25 751 HIS A C 1
ATOM 6098 O O . HIS A 1 751 ? 7.338 2.876 -10.495 1.00 71.25 751 HIS A O 1
ATOM 6104 N N . GLN A 1 752 ? 8.808 1.464 -11.452 1.00 78.31 752 GLN A N 1
ATOM 6105 C CA . GLN A 1 752 ? 8.084 1.358 -12.722 1.00 78.31 752 GLN A CA 1
ATOM 6106 C C . GLN A 1 752 ? 7.860 -0.100 -13.109 1.00 78.31 752 GLN A C 1
ATOM 6108 O O . GLN A 1 752 ? 8.804 -0.875 -13.267 1.00 78.31 752 GLN A O 1
ATOM 6113 N N . ILE A 1 753 ? 6.596 -0.469 -13.318 1.00 83.69 753 ILE A N 1
ATOM 6114 C CA . ILE A 1 753 ? 6.192 -1.845 -13.627 1.00 83.69 753 ILE A CA 1
ATOM 6115 C C . ILE A 1 753 ? 5.381 -1.852 -14.920 1.00 83.69 753 ILE A C 1
ATOM 6117 O O . ILE A 1 753 ? 4.482 -1.044 -15.105 1.00 83.69 753 ILE A O 1
ATOM 6121 N N . ALA A 1 754 ? 5.691 -2.766 -15.839 1.00 84.00 754 ALA A N 1
ATOM 6122 C CA . ALA A 1 754 ? 4.933 -2.905 -17.079 1.00 84.00 754 ALA A CA 1
ATOM 6123 C C . ALA A 1 754 ? 3.564 -3.529 -16.788 1.00 84.00 754 ALA A C 1
ATOM 6125 O O . ALA A 1 754 ? 3.496 -4.579 -16.149 1.00 84.00 754 ALA A O 1
ATOM 6126 N N . ILE A 1 755 ? 2.503 -2.902 -17.291 1.00 85.88 755 ILE A N 1
ATOM 6127 C CA . ILE A 1 755 ? 1.128 -3.377 -17.118 1.00 85.88 755 ILE A CA 1
ATOM 6128 C C . ILE A 1 755 ? 0.881 -4.525 -18.103 1.00 85.88 755 ILE A C 1
ATOM 6130 O O . ILE A 1 755 ? 1.131 -4.382 -19.302 1.00 85.88 755 ILE A O 1
ATOM 6134 N N . THR A 1 756 ? 0.415 -5.671 -17.608 1.00 80.19 756 THR A N 1
ATOM 6135 C CA . THR A 1 756 ? 0.066 -6.846 -18.424 1.00 80.19 756 THR A CA 1
ATOM 6136 C C . THR A 1 756 ? -1.439 -6.927 -18.650 1.00 80.19 756 THR A C 1
ATOM 6138 O O . THR A 1 756 ? -2.211 -6.480 -17.812 1.00 80.19 756 THR A O 1
ATOM 6141 N N . ASP A 1 757 ? -1.886 -7.511 -19.764 1.00 70.75 757 ASP A N 1
ATOM 6142 C CA . ASP A 1 757 ? -3.318 -7.563 -20.113 1.00 70.75 757 ASP A CA 1
ATOM 6143 C C . ASP A 1 757 ? -4.169 -8.427 -19.154 1.00 70.75 757 ASP A C 1
ATOM 6145 O O . ASP A 1 757 ? -5.394 -8.311 -19.127 1.00 70.75 757 ASP A O 1
ATOM 6149 N N . ASP A 1 758 ? -3.543 -9.286 -18.348 1.00 74.94 758 ASP A N 1
ATOM 6150 C CA . ASP A 1 758 ? -4.193 -10.261 -17.467 1.00 74.94 758 ASP A CA 1
ATOM 6151 C C . ASP A 1 758 ? -4.411 -9.772 -16.025 1.00 74.94 758 ASP A C 1
ATOM 6153 O O . ASP A 1 758 ? -5.036 -10.484 -15.236 1.00 74.94 758 ASP A O 1
ATOM 6157 N N . PHE A 1 759 ? -3.970 -8.561 -15.657 1.00 81.56 759 PHE A N 1
ATOM 6158 C CA . PHE A 1 759 ? -4.079 -8.087 -14.268 1.00 81.56 759 PHE A CA 1
ATOM 6159 C C . PHE A 1 759 ? -5.535 -8.057 -13.766 1.00 81.56 759 PHE A C 1
ATOM 6161 O O . PHE A 1 759 ? -5.812 -8.455 -12.635 1.00 81.56 759 PHE A O 1
ATOM 6168 N N . CYS A 1 760 ? -6.487 -7.701 -14.639 1.00 80.81 760 CYS A N 1
ATOM 6169 C CA . CYS A 1 760 ? -7.922 -7.708 -14.342 1.00 80.81 760 CYS A CA 1
ATOM 6170 C C . CYS A 1 760 ? -8.473 -9.105 -13.987 1.00 80.81 760 CYS A C 1
ATOM 6172 O O . CYS A 1 760 ? -9.552 -9.208 -13.402 1.00 80.81 760 CYS A O 1
ATOM 6174 N N . ALA A 1 761 ? -7.782 -10.192 -14.352 1.00 78.50 761 ALA A N 1
ATOM 6175 C CA . ALA A 1 761 ? -8.183 -11.553 -13.994 1.00 78.50 761 ALA A CA 1
ATOM 6176 C C . ALA A 1 761 ? -7.808 -11.926 -12.549 1.00 78.50 761 ALA A C 1
ATOM 6178 O O . ALA A 1 761 ? -8.417 -12.831 -11.984 1.00 78.50 761 ALA A O 1
ATOM 6179 N N . ASN A 1 762 ? -6.852 -11.213 -11.947 1.00 81.75 762 ASN A N 1
ATOM 6180 C CA . ASN A 1 762 ? -6.294 -11.519 -10.628 1.00 81.75 762 ASN A CA 1
ATOM 6181 C C . ASN A 1 762 ? -6.847 -10.625 -9.504 1.00 81.75 762 ASN A C 1
ATOM 6183 O O . ASN A 1 762 ? -6.304 -10.617 -8.400 1.00 81.75 762 ASN A O 1
ATOM 6187 N N . LEU A 1 763 ? -7.918 -9.872 -9.770 1.00 89.00 763 LEU A N 1
ATOM 6188 C CA . LEU A 1 763 ? -8.544 -8.985 -8.792 1.00 89.00 763 LEU A CA 1
ATOM 6189 C C . LEU A 1 763 ? -9.278 -9.782 -7.699 1.00 89.00 763 LEU A C 1
ATOM 6191 O O . LEU A 1 763 ? -10.015 -10.726 -7.982 1.00 89.00 763 LEU A O 1
ATOM 6195 N N . GLY A 1 764 ? -9.123 -9.377 -6.439 1.00 89.19 764 GLY A N 1
ATOM 6196 C CA . GLY A 1 764 ? -9.838 -9.930 -5.299 1.00 89.19 764 GLY A CA 1
ATOM 6197 C C . GLY A 1 764 ? -9.595 -9.172 -3.991 1.00 89.19 764 GLY A C 1
ATOM 6198 O O . GLY A 1 764 ? -8.461 -8.933 -3.590 1.00 89.19 764 GLY A O 1
ATOM 6199 N N . ILE A 1 765 ? -10.684 -8.887 -3.272 1.00 91.50 765 ILE A N 1
ATOM 6200 C CA . ILE A 1 765 ? -10.686 -8.188 -1.969 1.00 91.50 765 ILE A CA 1
ATOM 6201 C C . ILE A 1 765 ? -10.945 -9.117 -0.775 1.00 91.50 765 ILE A C 1
ATOM 6203 O O . ILE A 1 765 ? -11.029 -8.666 0.362 1.00 91.50 765 ILE A O 1
ATOM 6207 N N . ARG A 1 766 ? -11.057 -10.432 -1.007 1.00 90.25 766 ARG A N 1
ATOM 6208 C CA . ARG A 1 766 ? -11.492 -11.417 0.004 1.00 90.25 766 ARG A CA 1
ATOM 6209 C C . ARG A 1 766 ? -10.715 -11.310 1.317 1.00 90.25 766 ARG A C 1
ATOM 6211 O O . ARG A 1 766 ? -11.324 -11.234 2.373 1.00 90.25 766 ARG A O 1
ATOM 6218 N N . LYS A 1 767 ? -9.386 -11.208 1.247 1.00 88.94 767 LYS A N 1
ATOM 6219 C CA . LYS A 1 767 ? -8.518 -11.088 2.432 1.00 88.94 767 LYS A CA 1
ATOM 6220 C C . LYS A 1 767 ? -8.661 -9.764 3.187 1.00 88.94 767 LYS A C 1
ATOM 6222 O O . LYS A 1 767 ? -8.331 -9.718 4.367 1.00 88.94 767 LYS A O 1
ATOM 6227 N N . LEU A 1 768 ? -9.090 -8.692 2.518 1.00 90.56 768 LEU A N 1
ATOM 6228 C CA . LEU A 1 768 ? -9.339 -7.397 3.160 1.00 90.56 768 LEU A CA 1
ATOM 6229 C C . LEU A 1 768 ? -10.660 -7.410 3.932 1.00 90.56 768 LEU A C 1
ATOM 6231 O O . LEU A 1 768 ? -10.747 -6.772 4.971 1.00 90.56 768 LEU A O 1
ATOM 6235 N N . CYS A 1 769 ? -11.648 -8.168 3.448 1.00 92.88 769 CYS A N 1
ATOM 6236 C CA . CYS A 1 769 ? -13.010 -8.226 3.989 1.00 92.88 769 CYS A CA 1
ATOM 6237 C C . CYS A 1 769 ? -13.304 -9.507 4.798 1.00 92.88 769 CYS A C 1
ATOM 6239 O O . CYS A 1 769 ? -14.461 -9.845 5.029 1.00 92.88 769 CYS A O 1
ATOM 6241 N N . THR A 1 770 ? -12.273 -10.245 5.217 1.00 92.38 770 THR A N 1
ATOM 6242 C CA . THR A 1 770 ? -12.426 -11.427 6.080 1.00 92.38 770 THR A CA 1
ATOM 6243 C C . THR A 1 770 ? -11.831 -11.123 7.451 1.00 92.38 770 THR A C 1
ATOM 6245 O O . THR A 1 770 ? -10.707 -10.619 7.542 1.00 92.38 770 THR A O 1
ATOM 6248 N N . MET A 1 771 ? -12.585 -11.391 8.522 1.00 91.06 771 MET A N 1
ATOM 6249 C CA . MET A 1 771 ? -12.070 -11.275 9.891 1.00 91.06 771 MET A CA 1
ATOM 6250 C C . MET A 1 771 ? -10.875 -12.215 10.110 1.00 91.06 771 MET A C 1
ATOM 6252 O O . MET A 1 771 ? -10.708 -13.198 9.400 1.00 91.06 771 MET A O 1
ATOM 6256 N N . ARG A 1 772 ? -10.011 -11.921 11.085 1.00 88.50 772 ARG A N 1
ATOM 6257 C CA . ARG A 1 772 ? -8.824 -12.746 11.355 1.00 88.50 772 ARG A CA 1
ATOM 6258 C C . ARG A 1 772 ? -8.963 -13.493 12.665 1.00 88.50 772 ARG A C 1
ATOM 6260 O O . ARG A 1 772 ? -9.143 -12.868 13.713 1.00 88.50 772 ARG A O 1
ATOM 6267 N N . PHE A 1 773 ? -8.814 -14.808 12.589 1.00 88.81 773 PHE A N 1
ATOM 6268 C CA . PHE A 1 773 ? -8.734 -15.661 13.762 1.00 88.81 773 PHE A CA 1
ATOM 6269 C C . PHE A 1 773 ? -7.388 -15.529 14.483 1.00 88.81 773 PHE A C 1
ATOM 6271 O O . PHE A 1 773 ? -6.382 -15.096 13.912 1.00 88.81 773 PHE A O 1
ATOM 6278 N N . ALA A 1 774 ? -7.367 -15.945 15.750 1.00 86.88 774 ALA A N 1
ATOM 6279 C CA . ALA A 1 774 ? -6.129 -16.144 16.489 1.00 86.88 774 ALA A CA 1
ATOM 6280 C C . ALA A 1 774 ? -5.265 -17.243 15.829 1.00 86.88 774 ALA A C 1
ATOM 6282 O O . ALA A 1 774 ? -5.803 -18.137 15.167 1.00 86.88 774 ALA A O 1
ATOM 6283 N N . PRO A 1 775 ? -3.932 -17.250 16.036 1.00 86.75 775 PRO A N 1
ATOM 6284 C CA . PRO A 1 775 ? -3.035 -18.229 15.411 1.00 86.75 775 PRO A CA 1
ATOM 6285 C C . PRO A 1 775 ? -3.443 -19.698 15.609 1.00 86.75 775 PRO A C 1
ATOM 6287 O O . PRO A 1 775 ? -3.240 -20.512 14.711 1.00 86.75 775 PRO A O 1
ATOM 6290 N N . ALA A 1 776 ? -4.071 -20.031 16.743 1.00 86.38 776 ALA A N 1
ATOM 6291 C CA . ALA A 1 776 ? -4.561 -21.379 17.043 1.00 86.38 776 ALA A CA 1
ATOM 6292 C C . ALA A 1 776 ? -5.659 -21.872 16.074 1.00 86.38 776 ALA A C 1
ATOM 6294 O O . ALA A 1 776 ? -5.783 -23.073 15.846 1.00 86.38 776 ALA A O 1
ATOM 6295 N N . PHE A 1 777 ? -6.411 -20.954 15.462 1.00 88.81 777 PHE A N 1
ATOM 6296 C CA . PHE A 1 777 ? -7.528 -21.230 14.554 1.00 88.81 777 PHE A CA 1
ATOM 6297 C C . PHE A 1 777 ? -7.181 -20.937 13.084 1.00 88.81 777 PHE A C 1
ATOM 6299 O O . PHE A 1 777 ? -8.048 -20.994 12.217 1.00 88.81 777 PHE A O 1
ATOM 6306 N N . MET A 1 778 ? -5.912 -20.669 12.755 1.00 86.81 778 MET A N 1
ATOM 6307 C CA . MET A 1 778 ? -5.497 -20.296 11.393 1.00 86.81 778 MET A CA 1
ATOM 6308 C C . MET A 1 778 ? -5.876 -21.349 10.334 1.00 86.81 778 MET A C 1
ATOM 6310 O O . MET A 1 778 ? -6.246 -21.005 9.217 1.00 86.81 778 MET A O 1
ATOM 6314 N N . LYS A 1 779 ? -5.864 -22.645 10.682 1.00 86.81 779 LYS A N 1
ATOM 6315 C CA . LYS A 1 779 ? -6.274 -23.724 9.760 1.00 86.81 779 LYS A CA 1
ATOM 6316 C C . LYS A 1 779 ? -7.770 -23.705 9.410 1.00 86.81 779 LYS A C 1
ATOM 6318 O O . LYS A 1 779 ? -8.167 -24.319 8.424 1.00 86.81 779 LYS A O 1
ATOM 6323 N N . LEU A 1 780 ? -8.587 -23.015 10.206 1.00 88.00 780 LEU A N 1
ATOM 6324 C CA . LEU A 1 780 ? -10.027 -22.855 10.000 1.00 88.00 780 LEU A CA 1
ATOM 6325 C C . LEU A 1 780 ? -10.379 -21.613 9.168 1.00 88.00 780 LEU A C 1
ATOM 6327 O O . LEU A 1 780 ? -11.539 -21.450 8.794 1.00 88.00 780 LEU A O 1
ATOM 6331 N N . GLU A 1 781 ? -9.406 -20.757 8.832 1.00 86.12 781 GLU A N 1
ATOM 6332 C CA . GLU A 1 781 ? -9.631 -19.517 8.071 1.00 86.12 781 GLU A CA 1
ATOM 6333 C C . GLU A 1 781 ? -10.301 -19.787 6.709 1.00 86.12 781 GLU A C 1
ATOM 6335 O O . GLU A 1 781 ? -11.131 -19.002 6.258 1.00 86.12 781 GLU A O 1
ATOM 6340 N N . VAL A 1 782 ? -10.066 -20.964 6.113 1.00 85.06 782 VAL A N 1
ATOM 6341 C CA . VAL A 1 782 ? -10.714 -21.401 4.863 1.00 85.06 782 VAL A CA 1
ATOM 6342 C C . VAL A 1 782 ? -12.250 -21.417 4.941 1.00 85.06 782 VAL A C 1
ATOM 6344 O O . VAL A 1 782 ? -12.917 -21.118 3.950 1.00 85.06 782 VAL A O 1
ATOM 6347 N N . PHE A 1 783 ? -12.823 -21.734 6.107 1.00 86.12 783 PHE A N 1
ATOM 6348 C CA . PHE A 1 783 ? -14.277 -21.744 6.318 1.00 86.12 783 PHE A CA 1
ATOM 6349 C C . PHE A 1 783 ? -14.832 -20.330 6.516 1.00 86.12 783 PHE A C 1
ATOM 6351 O O . PHE A 1 783 ? -15.984 -20.050 6.189 1.00 86.12 783 PHE A O 1
ATOM 6358 N N . LEU A 1 784 ? -14.001 -19.412 7.007 1.00 86.88 784 LEU A N 1
ATOM 6359 C CA . LEU A 1 784 ? -14.359 -18.009 7.154 1.00 86.88 784 LEU A CA 1
ATOM 6360 C C . LEU A 1 784 ? -14.363 -17.303 5.787 1.00 86.88 784 LEU A C 1
ATOM 6362 O O . LEU A 1 784 ? -15.326 -16.611 5.447 1.00 86.88 784 LEU A O 1
ATOM 6366 N N . GLU A 1 785 ? -13.332 -17.558 4.973 1.00 83.62 785 GLU A N 1
ATOM 6367 C CA . GLU A 1 785 ? -13.097 -16.915 3.676 1.00 83.62 785 GLU A CA 1
ATOM 6368 C C . GLU A 1 785 ? -14.209 -17.162 2.645 1.00 83.62 785 GLU A C 1
ATOM 6370 O O . GLU A 1 785 ? -14.408 -16.332 1.752 1.00 83.62 785 GLU A O 1
ATOM 6375 N N . GLY A 1 786 ? -14.944 -18.276 2.706 1.00 84.25 786 GLY A N 1
ATOM 6376 C CA . GLY A 1 786 ? -15.957 -18.584 1.699 1.00 84.25 786 GLY A CA 1
ATOM 6377 C C . GLY A 1 786 ? -16.997 -19.616 2.111 1.00 84.25 786 GLY A C 1
ATOM 6378 O O . GLY A 1 786 ? -16.825 -20.369 3.057 1.00 84.25 786 GLY A O 1
ATOM 6379 N N . THR A 1 787 ? -18.080 -19.665 1.335 1.00 87.38 787 THR A N 1
ATOM 6380 C CA . THR A 1 787 ? -19.254 -20.519 1.586 1.00 87.38 787 THR A CA 1
ATOM 6381 C C . THR A 1 787 ? -19.353 -21.726 0.650 1.00 87.38 787 THR A C 1
ATOM 6383 O O . THR A 1 787 ? -20.365 -22.424 0.615 1.00 87.38 787 THR A O 1
ATOM 6386 N N . LYS A 1 788 ? -18.307 -21.978 -0.149 1.00 86.00 788 LYS A N 1
ATOM 6387 C CA . LYS A 1 788 ? -18.267 -23.078 -1.131 1.00 86.00 788 LYS A CA 1
ATOM 6388 C C . LYS A 1 788 ? -17.965 -24.445 -0.502 1.00 86.00 788 LYS A C 1
ATOM 6390 O O . LYS A 1 788 ? -18.017 -25.453 -1.199 1.00 86.00 788 LYS A O 1
ATOM 6395 N N . CYS A 1 789 ? -17.620 -24.486 0.782 1.00 84.69 789 CYS A N 1
ATOM 6396 C CA . CYS A 1 789 ? -17.345 -25.728 1.495 1.00 84.69 789 CYS A CA 1
ATOM 6397 C C . CYS A 1 789 ? -18.635 -26.531 1.714 1.00 84.69 789 CYS A C 1
ATOM 6399 O O . CYS A 1 789 ? -19.682 -25.962 2.015 1.00 84.69 789 CYS A O 1
ATOM 6401 N N . THR A 1 790 ? -18.549 -27.855 1.604 1.00 87.81 790 THR A N 1
ATOM 6402 C CA . THR A 1 790 ? -19.634 -28.787 1.949 1.00 87.81 790 THR A CA 1
ATOM 6403 C C . THR A 1 790 ? -19.385 -29.407 3.325 1.00 87.81 790 THR A C 1
ATOM 6405 O O . THR A 1 790 ? -18.251 -29.422 3.804 1.00 87.81 790 THR A O 1
ATOM 6408 N N . THR A 1 791 ? -20.417 -29.979 3.944 1.00 88.44 791 THR A N 1
ATOM 6409 C CA . THR A 1 791 ? -20.275 -30.727 5.207 1.00 88.44 791 THR A CA 1
ATOM 6410 C C . THR A 1 791 ? -19.317 -31.916 5.071 1.00 88.44 791 THR A C 1
ATOM 6412 O O . THR A 1 791 ? -18.544 -32.192 5.986 1.00 88.44 791 THR A O 1
ATOM 6415 N N . ASN A 1 792 ? -19.268 -32.561 3.900 1.00 89.44 792 ASN A N 1
ATOM 6416 C CA . ASN A 1 792 ? -18.281 -33.605 3.597 1.00 89.44 792 ASN A CA 1
ATOM 6417 C C . ASN A 1 792 ? -16.844 -33.066 3.625 1.00 89.44 792 ASN A C 1
ATOM 6419 O O . ASN A 1 792 ? -15.954 -33.721 4.166 1.00 89.44 792 ASN A O 1
ATOM 6423 N N . ASN A 1 793 ? -16.612 -31.857 3.098 1.00 86.69 793 ASN A N 1
ATOM 6424 C CA . ASN A 1 793 ? -15.300 -31.215 3.193 1.00 86.69 793 ASN A CA 1
ATOM 6425 C C . ASN A 1 793 ? -14.938 -30.928 4.654 1.00 86.69 793 ASN A C 1
ATOM 6427 O O . ASN A 1 793 ? -13.777 -31.078 5.027 1.00 86.69 793 ASN A O 1
ATOM 6431 N N . THR A 1 794 ? -15.905 -30.533 5.484 1.00 87.62 794 THR A N 1
ATOM 6432 C CA . THR A 1 794 ? -15.689 -30.336 6.923 1.00 87.62 794 THR A CA 1
ATOM 6433 C C . THR A 1 794 ? -15.255 -31.635 7.603 1.00 87.62 794 THR A C 1
ATOM 6435 O O . THR A 1 794 ? -14.233 -31.649 8.285 1.00 87.62 794 THR A O 1
ATOM 6438 N N . LEU A 1 795 ? -15.959 -32.746 7.356 1.00 89.88 795 LEU A N 1
ATOM 6439 C CA . LEU A 1 795 ? -15.607 -34.064 7.903 1.00 89.88 795 LEU A CA 1
ATOM 6440 C C . LEU A 1 795 ? -14.217 -34.533 7.447 1.00 89.88 795 LEU A C 1
ATOM 6442 O O . LEU A 1 795 ? -13.426 -35.002 8.261 1.00 89.88 795 LEU A O 1
ATOM 6446 N N . ALA A 1 796 ? -13.874 -34.338 6.172 1.00 89.25 796 ALA A N 1
ATOM 6447 C CA . ALA A 1 796 ? -12.556 -34.694 5.644 1.00 89.25 796 ALA A CA 1
ATOM 6448 C C . ALA A 1 796 ? -11.407 -33.881 6.275 1.00 89.25 796 ALA A C 1
ATOM 6450 O O . ALA A 1 796 ? -10.262 -34.328 6.285 1.00 89.25 796 ALA A O 1
ATOM 6451 N N . ASN A 1 797 ? -11.701 -32.695 6.818 1.00 88.38 797 ASN A N 1
ATOM 6452 C CA . ASN A 1 797 ? -10.718 -31.783 7.402 1.00 88.38 797 ASN A CA 1
ATOM 6453 C C . ASN A 1 797 ? -10.626 -31.863 8.935 1.00 88.38 797 ASN A C 1
ATOM 6455 O O . ASN A 1 797 ? -10.023 -30.980 9.540 1.00 88.38 797 ASN A O 1
ATOM 6459 N N . GLN A 1 798 ? -11.151 -32.911 9.579 1.00 89.38 798 GLN A N 1
ATOM 6460 C CA . GLN A 1 798 ? -11.077 -33.083 11.041 1.00 89.38 798 GLN A CA 1
ATOM 6461 C C . GLN A 1 798 ? -9.645 -33.052 11.603 1.00 89.38 798 GLN A C 1
ATOM 6463 O O . GLN A 1 798 ? -9.434 -32.605 12.726 1.00 89.38 798 GLN A O 1
ATOM 6468 N N . ALA A 1 799 ? -8.637 -33.425 10.807 1.00 89.12 799 ALA A N 1
ATOM 6469 C CA . ALA A 1 799 ? -7.223 -33.295 11.182 1.00 89.12 799 ALA A CA 1
ATOM 6470 C C . ALA A 1 799 ? -6.770 -31.835 11.421 1.00 89.12 799 ALA A C 1
ATOM 6472 O O . ALA A 1 799 ? -5.710 -31.593 12.002 1.00 89.12 799 ALA A O 1
ATOM 6473 N N . ASN A 1 800 ? -7.557 -30.853 10.971 1.00 89.00 800 ASN A N 1
ATOM 6474 C CA . ASN A 1 800 ? -7.323 -29.427 11.186 1.00 89.00 800 ASN A CA 1
ATOM 6475 C C . ASN A 1 800 ? -8.017 -28.882 12.445 1.00 89.00 800 ASN A C 1
ATOM 6477 O O . ASN A 1 800 ? -7.919 -27.680 12.693 1.00 89.00 800 ASN A O 1
ATOM 6481 N N . CYS A 1 801 ? -8.690 -29.734 13.229 1.00 89.69 801 CYS A N 1
ATOM 6482 C CA . CYS A 1 801 ? -9.338 -29.356 14.482 1.00 89.69 801 CYS A CA 1
ATOM 6483 C C . CYS A 1 801 ? -8.324 -28.757 15.476 1.00 89.69 801 CYS A C 1
ATOM 6485 O O . CYS A 1 801 ? -7.328 -29.414 15.799 1.00 89.69 801 CYS A O 1
ATOM 6487 N N . PRO A 1 802 ? -8.540 -27.523 15.969 1.00 89.69 802 PRO A N 1
ATOM 6488 C CA . PRO A 1 802 ? -7.755 -26.965 17.063 1.00 89.69 802 PRO A CA 1
ATOM 6489 C C . PRO A 1 802 ? -7.896 -27.810 18.331 1.00 89.69 802 PRO A C 1
ATOM 6491 O O . PRO A 1 802 ? -8.954 -28.378 18.583 1.00 89.69 802 PRO A O 1
ATOM 6494 N N . ALA A 1 803 ? -6.860 -27.826 19.171 1.00 87.25 803 ALA A N 1
ATOM 6495 C CA . ALA A 1 803 ? -6.880 -28.561 20.441 1.00 87.25 803 ALA A CA 1
ATOM 6496 C C . ALA A 1 803 ? -7.918 -28.026 21.448 1.00 87.25 803 ALA A C 1
ATOM 6498 O O . ALA A 1 803 ? -8.262 -28.718 22.399 1.00 87.25 803 ALA A O 1
ATOM 6499 N N . THR A 1 804 ? -8.395 -26.795 21.253 1.00 86.25 804 THR A N 1
ATOM 6500 C CA . THR A 1 804 ? -9.407 -26.147 22.096 1.00 86.25 804 THR A CA 1
ATOM 6501 C C . THR A 1 804 ? -10.839 -26.551 21.750 1.00 86.25 804 THR A C 1
ATOM 6503 O O . THR A 1 804 ? -11.734 -26.195 22.502 1.00 86.25 804 THR A O 1
ATOM 6506 N N . LEU A 1 805 ? -11.067 -27.234 20.622 1.00 88.56 805 LEU A N 1
ATOM 6507 C CA . LEU A 1 805 ? -12.389 -27.699 20.203 1.00 88.56 805 LEU A CA 1
ATOM 6508 C C . LEU A 1 805 ? -12.453 -29.226 20.233 1.00 88.56 805 LEU A C 1
ATOM 6510 O O . LEU A 1 805 ? -11.511 -29.917 19.841 1.00 88.56 805 LEU A O 1
ATOM 6514 N N . THR A 1 806 ? -13.603 -29.757 20.624 1.00 91.38 806 THR A N 1
ATOM 6515 C CA . THR A 1 806 ? -13.971 -31.149 20.359 1.00 91.38 806 THR A CA 1
ATOM 6516 C C . THR A 1 806 ? -14.264 -31.354 18.869 1.00 91.38 806 THR A C 1
ATOM 6518 O O . THR A 1 806 ? -14.579 -30.415 18.137 1.00 91.38 806 THR A O 1
ATOM 6521 N N . LEU A 1 807 ? -14.223 -32.604 18.392 1.00 90.12 807 LEU A N 1
ATOM 6522 C CA . LEU A 1 807 ? -14.566 -32.911 16.995 1.00 90.12 807 LEU A CA 1
ATOM 6523 C C . LEU A 1 807 ? -16.014 -32.527 16.640 1.00 90.12 807 LEU A C 1
ATOM 6525 O O . LEU A 1 807 ? -16.278 -32.143 15.499 1.00 90.12 807 LEU A O 1
ATOM 6529 N N . HIS A 1 808 ? -16.934 -32.601 17.608 1.00 89.19 808 HIS A N 1
ATOM 6530 C CA . HIS A 1 808 ? -18.319 -32.164 17.431 1.00 89.19 808 HIS A CA 1
ATOM 6531 C C . HIS A 1 808 ? -18.413 -30.640 17.291 1.00 89.19 808 HIS A C 1
ATOM 6533 O O . HIS A 1 808 ? -19.016 -30.164 16.330 1.00 89.19 808 HIS A O 1
ATOM 6539 N N . GLU A 1 809 ? -17.755 -29.876 18.169 1.00 90.19 809 GLU A N 1
ATOM 6540 C CA . GLU A 1 809 ? -17.699 -28.411 18.060 1.00 90.19 809 GLU A CA 1
ATOM 6541 C C . GLU A 1 809 ? -17.000 -27.964 16.774 1.00 90.19 809 GLU A C 1
ATOM 6543 O O . GLU A 1 809 ? -17.468 -27.046 16.110 1.00 90.19 809 GLU A O 1
ATOM 6548 N N . PHE A 1 810 ? -15.922 -28.638 16.363 1.00 91.31 810 PHE A N 1
ATOM 6549 C CA . PHE A 1 810 ? -15.248 -28.363 15.095 1.00 91.31 810 PHE A CA 1
ATOM 6550 C C . PHE A 1 810 ? -16.168 -28.575 13.897 1.00 91.31 810 PHE A C 1
ATOM 6552 O O . PHE A 1 810 ? -16.256 -27.702 13.030 1.00 91.31 810 PHE A O 1
ATOM 6559 N N . TYR A 1 811 ? -16.855 -29.724 13.842 1.00 91.62 811 TYR A N 1
ATOM 6560 C CA . TYR A 1 811 ? -17.807 -29.999 12.771 1.00 91.62 811 TYR A CA 1
ATOM 6561 C C . TYR A 1 811 ? -18.852 -28.894 12.716 1.00 91.62 811 TYR A C 1
ATOM 6563 O O . TYR A 1 811 ? -19.173 -28.400 11.636 1.00 91.62 811 TYR A O 1
ATOM 6571 N N . GLN A 1 812 ? -19.331 -28.473 13.882 1.00 90.44 812 GLN A N 1
ATOM 6572 C CA . GLN A 1 812 ? -20.393 -27.504 13.970 1.00 90.44 812 GLN A CA 1
ATOM 6573 C C . GLN A 1 812 ? -19.953 -26.087 13.576 1.00 90.44 812 GLN A C 1
ATOM 6575 O O . GLN A 1 812 ? -20.620 -25.412 12.787 1.00 90.44 812 GLN A O 1
ATOM 6580 N N . PHE A 1 813 ? -18.776 -25.683 14.048 1.00 91.12 813 PHE A N 1
ATOM 6581 C CA . PHE A 1 813 ? -18.118 -24.426 13.720 1.00 91.12 813 PHE A CA 1
ATOM 6582 C C . PHE A 1 813 ? -17.884 -24.298 12.212 1.00 91.12 813 PHE A C 1
ATOM 6584 O O . PHE A 1 813 ? -18.287 -23.320 11.588 1.00 91.12 813 PHE A O 1
ATOM 6591 N N . ALA A 1 814 ? -17.272 -25.308 11.595 1.00 89.12 814 ALA A N 1
ATOM 6592 C CA . ALA A 1 814 ? -16.970 -25.281 10.168 1.00 89.12 814 ALA A CA 1
ATOM 6593 C C . ALA A 1 814 ? -18.230 -25.434 9.294 1.00 89.12 814 ALA A C 1
ATOM 6595 O O . ALA A 1 814 ? -18.317 -24.817 8.230 1.00 89.12 814 ALA A O 1
ATOM 6596 N N . SER A 1 815 ? -19.233 -26.196 9.748 1.00 90.44 815 SER A N 1
ATOM 6597 C CA . SER A 1 815 ? -20.493 -26.386 9.014 1.00 90.44 815 SER A CA 1
ATOM 6598 C C . SER A 1 815 ? -21.380 -25.142 8.981 1.00 90.44 815 SER A C 1
ATOM 6600 O O . SER A 1 815 ? -22.193 -25.020 8.066 1.00 90.44 815 SER A O 1
ATOM 6602 N N . LEU A 1 816 ? -21.202 -24.192 9.908 1.00 90.94 816 LEU A N 1
ATOM 6603 C CA . LEU A 1 816 ? -21.931 -22.917 9.927 1.00 90.94 816 LEU A CA 1
ATOM 6604 C C . LEU A 1 816 ? -21.856 -22.190 8.570 1.00 90.94 816 LEU A C 1
ATOM 6606 O O . LEU A 1 816 ? -22.840 -21.638 8.077 1.00 90.94 816 LEU A O 1
ATOM 6610 N N . ARG A 1 817 ? -20.690 -22.264 7.921 1.00 90.69 817 ARG A N 1
ATOM 6611 C CA . ARG A 1 817 ? -20.368 -21.579 6.662 1.00 90.69 817 ARG A CA 1
ATOM 6612 C C . ARG A 1 817 ? -20.603 -22.432 5.411 1.00 90.69 817 ARG A C 1
ATOM 6614 O O . ARG A 1 817 ? -20.341 -21.973 4.301 1.00 90.69 817 ARG A O 1
ATOM 6621 N N . CYS A 1 818 ? -21.110 -23.656 5.551 1.00 90.38 818 CYS A N 1
ATOM 6622 C CA . CYS A 1 818 ? -21.370 -24.534 4.413 1.00 90.38 818 CYS A CA 1
ATOM 6623 C C . CYS A 1 818 ? -22.635 -24.115 3.653 1.00 90.38 818 CYS A C 1
ATOM 6625 O O . CYS A 1 818 ? -23.742 -24.268 4.160 1.00 90.38 818 CYS A O 1
ATOM 6627 N N . GLY A 1 819 ? -22.469 -23.647 2.413 1.00 89.81 819 GLY A N 1
ATOM 6628 C CA . GLY A 1 819 ? -23.568 -23.263 1.527 1.00 89.81 819 GLY A CA 1
ATOM 6629 C C . GLY A 1 819 ? -24.122 -21.867 1.820 1.00 89.81 819 GLY A C 1
ATOM 6630 O O . GLY A 1 819 ? -24.579 -21.571 2.920 1.00 89.81 819 GLY A O 1
ATOM 6631 N N . HIS A 1 820 ? -24.124 -20.993 0.810 1.00 89.94 820 HIS A N 1
ATOM 6632 C CA . HIS A 1 820 ? -24.564 -19.604 0.981 1.00 89.94 820 HIS A CA 1
ATOM 6633 C C . HIS A 1 820 ? -26.067 -19.463 1.275 1.00 89.94 820 HIS A C 1
ATOM 6635 O O . HIS A 1 820 ? -26.422 -18.597 2.058 1.00 89.94 820 HIS A O 1
ATOM 6641 N N . TYR A 1 821 ? -26.925 -20.346 0.754 1.00 91.06 821 TYR A N 1
ATOM 6642 C CA . TYR A 1 821 ? -28.359 -20.370 1.086 1.00 91.06 821 TYR A CA 1
ATOM 6643 C C . TYR A 1 821 ? -28.673 -20.909 2.490 1.00 91.06 821 TYR A C 1
ATOM 6645 O O . TYR A 1 821 ? -29.798 -20.792 2.945 1.00 91.06 821 TYR A O 1
ATOM 6653 N N . LEU A 1 822 ? -27.712 -21.537 3.177 1.00 92.50 822 LEU A N 1
ATOM 6654 C CA . LEU A 1 822 ? -27.952 -22.198 4.468 1.00 92.50 822 LEU A CA 1
ATOM 6655 C C . LEU A 1 822 ? -27.448 -21.383 5.661 1.00 92.50 822 LEU A C 1
ATOM 6657 O O . LEU A 1 822 ? -27.497 -21.860 6.790 1.00 92.50 822 LEU A O 1
ATOM 6661 N N . GLN A 1 823 ? -26.918 -20.180 5.434 1.00 92.62 823 GLN A N 1
ATOM 6662 C CA . GLN A 1 823 ? -26.210 -19.423 6.467 1.00 92.62 823 GLN A CA 1
ATOM 6663 C C . GLN A 1 823 ? -27.106 -19.116 7.680 1.00 92.62 823 GLN A C 1
ATOM 6665 O O . GLN A 1 823 ? -26.721 -19.427 8.806 1.00 92.62 823 GLN A O 1
ATOM 6670 N N . TRP A 1 824 ? -28.314 -18.582 7.468 1.00 95.44 824 TRP A N 1
ATOM 6671 C CA . TRP A 1 824 ? -29.236 -18.250 8.563 1.00 95.44 824 TRP A CA 1
ATOM 6672 C C . TRP A 1 824 ? -29.926 -19.470 9.161 1.00 95.44 824 TRP A C 1
ATOM 6674 O O . TRP A 1 824 ? -30.066 -19.539 10.380 1.00 95.44 824 TRP A O 1
ATOM 6684 N N . LEU A 1 825 ? -30.260 -20.474 8.348 1.00 95.38 825 LEU A N 1
ATOM 6685 C CA . LEU A 1 825 ? -30.742 -21.765 8.847 1.00 95.38 825 LEU A CA 1
ATOM 6686 C C . LEU A 1 825 ? -29.718 -22.439 9.772 1.00 95.38 825 LEU A C 1
ATOM 6688 O O . LEU A 1 825 ? -30.084 -22.971 10.819 1.00 95.38 825 LEU A O 1
ATOM 6692 N N . ASN A 1 826 ? -28.427 -22.379 9.431 1.00 94.38 826 ASN A N 1
ATOM 6693 C CA . ASN A 1 826 ? -27.363 -22.874 10.297 1.00 94.38 826 ASN A CA 1
ATOM 6694 C C . ASN A 1 826 ? -27.252 -22.038 11.582 1.00 94.38 826 ASN A C 1
ATOM 6696 O O . ASN A 1 826 ? -27.127 -22.627 12.648 1.00 94.38 826 ASN A O 1
ATOM 6700 N N . ILE A 1 827 ? -27.341 -20.701 11.514 1.00 95.75 827 ILE A N 1
ATOM 6701 C CA . ILE A 1 827 ? -27.356 -19.839 12.714 1.00 95.75 827 ILE A CA 1
ATOM 6702 C C . ILE A 1 827 ? -28.528 -20.197 13.635 1.00 95.75 827 ILE A C 1
ATOM 6704 O O . ILE A 1 827 ? -28.337 -20.303 14.846 1.00 95.75 827 ILE A O 1
ATOM 6708 N N . LEU A 1 828 ? -29.727 -20.402 13.080 1.00 96.19 828 LEU A N 1
ATOM 6709 C CA . LEU A 1 828 ? -30.905 -20.786 13.855 1.00 96.19 828 LEU A CA 1
ATOM 6710 C C . LEU A 1 828 ? -30.696 -22.152 14.515 1.00 96.19 828 LEU A C 1
ATOM 6712 O O . LEU A 1 828 ? -30.890 -22.282 15.721 1.00 96.19 828 LEU A O 1
ATOM 6716 N N . ARG A 1 829 ? -30.219 -23.145 13.752 1.00 94.31 829 ARG A N 1
ATOM 6717 C CA . ARG A 1 829 ? -29.888 -24.472 14.289 1.00 94.31 829 ARG A CA 1
ATOM 6718 C C . ARG A 1 829 ? -28.883 -24.380 15.437 1.00 94.31 829 ARG A C 1
ATOM 6720 O O . ARG A 1 829 ? -29.081 -25.043 16.446 1.00 94.31 829 ARG A O 1
ATOM 6727 N N . GLU A 1 830 ? -27.844 -23.555 15.311 1.00 92.88 830 GLU A N 1
ATOM 6728 C CA . GLU A 1 830 ? -26.856 -23.371 16.384 1.00 92.88 830 GLU A CA 1
ATOM 6729 C C . GLU A 1 830 ? -27.420 -22.659 17.604 1.00 92.88 830 GLU A C 1
ATOM 6731 O O . GLU A 1 830 ? -27.064 -23.000 18.732 1.00 92.88 830 GLU A O 1
ATOM 6736 N N . SER A 1 831 ? -28.323 -21.705 17.388 1.00 93.31 831 SER A N 1
ATOM 6737 C CA . SER A 1 831 ? -28.985 -20.971 18.467 1.00 93.31 831 SER A CA 1
ATOM 6738 C C . SER A 1 831 ? -29.886 -21.890 19.305 1.00 93.31 831 SER A C 1
ATOM 6740 O O . SER A 1 831 ? -29.946 -21.748 20.526 1.00 93.31 831 SER A O 1
ATOM 6742 N N . GLU A 1 832 ? -30.531 -22.865 18.660 1.00 93.38 832 GLU A N 1
ATOM 6743 C CA . GLU A 1 832 ? -31.342 -23.906 19.305 1.00 93.38 832 GLU A CA 1
ATOM 6744 C C . GLU A 1 832 ? -30.478 -25.000 19.953 1.00 93.38 832 GLU A C 1
ATOM 6746 O O . GLU A 1 832 ? -30.691 -25.369 21.107 1.00 93.38 832 GLU A O 1
ATOM 6751 N N . ALA A 1 833 ? -29.471 -25.507 19.232 1.00 90.12 833 ALA A N 1
ATOM 6752 C CA . ALA A 1 833 ? -28.651 -26.634 19.675 1.00 90.12 833 ALA A CA 1
ATOM 6753 C C . ALA A 1 833 ? -27.651 -26.266 20.785 1.00 90.12 833 ALA A C 1
ATOM 6755 O O . ALA A 1 833 ? -27.289 -27.129 21.584 1.00 90.12 833 ALA A O 1
ATOM 6756 N N . ARG A 1 834 ? -27.199 -25.003 20.837 1.00 87.88 834 ARG A N 1
ATOM 6757 C 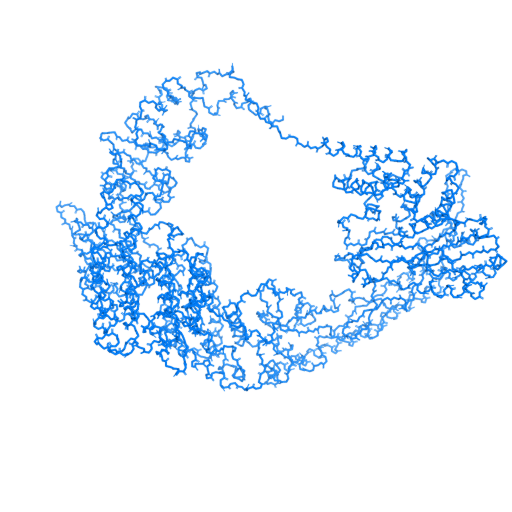CA . ARG A 1 834 ? -26.276 -24.456 21.854 1.00 87.88 834 ARG A CA 1
ATOM 6758 C C . ARG A 1 834 ? -24.980 -25.261 22.019 1.00 87.88 834 ARG A C 1
ATOM 6760 O O . ARG A 1 834 ? -24.460 -25.393 23.123 1.00 87.88 834 ARG A O 1
ATOM 6767 N N . LEU A 1 835 ? -24.460 -25.799 20.915 1.00 87.81 835 LEU A N 1
ATOM 6768 C CA . LEU A 1 835 ? -23.244 -26.622 20.911 1.00 87.81 835 LEU A CA 1
ATOM 6769 C C . LEU A 1 835 ? -21.954 -25.796 20.910 1.00 87.81 835 LEU A C 1
ATOM 6771 O O . LEU A 1 835 ? -20.927 -26.277 21.370 1.00 87.81 835 LEU A O 1
ATOM 6775 N N . LEU A 1 836 ? -21.989 -24.581 20.359 1.00 90.44 836 LEU A N 1
ATOM 6776 C CA . LEU A 1 836 ? -20.831 -23.693 20.303 1.00 90.44 836 LEU A CA 1
ATOM 6777 C C . LEU A 1 836 ? -20.815 -22.758 21.514 1.00 90.44 836 LEU A C 1
ATOM 6779 O O . LEU A 1 836 ? -21.832 -22.142 21.837 1.00 90.44 836 LEU A O 1
ATOM 6783 N N . ASP A 1 837 ? -19.644 -22.581 22.127 1.00 90.06 837 ASP A N 1
ATOM 6784 C CA . ASP A 1 837 ? -19.455 -21.565 23.163 1.00 90.06 837 ASP A CA 1
ATOM 6785 C C . ASP A 1 837 ? -19.537 -20.154 22.561 1.00 90.06 837 ASP A C 1
ATOM 6787 O O . ASP A 1 837 ? -18.594 -19.653 21.943 1.00 90.06 837 ASP A O 1
ATOM 6791 N N . LEU A 1 838 ? -20.669 -19.483 22.776 1.00 90.94 838 LEU A N 1
ATOM 6792 C CA . LEU A 1 838 ? -20.901 -18.112 22.317 1.00 90.94 838 LEU A CA 1
ATOM 6793 C C . LEU A 1 838 ? -20.005 -17.073 23.022 1.00 90.94 838 LEU A C 1
ATOM 6795 O O . LEU A 1 838 ? -19.974 -15.916 22.600 1.00 90.94 838 LEU A O 1
ATOM 6799 N N . ASN A 1 839 ? -19.260 -17.454 24.068 1.00 89.19 839 ASN A N 1
ATOM 6800 C CA . ASN A 1 839 ? -18.261 -16.590 24.700 1.00 89.19 839 ASN A CA 1
ATOM 6801 C C . ASN A 1 839 ? -16.867 -16.657 24.050 1.00 89.19 839 ASN A C 1
ATOM 6803 O O . ASN A 1 839 ? -16.004 -15.819 24.366 1.00 89.19 839 ASN A O 1
ATOM 6807 N N . SER A 1 840 ? -16.644 -17.594 23.122 1.00 90.19 840 SER A N 1
ATOM 6808 C CA . SER A 1 840 ? -15.431 -17.658 22.302 1.00 90.19 840 SER A CA 1
ATOM 6809 C C . SER A 1 840 ? -15.372 -16.487 21.315 1.00 90.19 840 SER A C 1
ATOM 6811 O O . SER A 1 840 ? -16.347 -16.143 20.641 1.00 90.19 840 SER A O 1
ATOM 6813 N N . GLY A 1 841 ? -14.188 -15.876 21.193 1.00 88.94 841 GLY A N 1
ATOM 6814 C CA . GLY A 1 841 ? -13.954 -14.802 20.225 1.00 88.94 841 GLY A CA 1
ATOM 6815 C C . GLY A 1 841 ? -14.061 -15.288 18.778 1.00 88.94 841 GLY A C 1
ATOM 6816 O O . GLY A 1 841 ? -14.574 -14.574 17.921 1.00 88.94 841 GLY A O 1
ATOM 6817 N N . GLU A 1 842 ? -13.631 -16.516 18.506 1.00 90.81 842 GLU A N 1
ATOM 6818 C CA . GLU A 1 842 ? -13.668 -17.132 17.183 1.00 90.81 842 GLU A CA 1
ATOM 6819 C C . GLU A 1 842 ? -15.100 -17.455 16.747 1.00 90.81 842 GLU A C 1
ATOM 6821 O O . GLU A 1 842 ? -15.451 -17.224 15.588 1.00 90.81 842 GLU A O 1
ATOM 6826 N N . VAL A 1 843 ? -15.946 -17.918 17.677 1.00 92.12 843 VAL A N 1
ATOM 6827 C CA . VAL A 1 843 ? -17.383 -18.140 17.431 1.00 92.12 843 VAL A CA 1
ATOM 6828 C C . VAL A 1 843 ? -18.086 -16.816 17.120 1.00 92.12 843 VAL A C 1
ATOM 6830 O O . VAL A 1 843 ? -18.834 -16.724 16.145 1.00 92.12 843 VAL A O 1
ATOM 6833 N N . PHE A 1 844 ? -17.781 -15.751 17.867 1.00 92.00 844 PHE A N 1
ATOM 6834 C CA . PHE A 1 844 ? -18.271 -14.412 17.537 1.00 92.00 844 PHE A CA 1
ATOM 6835 C C . PHE A 1 844 ? -17.838 -13.973 16.129 1.00 92.00 844 PHE A C 1
ATOM 6837 O O . PHE A 1 844 ? -18.658 -13.471 15.358 1.00 92.00 844 PHE A O 1
ATOM 6844 N N . GLN A 1 845 ? -16.564 -14.159 15.771 1.00 92.44 845 GLN A N 1
ATOM 6845 C CA . GLN A 1 845 ? -16.028 -13.732 14.476 1.00 92.44 845 GLN A CA 1
ATOM 6846 C C . GLN A 1 845 ? -16.681 -14.479 13.307 1.00 92.44 845 GLN A C 1
ATOM 6848 O O . GLN A 1 845 ? -17.051 -13.843 12.319 1.00 92.44 845 GLN A O 1
ATOM 6853 N N . ILE A 1 846 ? -16.874 -15.800 13.410 1.00 93.38 846 ILE A N 1
ATOM 6854 C CA . ILE A 1 846 ? -17.516 -16.575 12.339 1.00 93.38 846 ILE A CA 1
ATOM 6855 C C . ILE A 1 846 ? -19.006 -16.249 12.208 1.00 93.38 846 ILE A C 1
ATOM 6857 O O . ILE A 1 846 ? -19.486 -16.108 11.083 1.00 93.38 846 ILE A O 1
ATOM 6861 N N . LEU A 1 847 ? -19.731 -16.049 13.314 1.00 94.38 847 LEU A N 1
ATOM 6862 C CA . LEU A 1 847 ? -21.140 -15.642 13.279 1.00 94.38 847 LEU A CA 1
ATOM 6863 C C . LEU A 1 847 ? -21.298 -14.237 12.695 1.00 94.38 847 LEU A C 1
ATOM 6865 O O . LEU A 1 847 ? -22.145 -14.024 11.832 1.00 94.38 847 LEU A O 1
ATOM 6869 N N . THR A 1 848 ? -20.429 -13.302 13.080 1.00 93.81 848 THR A N 1
ATOM 6870 C CA . THR A 1 848 ? -20.456 -11.929 12.557 1.00 93.81 848 THR A CA 1
ATOM 6871 C C . THR A 1 848 ? -20.105 -11.889 11.066 1.00 93.81 848 THR A C 1
ATOM 6873 O O . THR A 1 848 ? -20.822 -11.271 10.279 1.00 93.81 848 THR A O 1
ATOM 6876 N N . GLN A 1 849 ? -19.062 -12.615 10.638 1.00 94.06 849 GLN A N 1
ATOM 6877 C CA . GLN A 1 849 ? -18.735 -12.781 9.215 1.00 94.06 849 GLN A CA 1
ATOM 6878 C C . GLN A 1 849 ? -19.915 -13.397 8.449 1.00 94.06 849 GLN A C 1
ATOM 6880 O O . GLN A 1 849 ? -20.210 -12.980 7.332 1.00 94.06 849 GLN A O 1
ATOM 6885 N N . THR A 1 850 ? -20.605 -14.374 9.042 1.00 93.88 850 THR A N 1
ATOM 6886 C CA . THR A 1 850 ? -21.778 -15.021 8.437 1.00 93.88 850 THR A CA 1
ATOM 6887 C C . THR A 1 850 ? -22.939 -14.050 8.262 1.00 93.88 850 THR A C 1
ATOM 6889 O O . THR A 1 850 ? -23.526 -13.988 7.184 1.00 93.88 850 THR A O 1
ATOM 6892 N N . ALA A 1 851 ? -23.240 -13.266 9.295 1.00 94.62 851 ALA A N 1
ATOM 6893 C CA . ALA A 1 851 ? -24.366 -12.347 9.307 1.00 94.62 851 ALA A CA 1
ATOM 6894 C C . ALA A 1 851 ? -24.184 -11.158 8.347 1.00 94.62 851 ALA A C 1
ATOM 6896 O O . ALA A 1 851 ? -25.167 -10.698 7.758 1.00 94.62 851 ALA A O 1
ATOM 6897 N N . TRP A 1 852 ? -22.953 -10.655 8.188 1.00 94.44 852 TRP A N 1
ATOM 6898 C CA . TRP A 1 852 ? -22.673 -9.415 7.447 1.00 94.44 852 TRP A CA 1
ATOM 6899 C C . TRP A 1 852 ? -22.066 -9.610 6.064 1.00 94.44 852 TRP A C 1
ATOM 6901 O O . TRP A 1 852 ? -22.117 -8.685 5.252 1.00 94.44 852 TRP A O 1
ATOM 6911 N N . GLN A 1 853 ? -21.480 -10.771 5.764 1.00 94.62 853 GLN A N 1
ATOM 6912 C CA . GLN A 1 853 ? -20.933 -10.986 4.432 1.00 94.62 853 GLN A CA 1
ATOM 6913 C C . GLN A 1 853 ? -22.050 -11.044 3.394 1.00 94.62 853 GLN A C 1
ATOM 6915 O O . GLN A 1 853 ? -22.862 -11.963 3.418 1.00 94.62 853 GLN A O 1
ATOM 6920 N N . VAL A 1 854 ? -22.025 -10.122 2.427 1.00 92.25 854 VAL A N 1
ATOM 6921 C CA . VAL A 1 854 ? -23.156 -9.933 1.503 1.00 92.25 854 VAL A CA 1
ATOM 6922 C C . VAL A 1 854 ? -23.442 -11.174 0.645 1.00 92.25 854 VAL A C 1
ATOM 6924 O O . VAL A 1 854 ? -24.593 -11.497 0.361 1.00 92.25 854 VAL A O 1
ATOM 6927 N N . GLY A 1 855 ? -22.397 -11.887 0.212 1.00 90.44 855 GLY A N 1
ATOM 6928 C CA . GLY A 1 855 ? -22.537 -13.104 -0.590 1.00 90.44 855 GLY A CA 1
ATOM 6929 C C . GLY A 1 855 ? -22.968 -12.863 -2.048 1.00 90.44 855 GLY A C 1
ATOM 6930 O O . GLY A 1 855 ? -22.882 -11.733 -2.536 1.00 90.44 855 GLY A O 1
ATOM 6931 N N . PRO A 1 856 ? -23.342 -13.926 -2.785 1.00 89.25 856 PRO A N 1
ATOM 6932 C CA . PRO A 1 856 ? -23.718 -13.855 -4.201 1.00 89.25 856 PRO A CA 1
ATOM 6933 C C . PRO A 1 856 ? -24.991 -13.029 -4.446 1.00 89.25 856 PRO A C 1
ATOM 6935 O O . PRO A 1 856 ? -25.833 -12.921 -3.562 1.00 89.25 856 PRO A O 1
ATOM 6938 N N . ALA A 1 857 ? -25.117 -12.462 -5.650 1.00 86.38 857 ALA A N 1
ATOM 6939 C CA . ALA A 1 857 ? -26.285 -11.701 -6.108 1.00 86.38 857 ALA A CA 1
ATOM 6940 C C . ALA A 1 857 ? -26.885 -12.321 -7.388 1.00 86.38 857 ALA A C 1
ATOM 6942 O O . ALA A 1 857 ? -27.015 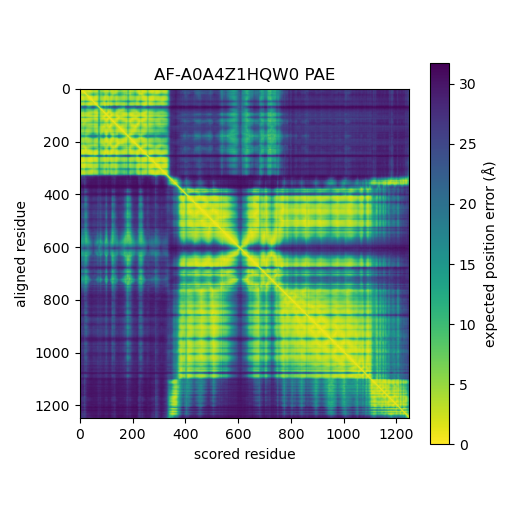-11.649 -8.412 1.00 86.38 857 ALA A O 1
ATOM 6943 N N . VAL A 1 858 ? -27.204 -13.617 -7.358 1.00 78.12 858 VAL A N 1
ATOM 6944 C CA . VAL A 1 858 ? -27.683 -14.399 -8.513 1.00 78.12 858 VAL A CA 1
ATOM 6945 C C . VAL A 1 858 ? -28.944 -13.773 -9.113 1.00 78.12 858 VAL A C 1
ATOM 6947 O O . VAL A 1 858 ? -29.011 -13.562 -10.323 1.00 78.12 858 VAL A O 1
ATOM 6950 N N . TYR A 1 859 ? -29.901 -13.390 -8.263 1.00 70.88 859 TYR A N 1
ATOM 6951 C CA . TYR A 1 859 ? -31.160 -12.759 -8.679 1.00 70.88 859 TYR A CA 1
ATOM 6952 C C . TYR A 1 859 ? -31.121 -11.223 -8.705 1.00 70.88 859 TYR A C 1
ATOM 6954 O O . TYR A 1 859 ? -32.145 -10.595 -8.959 1.00 70.88 859 TYR A O 1
ATOM 6962 N N . LYS A 1 860 ? -29.958 -10.602 -8.447 1.00 70.25 860 LYS A N 1
ATOM 6963 C CA . LYS A 1 860 ? -29.772 -9.133 -8.418 1.00 70.25 860 LYS A CA 1
ATOM 6964 C C . LYS A 1 860 ? -30.762 -8.381 -7.509 1.00 70.25 860 LYS A C 1
ATOM 6966 O O . LYS A 1 860 ? -31.117 -7.235 -7.777 1.00 70.25 860 LYS A O 1
ATOM 6971 N N . LEU A 1 861 ? -31.211 -9.028 -6.437 1.00 72.75 861 LEU A N 1
ATOM 6972 C CA . LEU A 1 861 ? -32.077 -8.429 -5.425 1.00 72.75 861 LEU A CA 1
ATOM 6973 C C . LEU A 1 861 ? -31.252 -7.630 -4.407 1.00 72.75 861 LEU A C 1
ATOM 6975 O O . LEU A 1 861 ? -30.079 -7.924 -4.172 1.00 72.75 861 LEU A O 1
ATOM 6979 N N . ALA A 1 862 ? -31.888 -6.639 -3.777 1.00 66.62 862 ALA A N 1
ATOM 6980 C CA . ALA A 1 862 ? -31.287 -5.877 -2.681 1.00 66.62 862 ALA A CA 1
ATOM 6981 C C . ALA A 1 862 ? -30.978 -6.771 -1.468 1.00 66.62 862 ALA A C 1
ATOM 6983 O O . ALA A 1 862 ? -29.882 -6.707 -0.914 1.00 66.62 862 ALA A O 1
ATOM 6984 N N . CYS A 1 863 ? -31.925 -7.639 -1.094 1.00 81.00 863 CYS A N 1
ATOM 6985 C CA . CYS A 1 863 ? -31.675 -8.740 -0.172 1.00 81.00 863 CYS A CA 1
ATOM 6986 C C . CYS A 1 863 ? -31.041 -9.893 -0.960 1.00 81.00 863 CYS A C 1
ATOM 6988 O O . CYS A 1 863 ? -31.677 -10.487 -1.833 1.00 81.00 863 CYS A O 1
ATOM 6990 N N . ARG A 1 864 ? -29.756 -10.149 -0.711 1.00 87.19 864 ARG A N 1
ATOM 6991 C CA . ARG A 1 864 ? -28.978 -11.147 -1.454 1.00 87.19 864 ARG A CA 1
ATOM 6992 C C . ARG A 1 864 ? -29.365 -12.573 -1.093 1.00 87.19 864 ARG A C 1
ATOM 6994 O O . ARG A 1 864 ? -29.949 -12.817 -0.043 1.00 87.19 864 ARG A O 1
ATOM 7001 N N . ASP A 1 865 ? -28.956 -13.509 -1.947 1.00 88.56 865 ASP A N 1
ATOM 7002 C CA . ASP A 1 865 ? -29.230 -14.945 -1.833 1.00 88.56 865 ASP A CA 1
ATOM 7003 C C . ASP A 1 865 ? -28.976 -15.501 -0.424 1.00 88.56 865 ASP A C 1
ATOM 7005 O O . ASP A 1 865 ? -29.781 -16.263 0.097 1.00 88.56 865 ASP A O 1
ATOM 7009 N N . SER A 1 866 ? -27.888 -15.071 0.224 1.00 90.88 866 SER A N 1
ATOM 7010 C CA . SER A 1 866 ? -27.507 -15.557 1.556 1.00 90.88 866 SER A CA 1
ATOM 7011 C C . SER A 1 866 ? -28.370 -15.040 2.710 1.00 90.88 866 SER A C 1
ATOM 7013 O O . SER A 1 866 ? -28.167 -15.475 3.838 1.00 90.88 866 SER A O 1
ATOM 7015 N N . HIS A 1 867 ? -29.255 -14.070 2.472 1.00 93.00 867 HIS A N 1
ATOM 7016 C CA . HIS A 1 867 ? -30.025 -13.370 3.509 1.00 93.00 867 HIS A CA 1
ATOM 7017 C C . HIS A 1 867 ? -31.542 -13.474 3.305 1.00 93.00 867 HIS A C 1
ATOM 7019 O O . HIS A 1 867 ? -32.290 -12.846 4.050 1.00 93.00 867 HIS A O 1
ATOM 7025 N N . GLN A 1 868 ? -31.997 -14.250 2.315 1.00 90.81 868 GLN A N 1
ATOM 7026 C CA . GLN A 1 868 ? -33.414 -14.347 1.947 1.00 90.81 868 GLN A CA 1
ATOM 7027 C C . GLN A 1 868 ? -34.302 -14.810 3.108 1.00 90.81 868 GLN A C 1
ATOM 7029 O O . GLN A 1 868 ? -35.402 -14.283 3.257 1.00 90.81 868 GLN A O 1
ATOM 7034 N N . ASP A 1 869 ? -33.802 -15.703 3.969 1.00 93.75 869 ASP A N 1
ATOM 7035 C CA . ASP A 1 869 ? -34.532 -16.196 5.146 1.00 93.75 869 ASP A CA 1
ATOM 7036 C C . ASP A 1 869 ? -34.980 -15.062 6.089 1.00 93.75 869 ASP A C 1
ATOM 7038 O O . ASP A 1 869 ? -36.010 -15.170 6.743 1.00 93.75 869 ASP A O 1
ATOM 7042 N N . LEU A 1 870 ? -34.250 -13.938 6.140 1.00 94.56 870 LEU A N 1
ATOM 7043 C CA . LEU A 1 870 ? -34.570 -12.813 7.031 1.00 94.56 870 LEU A CA 1
ATOM 7044 C C . LEU A 1 870 ? -35.812 -12.010 6.609 1.00 94.56 870 LEU A C 1
ATOM 7046 O O . LEU A 1 870 ? -36.340 -11.225 7.401 1.00 94.56 870 LEU A O 1
ATOM 7050 N N . GLU A 1 871 ? -36.263 -12.162 5.363 1.00 91.56 871 GLU A N 1
ATOM 7051 C CA . GLU A 1 871 ? -37.498 -11.538 4.871 1.00 91.56 871 GLU A CA 1
ATOM 7052 C C . GLU A 1 871 ? -38.743 -12.395 5.176 1.00 91.56 871 GLU A C 1
ATOM 7054 O O . GLU A 1 871 ? -39.872 -11.910 5.041 1.00 91.56 871 GLU A O 1
ATOM 7059 N N . ASP A 1 872 ? -38.562 -13.648 5.614 1.00 94.56 872 ASP A N 1
ATOM 7060 C CA . ASP A 1 872 ? -39.653 -14.520 6.046 1.00 94.56 872 ASP A CA 1
ATOM 7061 C C . ASP A 1 872 ? -40.079 -14.207 7.493 1.00 94.56 872 ASP A C 1
ATOM 7063 O O . ASP A 1 872 ? -39.272 -14.211 8.426 1.00 94.56 872 ASP A O 1
ATOM 7067 N N . GLU A 1 873 ? -41.372 -13.920 7.686 1.00 96.88 873 GLU A N 1
ATOM 7068 C CA . GLU A 1 873 ? -41.914 -13.532 8.997 1.00 96.88 873 GLU A CA 1
ATOM 7069 C C . GLU A 1 873 ? -41.806 -14.679 10.013 1.00 96.88 873 GLU A C 1
ATOM 7071 O O . GLU A 1 873 ? -41.415 -14.446 11.157 1.00 96.88 873 GLU A O 1
ATOM 7076 N N . ALA A 1 874 ? -42.119 -15.916 9.610 1.00 97.06 874 ALA A N 1
ATOM 7077 C CA . ALA A 1 874 ? -42.119 -17.061 10.518 1.00 97.06 874 ALA A CA 1
ATOM 7078 C C . ALA A 1 874 ? -40.696 -17.410 10.970 1.00 97.06 874 ALA A C 1
ATOM 7080 O O . ALA A 1 874 ? -40.455 -17.611 12.162 1.00 97.06 874 ALA A O 1
ATOM 7081 N N . PHE A 1 875 ? -39.741 -17.412 10.039 1.00 97.50 875 PHE A N 1
ATOM 7082 C CA . PHE A 1 875 ? -38.325 -17.581 10.335 1.00 97.50 875 PHE A CA 1
ATOM 7083 C C . PHE A 1 875 ? -37.818 -16.494 11.288 1.00 97.50 875 PHE A C 1
ATOM 7085 O O . PHE A 1 875 ? -37.204 -16.817 12.305 1.00 97.50 875 PHE A O 1
ATOM 7092 N N . GLY A 1 876 ? -38.106 -15.219 11.000 1.00 97.00 876 GLY A N 1
ATOM 7093 C CA . GLY A 1 876 ? -37.678 -14.096 11.835 1.00 97.00 876 GLY A CA 1
ATOM 7094 C C . GLY A 1 876 ? -38.177 -14.206 13.279 1.00 97.00 876 GLY A C 1
ATOM 7095 O O . GLY A 1 876 ? -37.403 -14.016 14.217 1.00 97.00 876 GLY A O 1
ATOM 7096 N N . ILE A 1 877 ? -39.446 -14.583 13.474 1.00 97.88 877 ILE A N 1
ATOM 7097 C CA . ILE A 1 877 ? -40.018 -14.791 14.811 1.00 97.88 877 ILE A CA 1
ATOM 7098 C C . ILE A 1 877 ? -39.377 -15.989 15.525 1.00 97.88 877 ILE A C 1
ATOM 7100 O O . ILE A 1 877 ? -39.013 -15.859 16.695 1.00 97.88 877 ILE A O 1
ATOM 7104 N N . HIS A 1 878 ? -39.186 -17.127 14.849 1.00 97.62 878 HIS A N 1
ATOM 7105 C CA . HIS A 1 878 ? -38.513 -18.285 15.451 1.00 97.62 878 HIS A CA 1
ATOM 7106 C C . HIS A 1 878 ? -37.066 -17.970 15.846 1.00 97.62 878 HIS A C 1
ATOM 7108 O O . HIS A 1 878 ? -36.632 -18.324 16.941 1.00 97.62 878 HIS A O 1
ATOM 7114 N N . LEU A 1 879 ? -36.332 -17.233 15.007 1.00 98.06 879 LEU A N 1
ATOM 7115 C CA . LEU A 1 879 ? -34.982 -16.788 15.338 1.00 98.06 879 LEU A CA 1
ATOM 7116 C C . LEU A 1 879 ? -34.972 -15.906 16.589 1.00 98.06 879 LEU A C 1
ATOM 7118 O O . LEU A 1 879 ? -34.160 -16.127 17.482 1.00 98.06 879 LEU A O 1
ATOM 7122 N N . LEU A 1 880 ? -35.898 -14.953 16.706 1.00 98.06 880 LEU A N 1
ATOM 7123 C CA . LEU A 1 880 ? -35.998 -14.104 17.896 1.00 98.06 880 LEU A CA 1
ATOM 7124 C C . LEU A 1 880 ? -36.370 -14.883 19.162 1.00 98.06 880 LEU A C 1
ATOM 7126 O O . LEU A 1 880 ? -35.877 -14.550 20.240 1.00 98.06 880 LEU A O 1
ATOM 7130 N N . GLN A 1 881 ? -37.187 -15.934 19.052 1.00 97.69 881 GLN A N 1
ATOM 7131 C CA . GLN A 1 881 ? -37.481 -16.832 20.172 1.00 97.69 881 GLN A CA 1
ATOM 7132 C C . GLN A 1 881 ? -36.222 -17.581 20.631 1.00 97.69 881 GLN A C 1
ATOM 7134 O O . GLN A 1 881 ? -35.911 -17.559 21.825 1.00 97.69 881 GLN A O 1
ATOM 7139 N N . ALA A 1 882 ? -35.457 -18.156 19.697 1.00 97.62 882 ALA A N 1
ATOM 7140 C CA . ALA A 1 882 ? -34.196 -18.838 19.992 1.00 97.62 882 ALA A CA 1
ATOM 7141 C C . ALA A 1 882 ? -33.179 -17.889 20.658 1.00 97.62 882 ALA A C 1
ATOM 7143 O O . ALA A 1 882 ? -32.604 -18.198 21.706 1.00 97.62 882 ALA A O 1
ATOM 7144 N N . LEU A 1 883 ? -33.014 -16.685 20.100 1.00 97.62 883 LEU A N 1
ATOM 7145 C CA . LEU A 1 883 ? -32.137 -15.642 20.637 1.00 97.62 883 LEU A CA 1
ATOM 7146 C C . LEU A 1 883 ? -32.590 -15.156 22.025 1.00 97.62 883 LEU A C 1
ATOM 7148 O O . LEU A 1 883 ? -31.769 -15.004 22.932 1.00 97.62 883 LEU A O 1
ATOM 7152 N N . GLY A 1 884 ? -33.895 -14.973 22.233 1.00 97.31 884 GLY A N 1
ATOM 7153 C CA . GLY A 1 884 ? -34.466 -14.628 23.536 1.00 97.31 884 GLY A CA 1
ATOM 7154 C C . GLY A 1 884 ? -34.264 -15.724 24.588 1.00 97.31 884 GLY A C 1
ATOM 7155 O O . GLY A 1 884 ? -34.024 -15.426 25.764 1.00 97.31 884 GLY A O 1
ATOM 7156 N N . ALA A 1 885 ? -34.294 -16.994 24.180 1.00 96.69 885 ALA A N 1
ATOM 7157 C CA . ALA A 1 885 ? -33.998 -18.124 25.052 1.00 96.69 885 ALA A CA 1
ATOM 7158 C C . ALA A 1 885 ? -32.509 -18.184 25.445 1.00 96.69 885 ALA A C 1
ATOM 7160 O O . ALA A 1 885 ? -32.200 -18.590 26.568 1.00 96.69 885 ALA A O 1
ATOM 7161 N N . ILE A 1 886 ? -31.592 -17.750 24.568 1.00 96.00 886 ILE A N 1
ATOM 7162 C CA . ILE A 1 886 ? -30.170 -17.577 24.907 1.00 96.00 886 ILE A CA 1
ATOM 7163 C C . ILE A 1 886 ? -30.019 -16.486 25.968 1.00 96.00 886 ILE A C 1
ATOM 7165 O O . ILE A 1 886 ? -29.431 -16.758 27.014 1.00 96.00 886 ILE A O 1
ATOM 7169 N N . VAL A 1 887 ? -30.604 -15.299 25.756 1.00 96.38 887 VAL A N 1
ATOM 7170 C CA . VAL A 1 887 ? -30.564 -14.191 26.734 1.00 96.38 887 VAL A CA 1
ATOM 7171 C C . VAL A 1 887 ? -31.084 -14.645 28.099 1.00 96.38 887 VAL A C 1
ATOM 7173 O O . VAL A 1 887 ? -30.408 -14.448 29.104 1.00 96.38 887 VAL A O 1
ATOM 7176 N N . SER A 1 888 ? -32.220 -15.346 28.129 1.00 96.12 888 SER A N 1
ATOM 7177 C CA . SER A 1 888 ? -32.815 -15.860 29.374 1.00 96.12 888 SER A CA 1
ATOM 7178 C C . SER A 1 888 ? -31.912 -16.868 30.098 1.00 96.12 888 SER A C 1
ATOM 7180 O O . SER A 1 888 ? -31.948 -16.958 31.317 1.00 96.12 888 SER A O 1
ATOM 7182 N N . SER A 1 889 ? -31.075 -17.619 29.373 1.00 94.12 889 SER A N 1
ATOM 7183 C CA . SER A 1 889 ? -30.134 -18.564 29.993 1.00 94.12 889 SER A CA 1
ATOM 7184 C C . SER A 1 889 ? -28.888 -17.904 30.588 1.00 94.12 889 SER A C 1
ATOM 7186 O O . SER A 1 889 ? -28.232 -18.506 31.434 1.00 94.12 889 SER A O 1
ATOM 7188 N N . VAL A 1 890 ? -28.556 -16.682 30.154 1.00 93.50 890 VAL A N 1
ATOM 7189 C CA . VAL A 1 890 ? -27.337 -15.981 30.578 1.00 93.50 890 VAL A CA 1
ATOM 7190 C C . VAL A 1 890 ? -27.598 -14.771 31.470 1.00 93.50 890 VAL A C 1
ATOM 7192 O O . VAL A 1 890 ? -26.642 -14.286 32.063 1.00 93.50 890 VAL A O 1
ATOM 7195 N N . GLU A 1 891 ? -28.846 -14.303 31.601 1.00 93.50 891 GLU A N 1
ATOM 7196 C CA . GLU A 1 891 ? -29.221 -13.046 32.283 1.00 93.50 891 GLU A CA 1
ATOM 7197 C C . GLU A 1 891 ? -28.779 -12.945 33.756 1.00 93.50 891 GLU A C 1
ATOM 7199 O O . GLU A 1 891 ? -28.583 -11.844 34.268 1.00 93.50 891 GLU A O 1
ATOM 7204 N N . SER A 1 892 ? -28.547 -14.073 34.427 1.00 90.12 892 SER A N 1
ATOM 7205 C CA . SER A 1 892 ? -28.075 -14.116 35.816 1.00 90.12 892 SER A CA 1
ATOM 7206 C C . SER A 1 892 ? -26.552 -14.013 35.968 1.00 90.12 892 SER A C 1
ATOM 7208 O O . SER A 1 892 ? -26.064 -13.896 37.091 1.00 90.12 892 SER A O 1
ATOM 7210 N N . ASN A 1 893 ? -25.783 -14.063 34.873 1.00 91.88 893 ASN A N 1
ATOM 7211 C CA . ASN A 1 893 ? -24.322 -14.080 34.920 1.00 91.88 893 ASN A CA 1
ATOM 7212 C C . ASN A 1 893 ? -23.690 -13.123 33.897 1.00 91.88 893 ASN A C 1
ATOM 7214 O O . ASN A 1 893 ? -23.533 -13.447 32.716 1.00 91.88 893 ASN A O 1
ATOM 7218 N N . TRP A 1 894 ? -23.204 -11.985 34.398 1.00 91.56 894 TRP A N 1
ATOM 7219 C CA . TRP A 1 894 ? -22.523 -10.944 33.622 1.00 91.56 894 TRP A CA 1
ATOM 7220 C C . TRP A 1 894 ? -21.246 -11.414 32.903 1.00 91.56 894 TRP A C 1
ATOM 7222 O O . TRP A 1 894 ? -20.779 -10.749 31.976 1.00 91.56 894 TRP A O 1
ATOM 7232 N N . GLN A 1 895 ? -20.668 -12.567 33.266 1.00 89.00 895 GLN A N 1
ATOM 7233 C CA . GLN A 1 895 ? -19.505 -13.126 32.563 1.00 89.00 895 GLN A CA 1
ATOM 7234 C C . GLN A 1 895 ? -19.834 -13.537 31.119 1.00 89.00 895 GLN A C 1
ATOM 7236 O O . GLN A 1 895 ? -18.938 -13.553 30.273 1.00 89.00 895 GLN A O 1
ATOM 7241 N N . ASN A 1 896 ? -21.115 -13.784 30.822 1.00 90.44 896 ASN A N 1
ATOM 7242 C CA . ASN A 1 896 ? -21.617 -14.196 29.511 1.00 90.44 896 ASN A CA 1
ATOM 7243 C C . ASN A 1 896 ? -21.934 -13.026 28.558 1.00 90.44 896 ASN A C 1
ATOM 7245 O O . ASN A 1 896 ? -22.649 -13.188 27.568 1.00 90.44 896 ASN A O 1
ATOM 7249 N N . VAL A 1 897 ? -21.405 -11.826 28.824 1.00 91.81 897 VAL A N 1
ATOM 7250 C CA . VAL A 1 897 ? -21.620 -10.627 27.991 1.00 91.81 897 VAL A CA 1
ATOM 7251 C C . VAL A 1 897 ? -21.313 -10.852 26.505 1.00 91.81 897 VAL A C 1
ATOM 7253 O O . VAL A 1 897 ? -21.951 -10.267 25.631 1.00 91.81 897 VAL A O 1
ATOM 7256 N N . ARG A 1 898 ? -20.356 -11.726 26.185 1.00 91.31 898 ARG A N 1
ATOM 7257 C CA . ARG A 1 898 ? -19.975 -12.016 24.797 1.00 91.31 898 ARG A CA 1
ATOM 7258 C C . ARG A 1 898 ? -21.069 -12.767 24.045 1.00 91.31 898 ARG A C 1
ATOM 7260 O O . ARG A 1 898 ? -21.337 -12.413 22.899 1.00 91.31 898 ARG A O 1
ATOM 7267 N N . ALA A 1 899 ? -21.758 -13.697 24.705 1.00 93.00 899 ALA A N 1
ATOM 7268 C CA . ALA A 1 899 ? -22.938 -14.342 24.141 1.00 93.00 899 ALA A CA 1
ATOM 7269 C C . ALA A 1 899 ? -24.049 -13.319 23.843 1.00 93.00 899 ALA A C 1
ATOM 7271 O O . ALA A 1 899 ? -24.631 -13.330 22.760 1.00 93.00 899 ALA A O 1
ATOM 7272 N N . VAL A 1 900 ? -24.281 -12.360 24.750 1.00 95.38 900 VAL A N 1
ATOM 7273 C CA . VAL A 1 900 ? -25.253 -11.272 24.530 1.00 95.38 900 VAL A CA 1
ATOM 7274 C C . VAL A 1 900 ? -24.864 -10.403 23.329 1.00 95.38 900 VAL A C 1
ATOM 7276 O O . VAL A 1 900 ? -25.724 -10.032 22.537 1.00 95.38 900 VAL A O 1
ATOM 7279 N N . ARG A 1 901 ? -23.571 -10.132 23.116 1.00 94.25 901 ARG A N 1
ATOM 7280 C CA . ARG A 1 901 ? -23.099 -9.389 21.931 1.00 94.25 901 ARG A CA 1
ATOM 7281 C C . ARG A 1 901 ? -23.387 -10.112 20.616 1.00 94.25 901 ARG A C 1
ATOM 7283 O O . ARG A 1 901 ? -23.711 -9.448 19.634 1.00 94.25 901 ARG A O 1
ATOM 7290 N N . VAL A 1 902 ? -23.291 -11.443 20.588 1.00 95.00 902 VAL A N 1
ATOM 7291 C CA . VAL A 1 902 ? -23.714 -12.238 19.422 1.00 95.00 902 VAL A CA 1
ATOM 7292 C C . VAL A 1 902 ? -25.206 -12.029 19.165 1.00 95.00 902 VAL A C 1
ATOM 7294 O O . VAL A 1 902 ? -25.593 -11.731 18.036 1.00 95.00 902 VAL A O 1
ATOM 7297 N N . VAL A 1 903 ? -26.032 -12.107 20.213 1.00 97.00 903 VAL A N 1
ATOM 7298 C CA . VAL A 1 903 ? -27.480 -11.876 20.101 1.00 97.00 903 VAL A CA 1
ATOM 7299 C C . VAL A 1 903 ? -27.785 -10.472 19.578 1.00 97.00 903 VAL A C 1
ATOM 7301 O O . VAL A 1 903 ? -28.615 -10.340 18.680 1.00 97.00 903 VAL A O 1
ATOM 7304 N N . ILE A 1 904 ? -27.094 -9.440 20.075 1.00 97.06 904 ILE A N 1
ATOM 7305 C CA . ILE A 1 904 ? -27.245 -8.060 19.593 1.00 97.06 904 ILE A CA 1
ATOM 7306 C C . ILE A 1 904 ? -26.991 -7.996 18.086 1.00 97.06 904 ILE A C 1
ATOM 7308 O O . ILE A 1 904 ? -27.859 -7.534 17.358 1.00 97.06 904 ILE A O 1
ATOM 7312 N N . ILE A 1 905 ? -25.860 -8.519 17.600 1.00 95.88 905 ILE A N 1
ATOM 7313 C CA . ILE A 1 905 ? -25.500 -8.467 16.172 1.00 95.88 905 ILE A CA 1
ATOM 7314 C C . ILE A 1 905 ? -26.528 -9.171 15.286 1.00 95.88 905 ILE A C 1
ATOM 7316 O O . ILE A 1 905 ? -26.874 -8.666 14.218 1.00 95.88 905 ILE A O 1
ATOM 7320 N N . LEU A 1 906 ? -27.012 -10.342 15.704 1.00 97.38 906 LEU A N 1
ATOM 7321 C CA . LEU A 1 906 ? -28.012 -11.089 14.939 1.00 97.38 906 LEU A CA 1
ATOM 7322 C C . LEU A 1 906 ? -29.370 -10.372 14.947 1.00 97.38 906 LEU A C 1
ATOM 7324 O O . LEU A 1 906 ? -30.026 -10.298 13.908 1.00 97.38 906 LEU A O 1
ATOM 7328 N N . THR A 1 907 ? -29.756 -9.787 16.084 1.00 97.94 907 THR A N 1
ATOM 7329 C CA . THR A 1 907 ? -31.018 -9.048 16.244 1.00 97.94 907 THR A CA 1
ATOM 7330 C C . THR A 1 907 ? -31.010 -7.743 15.449 1.00 97.94 907 THR A C 1
ATOM 7332 O O . THR A 1 907 ? -31.958 -7.473 14.714 1.00 97.94 907 THR A O 1
ATOM 7335 N N . THR A 1 908 ? -29.933 -6.951 15.521 1.00 96.62 908 THR A N 1
ATOM 7336 C CA . THR A 1 908 ? -29.808 -5.705 14.746 1.00 96.62 908 THR A CA 1
ATOM 7337 C C . THR A 1 908 ? -29.721 -5.987 13.248 1.00 96.62 908 THR A C 1
ATOM 7339 O O . THR A 1 908 ? -30.308 -5.258 12.447 1.00 96.62 908 THR A O 1
ATOM 7342 N N . ARG A 1 909 ? -29.076 -7.093 12.848 1.00 95.56 909 ARG A N 1
ATOM 7343 C CA . ARG A 1 909 ? -29.056 -7.537 11.450 1.00 95.56 909 ARG A CA 1
ATOM 7344 C C . ARG A 1 909 ? -30.445 -7.930 10.945 1.00 95.56 909 ARG A C 1
ATOM 7346 O O . ARG A 1 909 ? -30.813 -7.511 9.849 1.00 95.56 909 ARG A O 1
ATOM 7353 N N . LEU A 1 910 ? -31.213 -8.696 11.722 1.00 96.75 910 LEU A N 1
ATOM 7354 C CA . LEU A 1 910 ? -32.592 -9.053 11.376 1.00 96.75 910 LEU A CA 1
ATOM 7355 C C . LEU A 1 910 ? -33.481 -7.806 11.276 1.00 96.75 910 LEU A C 1
ATOM 7357 O O . LEU A 1 910 ? -34.210 -7.665 10.297 1.00 96.75 910 LEU A O 1
ATOM 7361 N N . LEU A 1 911 ? -33.370 -6.885 12.241 1.00 96.50 911 LEU A N 1
ATOM 7362 C CA . LEU A 1 911 ? -34.095 -5.610 12.242 1.00 96.50 911 LEU A CA 1
ATOM 7363 C C . LEU A 1 911 ? -33.798 -4.777 10.986 1.00 96.50 911 LEU A C 1
ATOM 7365 O O . LEU A 1 911 ? -34.713 -4.225 10.387 1.00 96.50 911 LEU A O 1
ATOM 7369 N N . SER A 1 912 ? -32.531 -4.706 10.569 1.00 94.31 912 SER A N 1
ATOM 7370 C CA . SER A 1 912 ? -32.126 -3.942 9.384 1.00 94.31 912 SER A CA 1
ATOM 7371 C C . SER A 1 912 ? -32.614 -4.572 8.074 1.00 94.31 912 SER A C 1
ATOM 7373 O O . SER A 1 912 ? -33.017 -3.864 7.153 1.00 94.31 912 SER A O 1
ATOM 7375 N N . VAL A 1 913 ? -32.579 -5.905 7.954 1.00 93.19 913 VAL A N 1
ATOM 7376 C CA . VAL A 1 913 ? -32.914 -6.584 6.691 1.00 93.19 913 VAL A CA 1
ATOM 7377 C C . VAL A 1 913 ? -34.415 -6.804 6.523 1.00 93.19 913 VAL A C 1
ATOM 7379 O O . VAL A 1 913 ? -34.917 -6.574 5.423 1.00 93.19 913 VAL A O 1
ATOM 7382 N N . SER A 1 914 ? -35.129 -7.233 7.566 1.00 93.56 914 SER A N 1
ATOM 7383 C CA . SER A 1 914 ? -36.539 -7.625 7.463 1.00 93.56 914 SER A CA 1
ATOM 7384 C C . SER A 1 914 ? -37.440 -6.455 7.059 1.00 93.56 914 SER A C 1
ATOM 7386 O O . SER A 1 914 ? -37.185 -5.307 7.413 1.00 93.56 914 SER A O 1
ATOM 7388 N N . THR A 1 915 ? -38.522 -6.739 6.338 1.00 91.00 915 THR A N 1
ATOM 7389 C CA . THR A 1 915 ? -39.584 -5.769 6.002 1.00 91.00 915 THR A CA 1
ATOM 7390 C C . THR A 1 915 ? -40.870 -5.972 6.804 1.00 91.00 915 THR A C 1
ATOM 7392 O O . THR A 1 915 ? -41.892 -5.371 6.482 1.00 91.00 915 THR A O 1
ATOM 7395 N N . LYS A 1 916 ? -40.861 -6.862 7.805 1.00 95.12 916 LYS A N 1
ATOM 7396 C CA . LYS A 1 916 ? -42.064 -7.285 8.534 1.00 95.12 916 LYS A CA 1
ATOM 7397 C C . LYS A 1 916 ? -42.198 -6.550 9.865 1.00 95.12 916 LYS A C 1
ATOM 7399 O O . LYS A 1 916 ? -41.361 -6.725 10.751 1.00 95.12 916 LYS A O 1
ATOM 7404 N N . ASP A 1 917 ? -43.301 -5.828 10.044 1.00 94.56 917 ASP A N 1
ATOM 7405 C CA . ASP A 1 917 ? -43.555 -5.009 11.240 1.00 94.56 917 ASP A CA 1
ATOM 7406 C C . ASP A 1 917 ? -43.511 -5.821 12.546 1.00 94.56 917 ASP A C 1
ATOM 7408 O O . ASP A 1 917 ? -42.894 -5.399 13.522 1.00 94.56 917 ASP A O 1
ATOM 7412 N N . LYS A 1 918 ? -44.086 -7.034 12.564 1.00 96.31 918 LYS A N 1
ATOM 7413 C CA . LYS A 1 918 ? -44.055 -7.906 13.756 1.00 96.31 918 LYS A CA 1
ATOM 7414 C C . LYS A 1 918 ? -42.638 -8.315 14.157 1.00 96.31 918 LYS A C 1
ATOM 7416 O O . LYS A 1 918 ? -42.343 -8.455 15.346 1.00 96.31 918 LYS A O 1
ATOM 7421 N N . VAL A 1 919 ? -41.773 -8.545 13.167 1.00 97.00 919 VAL A N 1
ATOM 7422 C CA . VAL A 1 919 ? -40.365 -8.885 13.397 1.00 97.00 919 VAL A CA 1
ATOM 7423 C C . VAL A 1 919 ? -39.636 -7.659 13.940 1.00 97.00 919 VAL A C 1
ATOM 7425 O O . VAL A 1 919 ? -38.916 -7.783 14.925 1.00 97.00 919 VAL A O 1
ATOM 7428 N N . HIS A 1 920 ? -39.882 -6.473 13.373 1.00 95.94 920 HIS A N 1
ATOM 7429 C CA . HIS A 1 920 ? -39.314 -5.207 13.854 1.00 95.94 920 HIS A CA 1
ATOM 7430 C C . HIS A 1 920 ? -39.676 -4.928 15.312 1.00 95.94 920 HIS A C 1
ATOM 7432 O O . HIS A 1 920 ? -38.783 -4.711 16.131 1.00 95.94 920 HIS A O 1
ATOM 7438 N N . GLU A 1 921 ? -40.961 -5.007 15.661 1.00 95.56 921 GLU A N 1
ATOM 7439 C CA . GLU A 1 921 ? -41.432 -4.800 17.035 1.00 95.56 921 GLU A CA 1
ATOM 7440 C C . GLU A 1 921 ? -40.771 -5.789 18.011 1.00 95.56 921 GLU A C 1
ATOM 7442 O O . GLU A 1 921 ? -40.306 -5.413 19.090 1.00 95.56 921 GLU A O 1
ATOM 7447 N N . SER A 1 922 ? -40.672 -7.059 17.610 1.00 97.38 922 SER A N 1
ATOM 7448 C CA . SER A 1 922 ? -40.058 -8.113 18.422 1.00 97.38 922 SER A CA 1
ATOM 7449 C C . SER A 1 922 ? -38.545 -7.910 18.597 1.00 97.38 922 SER A C 1
ATOM 7451 O O . SER A 1 922 ? -38.031 -8.118 19.698 1.00 97.38 922 SER A O 1
ATOM 7453 N N . CYS A 1 923 ? -37.835 -7.454 17.557 1.00 97.88 923 CYS A N 1
ATOM 7454 C CA . CYS A 1 923 ? -36.424 -7.068 17.638 1.00 97.88 923 CYS A CA 1
ATOM 7455 C C . CYS A 1 923 ? -36.216 -5.920 18.632 1.00 97.88 923 CYS A C 1
ATOM 7457 O O . CYS A 1 923 ? -35.377 -6.032 19.524 1.00 97.88 923 CYS A O 1
ATOM 7459 N N . LEU A 1 924 ? -36.988 -4.833 18.505 1.00 96.19 924 LEU A N 1
ATOM 7460 C CA . LEU A 1 924 ? -36.880 -3.662 19.383 1.00 96.19 924 LEU A CA 1
ATOM 7461 C C . LEU A 1 924 ? -37.155 -4.031 20.847 1.00 96.19 924 LEU A C 1
ATOM 7463 O O . LEU A 1 924 ? -36.415 -3.618 21.739 1.00 96.19 924 LEU A O 1
ATOM 7467 N N . ARG A 1 925 ? -38.156 -4.885 21.098 1.00 96.38 925 ARG A N 1
ATOM 7468 C CA . ARG A 1 925 ? -38.464 -5.394 22.443 1.00 96.38 925 ARG A CA 1
ATOM 7469 C C . ARG A 1 925 ? -37.322 -6.228 23.028 1.00 96.38 925 ARG A C 1
ATOM 7471 O O . ARG A 1 925 ? -37.003 -6.088 24.209 1.00 96.38 925 ARG A O 1
ATOM 7478 N N . LEU A 1 926 ? -36.703 -7.094 22.222 1.00 97.62 926 LEU A N 1
ATOM 7479 C CA . LEU A 1 926 ? -35.556 -7.892 22.658 1.00 97.62 926 LEU A CA 1
ATOM 7480 C C . LEU A 1 926 ? -34.334 -7.007 22.952 1.00 97.62 926 LEU A C 1
ATOM 7482 O O . LEU A 1 926 ? -33.681 -7.209 23.975 1.00 97.62 926 LEU A O 1
ATOM 7486 N N . LEU A 1 927 ? -34.052 -6.009 22.107 1.00 97.75 927 LEU A N 1
ATOM 7487 C CA . LEU A 1 927 ? -32.962 -5.051 22.321 1.00 97.75 927 LEU A CA 1
ATOM 7488 C C . LEU A 1 927 ? -33.168 -4.237 23.604 1.00 97.75 927 LEU A C 1
ATOM 7490 O O . LEU A 1 927 ? -32.233 -4.128 24.393 1.00 97.75 927 LEU A O 1
ATOM 7494 N N . LEU A 1 928 ? -34.390 -3.764 23.872 1.00 96.44 928 LEU A N 1
ATOM 7495 C CA . LEU A 1 928 ? -34.723 -3.077 25.124 1.00 96.44 928 LEU A CA 1
ATOM 7496 C C . LEU A 1 928 ? -34.481 -3.969 26.352 1.00 96.44 928 LEU A C 1
ATOM 7498 O O . LEU A 1 928 ? -33.863 -3.545 27.326 1.00 96.44 928 LEU A O 1
ATOM 7502 N N . ARG A 1 929 ? -34.896 -5.242 26.303 1.00 96.62 929 ARG A N 1
ATOM 7503 C CA . ARG A 1 929 ? -34.607 -6.195 27.390 1.00 96.62 929 ARG A CA 1
ATOM 7504 C C . ARG A 1 929 ? -33.098 -6.359 27.603 1.00 96.62 929 ARG A C 1
ATOM 7506 O O . ARG A 1 929 ? -32.638 -6.385 28.742 1.00 96.62 929 ARG A O 1
ATOM 7513 N N . ILE A 1 930 ? -32.326 -6.454 26.520 1.00 97.25 930 ILE A N 1
ATOM 7514 C CA . ILE A 1 930 ? -30.862 -6.559 26.583 1.00 97.25 930 ILE A CA 1
ATOM 7515 C C . ILE A 1 930 ? -30.240 -5.299 27.202 1.00 97.25 930 ILE A C 1
ATOM 7517 O O . ILE A 1 930 ? -29.320 -5.423 28.009 1.00 97.25 930 ILE A O 1
ATOM 7521 N N . GLN A 1 931 ? -30.745 -4.107 26.878 1.00 97.00 931 GLN A N 1
ATOM 7522 C CA . GLN A 1 931 ? -30.294 -2.834 27.458 1.00 97.00 931 GLN A CA 1
ATOM 7523 C C . GLN A 1 931 ? -30.447 -2.819 28.975 1.00 97.00 931 GLN A C 1
ATOM 7525 O O . GLN A 1 931 ? -29.475 -2.571 29.685 1.00 97.00 931 GLN A O 1
ATOM 7530 N N . VAL A 1 932 ? -31.638 -3.169 29.468 1.00 96.38 932 VAL A N 1
ATOM 7531 C CA . VAL A 1 932 ? -31.938 -3.220 30.907 1.00 96.38 932 VAL A CA 1
ATOM 7532 C C . VAL A 1 932 ? -31.045 -4.236 31.632 1.00 96.38 932 VAL A C 1
ATOM 7534 O O . VAL A 1 932 ? -30.505 -3.934 32.696 1.00 96.38 932 VAL A O 1
ATOM 7537 N N . ILE A 1 933 ? -30.822 -5.419 31.049 1.00 96.50 933 ILE A N 1
ATOM 7538 C CA . ILE A 1 933 ? -29.949 -6.446 31.647 1.00 96.50 933 ILE A CA 1
ATOM 7539 C C . ILE A 1 933 ? -28.492 -5.968 31.688 1.00 96.50 933 ILE A C 1
ATOM 7541 O O . ILE A 1 933 ? -27.827 -6.037 32.720 1.00 96.50 933 ILE A O 1
ATOM 7545 N N . THR A 1 934 ? -27.975 -5.475 30.564 1.00 96.88 934 THR A N 1
ATOM 7546 C CA . THR A 1 934 ? -26.550 -5.135 30.441 1.00 96.88 934 THR A CA 1
ATOM 7547 C C . THR A 1 934 ? -26.168 -3.874 31.215 1.00 96.88 934 THR A C 1
ATOM 7549 O O . THR A 1 934 ? -25.056 -3.818 31.749 1.00 96.88 934 THR A O 1
ATOM 7552 N N . ILE A 1 935 ? -27.065 -2.890 31.358 1.00 96.12 935 ILE A N 1
ATOM 7553 C CA . ILE A 1 935 ? -26.819 -1.738 32.236 1.00 96.12 935 ILE A CA 1
ATOM 7554 C C . ILE A 1 935 ? -26.838 -2.137 33.715 1.00 96.12 935 ILE A C 1
ATOM 7556 O O . ILE A 1 935 ? -25.963 -1.704 34.462 1.00 96.12 935 ILE A O 1
ATOM 7560 N N . ALA A 1 936 ? -27.749 -3.025 34.132 1.00 95.81 936 ALA A N 1
ATOM 7561 C CA . ALA A 1 936 ? -27.765 -3.565 35.491 1.00 95.81 936 ALA A CA 1
ATOM 7562 C C . ALA A 1 936 ? -26.452 -4.301 35.806 1.00 95.81 936 ALA A C 1
ATOM 7564 O O . ALA A 1 936 ? -25.785 -3.975 36.784 1.00 95.81 936 ALA A O 1
ATOM 7565 N N . TRP A 1 937 ? -25.996 -5.179 34.906 1.00 96.50 937 TRP A N 1
ATOM 7566 C CA . TRP A 1 937 ? -24.691 -5.834 35.037 1.00 96.50 937 TRP A CA 1
ATOM 7567 C C . TRP A 1 937 ? -23.524 -4.850 35.108 1.00 96.50 937 TRP A C 1
ATOM 7569 O O . TRP A 1 937 ? -22.571 -5.064 35.856 1.00 96.50 937 TRP A O 1
ATOM 7579 N N . THR A 1 938 ? -23.577 -3.772 34.322 1.00 95.00 938 THR A N 1
ATOM 7580 C CA . THR A 1 938 ? -22.550 -2.725 34.349 1.00 95.00 938 THR A CA 1
ATOM 7581 C C . THR A 1 938 ? -22.504 -2.069 35.727 1.00 95.00 938 THR A C 1
ATOM 7583 O O . THR A 1 938 ? -21.425 -1.950 36.305 1.00 95.00 938 THR A O 1
ATOM 7586 N N . ARG A 1 939 ? -23.665 -1.710 36.288 1.00 92.31 939 ARG A N 1
ATOM 7587 C CA . ARG A 1 939 ? -23.785 -1.137 37.636 1.00 92.31 939 ARG A CA 1
ATOM 7588 C C . ARG A 1 939 ? -23.284 -2.102 38.715 1.00 92.31 939 ARG A C 1
ATOM 7590 O O . ARG A 1 939 ? -22.513 -1.676 39.573 1.00 92.31 939 ARG A O 1
ATOM 7597 N N . ASP A 1 940 ? -23.627 -3.388 38.632 1.00 92.19 940 ASP A N 1
ATOM 7598 C CA . ASP A 1 940 ? -23.170 -4.420 39.575 1.00 92.19 940 ASP A CA 1
ATOM 7599 C C . ASP A 1 940 ? -21.643 -4.565 39.565 1.00 92.19 940 ASP A C 1
ATOM 7601 O O . ASP A 1 940 ? -20.993 -4.506 40.611 1.00 92.19 940 ASP A O 1
ATOM 7605 N N . VAL A 1 941 ? -21.037 -4.695 38.380 1.00 91.12 941 VAL A N 1
ATOM 7606 C CA . VAL A 1 941 ? -19.577 -4.826 38.250 1.00 91.12 941 VAL A CA 1
ATOM 7607 C C . VAL A 1 941 ? -18.870 -3.542 38.668 1.00 91.12 941 VAL A C 1
ATOM 7609 O O . VAL A 1 941 ? -17.826 -3.607 39.316 1.00 91.12 941 VAL A O 1
ATOM 7612 N N . VAL A 1 942 ? -19.436 -2.372 38.365 1.00 85.88 942 VAL A N 1
ATOM 7613 C CA . VAL A 1 942 ? -18.918 -1.090 38.854 1.00 85.88 942 VAL A CA 1
ATOM 7614 C C . VAL A 1 942 ? -19.001 -1.021 40.382 1.00 85.88 942 VAL A C 1
ATOM 7616 O O . VAL A 1 942 ? -18.052 -0.566 41.016 1.00 85.88 942 VAL A O 1
ATOM 7619 N N . HIS A 1 943 ? -20.068 -1.510 41.012 1.00 84.69 943 HIS A N 1
ATOM 7620 C CA . HIS A 1 943 ? -20.160 -1.583 42.471 1.00 84.69 943 HIS A CA 1
ATOM 7621 C C . HIS A 1 943 ? -19.102 -2.528 43.071 1.00 84.69 943 HIS A C 1
ATOM 7623 O O . HIS A 1 943 ? -18.428 -2.161 44.035 1.00 84.69 943 HIS A O 1
ATOM 7629 N N . ILE A 1 944 ? -18.898 -3.714 42.481 1.00 85.44 944 ILE A N 1
ATOM 7630 C CA . ILE A 1 944 ? -17.846 -4.662 42.895 1.00 85.44 944 ILE A CA 1
ATOM 7631 C C . ILE A 1 944 ? -16.463 -4.016 42.758 1.00 85.44 944 ILE A C 1
ATOM 7633 O O . ILE A 1 944 ? -15.656 -4.078 43.685 1.00 85.44 944 ILE A O 1
ATOM 7637 N N . LEU A 1 945 ? -16.212 -3.330 41.639 1.00 80.44 945 LEU A N 1
ATOM 7638 C CA . LEU A 1 945 ? -14.964 -2.619 41.381 1.00 80.44 945 LEU A CA 1
ATOM 7639 C C . LEU A 1 945 ? -14.637 -1.619 42.498 1.00 80.44 945 LEU A C 1
ATOM 7641 O O . LEU A 1 945 ? -13.502 -1.578 42.962 1.00 80.44 945 LEU A O 1
ATOM 7645 N N . HIS A 1 946 ? -15.621 -0.837 42.951 1.00 70.75 946 HIS A N 1
ATOM 7646 C CA . HIS A 1 946 ? -15.409 0.152 44.011 1.00 70.75 946 HIS A CA 1
ATOM 7647 C C . HIS A 1 946 ? -15.030 -0.474 45.361 1.00 70.75 946 HIS A C 1
ATOM 7649 O O . HIS A 1 946 ? -14.458 0.220 46.206 1.00 70.75 946 HIS A O 1
ATOM 7655 N N . ASN A 1 947 ? -15.362 -1.746 45.592 1.00 71.81 947 ASN A N 1
ATOM 7656 C CA . ASN A 1 947 ? -15.119 -2.443 46.857 1.00 71.81 947 ASN A CA 1
ATOM 7657 C C . ASN A 1 947 ? -13.918 -3.404 46.801 1.00 71.81 947 ASN A C 1
ATOM 7659 O O . ASN A 1 947 ? -13.488 -3.890 47.845 1.00 71.81 947 ASN A O 1
ATOM 7663 N N . CYS A 1 948 ? -13.359 -3.654 45.615 1.00 73.94 948 CYS A N 1
ATOM 7664 C CA . CYS A 1 948 ? -12.223 -4.547 45.410 1.00 73.94 948 CYS A CA 1
ATOM 7665 C C . CYS A 1 948 ? -10.905 -3.908 45.885 1.00 73.94 948 CYS A C 1
ATOM 7667 O O . CYS A 1 948 ? -10.581 -2.780 45.516 1.00 73.94 948 CYS A O 1
ATOM 7669 N N . GLN A 1 949 ? -10.134 -4.644 46.691 1.00 64.56 949 GLN A N 1
ATOM 7670 C CA . GLN A 1 949 ? -8.830 -4.216 47.224 1.00 64.56 949 GLN A CA 1
ATOM 7671 C C . GLN A 1 949 ? -7.654 -4.886 46.488 1.00 64.56 949 GLN A C 1
ATOM 7673 O O . GLN A 1 949 ? -6.551 -4.343 46.471 1.00 64.56 949 GLN A O 1
ATOM 7678 N N . GLU A 1 950 ? -7.880 -6.044 45.855 1.00 70.44 950 GLU A N 1
ATOM 7679 C CA . GLU A 1 950 ? -6.841 -6.798 45.148 1.00 70.44 950 GLU A CA 1
ATOM 7680 C C . GLU A 1 950 ? -6.539 -6.210 43.762 1.00 70.44 950 GLU A C 1
ATOM 7682 O O . GLU A 1 950 ? -7.434 -5.951 42.955 1.00 70.44 950 GLU A O 1
ATOM 7687 N N . GLU A 1 951 ? -5.255 -5.986 43.468 1.00 66.44 951 GLU A N 1
ATOM 7688 C CA . GLU A 1 951 ? -4.835 -5.234 42.280 1.00 66.44 951 GLU A CA 1
ATOM 7689 C C . GLU A 1 951 ? -5.090 -5.973 40.954 1.00 66.44 951 GLU A C 1
ATOM 7691 O O . GLU A 1 951 ? -5.474 -5.346 39.959 1.00 66.44 951 GLU A O 1
ATOM 7696 N N . ASP A 1 952 ? -4.884 -7.288 40.919 1.00 69.38 952 ASP A N 1
ATOM 7697 C CA . ASP A 1 952 ? -5.068 -8.079 39.698 1.00 69.38 952 ASP A CA 1
ATOM 7698 C C . ASP A 1 952 ? -6.554 -8.269 39.367 1.00 69.38 952 ASP A C 1
ATOM 7700 O O . ASP A 1 952 ? -6.965 -8.115 38.209 1.00 69.38 952 ASP A O 1
ATOM 7704 N N . GLU A 1 953 ? -7.386 -8.478 40.388 1.00 78.19 953 GLU A N 1
ATOM 7705 C CA . GLU A 1 953 ? -8.840 -8.504 40.239 1.00 78.19 953 GLU A CA 1
ATOM 7706 C C . GLU A 1 953 ? -9.375 -7.147 39.763 1.00 78.19 953 GLU A C 1
ATOM 7708 O O . GLU A 1 953 ? -10.145 -7.102 38.799 1.00 78.19 953 GLU A O 1
ATOM 7713 N N . LEU A 1 954 ? -8.886 -6.032 40.327 1.00 76.56 954 LEU A N 1
ATOM 7714 C CA . LEU A 1 954 ? -9.236 -4.673 39.895 1.00 76.56 954 LEU A CA 1
ATOM 7715 C C . LEU A 1 954 ? -8.983 -4.453 38.398 1.00 76.56 954 LEU A C 1
ATOM 7717 O O . LEU A 1 954 ? -9.837 -3.897 37.703 1.00 76.56 954 LEU A O 1
ATOM 7721 N N . LYS A 1 955 ? -7.832 -4.892 37.872 1.00 76.31 955 LYS A N 1
ATOM 7722 C CA . LYS A 1 955 ? -7.519 -4.770 36.435 1.00 76.31 955 LYS A CA 1
ATOM 7723 C C . LYS A 1 955 ? -8.523 -5.543 35.579 1.00 76.31 955 LYS A C 1
ATOM 7725 O O . LYS A 1 955 ? -9.016 -5.007 34.583 1.00 76.31 955 LYS A O 1
ATOM 7730 N N . SER A 1 956 ? -8.855 -6.771 35.976 1.00 83.56 956 SER A N 1
ATOM 7731 C CA . SER A 1 956 ? -9.808 -7.616 35.248 1.00 83.56 956 SER A CA 1
ATOM 7732 C C . SER A 1 956 ? -11.232 -7.037 35.255 1.00 83.56 956 SER A C 1
ATOM 7734 O O . SER A 1 956 ? -11.883 -6.974 34.208 1.00 83.56 956 SER A O 1
ATOM 7736 N N . LEU A 1 957 ? -11.680 -6.523 36.405 1.00 86.00 957 LEU A N 1
ATOM 7737 C CA . LEU A 1 957 ? -13.005 -5.936 36.595 1.00 86.00 957 LEU A CA 1
ATOM 7738 C C . LEU A 1 957 ? -13.168 -4.618 35.827 1.00 86.00 957 LEU A C 1
ATOM 7740 O O . LEU A 1 957 ? -14.237 -4.374 35.274 1.00 86.00 957 LEU A O 1
ATOM 7744 N N . ARG A 1 958 ? -12.112 -3.796 35.701 1.00 83.94 958 ARG A N 1
ATOM 7745 C CA . ARG A 1 958 ? -12.143 -2.567 34.876 1.00 83.94 958 ARG A CA 1
ATOM 7746 C C . ARG A 1 958 ? -12.429 -2.873 33.413 1.00 83.94 958 ARG A C 1
ATOM 7748 O O . ARG A 1 958 ? -13.311 -2.265 32.810 1.00 83.94 958 ARG A O 1
ATOM 7755 N N . ILE A 1 959 ? -11.690 -3.829 32.850 1.00 88.75 959 ILE A N 1
ATOM 7756 C CA . ILE A 1 959 ? -11.879 -4.259 31.460 1.00 88.75 959 ILE A CA 1
ATOM 7757 C C . ILE A 1 959 ? -13.272 -4.871 31.289 1.00 88.75 959 ILE A C 1
ATOM 7759 O O . ILE A 1 959 ? -13.922 -4.638 30.271 1.00 88.75 959 ILE A O 1
ATOM 7763 N N . ARG A 1 960 ? -13.755 -5.609 32.294 1.00 91.44 960 ARG A N 1
ATOM 7764 C CA . ARG A 1 960 ? -15.093 -6.198 32.264 1.00 91.44 960 ARG A CA 1
ATOM 7765 C C . ARG A 1 960 ? -16.205 -5.151 32.280 1.00 91.44 960 ARG A C 1
ATOM 7767 O O . ARG A 1 960 ? -17.125 -5.264 31.479 1.00 91.44 960 ARG A O 1
ATOM 7774 N N . ALA A 1 961 ? -16.109 -4.135 33.138 1.00 92.19 961 ALA A N 1
ATOM 7775 C CA . ALA A 1 961 ? -17.067 -3.030 33.184 1.00 92.19 961 ALA A CA 1
ATOM 7776 C C . ALA A 1 961 ? -17.138 -2.300 31.834 1.00 92.19 961 ALA A C 1
ATOM 7778 O O . ALA A 1 961 ? -18.226 -2.021 31.337 1.00 92.19 961 ALA A O 1
ATOM 7779 N N . LEU A 1 962 ? -15.981 -2.068 31.200 1.00 93.62 962 LEU A N 1
ATOM 7780 C CA . LEU A 1 962 ? -15.916 -1.514 29.849 1.00 93.62 962 LEU A CA 1
ATOM 7781 C C . LEU A 1 962 ? -16.601 -2.427 28.818 1.00 93.62 962 LEU A C 1
ATOM 7783 O O . LEU A 1 962 ? -17.369 -1.947 27.992 1.00 93.62 962 LEU A O 1
ATOM 7787 N N . GLU A 1 963 ? -16.341 -3.738 28.847 1.00 94.56 963 GLU A N 1
ATOM 7788 C CA . GLU A 1 963 ? -16.955 -4.694 27.913 1.00 94.56 963 GLU A CA 1
ATOM 7789 C C . GLU A 1 963 ? -18.487 -4.755 28.057 1.00 94.56 963 GLU A C 1
ATOM 7791 O O . GLU A 1 963 ? -19.184 -4.835 27.045 1.00 94.56 963 GLU A O 1
ATOM 7796 N N . LEU A 1 964 ? -19.004 -4.671 29.287 1.00 96.12 964 LEU A N 1
ATOM 7797 C CA . LEU A 1 964 ? -20.439 -4.615 29.590 1.00 96.12 964 LEU A CA 1
ATOM 7798 C C . LEU A 1 964 ? -21.084 -3.320 29.092 1.00 96.12 964 LEU A C 1
ATOM 7800 O O . LEU A 1 964 ? -22.082 -3.382 28.373 1.00 96.12 964 LEU A O 1
ATOM 7804 N N . ALA A 1 965 ? -20.474 -2.170 29.387 1.00 96.25 965 ALA A N 1
ATOM 7805 C CA . ALA A 1 965 ? -20.962 -0.877 28.920 1.00 96.25 965 ALA A CA 1
ATOM 7806 C C . ALA A 1 965 ? -20.971 -0.799 27.383 1.00 96.25 965 ALA A C 1
ATOM 7808 O O . ALA A 1 965 ? -21.935 -0.323 26.791 1.00 96.25 965 ALA A O 1
ATOM 7809 N N . LEU A 1 966 ? -19.947 -1.353 26.723 1.00 97.25 966 LEU A N 1
ATOM 7810 C CA . LEU A 1 966 ? -19.882 -1.453 25.263 1.00 97.25 966 LEU A CA 1
ATOM 7811 C C . LEU A 1 966 ? -20.949 -2.383 24.673 1.00 97.25 966 LEU A C 1
ATOM 7813 O O . LEU A 1 966 ? -21.467 -2.099 23.596 1.00 97.25 966 LEU A O 1
ATOM 7817 N N . ALA A 1 967 ? -21.272 -3.495 25.339 1.00 96.12 967 ALA A N 1
ATOM 7818 C CA . ALA A 1 967 ? -22.353 -4.377 24.907 1.00 96.12 967 ALA A CA 1
ATOM 7819 C C . ALA A 1 967 ? -23.718 -3.690 25.047 1.00 96.12 967 ALA A C 1
ATOM 7821 O O . ALA A 1 967 ? -24.514 -3.741 24.114 1.00 96.12 967 ALA A O 1
ATOM 7822 N N . CYS A 1 968 ? -23.949 -3.000 26.168 1.00 97.25 968 CYS A N 1
ATOM 7823 C CA . CYS A 1 968 ? -25.146 -2.192 26.388 1.00 97.25 968 CYS A CA 1
ATOM 7824 C C . CYS A 1 968 ? -25.297 -1.128 25.297 1.00 97.25 968 CYS A C 1
ATOM 7826 O O . CYS A 1 968 ? -26.296 -1.104 24.580 1.00 97.25 968 CYS A O 1
ATOM 7828 N N . HIS A 1 969 ? -24.258 -0.322 25.088 1.00 97.25 969 HIS A N 1
ATOM 7829 C CA . HIS A 1 969 ? -24.264 0.741 24.091 1.00 97.25 969 HIS A CA 1
ATOM 7830 C C . HIS A 1 969 ? -24.414 0.200 22.657 1.00 97.25 969 HIS A C 1
ATOM 7832 O O . HIS A 1 969 ? -25.160 0.747 21.853 1.00 97.25 969 HIS A O 1
ATOM 7838 N N . GLY A 1 970 ? -23.783 -0.937 22.343 1.00 95.75 970 GLY A N 1
ATOM 7839 C CA . GLY A 1 970 ? -23.891 -1.591 21.036 1.00 95.75 970 GLY A CA 1
ATOM 7840 C C . GLY A 1 970 ? -25.294 -2.103 20.686 1.00 95.75 970 GLY A C 1
ATOM 7841 O O . GLY A 1 970 ? -25.559 -2.373 19.520 1.00 95.75 970 GLY A O 1
ATOM 7842 N N . SER A 1 971 ? -26.213 -2.219 21.650 1.00 96.94 971 SER A N 1
ATOM 7843 C CA . SER A 1 971 ? -27.618 -2.559 21.369 1.00 96.94 971 SER A CA 1
ATOM 7844 C C . SER A 1 971 ? -28.383 -1.447 20.636 1.00 96.94 971 SER A C 1
ATOM 7846 O O . SER A 1 971 ? -29.400 -1.726 20.007 1.00 96.94 971 SER A O 1
ATOM 7848 N N . PHE A 1 972 ? -27.884 -0.208 20.693 1.00 96.69 972 PHE A N 1
ATOM 7849 C CA . PHE A 1 972 ? -28.423 0.952 19.977 1.00 96.69 972 PHE A CA 1
ATOM 7850 C C . PHE A 1 972 ? -27.843 1.098 18.564 1.00 96.69 972 PHE A C 1
ATOM 7852 O O . PHE A 1 972 ? -28.167 2.044 17.853 1.00 96.69 972 PHE A O 1
ATOM 7859 N N . ASP A 1 973 ? -26.979 0.175 18.143 1.00 94.56 973 ASP A N 1
ATOM 7860 C CA . ASP A 1 973 ? -26.308 0.212 16.848 1.00 94.56 973 ASP A CA 1
ATOM 7861 C C . ASP A 1 973 ? -27.230 -0.295 15.727 1.00 94.56 973 ASP A C 1
ATOM 7863 O O . ASP A 1 973 ? -27.112 -1.414 15.213 1.00 94.56 973 ASP A O 1
ATOM 7867 N N . VAL A 1 974 ? -28.218 0.542 15.418 1.00 94.38 974 VAL A N 1
ATOM 7868 C CA . VAL A 1 974 ? -29.284 0.325 14.440 1.00 94.38 974 VAL A CA 1
ATOM 7869 C C . VAL A 1 974 ? -29.346 1.491 13.447 1.00 94.38 974 VAL A C 1
ATOM 7871 O O . VAL A 1 974 ? -28.659 2.501 13.584 1.00 94.38 974 VAL A O 1
ATOM 7874 N N . GLU A 1 975 ? -30.176 1.361 12.412 1.00 91.31 975 GLU A N 1
ATOM 7875 C CA . GLU A 1 975 ? -30.408 2.445 11.452 1.00 91.31 975 GLU A CA 1
ATOM 7876 C C . GLU A 1 975 ? -31.020 3.688 12.115 1.00 91.31 975 GLU A C 1
ATOM 7878 O O . GLU A 1 975 ? -31.767 3.576 13.084 1.00 91.31 975 GLU A O 1
ATOM 7883 N N . ILE A 1 976 ? -30.748 4.869 11.548 1.00 89.56 976 ILE A N 1
ATOM 7884 C CA . ILE A 1 976 ? -31.056 6.170 12.164 1.00 89.56 976 ILE A CA 1
ATOM 7885 C C . ILE A 1 976 ? -32.533 6.321 12.568 1.00 89.56 976 ILE A C 1
ATOM 7887 O O . ILE A 1 976 ? -32.823 6.759 13.675 1.00 89.56 976 ILE A O 1
ATOM 7891 N N . ASN A 1 977 ? -33.459 5.841 11.731 1.00 90.50 977 ASN A N 1
ATOM 7892 C CA . ASN A 1 977 ? -34.896 5.875 12.017 1.00 90.50 977 ASN A CA 1
ATOM 7893 C C . ASN A 1 977 ? -35.262 4.988 13.219 1.00 90.50 977 ASN A C 1
ATOM 7895 O O . ASN A 1 977 ? -36.085 5.363 14.046 1.00 90.50 977 ASN A O 1
ATOM 7899 N N . ASN A 1 978 ? -34.639 3.811 13.334 1.00 92.81 978 ASN A N 1
ATOM 7900 C CA . ASN A 1 978 ? -34.867 2.906 14.461 1.00 92.81 978 ASN A CA 1
ATOM 7901 C C . ASN A 1 978 ? -34.223 3.447 15.740 1.00 92.81 978 ASN A C 1
ATOM 7903 O O . ASN A 1 978 ? -34.787 3.282 16.817 1.00 92.81 978 ASN A O 1
ATOM 7907 N N . LEU A 1 979 ? -33.078 4.126 15.629 1.00 94.31 979 LEU A N 1
ATOM 7908 C CA . LEU A 1 979 ? -32.428 4.778 16.761 1.00 94.31 979 LEU A CA 1
ATOM 7909 C C . LEU A 1 979 ? -33.300 5.909 17.326 1.00 94.31 979 LEU A C 1
ATOM 7911 O O . LEU A 1 979 ? -33.463 5.993 18.541 1.00 94.31 979 LEU A O 1
ATOM 7915 N N . GLU A 1 980 ? -33.908 6.731 16.466 1.00 92.69 980 GLU A N 1
ATOM 7916 C CA . GLU A 1 980 ? -34.874 7.759 16.883 1.00 92.69 980 GLU A CA 1
ATOM 7917 C C . GLU A 1 980 ? -36.080 7.153 17.615 1.00 92.69 980 GLU A C 1
ATOM 7919 O O . GLU A 1 980 ? -36.484 7.670 18.656 1.00 92.69 980 GLU A O 1
ATOM 7924 N N . ILE A 1 981 ? -36.613 6.025 17.126 1.00 91.69 981 ILE A N 1
ATOM 7925 C CA . ILE A 1 981 ? -37.699 5.288 17.793 1.00 91.69 981 ILE A CA 1
ATOM 7926 C C . ILE A 1 981 ? -37.247 4.769 19.164 1.00 91.69 981 ILE A C 1
ATOM 7928 O O . ILE A 1 981 ? -37.970 4.904 20.145 1.00 91.69 981 ILE A O 1
ATOM 7932 N N . MET A 1 982 ? -36.048 4.191 19.266 1.00 93.75 982 MET A N 1
ATOM 7933 C CA . MET A 1 982 ? -35.531 3.672 20.538 1.00 93.75 982 MET A CA 1
ATOM 7934 C C . MET A 1 982 ? -35.312 4.789 21.562 1.00 93.75 982 MET A C 1
ATOM 7936 O O . MET A 1 982 ? -35.646 4.624 22.733 1.00 93.75 982 MET A O 1
ATOM 7940 N N . LEU A 1 983 ? -34.800 5.940 21.124 1.00 93.06 983 LEU A N 1
ATOM 7941 C CA . LEU A 1 983 ? -34.543 7.102 21.974 1.00 93.06 983 LEU A CA 1
ATOM 7942 C C . LEU A 1 983 ? -35.786 7.976 22.203 1.00 93.06 983 LEU A C 1
ATOM 7944 O O . LEU A 1 983 ? -35.665 9.040 22.804 1.00 93.06 983 LEU A O 1
ATOM 7948 N N . SER A 1 984 ? -36.984 7.560 21.781 1.00 89.81 984 SER A N 1
ATOM 7949 C CA . SER A 1 984 ? -38.212 8.341 21.988 1.00 89.81 984 SER A CA 1
ATOM 7950 C C . SER A 1 984 ? -38.745 8.287 23.426 1.00 89.81 984 SER A C 1
ATOM 7952 O O . SER A 1 984 ? -39.679 9.013 23.759 1.00 89.81 984 SER A O 1
ATOM 7954 N N . SER A 1 985 ? -38.207 7.402 24.268 1.00 90.38 985 SER A N 1
ATOM 7955 C CA . SER A 1 985 ? -38.621 7.219 25.663 1.00 90.38 985 SER A CA 1
ATOM 7956 C C . SER A 1 985 ? -37.462 7.466 26.628 1.00 90.38 985 SER A C 1
ATOM 7958 O O . SER A 1 985 ? -36.298 7.252 26.293 1.00 90.38 985 SER A O 1
ATOM 7960 N N . THR A 1 986 ? -37.781 7.923 27.840 1.00 91.81 986 THR A N 1
ATOM 7961 C CA . THR A 1 986 ? -36.782 8.382 28.818 1.00 91.81 986 THR A CA 1
ATOM 7962 C C . THR A 1 986 ? -35.854 7.264 29.302 1.00 91.81 986 THR A C 1
ATOM 7964 O O . THR A 1 986 ? -34.668 7.505 29.496 1.00 91.81 986 THR A O 1
ATOM 7967 N N . GLU A 1 987 ? -36.348 6.034 29.467 1.00 92.81 987 GLU A N 1
ATOM 7968 C CA . GLU A 1 987 ? -35.540 4.917 29.983 1.00 92.81 987 GLU A CA 1
ATOM 7969 C C . GLU A 1 987 ? -34.377 4.534 29.036 1.00 92.81 987 GLU A C 1
ATOM 7971 O O . GLU A 1 987 ? -33.225 4.590 29.474 1.00 92.81 987 GLU A O 1
ATOM 7976 N N . PRO A 1 988 ? -34.597 4.248 27.736 1.00 93.50 988 PRO A N 1
ATOM 7977 C CA . PRO A 1 988 ? -33.511 4.044 26.777 1.00 93.50 988 PRO A CA 1
ATOM 7978 C C . PRO A 1 988 ? -32.573 5.245 26.634 1.00 93.50 988 PRO A C 1
ATOM 7980 O O . PRO A 1 988 ? -31.372 5.041 26.476 1.00 93.50 988 PRO A O 1
ATOM 7983 N N . GLN A 1 989 ? -33.078 6.485 26.721 1.00 94.19 989 GLN A N 1
ATOM 7984 C CA . GLN A 1 989 ? -32.226 7.683 26.722 1.00 94.19 989 GLN A CA 1
ATOM 7985 C C . GLN A 1 989 ? -31.257 7.672 27.910 1.00 94.19 989 GLN A C 1
ATOM 7987 O O . GLN A 1 989 ? -30.059 7.888 27.729 1.00 94.19 989 GLN A O 1
ATOM 7992 N N . THR A 1 990 ? -31.757 7.380 29.115 1.00 95.19 990 THR A N 1
ATOM 7993 C CA . THR A 1 990 ? -30.928 7.276 30.320 1.00 95.19 990 THR A CA 1
ATOM 7994 C C . THR A 1 990 ? -29.881 6.173 30.174 1.00 95.19 990 THR A C 1
ATOM 7996 O O . THR A 1 990 ? -28.703 6.405 30.433 1.00 95.19 990 THR A O 1
ATOM 7999 N N . ILE A 1 991 ? -30.269 4.995 29.674 1.00 96.44 991 ILE A N 1
ATOM 8000 C CA . ILE A 1 991 ? -29.335 3.881 29.450 1.00 96.44 991 ILE A CA 1
ATOM 8001 C C . ILE A 1 991 ? -28.270 4.241 28.399 1.00 96.44 991 ILE A C 1
ATOM 8003 O O . ILE A 1 991 ? -27.087 3.925 28.572 1.00 96.44 991 ILE A O 1
ATOM 8007 N N . PHE A 1 992 ? -28.659 4.921 27.317 1.00 96.38 992 PHE A N 1
ATOM 8008 C CA . PHE A 1 992 ? -27.735 5.369 26.278 1.00 96.38 992 PHE A CA 1
ATOM 8009 C C . PHE A 1 992 ? -26.672 6.309 26.855 1.00 96.38 992 PHE A C 1
ATOM 8011 O O . PHE A 1 992 ? -25.479 6.072 26.671 1.00 96.38 992 PHE A O 1
ATOM 8018 N N . ILE A 1 993 ? -27.088 7.350 27.584 1.00 95.62 993 ILE A N 1
ATOM 8019 C CA . ILE A 1 993 ? -26.178 8.366 28.130 1.00 95.62 993 ILE A CA 1
ATOM 8020 C C . ILE A 1 993 ? -25.314 7.773 29.253 1.00 95.62 993 ILE A C 1
ATOM 8022 O O . ILE A 1 993 ? -24.114 8.041 29.313 1.00 95.62 993 ILE A O 1
ATOM 8026 N N . GLU A 1 994 ? -25.874 6.914 30.108 1.00 95.12 994 GLU A N 1
ATOM 8027 C CA . GLU A 1 994 ? -25.114 6.256 31.176 1.00 95.12 994 GLU A CA 1
ATOM 8028 C C . GLU A 1 994 ? -24.043 5.321 30.608 1.00 95.12 994 GLU A C 1
ATOM 8030 O O . GLU A 1 994 ? -22.893 5.345 31.055 1.00 95.12 994 GLU A O 1
ATOM 8035 N N . SER A 1 995 ? -24.390 4.521 29.594 1.00 95.88 995 SER A N 1
ATOM 8036 C CA . SER A 1 995 ? -23.423 3.652 28.918 1.00 95.88 995 SER A CA 1
ATOM 8037 C C . SER A 1 995 ? -22.362 4.456 28.158 1.00 95.88 995 SER A C 1
ATOM 8039 O O . SER A 1 995 ? -21.190 4.091 28.218 1.00 95.88 995 SER A O 1
ATOM 8041 N N . LEU A 1 996 ? -22.732 5.578 27.526 1.00 95.62 996 LEU A N 1
ATOM 8042 C CA . LEU A 1 996 ? -21.815 6.519 26.872 1.00 95.62 996 LEU A CA 1
ATOM 8043 C C . LEU A 1 996 ? -20.759 7.056 27.854 1.00 95.62 996 LEU A C 1
ATOM 8045 O O . LEU A 1 996 ? -19.560 6.891 27.615 1.00 95.62 996 LEU A O 1
ATOM 8049 N N . ILE A 1 997 ? -21.194 7.618 28.987 1.00 93.19 997 ILE A N 1
ATOM 8050 C CA . ILE A 1 997 ? -20.298 8.154 30.028 1.00 93.19 997 ILE A CA 1
ATOM 8051 C C . ILE A 1 997 ? -19.446 7.032 30.634 1.00 93.19 997 ILE A C 1
ATOM 8053 O O . ILE A 1 997 ? -18.234 7.167 30.797 1.00 93.19 997 ILE A O 1
ATOM 8057 N N . THR A 1 998 ? -20.047 5.870 30.902 1.00 91.81 998 THR A N 1
ATOM 8058 C CA . THR A 1 998 ? -19.321 4.734 31.485 1.00 91.81 998 THR A CA 1
ATOM 8059 C C . THR A 1 998 ? -18.230 4.211 30.549 1.00 91.81 998 THR A C 1
ATOM 8061 O O . THR A 1 998 ? -17.129 3.890 31.006 1.00 91.81 998 THR A O 1
ATOM 8064 N N . VAL A 1 999 ? -18.488 4.129 29.238 1.00 93.88 999 VAL A N 1
ATOM 8065 C CA . VAL A 1 999 ? -17.459 3.750 28.257 1.00 93.88 999 VAL A CA 1
ATOM 8066 C C . VAL A 1 999 ? -16.328 4.774 28.252 1.00 93.88 999 VAL A C 1
ATOM 8068 O O . VAL A 1 999 ? -15.168 4.359 28.282 1.00 93.88 999 VAL A O 1
ATOM 8071 N N . HIS A 1 1000 ? -16.636 6.076 28.264 1.00 89.69 1000 HIS A N 1
ATOM 8072 C CA . HIS A 1 1000 ? -15.625 7.132 28.345 1.00 89.69 1000 HIS A CA 1
ATOM 8073 C C . HIS A 1 1000 ? -14.719 6.958 29.570 1.00 89.69 1000 HIS A C 1
ATOM 8075 O O . HIS A 1 1000 ? -13.495 6.837 29.445 1.00 89.69 1000 HIS A O 1
ATOM 8081 N N . ASP A 1 1001 ? -15.327 6.861 30.751 1.00 85.31 1001 ASP A N 1
ATOM 8082 C CA . ASP A 1 1001 ? -14.618 6.820 32.027 1.00 85.31 1001 ASP A CA 1
ATOM 8083 C C . ASP A 1 1001 ? -13.742 5.571 32.160 1.00 85.31 1001 ASP A C 1
ATOM 8085 O O . ASP A 1 1001 ? -12.622 5.631 32.684 1.00 85.31 1001 ASP A O 1
ATOM 8089 N N . ARG A 1 1002 ? -14.219 4.429 31.645 1.00 86.38 1002 ARG A N 1
ATOM 8090 C CA . ARG A 1 1002 ? -13.532 3.133 31.749 1.00 86.38 1002 ARG A CA 1
ATOM 8091 C C . ARG A 1 1002 ? -12.611 2.815 30.566 1.00 86.38 1002 ARG A C 1
ATOM 8093 O O . ARG A 1 1002 ? -11.871 1.832 30.642 1.00 86.38 1002 ARG A O 1
ATOM 8100 N N . ARG A 1 1003 ? -12.593 3.618 29.493 1.00 86.62 1003 ARG A N 1
ATOM 8101 C CA . ARG A 1 1003 ? -11.678 3.447 28.345 1.00 86.62 1003 ARG A CA 1
ATOM 8102 C C . ARG A 1 1003 ? -10.230 3.764 28.764 1.00 86.62 1003 ARG A C 1
ATOM 8104 O O . ARG A 1 1003 ? -9.938 4.894 29.162 1.00 86.62 1003 ARG A O 1
ATOM 8111 N N . PRO A 1 1004 ? -9.279 2.816 28.659 1.00 81.69 1004 PRO A N 1
ATOM 8112 C CA . PRO A 1 1004 ? -7.874 3.080 28.972 1.00 81.69 1004 PRO A CA 1
ATOM 8113 C C . PRO A 1 1004 ? -7.254 4.115 28.027 1.00 81.69 1004 PRO A C 1
ATOM 8115 O O . PRO A 1 1004 ? -7.639 4.202 26.861 1.00 81.69 1004 PRO A O 1
ATOM 8118 N N . ALA A 1 1005 ? -6.235 4.842 28.501 1.00 71.00 1005 ALA A N 1
ATOM 8119 C CA . ALA A 1 1005 ? -5.499 5.811 27.679 1.00 71.00 1005 ALA A CA 1
ATOM 8120 C C . ALA A 1 1005 ? -4.828 5.160 26.451 1.00 71.00 1005 ALA A C 1
ATOM 8122 O O . ALA A 1 1005 ? -4.766 5.756 25.378 1.00 71.00 1005 ALA A O 1
ATOM 8123 N N . LEU A 1 1006 ? -4.368 3.910 26.592 1.00 73.69 1006 LEU A N 1
ATOM 8124 C CA . LEU A 1 1006 ? -3.807 3.102 25.509 1.00 73.69 1006 LEU A CA 1
ATOM 8125 C C . LEU A 1 1006 ? -4.717 1.903 25.220 1.00 73.69 1006 LEU A C 1
ATOM 8127 O O . LEU A 1 1006 ? -4.832 0.985 26.028 1.00 73.69 1006 LEU A O 1
ATOM 8131 N N . THR A 1 1007 ? -5.332 1.877 24.037 1.00 77.19 1007 THR A N 1
ATOM 8132 C CA . THR A 1 1007 ? -6.254 0.801 23.621 1.00 77.19 1007 THR A CA 1
ATOM 8133 C C . THR A 1 1007 ? -5.563 -0.366 22.911 1.00 77.19 1007 THR A C 1
ATOM 8135 O O . THR A 1 1007 ? -6.179 -1.408 22.699 1.00 77.19 1007 THR A O 1
ATOM 8138 N N . THR A 1 1008 ? -4.274 -0.241 22.575 1.00 72.75 1008 THR A N 1
ATOM 8139 C CA . THR A 1 1008 ? -3.507 -1.263 21.837 1.00 72.75 1008 THR A CA 1
ATOM 8140 C C . THR A 1 1008 ? -3.316 -2.569 22.608 1.00 72.75 1008 THR A C 1
ATOM 8142 O O . THR A 1 1008 ? -3.108 -3.604 21.983 1.00 72.75 1008 THR A O 1
ATOM 8145 N N . GLY A 1 1009 ? -3.388 -2.534 23.943 1.00 73.44 1009 GLY A N 1
ATOM 8146 C CA . GLY A 1 1009 ? -3.292 -3.720 24.803 1.00 73.44 1009 GLY A CA 1
ATOM 8147 C C . GLY A 1 1009 ? -4.612 -4.477 24.999 1.00 73.44 1009 GLY A C 1
ATOM 8148 O O . GLY A 1 1009 ? -4.605 -5.556 25.583 1.00 73.44 1009 GLY A O 1
ATOM 8149 N N . LEU A 1 1010 ? -5.744 -3.935 24.532 1.00 84.88 1010 LEU A N 1
ATOM 8150 C CA . LEU A 1 1010 ? -7.053 -4.583 24.664 1.00 84.88 1010 LEU A CA 1
ATOM 8151 C C . LEU A 1 1010 ? -7.196 -5.737 23.668 1.00 84.88 1010 LEU A C 1
ATOM 8153 O O . LEU A 1 1010 ? -6.630 -5.694 22.575 1.00 84.88 1010 LEU A O 1
ATOM 8157 N N . CYS A 1 1011 ? -7.998 -6.750 24.000 1.00 85.06 1011 CYS A N 1
ATOM 8158 C CA . CYS A 1 1011 ? -8.275 -7.836 23.062 1.00 85.06 1011 CYS A CA 1
ATOM 8159 C C . CYS A 1 1011 ? -9.019 -7.324 21.810 1.00 85.06 1011 CYS A C 1
ATOM 8161 O O . CYS A 1 1011 ? -9.725 -6.309 21.848 1.00 85.06 1011 CYS A O 1
ATOM 8163 N N . SER A 1 1012 ? -8.890 -8.049 20.694 1.00 84.12 1012 SER A N 1
ATOM 8164 C CA . SER A 1 1012 ? -9.464 -7.677 19.387 1.00 84.12 1012 SER A CA 1
ATOM 8165 C C . SER A 1 1012 ? -10.966 -7.370 19.449 1.00 84.12 1012 SER A C 1
ATOM 8167 O O . SER A 1 1012 ? -11.446 -6.459 18.776 1.00 84.12 1012 SER A O 1
ATOM 8169 N N . MET A 1 1013 ? -11.690 -8.085 20.308 1.00 85.00 1013 MET A N 1
ATOM 8170 C CA . MET A 1 1013 ? -13.130 -7.963 20.526 1.00 85.00 1013 MET A CA 1
ATOM 8171 C C . MET A 1 1013 ? -13.566 -6.651 21.180 1.00 85.00 1013 MET A C 1
ATOM 8173 O O . MET A 1 1013 ? -14.623 -6.114 20.838 1.00 85.00 1013 MET A O 1
ATOM 8177 N N . ILE A 1 1014 ? -12.783 -6.138 22.131 1.00 90.25 1014 ILE A N 1
ATOM 8178 C CA . ILE A 1 1014 ? -13.065 -4.855 22.787 1.00 90.25 1014 ILE A CA 1
ATOM 8179 C C . ILE A 1 1014 ? -12.666 -3.715 21.854 1.00 90.25 1014 ILE A C 1
ATOM 8181 O O . ILE A 1 1014 ? -13.424 -2.764 21.695 1.00 90.25 1014 ILE A O 1
ATOM 8185 N N . GLN A 1 1015 ? -11.532 -3.844 21.155 1.00 89.25 1015 GLN A N 1
ATOM 8186 C CA . GLN A 1 1015 ? -11.145 -2.877 20.123 1.00 89.25 1015 GLN A CA 1
ATOM 8187 C C . GLN A 1 1015 ? -12.209 -2.766 19.024 1.00 89.25 1015 GLN A C 1
ATOM 8189 O O . GLN A 1 1015 ? -12.482 -1.672 18.544 1.00 89.25 1015 GLN A O 1
ATOM 8194 N N . PHE A 1 1016 ? -12.809 -3.890 18.628 1.00 88.88 1016 PHE A N 1
ATOM 8195 C CA . PHE A 1 1016 ? -13.932 -3.923 17.698 1.00 88.88 1016 PHE A CA 1
ATOM 8196 C C . PHE A 1 1016 ? -15.148 -3.148 18.224 1.00 88.88 1016 PHE A C 1
ATOM 8198 O O . PHE A 1 1016 ? -15.665 -2.288 17.518 1.00 88.88 1016 PHE A O 1
ATOM 8205 N N . ALA A 1 1017 ? -15.555 -3.390 19.473 1.00 92.25 1017 ALA A N 1
ATOM 8206 C CA . ALA A 1 1017 ? -16.687 -2.684 20.070 1.00 92.25 1017 ALA A CA 1
ATOM 8207 C C . ALA A 1 1017 ? -16.439 -1.180 20.238 1.00 92.25 1017 ALA A C 1
ATOM 8209 O O . ALA A 1 1017 ? -17.329 -0.399 19.938 1.00 92.25 1017 ALA A O 1
ATOM 8210 N N . LEU A 1 1018 ? -15.237 -0.766 20.651 1.00 92.75 1018 LEU A N 1
ATOM 8211 C CA . LEU A 1 1018 ? -14.879 0.654 20.764 1.00 92.75 1018 LEU A CA 1
ATOM 8212 C C . LEU A 1 1018 ? -14.990 1.389 19.424 1.00 92.75 1018 LEU A C 1
ATOM 8214 O O . LEU A 1 1018 ? -15.434 2.528 19.382 1.00 92.75 1018 LEU A O 1
ATOM 8218 N N . ARG A 1 1019 ? -14.625 0.741 18.312 1.00 90.06 1019 ARG A N 1
ATOM 8219 C CA . ARG A 1 1019 ? -14.783 1.356 16.986 1.00 90.06 1019 ARG A CA 1
ATOM 8220 C C . ARG A 1 1019 ? -16.247 1.519 16.597 1.00 90.06 1019 ARG A C 1
ATOM 8222 O O . ARG A 1 1019 ? -16.613 2.567 16.077 1.00 90.06 1019 ARG A O 1
ATOM 8229 N N . ARG A 1 1020 ? -17.079 0.501 16.841 1.00 91.50 1020 ARG A N 1
ATOM 8230 C CA . ARG A 1 1020 ? -18.524 0.600 16.585 1.00 91.50 1020 ARG A CA 1
ATOM 8231 C C . ARG A 1 1020 ? -19.191 1.627 17.500 1.00 91.50 1020 ARG A C 1
ATOM 8233 O O . ARG A 1 1020 ? -20.014 2.389 17.018 1.00 91.50 1020 ARG A O 1
ATOM 8240 N N . PHE A 1 1021 ? -18.749 1.733 18.753 1.00 94.50 1021 PHE A N 1
ATOM 8241 C CA . PHE A 1 1021 ? -19.123 2.812 19.670 1.00 94.50 1021 PHE A CA 1
ATOM 8242 C C . PHE A 1 1021 ? -18.821 4.195 19.070 1.00 94.50 1021 PHE A C 1
ATOM 8244 O O . PHE A 1 1021 ? -19.716 5.029 18.986 1.00 94.50 1021 PHE A O 1
ATOM 8251 N N . ASP A 1 1022 ? -17.599 4.418 18.570 1.00 91.69 1022 ASP A N 1
ATOM 8252 C CA . ASP A 1 1022 ? -17.223 5.695 17.946 1.00 91.69 1022 ASP A CA 1
ATOM 8253 C C . ASP A 1 1022 ? -18.116 6.009 16.710 1.00 91.69 1022 ASP A C 1
ATOM 8255 O O . ASP A 1 1022 ? -18.552 7.147 16.526 1.00 91.69 1022 ASP A O 1
ATOM 8259 N N . ARG A 1 1023 ? -18.441 5.004 15.873 1.00 91.25 1023 ARG A N 1
ATOM 8260 C CA . ARG A 1 1023 ? -19.326 5.164 14.692 1.00 91.25 1023 ARG A CA 1
ATOM 8261 C C . ARG A 1 1023 ? -20.788 5.425 15.067 1.00 91.25 1023 ARG A C 1
ATOM 8263 O O . ARG A 1 1023 ? -21.428 6.273 14.449 1.00 91.25 1023 ARG A O 1
ATOM 8270 N N . LEU A 1 1024 ? -21.312 4.711 16.062 1.00 93.81 1024 LEU A N 1
ATOM 8271 C CA . LEU A 1 1024 ? -22.672 4.900 16.559 1.00 93.81 1024 LEU A CA 1
ATOM 8272 C C . LEU A 1 1024 ? -22.839 6.327 17.080 1.00 93.81 1024 LEU A C 1
ATOM 8274 O O . LEU A 1 1024 ? -23.727 7.034 16.609 1.00 93.81 1024 LEU A O 1
ATOM 8278 N N . ASN A 1 1025 ? -21.939 6.792 17.948 1.00 93.69 1025 ASN A N 1
ATOM 8279 C CA . ASN A 1 1025 ? -22.022 8.142 18.507 1.00 93.69 1025 ASN A CA 1
ATOM 8280 C C . ASN A 1 1025 ? -21.866 9.235 17.446 1.00 93.69 1025 ASN A C 1
ATOM 8282 O O . ASN A 1 1025 ? -22.564 10.242 17.510 1.00 93.69 1025 ASN A O 1
ATOM 8286 N N . HIS A 1 1026 ? -21.042 9.023 16.413 1.00 91.94 1026 HIS A N 1
ATOM 8287 C CA . HIS A 1 1026 ? -20.986 9.928 15.257 1.00 91.94 1026 HIS A CA 1
ATOM 8288 C C . HIS A 1 1026 ? -22.351 10.101 14.575 1.00 91.94 1026 HIS A C 1
ATOM 8290 O O . HIS A 1 1026 ? -22.728 11.227 14.240 1.00 91.94 1026 HIS A O 1
ATOM 8296 N N . SER A 1 1027 ? -23.092 9.004 14.398 1.00 89.69 1027 SER A N 1
ATOM 8297 C CA . SER A 1 1027 ? -24.429 9.023 13.793 1.00 89.69 1027 SER A CA 1
ATOM 8298 C C . SER A 1 1027 ? -25.534 9.490 14.749 1.00 89.69 1027 SER A C 1
ATOM 8300 O O . SER A 1 1027 ? -26.493 10.118 14.304 1.00 89.69 1027 SER A O 1
ATOM 8302 N N . ALA A 1 1028 ? -25.386 9.227 16.051 1.00 92.56 1028 ALA A N 1
ATOM 8303 C CA . ALA A 1 1028 ? -26.355 9.560 17.091 1.00 92.56 1028 ALA A CA 1
ATOM 8304 C C . ALA A 1 1028 ? -26.263 11.024 17.551 1.00 92.56 1028 ALA A C 1
ATOM 8306 O O . ALA A 1 1028 ? -27.252 11.576 18.024 1.00 92.56 1028 ALA A O 1
ATOM 8307 N N . GLU A 1 1029 ? -25.100 11.666 17.402 1.00 92.38 1029 GLU A N 1
ATOM 8308 C CA . GLU A 1 1029 ? -24.821 13.026 17.886 1.00 92.38 1029 GLU A CA 1
ATOM 8309 C C . GLU A 1 1029 ? -25.895 14.063 17.492 1.00 92.38 1029 GLU A C 1
ATOM 8311 O O . GLU A 1 1029 ? -26.383 14.763 18.387 1.00 92.38 1029 GLU A O 1
ATOM 8316 N N . PRO A 1 1030 ? -26.355 14.152 16.224 1.00 90.06 1030 PRO A N 1
ATOM 8317 C CA . PRO A 1 1030 ? -27.388 15.117 15.857 1.00 90.06 1030 PRO A CA 1
ATOM 8318 C C . PRO A 1 1030 ? -28.737 14.837 16.530 1.00 90.06 1030 PRO A C 1
ATOM 8320 O O . PRO A 1 1030 ? -29.426 15.786 16.912 1.00 90.06 1030 PRO A O 1
ATOM 8323 N N . ILE A 1 1031 ? -29.090 13.556 16.692 1.00 91.81 1031 ILE A N 1
ATOM 8324 C CA . ILE A 1 1031 ? -30.339 13.105 17.320 1.00 91.81 1031 ILE A CA 1
ATOM 8325 C C . ILE A 1 1031 ? -30.308 13.426 18.812 1.00 91.81 1031 ILE A C 1
ATOM 8327 O O . ILE A 1 1031 ? -31.196 14.110 19.312 1.00 91.81 1031 ILE A O 1
ATOM 8331 N N . LEU A 1 1032 ? -29.256 12.996 19.516 1.00 92.38 1032 LEU A N 1
ATOM 8332 C CA . LEU A 1 1032 ? -29.094 13.213 20.955 1.00 92.38 1032 LEU A CA 1
ATOM 8333 C C . LEU A 1 1032 ? -29.071 14.694 21.307 1.00 92.38 1032 LEU A C 1
ATOM 8335 O O . LEU A 1 1032 ? -29.739 15.099 22.254 1.00 92.38 1032 LEU A O 1
ATOM 8339 N N . ARG A 1 1033 ? -28.362 15.520 20.528 1.00 93.44 1033 ARG A N 1
ATOM 8340 C CA . ARG A 1 1033 ? -28.393 16.975 20.715 1.00 93.44 1033 ARG A CA 1
ATOM 8341 C C . ARG A 1 1033 ? -29.814 17.518 20.591 1.00 93.44 1033 ARG A C 1
ATOM 8343 O O . ARG A 1 1033 ? -30.221 18.329 21.418 1.00 93.44 1033 ARG A O 1
ATOM 8350 N N . GLY A 1 1034 ? -30.548 17.094 19.561 1.00 91.56 1034 GLY A N 1
ATOM 8351 C CA . GLY A 1 1034 ? -31.935 17.502 19.350 1.00 91.56 1034 GLY A CA 1
ATOM 8352 C C . GLY A 1 1034 ? -32.843 17.094 20.509 1.00 91.56 1034 GLY A C 1
ATOM 8353 O O . GLY A 1 1034 ? -33.623 17.915 20.983 1.00 91.56 1034 GLY A O 1
ATOM 8354 N N . ILE A 1 1035 ? -32.705 15.861 20.999 1.00 90.94 1035 ILE A N 1
ATOM 8355 C CA . ILE A 1 1035 ? -33.471 15.345 22.138 1.00 90.94 1035 ILE A CA 1
ATOM 8356 C C . ILE A 1 1035 ? -33.140 16.142 23.401 1.00 90.94 1035 ILE A C 1
ATOM 8358 O O . ILE A 1 1035 ? -34.040 16.745 23.964 1.00 90.94 1035 ILE A O 1
ATOM 8362 N N . ILE A 1 1036 ? -31.867 16.240 23.795 1.00 92.19 1036 ILE A N 1
ATOM 8363 C CA . ILE A 1 1036 ? -31.449 16.855 25.068 1.00 92.19 1036 ILE A CA 1
ATOM 8364 C C . ILE A 1 1036 ? -31.810 18.347 25.153 1.00 92.19 1036 ILE A C 1
ATOM 8366 O O . ILE A 1 1036 ? -32.140 18.848 26.226 1.00 92.19 1036 ILE A O 1
ATOM 8370 N N . ILE A 1 1037 ? -31.746 19.077 24.034 1.00 92.31 1037 ILE A N 1
ATOM 8371 C CA . ILE A 1 1037 ? -32.130 20.499 24.001 1.00 92.31 1037 ILE A CA 1
ATOM 8372 C C . ILE A 1 1037 ? -33.645 20.673 24.188 1.00 92.31 1037 ILE A C 1
ATOM 8374 O O . ILE A 1 1037 ? -34.071 21.667 24.777 1.00 92.31 1037 ILE A O 1
ATOM 8378 N N . ASN A 1 1038 ? -34.452 19.736 23.683 1.00 90.25 1038 ASN A N 1
ATOM 8379 C CA . ASN A 1 1038 ? -35.912 19.813 23.739 1.00 90.25 1038 ASN A CA 1
ATOM 8380 C C . ASN A 1 1038 ? -36.497 19.176 25.012 1.00 90.25 1038 ASN A C 1
ATOM 8382 O O . ASN A 1 1038 ? -37.486 19.680 25.538 1.00 90.25 1038 ASN A O 1
ATOM 8386 N N . ASP A 1 1039 ? -35.891 18.095 25.501 1.00 88.94 1039 ASP A N 1
ATOM 8387 C CA . ASP A 1 1039 ? -36.286 17.335 26.686 1.00 88.94 1039 ASP A CA 1
ATOM 8388 C C . ASP A 1 1039 ? -35.044 16.830 27.442 1.00 88.94 1039 ASP A C 1
ATOM 8390 O O . ASP A 1 1039 ? -34.299 15.963 26.980 1.00 88.94 1039 ASP A O 1
ATOM 8394 N N . ALA A 1 1040 ? -34.827 17.386 28.635 1.00 90.00 1040 ALA A N 1
ATOM 8395 C CA . ALA A 1 1040 ? -33.676 17.080 29.478 1.00 90.00 1040 ALA A CA 1
ATOM 8396 C C . ALA A 1 1040 ? -33.903 15.894 30.433 1.00 90.00 1040 ALA A C 1
ATOM 8398 O O . ALA A 1 1040 ? -32.969 15.499 31.131 1.00 90.00 1040 ALA A O 1
ATOM 8399 N N . ALA A 1 1041 ? -35.103 15.300 30.478 1.00 90.56 1041 ALA A N 1
ATOM 8400 C CA . ALA A 1 1041 ? -35.442 14.294 31.487 1.00 90.56 1041 ALA A CA 1
ATOM 8401 C C . ALA A 1 1041 ? -34.465 13.104 31.497 1.00 90.56 1041 ALA A C 1
ATOM 8403 O O . ALA A 1 1041 ? -34.009 12.682 32.563 1.00 90.56 1041 ALA A O 1
ATOM 8404 N N . GLY A 1 1042 ? -34.096 12.593 30.316 1.00 90.88 1042 GLY A N 1
ATOM 8405 C CA . GLY A 1 1042 ? -33.184 11.453 30.187 1.00 90.88 1042 GLY A CA 1
ATOM 8406 C C . GLY A 1 1042 ? -31.763 11.745 30.683 1.00 90.88 1042 GLY A C 1
ATOM 8407 O O . GLY A 1 1042 ? -31.184 10.930 31.411 1.00 90.88 1042 GLY A O 1
ATOM 8408 N N . ILE A 1 1043 ? -31.202 12.911 30.332 1.00 93.56 1043 ILE A N 1
ATOM 8409 C CA . ILE A 1 1043 ? -29.852 13.318 30.761 1.00 93.56 1043 ILE A CA 1
ATOM 8410 C C . ILE A 1 1043 ? -29.821 13.676 32.248 1.00 93.56 1043 ILE A C 1
ATOM 8412 O O . ILE A 1 1043 ? -28.907 13.248 32.952 1.00 93.56 1043 ILE A O 1
ATOM 8416 N N . ASP A 1 1044 ? -30.834 14.379 32.750 1.00 92.44 1044 ASP A N 1
ATOM 8417 C CA . ASP A 1 1044 ? -30.887 14.803 34.146 1.00 92.44 1044 ASP A CA 1
ATOM 8418 C C . ASP A 1 1044 ? -30.993 13.586 35.077 1.00 92.44 1044 ASP A C 1
ATOM 8420 O O . ASP A 1 1044 ? -30.250 13.496 36.055 1.00 92.44 1044 ASP A O 1
ATOM 8424 N N . MET A 1 1045 ? -31.821 12.595 34.715 1.00 90.75 1045 MET A N 1
ATOM 8425 C CA . MET A 1 1045 ? -31.917 11.310 35.421 1.00 90.75 1045 MET A CA 1
ATOM 8426 C C . MET A 1 1045 ? -30.580 10.555 35.426 1.00 90.75 1045 MET A C 1
ATOM 8428 O O . MET A 1 1045 ? -30.178 9.979 36.441 1.00 90.75 1045 MET A O 1
ATOM 8432 N N . THR A 1 1046 ? -29.858 10.584 34.302 1.00 91.88 1046 THR A N 1
ATOM 8433 C CA . THR A 1 1046 ? -28.543 9.940 34.183 1.00 91.88 1046 THR A CA 1
ATOM 8434 C C . THR A 1 1046 ? -27.531 10.581 35.128 1.00 91.88 1046 THR A C 1
ATOM 8436 O O . THR A 1 1046 ? -26.868 9.889 35.900 1.00 91.88 1046 THR A O 1
ATOM 8439 N N . ILE A 1 1047 ? -27.425 11.911 35.110 1.00 89.19 1047 ILE A N 1
ATOM 8440 C CA . ILE A 1 1047 ? -26.458 12.626 35.948 1.00 89.19 1047 ILE A CA 1
ATOM 8441 C C . ILE A 1 1047 ? -26.834 12.507 37.420 1.00 89.19 1047 ILE A C 1
ATOM 8443 O O . ILE A 1 1047 ? -25.944 12.324 38.240 1.00 89.19 1047 ILE A O 1
ATOM 8447 N N . GLN A 1 1048 ? -28.122 12.521 37.766 1.00 87.38 1048 GLN A N 1
ATOM 8448 C CA . GLN A 1 1048 ? -28.573 12.279 39.136 1.00 87.38 1048 GLN A CA 1
ATOM 8449 C C . GLN A 1 1048 ? -28.204 10.870 39.631 1.00 87.38 1048 GLN A C 1
ATOM 8451 O O . GLN A 1 1048 ? -27.853 10.696 40.799 1.00 87.38 1048 GLN A O 1
ATOM 8456 N N . THR A 1 1049 ? -28.220 9.875 38.736 1.00 83.81 1049 THR A N 1
ATOM 8457 C CA . THR A 1 1049 ? -27.787 8.499 39.034 1.00 83.81 1049 THR A CA 1
ATOM 8458 C C . THR A 1 1049 ? -26.273 8.420 39.270 1.00 83.81 1049 THR A C 1
ATOM 8460 O O . THR A 1 1049 ? -25.826 7.747 40.199 1.00 83.81 1049 THR A O 1
ATOM 8463 N N . LEU A 1 1050 ? -25.470 9.126 38.467 1.00 81.81 1050 LEU A N 1
ATOM 8464 C CA . LEU A 1 1050 ? -24.003 9.134 38.580 1.00 81.81 1050 LEU A CA 1
ATOM 8465 C C . LEU A 1 1050 ? -23.488 10.050 39.707 1.00 81.81 1050 LEU A C 1
ATOM 8467 O O . LEU A 1 1050 ? -22.463 9.766 40.333 1.00 81.81 1050 LEU A O 1
ATOM 8471 N N . TRP A 1 1051 ? -24.204 11.138 39.984 1.00 81.25 1051 TRP A N 1
ATOM 8472 C CA . TRP A 1 1051 ? -23.886 12.162 40.971 1.00 81.25 1051 TRP A CA 1
ATOM 8473 C C . TRP A 1 1051 ? -25.121 12.519 41.800 1.00 81.25 1051 TRP A C 1
ATOM 8475 O O . TRP A 1 1051 ? -25.935 13.359 41.424 1.00 81.25 1051 TRP A O 1
ATOM 8485 N N . SER A 1 1052 ? -25.204 11.956 43.005 1.00 75.69 1052 SER A N 1
ATOM 8486 C CA . SER A 1 1052 ? -26.323 12.190 43.931 1.00 75.69 1052 SER A CA 1
ATOM 8487 C C . SER A 1 1052 ? -26.509 13.652 44.365 1.00 75.69 1052 SER A C 1
ATOM 8489 O O . SER A 1 1052 ? -27.572 14.006 44.865 1.00 75.69 1052 SER A O 1
ATOM 8491 N N . GLY A 1 1053 ? -25.488 14.502 44.198 1.00 72.00 1053 GLY A N 1
ATOM 8492 C CA . GLY A 1 1053 ? -25.552 15.938 44.493 1.00 72.00 1053 GLY A CA 1
ATOM 8493 C C . GLY A 1 1053 ? -26.083 16.797 43.341 1.00 72.00 1053 GLY A C 1
ATOM 8494 O O . GLY A 1 1053 ? -26.207 18.012 43.503 1.00 72.00 1053 GLY A O 1
ATOM 8495 N N . TYR A 1 1054 ? -26.376 16.201 42.184 1.00 82.75 1054 TYR A N 1
ATOM 8496 C CA . TYR A 1 1054 ? -26.905 16.916 41.033 1.00 82.75 1054 TYR A CA 1
ATOM 8497 C C . TYR A 1 1054 ? -28.362 17.333 41.255 1.00 82.75 1054 TYR A C 1
ATOM 8499 O O . TYR A 1 1054 ? -29.227 16.503 41.519 1.00 82.75 1054 TYR A O 1
ATOM 8507 N N . ASN A 1 1055 ? -28.630 18.627 41.088 1.00 83.38 1055 ASN A N 1
ATOM 8508 C CA . ASN A 1 1055 ? -29.978 19.184 41.045 1.00 83.38 1055 ASN A CA 1
ATOM 8509 C C . ASN A 1 1055 ? -30.113 20.040 39.775 1.00 83.38 1055 ASN A C 1
ATOM 8511 O O . ASN A 1 1055 ? -29.373 21.028 39.660 1.00 83.38 1055 ASN A O 1
ATOM 8515 N N . PRO A 1 1056 ? -31.022 19.706 38.837 1.00 86.81 1056 PRO A N 1
ATOM 8516 C CA . PRO A 1 1056 ? -31.233 20.481 37.615 1.00 86.81 1056 PRO A CA 1
ATOM 8517 C C . PRO A 1 1056 ? -31.602 21.938 37.923 1.00 86.81 1056 PRO A C 1
ATOM 8519 O O . PRO A 1 1056 ? -32.471 22.198 38.753 1.00 86.81 1056 PRO A O 1
ATOM 8522 N N . GLY A 1 1057 ? -30.927 22.898 37.282 1.00 85.81 1057 GLY A N 1
ATOM 8523 C CA . GLY A 1 1057 ? -31.158 24.333 37.498 1.00 85.81 1057 GLY A CA 1
ATOM 8524 C C . GLY A 1 1057 ? -31.519 25.095 36.224 1.00 85.81 1057 GLY A C 1
ATOM 8525 O O . GLY A 1 1057 ? -32.557 25.748 36.164 1.00 85.81 1057 GLY A O 1
ATOM 8526 N N . ALA A 1 1058 ? -30.657 25.039 35.206 1.00 88.50 1058 ALA A N 1
ATOM 8527 C CA . ALA A 1 1058 ? -30.883 25.662 33.899 1.00 88.50 1058 ALA A CA 1
ATOM 8528 C C . ALA A 1 1058 ? -31.202 24.611 32.814 1.00 88.50 1058 ALA A C 1
ATOM 8530 O O . ALA A 1 1058 ? -30.845 23.447 32.975 1.00 88.50 1058 ALA A O 1
ATOM 8531 N N . PRO A 1 1059 ? -31.834 24.990 31.688 1.00 90.88 1059 PRO A N 1
ATOM 8532 C CA . PRO A 1 1059 ? -31.964 24.092 30.543 1.00 90.88 1059 PRO A CA 1
ATOM 8533 C C . PRO A 1 1059 ? -30.609 23.865 29.858 1.00 90.88 1059 PRO A C 1
ATOM 8535 O O . PRO A 1 1059 ? -29.746 24.753 29.848 1.00 90.88 1059 PRO A O 1
ATOM 8538 N N . TRP A 1 1060 ? -30.452 22.696 29.238 1.00 94.19 1060 TRP A N 1
ATOM 8539 C CA . TRP A 1 1060 ? -29.272 22.345 28.452 1.00 94.19 1060 TRP A CA 1
ATOM 8540 C C . TRP A 1 1060 ? -29.176 23.169 27.166 1.00 94.19 1060 TRP A C 1
ATOM 8542 O O . TRP A 1 1060 ? -30.171 23.433 26.492 1.00 94.19 1060 TRP A O 1
ATOM 8552 N N . LYS A 1 1061 ? -27.957 23.580 26.808 1.00 93.62 1061 LYS A N 1
ATOM 8553 C CA . LYS A 1 1061 ? -27.663 24.300 25.560 1.00 93.62 1061 LYS A CA 1
ATOM 8554 C C . LYS A 1 1061 ? -26.396 23.759 24.912 1.00 93.62 1061 LYS A C 1
ATOM 8556 O O . LYS A 1 1061 ? -25.418 23.509 25.612 1.00 93.62 1061 LYS A O 1
ATOM 8561 N N . ALA A 1 1062 ? -26.393 23.636 23.587 1.00 92.00 1062 ALA A N 1
ATOM 8562 C CA . ALA A 1 1062 ? -25.171 23.371 22.830 1.00 92.00 1062 ALA A CA 1
ATOM 8563 C C . ALA A 1 1062 ? -24.259 24.607 22.809 1.00 92.00 1062 ALA A C 1
ATOM 8565 O O . ALA A 1 1062 ? -24.745 25.742 22.794 1.00 92.00 1062 ALA A O 1
ATOM 8566 N N . LEU A 1 1063 ? -22.942 24.389 22.814 1.00 90.62 1063 LEU A N 1
ATOM 8567 C CA . LEU A 1 1063 ? -21.968 25.460 22.596 1.00 90.62 1063 LEU A CA 1
ATOM 8568 C C . LEU A 1 1063 ? -21.920 25.890 21.119 1.00 90.62 1063 LEU A C 1
ATOM 8570 O O . LEU A 1 1063 ? -22.368 25.168 20.228 1.00 90.62 1063 LEU A O 1
ATOM 8574 N N . ASP A 1 1064 ? -21.356 27.073 20.866 1.00 87.69 1064 ASP A N 1
ATOM 8575 C CA . ASP A 1 1064 ? -21.181 27.605 19.511 1.00 87.69 1064 ASP A CA 1
ATOM 8576 C C . ASP A 1 1064 ? -20.240 26.728 18.666 1.00 87.69 1064 ASP A C 1
ATOM 8578 O O . ASP A 1 1064 ? -19.297 26.122 19.188 1.00 87.69 1064 ASP A O 1
ATOM 8582 N N . LEU A 1 1065 ? -20.451 26.726 17.343 1.00 81.50 1065 LEU A N 1
ATOM 8583 C CA . LEU A 1 1065 ? -19.565 26.072 16.370 1.00 81.50 1065 LEU A CA 1
ATOM 8584 C C . LEU A 1 1065 ? -18.097 26.485 16.607 1.00 81.50 1065 LEU A C 1
ATOM 8586 O O . LEU A 1 1065 ? -17.834 27.685 16.755 1.00 81.50 1065 LEU A O 1
ATOM 8590 N N . PRO A 1 1066 ? -17.119 25.554 16.604 1.00 82.56 1066 PRO A N 1
ATOM 8591 C CA . PRO A 1 1066 ? -17.187 24.118 16.267 1.00 82.56 1066 PRO A CA 1
ATOM 8592 C C . PRO A 1 1066 ? -17.396 23.166 17.473 1.00 82.56 1066 PRO A C 1
ATOM 8594 O O . PRO A 1 1066 ? -17.021 21.990 17.430 1.00 82.56 1066 PRO A O 1
ATOM 8597 N N . ASN A 1 1067 ? -17.917 23.675 18.593 1.00 86.00 1067 ASN A N 1
ATOM 8598 C CA . ASN A 1 1067 ? -18.073 22.933 19.846 1.00 86.00 1067 ASN A CA 1
ATOM 8599 C C . ASN A 1 1067 ? -19.505 22.432 20.080 1.00 86.00 1067 ASN A C 1
ATOM 8601 O O . ASN A 1 1067 ? -19.852 22.095 21.205 1.00 86.00 1067 ASN A O 1
ATOM 8605 N N . GLU A 1 1068 ? -20.335 22.341 19.045 1.00 87.25 1068 GLU A N 1
ATOM 8606 C CA . GLU A 1 1068 ? -21.756 21.976 19.125 1.00 87.25 1068 GLU A CA 1
ATOM 8607 C C . GLU A 1 1068 ? -22.030 20.559 19.666 1.00 87.25 1068 GLU A C 1
ATOM 8609 O O . GLU A 1 1068 ? -23.178 20.232 19.966 1.00 87.25 1068 GLU A O 1
ATOM 8614 N N . ARG A 1 1069 ? -20.978 19.740 19.801 1.00 88.19 1069 ARG A N 1
ATOM 8615 C CA . ARG A 1 1069 ? -20.962 18.431 20.478 1.00 88.19 1069 ARG A CA 1
ATOM 8616 C C . ARG A 1 1069 ? -20.880 18.520 22.009 1.00 88.19 1069 ARG A C 1
ATOM 8618 O O . ARG A 1 1069 ? -21.085 17.523 22.689 1.00 88.19 1069 ARG A O 1
ATOM 8625 N N . TRP A 1 1070 ? -20.565 19.692 22.555 1.00 91.69 1070 TRP A N 1
ATOM 8626 C CA . TRP A 1 1070 ? -20.587 19.962 23.988 1.00 91.69 1070 TRP A CA 1
ATOM 8627 C C . TRP A 1 1070 ? -21.923 20.593 24.364 1.00 91.69 1070 TRP A C 1
ATOM 8629 O O . TRP A 1 1070 ? -22.278 21.670 23.875 1.00 91.69 1070 TRP A O 1
ATOM 8639 N N . LEU A 1 1071 ? -22.653 19.932 25.256 1.00 93.31 1071 LEU A N 1
ATOM 8640 C CA . LEU A 1 1071 ? -23.872 20.453 25.862 1.00 93.31 1071 LEU A CA 1
ATOM 8641 C C . LEU A 1 1071 ? -23.556 20.946 27.270 1.00 93.31 1071 LEU A C 1
ATOM 8643 O O . LEU A 1 1071 ? -22.771 20.326 27.980 1.00 93.31 1071 LEU A O 1
ATOM 8647 N N . ARG A 1 1072 ? -24.156 22.064 27.679 1.00 91.50 1072 ARG A N 1
ATOM 8648 C CA . ARG A 1 1072 ? -23.905 22.709 28.971 1.00 91.50 1072 ARG A CA 1
ATOM 8649 C C . ARG A 1 1072 ? -25.201 23.035 29.700 1.00 91.50 1072 ARG A C 1
ATOM 8651 O O . ARG A 1 1072 ? -26.137 23.558 29.095 1.00 91.50 1072 ARG A O 1
ATOM 8658 N N . THR A 1 1073 ? -25.190 22.846 31.015 1.00 92.25 1073 THR A N 1
ATOM 8659 C CA . THR A 1 1073 ? -26.209 23.320 31.956 1.00 92.25 1073 THR A CA 1
ATOM 8660 C C . THR A 1 1073 ? -25.581 23.900 33.240 1.00 92.25 1073 THR A C 1
ATOM 8662 O O . THR A 1 1073 ? -24.357 24.000 33.372 1.00 92.25 1073 THR A O 1
ATOM 8665 N N . LYS A 1 1074 ? -26.428 24.338 34.176 1.00 88.50 1074 LYS A N 1
ATOM 8666 C CA . LYS A 1 1074 ? -26.093 24.808 35.520 1.00 88.50 1074 LYS A CA 1
ATOM 8667 C C . LYS A 1 1074 ? -26.950 24.098 36.565 1.00 88.50 1074 LYS A C 1
ATOM 8669 O O . LYS A 1 1074 ? -28.155 23.947 36.358 1.00 88.50 1074 LYS A O 1
ATOM 8674 N N . THR A 1 1075 ? -26.353 23.730 37.697 1.00 86.38 1075 THR A N 1
ATOM 8675 C CA . THR A 1 1075 ? -27.097 23.182 38.841 1.00 86.38 1075 THR A CA 1
ATOM 8676 C C . THR A 1 1075 ? -27.925 24.257 39.545 1.00 86.38 1075 THR A C 1
ATOM 8678 O O . THR A 1 1075 ? -27.593 25.449 39.494 1.00 86.38 1075 THR A O 1
ATOM 8681 N N . ALA A 1 1076 ? -28.993 23.843 40.230 1.00 82.75 1076 ALA A N 1
ATOM 8682 C CA . ALA A 1 1076 ? -29.783 24.723 41.085 1.00 82.75 1076 ALA A CA 1
ATOM 8683 C C . ALA A 1 1076 ? -28.943 25.277 42.252 1.00 82.75 1076 ALA A C 1
ATOM 8685 O O . ALA A 1 1076 ? -28.086 24.589 42.809 1.00 82.75 1076 ALA A O 1
ATOM 8686 N N . THR A 1 1077 ? -29.199 26.526 42.643 1.00 74.12 1077 THR A N 1
ATOM 8687 C CA . THR A 1 1077 ? -28.596 27.145 43.833 1.00 74.12 1077 THR A CA 1
ATOM 8688 C C . THR A 1 1077 ? -29.312 26.672 45.093 1.00 74.12 1077 THR A C 1
ATOM 8690 O O . THR A 1 1077 ? -30.491 26.976 45.274 1.00 74.12 1077 THR A O 1
ATOM 8693 N N . VAL A 1 1078 ? -28.603 25.974 45.983 1.00 60.72 1078 VAL A N 1
ATOM 8694 C CA . VAL A 1 1078 ? -29.136 25.481 47.263 1.00 60.72 1078 VAL A CA 1
ATOM 8695 C C . VAL A 1 1078 ? -28.287 26.041 48.411 1.00 60.72 1078 VAL A C 1
ATOM 8697 O O . VAL A 1 1078 ? -27.062 25.987 48.365 1.00 60.72 1078 VAL A O 1
ATOM 8700 N N . ASN A 1 1079 ? -28.928 26.607 49.440 1.00 50.31 1079 ASN A N 1
ATOM 8701 C CA . ASN A 1 1079 ? -28.303 27.032 50.707 1.00 50.31 1079 ASN A CA 1
ATOM 8702 C C . ASN A 1 1079 ? -27.064 27.953 50.589 1.00 50.31 1079 ASN A C 1
ATOM 8704 O O . ASN A 1 1079 ? -26.127 27.838 51.375 1.00 50.31 1079 ASN A O 1
ATOM 8708 N N . GLY A 1 1080 ? -27.040 28.870 49.616 1.00 53.69 1080 GLY A N 1
ATOM 8709 C CA . GLY A 1 1080 ? -25.926 29.813 49.435 1.00 53.69 1080 GLY A CA 1
ATOM 8710 C C . GLY A 1 1080 ? -24.673 29.222 48.773 1.00 53.69 1080 GLY A C 1
ATOM 8711 O O . GLY A 1 1080 ? -23.659 29.913 48.698 1.00 53.69 1080 GLY A O 1
ATOM 8712 N N . GLN A 1 1081 ? -24.728 27.980 48.273 1.00 56.84 1081 GLN A N 1
ATOM 8713 C CA . GLN A 1 1081 ? -23.682 27.411 47.420 1.00 56.84 1081 GLN A CA 1
ATOM 8714 C C . GLN A 1 1081 ? -23.769 27.975 45.993 1.00 56.84 1081 GLN A C 1
ATOM 8716 O O . GLN A 1 1081 ? -24.862 28.173 45.451 1.00 56.84 1081 GLN A O 1
ATOM 8721 N N . GLU A 1 1082 ? -22.611 28.239 45.380 1.00 65.94 1082 GLU A N 1
ATOM 8722 C CA . GLU A 1 1082 ? -22.530 28.697 43.991 1.00 65.94 1082 GLU A CA 1
ATOM 8723 C C . GLU A 1 1082 ? -23.041 27.615 43.023 1.00 65.94 1082 GLU A C 1
ATOM 8725 O O . GLU A 1 1082 ? -22.761 26.428 43.182 1.00 65.94 1082 GLU A O 1
ATOM 8730 N N . SER A 1 1083 ? -23.793 28.038 42.002 1.00 76.75 1083 SER A N 1
ATOM 8731 C CA . SER A 1 1083 ? -24.237 27.166 40.909 1.00 76.75 1083 SER A CA 1
ATOM 8732 C C . SER A 1 1083 ? -23.030 26.604 40.151 1.00 76.75 1083 SER A C 1
ATOM 8734 O O . SER A 1 1083 ? -22.160 27.365 39.720 1.00 76.75 1083 SER A O 1
ATOM 8736 N N . LEU A 1 1084 ? -22.996 25.284 39.958 1.00 81.12 1084 LEU A N 1
ATOM 8737 C CA . LEU A 1 1084 ? -21.926 24.589 39.245 1.00 81.12 1084 LEU A CA 1
ATOM 8738 C C . LEU A 1 1084 ? -22.305 24.409 37.775 1.00 81.12 1084 LEU A C 1
ATOM 8740 O O . LEU A 1 1084 ? -23.463 24.142 37.448 1.00 81.12 1084 LEU A O 1
ATOM 8744 N N . PHE A 1 1085 ? -21.327 24.542 36.881 1.00 85.19 1085 PHE A N 1
ATOM 8745 C CA . PHE A 1 1085 ? -21.522 24.201 35.473 1.00 85.19 1085 PHE A CA 1
ATOM 8746 C C . PHE A 1 1085 ? -21.434 22.691 35.294 1.00 85.19 1085 PHE A C 1
ATOM 8748 O O . PHE A 1 1085 ? -20.563 22.062 35.886 1.00 85.19 1085 PHE A O 1
ATOM 8755 N N . VAL A 1 1086 ? -22.297 22.126 34.455 1.00 88.00 1086 VAL A N 1
ATOM 8756 C CA . VAL A 1 1086 ? -22.215 20.721 34.044 1.00 88.00 1086 VAL A CA 1
ATOM 8757 C C . VAL A 1 1086 ? -22.150 20.680 32.528 1.00 88.00 1086 VAL A C 1
ATOM 8759 O O . VAL A 1 1086 ? -22.949 21.339 31.861 1.00 88.00 1086 VAL A O 1
ATOM 8762 N N . GLU A 1 1087 ? -21.172 19.966 31.990 1.00 90.19 1087 GLU A N 1
ATOM 8763 C CA . GLU A 1 1087 ? -20.886 19.905 30.560 1.00 90.19 1087 GLU A CA 1
ATOM 8764 C C . GLU A 1 1087 ? -20.732 18.448 30.134 1.00 90.19 1087 GLU A C 1
ATOM 8766 O O . GLU A 1 1087 ? -20.026 17.694 30.794 1.00 90.19 1087 GLU A O 1
ATOM 8771 N N . LEU A 1 1088 ? -21.387 18.054 29.045 1.00 91.75 1088 LEU A N 1
ATOM 8772 C CA . LEU A 1 1088 ? -21.304 16.709 28.483 1.00 91.75 1088 LEU A CA 1
ATOM 8773 C C . LEU A 1 1088 ? -20.919 16.794 27.008 1.00 91.75 1088 LEU A C 1
ATOM 8775 O O . LEU A 1 1088 ? -21.597 17.464 26.225 1.00 91.75 1088 LEU A O 1
ATOM 8779 N N . ASN A 1 1089 ? -19.871 16.077 26.624 1.00 91.31 1089 ASN A N 1
ATOM 8780 C CA . ASN A 1 1089 ? -19.563 15.808 25.230 1.00 91.31 1089 ASN A CA 1
ATOM 8781 C C . ASN A 1 1089 ? -20.320 14.556 24.778 1.00 91.31 1089 ASN A C 1
ATOM 8783 O O . ASN A 1 1089 ? -20.026 13.439 25.197 1.00 91.31 1089 ASN A O 1
ATOM 8787 N N . ILE A 1 1090 ? -21.315 14.742 23.915 1.00 92.31 1090 ILE A N 1
ATOM 8788 C CA . ILE A 1 1090 ? -22.210 13.655 23.483 1.00 92.31 1090 ILE A CA 1
ATOM 8789 C C . ILE A 1 1090 ? -21.592 12.740 22.414 1.00 92.31 1090 ILE A C 1
ATOM 8791 O O . ILE A 1 1090 ? -22.233 11.781 21.995 1.00 92.31 1090 ILE A O 1
ATOM 8795 N N . LEU A 1 1091 ? -20.371 13.033 21.949 1.00 89.38 1091 LEU A N 1
ATOM 8796 C CA . LEU A 1 1091 ? -19.669 12.224 20.951 1.00 89.38 1091 LEU A CA 1
ATOM 8797 C C . LEU A 1 1091 ? -18.764 11.174 21.607 1.00 89.38 1091 LEU A C 1
ATOM 8799 O O . LEU A 1 1091 ? -18.722 10.034 21.149 1.00 89.38 1091 LEU A O 1
ATOM 8803 N N . ASP A 1 1092 ? -18.047 11.543 22.670 1.00 87.31 1092 ASP A N 1
ATOM 8804 C CA . ASP A 1 1092 ? -17.120 10.647 23.375 1.00 87.31 1092 ASP A CA 1
ATOM 8805 C C . ASP A 1 1092 ? -17.569 10.255 24.787 1.00 87.31 1092 ASP A C 1
ATOM 8807 O O . ASP A 1 1092 ? -17.052 9.263 25.297 1.00 87.31 1092 ASP A O 1
ATOM 8811 N N . GLY A 1 1093 ? -18.536 10.966 25.377 1.00 90.81 1093 GLY A N 1
ATOM 8812 C CA . GLY A 1 1093 ? -19.084 10.716 26.709 1.00 90.81 1093 GLY A CA 1
ATOM 8813 C C . GLY A 1 1093 ? -18.398 11.459 27.853 1.00 90.81 1093 GLY A C 1
ATOM 8814 O O . GLY A 1 1093 ? -18.662 11.138 29.010 1.00 90.81 1093 GLY A O 1
ATOM 8815 N N . GLU A 1 1094 ? -17.528 12.434 27.576 1.00 89.38 1094 GLU A N 1
ATOM 8816 C CA . GLU A 1 1094 ? -16.842 13.187 28.628 1.00 89.38 1094 GLU A CA 1
ATOM 8817 C C . GLU A 1 1094 ? -17.808 14.085 29.422 1.00 89.38 1094 GLU A C 1
ATOM 8819 O O . GLU A 1 1094 ? -18.387 15.029 28.879 1.00 89.38 1094 GLU A O 1
ATOM 8824 N N . LEU A 1 1095 ? -17.957 13.804 30.724 1.00 88.81 1095 LEU A N 1
ATOM 8825 C CA . LEU A 1 1095 ? -18.760 14.586 31.669 1.00 88.81 1095 LEU A CA 1
ATOM 8826 C C . LEU A 1 1095 ? -17.862 15.437 32.582 1.00 88.81 1095 LEU A C 1
ATOM 8828 O O . LEU A 1 1095 ? -17.075 14.907 33.372 1.00 88.81 1095 LEU A O 1
ATOM 8832 N N . LEU A 1 1096 ? -18.033 16.758 32.528 1.00 85.38 1096 LEU A N 1
ATOM 8833 C CA . LEU A 1 1096 ? -17.298 17.739 33.327 1.00 85.38 1096 LEU A CA 1
ATOM 8834 C C . LEU A 1 1096 ? -18.227 18.511 34.273 1.00 85.38 1096 LEU A C 1
ATOM 8836 O O . LEU A 1 1096 ? -19.335 18.905 33.912 1.00 85.38 1096 LEU A O 1
ATOM 8840 N N . ILE A 1 1097 ? -17.733 18.798 35.477 1.00 80.44 1097 ILE A N 1
ATOM 8841 C CA . ILE A 1 1097 ? -18.351 19.675 36.473 1.00 80.44 1097 ILE A CA 1
ATOM 8842 C C . ILE A 1 1097 ? -17.400 20.840 36.730 1.00 80.44 1097 ILE A C 1
ATOM 8844 O O . ILE A 1 1097 ? -16.294 20.665 37.238 1.00 80.44 1097 ILE A O 1
ATOM 8848 N N . SER A 1 1098 ? -17.824 22.048 36.363 1.00 73.19 1098 SER A N 1
ATOM 8849 C CA . SER A 1 1098 ? -17.037 23.283 36.466 1.00 73.19 1098 SER A CA 1
ATOM 8850 C C . SER A 1 1098 ? -15.632 23.163 35.849 1.00 73.19 1098 SER A C 1
ATOM 8852 O O . SER A 1 1098 ? -14.660 23.683 36.402 1.00 73.19 1098 SER A O 1
ATOM 8854 N N . GLY A 1 1099 ? -15.539 22.483 34.699 1.00 69.38 1099 GLY A N 1
ATOM 8855 C CA . GLY A 1 1099 ? -14.298 22.252 33.950 1.00 69.38 1099 GLY A CA 1
ATOM 8856 C C . GLY A 1 1099 ? -13.461 21.054 34.417 1.00 69.38 1099 GLY A C 1
ATOM 8857 O O . GLY A 1 1099 ? -12.374 20.841 33.886 1.00 69.38 1099 GLY A O 1
ATOM 8858 N N . SER A 1 1100 ? -13.946 20.274 35.389 1.00 69.56 1100 SER A N 1
ATOM 8859 C CA . SER A 1 1100 ? -13.239 19.127 35.971 1.00 69.56 1100 SER A CA 1
ATOM 8860 C C . SER A 1 1100 ? -14.020 17.824 35.761 1.00 69.56 1100 SER A C 1
ATOM 8862 O O . SER A 1 1100 ? -15.217 17.814 36.044 1.00 69.56 1100 SER A O 1
ATOM 8864 N N . PRO A 1 1101 ? -13.400 16.709 35.335 1.00 72.62 1101 PRO A N 1
ATOM 8865 C CA . PRO A 1 1101 ? -14.113 15.439 35.228 1.00 72.62 1101 PRO A CA 1
ATOM 8866 C C . PRO A 1 1101 ? -14.558 14.926 36.606 1.00 72.62 1101 PRO A C 1
ATOM 8868 O O . PRO A 1 1101 ? -13.862 15.115 37.606 1.00 72.62 1101 PRO A O 1
ATOM 8871 N N . LEU A 1 1102 ? -15.727 14.281 36.660 1.00 65.75 1102 LEU A N 1
ATOM 8872 C CA . LEU A 1 1102 ? -16.360 13.844 37.914 1.00 65.75 1102 LEU A CA 1
ATOM 8873 C C . LEU A 1 1102 ? -15.792 12.526 38.471 1.00 65.75 1102 LEU A C 1
ATOM 8875 O O . LEU A 1 1102 ? -15.887 12.295 39.672 1.00 65.75 1102 LEU A O 1
ATOM 8879 N N . ALA A 1 1103 ? -15.251 11.652 37.620 1.00 65.88 1103 ALA A N 1
ATOM 8880 C CA . ALA A 1 1103 ? -14.916 10.276 38.000 1.00 65.88 1103 ALA A CA 1
ATOM 8881 C C . ALA A 1 1103 ? -13.444 9.900 37.777 1.00 65.88 1103 ALA A C 1
ATOM 8883 O O . ALA A 1 1103 ? -13.015 8.836 38.215 1.00 65.88 1103 ALA A O 1
ATOM 8884 N N . ARG A 1 1104 ? -12.655 10.744 37.103 1.00 72.25 1104 ARG A N 1
ATOM 8885 C CA . ARG A 1 1104 ? -11.290 10.416 36.675 1.00 72.25 1104 ARG A CA 1
ATOM 8886 C C . ARG A 1 1104 ? -10.428 11.667 36.563 1.00 72.25 1104 ARG A C 1
ATOM 8888 O O . ARG A 1 1104 ? -10.926 12.747 36.267 1.00 72.25 1104 ARG A O 1
ATOM 8895 N N . LEU A 1 1105 ? -9.123 11.535 36.785 1.00 73.25 1105 LEU A N 1
ATOM 8896 C CA . LEU A 1 1105 ? -8.198 12.635 36.519 1.00 73.25 1105 LEU A CA 1
ATOM 8897 C C . LEU A 1 1105 ? -8.126 12.923 35.007 1.00 73.25 1105 LEU A C 1
ATOM 8899 O O . LEU A 1 1105 ? -8.149 11.979 34.215 1.00 73.25 1105 LEU A O 1
ATOM 8903 N N . PRO A 1 1106 ? -7.992 14.194 34.582 1.00 75.12 1106 PRO A N 1
ATOM 8904 C CA . PRO A 1 1106 ? -7.793 14.515 33.170 1.00 75.12 1106 PRO A CA 1
ATOM 8905 C C . PRO A 1 1106 ? -6.608 13.738 32.571 1.00 75.12 1106 PRO A C 1
ATOM 8907 O O . PRO A 1 1106 ? -5.617 13.485 33.261 1.00 75.12 1106 PRO A O 1
ATOM 8910 N N . ARG A 1 1107 ? -6.675 13.377 31.280 1.00 70.06 1107 ARG A N 1
ATOM 8911 C CA . ARG A 1 1107 ? -5.662 12.513 30.629 1.00 70.06 1107 ARG A CA 1
ATOM 8912 C C . ARG A 1 1107 ? -4.236 13.052 30.755 1.00 70.06 1107 ARG A C 1
ATOM 8914 O O . ARG A 1 1107 ? -3.303 12.273 30.952 1.00 70.06 1107 ARG A O 1
ATOM 8921 N N . ASP A 1 1108 ? -4.076 14.369 30.716 1.00 72.44 1108 ASP A N 1
ATOM 8922 C CA . ASP A 1 1108 ? -2.776 15.027 30.858 1.00 72.44 1108 ASP A CA 1
ATOM 8923 C C . ASP A 1 1108 ? -2.140 14.746 32.231 1.00 72.44 1108 ASP A C 1
ATOM 8925 O O . ASP A 1 1108 ? -0.930 14.564 32.321 1.00 72.44 1108 ASP A O 1
ATOM 8929 N N . TYR A 1 1109 ? -2.947 14.588 33.289 1.00 84.75 1109 TYR A N 1
ATOM 8930 C CA . TYR A 1 1109 ? -2.476 14.200 34.622 1.00 84.75 1109 TYR A CA 1
ATOM 8931 C C . TYR A 1 1109 ? -1.998 12.750 34.622 1.00 84.75 1109 TYR A C 1
ATOM 8933 O O . TYR A 1 1109 ? -0.901 12.468 35.096 1.00 84.75 1109 TYR A O 1
ATOM 8941 N N . GLU A 1 1110 ? -2.802 11.833 34.078 1.00 78.50 1110 GLU A N 1
ATOM 8942 C CA . GLU A 1 1110 ? -2.482 10.402 34.077 1.00 78.50 1110 GLU A CA 1
ATOM 8943 C C . GLU A 1 1110 ? -1.271 10.072 33.199 1.00 78.50 1110 GLU A C 1
ATOM 8945 O O . GLU A 1 1110 ? -0.481 9.193 33.535 1.00 78.50 1110 GLU A O 1
ATOM 8950 N N . SER A 1 1111 ? -1.103 10.774 32.077 1.00 79.25 1111 SER A N 1
ATOM 8951 C CA . SER A 1 1111 ? 0.053 10.611 31.188 1.00 79.25 1111 SER A CA 1
ATOM 8952 C C . SER A 1 1111 ? 1.339 11.249 31.729 1.00 79.25 1111 SER A C 1
ATOM 8954 O O . SER A 1 1111 ? 2.428 10.934 31.245 1.00 79.25 1111 SER A O 1
ATOM 8956 N N . HIS A 1 1112 ? 1.237 12.117 32.743 1.00 86.81 1112 HIS A N 1
ATOM 8957 C CA . HIS A 1 1112 ? 2.378 12.836 33.296 1.00 86.81 1112 HIS A CA 1
ATOM 8958 C C . HIS A 1 1112 ? 3.375 11.875 33.962 1.00 86.81 1112 HIS A C 1
ATOM 8960 O O . HIS A 1 1112 ? 2.999 10.964 34.706 1.00 86.81 1112 HIS A O 1
ATOM 8966 N N . ALA A 1 1113 ? 4.676 12.113 33.769 1.00 85.88 1113 ALA A N 1
ATOM 8967 C CA . ALA A 1 1113 ? 5.735 11.229 34.266 1.00 85.88 1113 ALA A CA 1
ATOM 8968 C C . ALA A 1 1113 ? 5.697 11.041 35.797 1.00 85.88 1113 ALA A C 1
ATOM 8970 O O . ALA A 1 1113 ? 5.913 9.935 36.292 1.00 85.88 1113 ALA A O 1
ATOM 8971 N N . THR A 1 1114 ? 5.385 12.102 36.552 1.00 87.94 1114 THR A N 1
ATOM 8972 C CA . THR A 1 1114 ? 5.218 12.041 38.019 1.00 87.94 1114 THR A CA 1
ATOM 8973 C C . THR A 1 1114 ? 4.055 11.132 38.429 1.00 87.94 1114 THR A C 1
ATOM 8975 O O . THR A 1 1114 ? 4.196 10.375 39.386 1.00 87.94 1114 THR A O 1
ATOM 8978 N N . TYR A 1 1115 ? 2.938 11.143 37.690 1.00 87.50 1115 TYR A N 1
ATOM 8979 C CA . TYR A 1 1115 ? 1.802 10.258 37.960 1.00 87.50 1115 TYR A CA 1
ATOM 8980 C C . TYR A 1 1115 ? 2.158 8.800 37.675 1.00 87.50 1115 TYR A C 1
ATOM 8982 O O . TYR A 1 1115 ? 2.034 7.953 38.558 1.00 87.50 1115 TYR A O 1
ATOM 8990 N N . GLN A 1 1116 ? 2.690 8.529 36.477 1.00 84.88 1116 GLN A N 1
ATOM 8991 C CA . GLN A 1 1116 ? 3.116 7.191 36.050 1.00 84.88 1116 GLN A CA 1
ATOM 8992 C C . GLN A 1 1116 ? 4.156 6.585 36.999 1.00 84.88 1116 GLN A C 1
ATOM 8994 O O . GLN A 1 1116 ? 4.164 5.380 37.224 1.00 84.88 1116 GLN A O 1
ATOM 8999 N N . ARG A 1 1117 ? 5.016 7.409 37.604 1.00 84.69 1117 ARG A N 1
ATOM 9000 C CA . ARG A 1 1117 ? 6.018 6.943 38.568 1.00 84.69 1117 ARG A CA 1
ATOM 9001 C C . ARG A 1 1117 ? 5.420 6.475 39.900 1.00 84.69 1117 ARG A C 1
ATOM 9003 O O . ARG A 1 1117 ? 5.969 5.556 40.491 1.00 84.69 1117 ARG A O 1
ATOM 9010 N N . ILE A 1 1118 ? 4.348 7.106 40.382 1.00 84.31 1118 ILE A N 1
ATOM 9011 C CA . ILE A 1 1118 ? 3.745 6.801 41.695 1.00 84.31 1118 ILE A CA 1
ATOM 9012 C C . ILE A 1 1118 ? 2.626 5.766 41.567 1.00 84.31 1118 ILE A C 1
ATOM 9014 O O . ILE A 1 1118 ? 2.530 4.839 42.367 1.00 84.31 1118 ILE A O 1
ATOM 9018 N N . PHE A 1 1119 ? 1.759 5.942 40.572 1.00 81.00 1119 PHE A N 1
ATOM 9019 C CA . PHE A 1 1119 ? 0.535 5.162 40.406 1.00 81.00 1119 PHE A CA 1
ATOM 9020 C C . PHE A 1 1119 ? 0.609 4.185 39.226 1.00 81.00 1119 PHE A C 1
ATOM 9022 O O . PHE A 1 1119 ? -0.271 3.336 39.077 1.00 81.00 1119 PHE A O 1
ATOM 9029 N N . GLY A 1 1120 ? 1.641 4.261 38.379 1.00 76.06 1120 GLY A N 1
ATOM 9030 C CA . GLY A 1 1120 ? 1.713 3.465 37.156 1.00 76.06 1120 GLY A CA 1
ATOM 9031 C C . GLY A 1 1120 ? 0.532 3.761 36.233 1.00 76.06 1120 GLY A C 1
ATOM 9032 O O . GLY A 1 1120 ? 0.157 4.910 36.013 1.00 76.06 1120 GLY A O 1
ATOM 9033 N N . GLN A 1 1121 ? -0.101 2.697 35.737 1.00 66.19 1121 GLN A N 1
ATOM 9034 C CA . GLN A 1 1121 ? -1.311 2.773 34.910 1.00 66.19 1121 GLN A CA 1
ATOM 9035 C C . GLN A 1 1121 ? -2.613 2.743 35.735 1.00 66.19 1121 GLN A C 1
ATOM 9037 O O . GLN A 1 1121 ? -3.693 2.516 35.184 1.00 66.19 1121 GLN A O 1
ATOM 9042 N N . LYS A 1 1122 ? -2.544 2.915 37.063 1.00 65.38 1122 LYS A N 1
ATOM 9043 C CA . LYS A 1 1122 ? -3.735 2.888 37.919 1.00 65.38 1122 LYS A CA 1
ATOM 9044 C C . LYS A 1 1122 ? -4.542 4.170 37.729 1.00 65.38 1122 LYS A C 1
ATOM 9046 O O . LYS A 1 1122 ? -4.156 5.208 38.229 1.00 65.38 1122 LYS A O 1
ATOM 9051 N N . THR A 1 1123 ? -5.704 4.072 37.088 1.00 68.25 1123 THR A N 1
ATOM 9052 C CA . THR A 1 1123 ? -6.755 5.104 37.138 1.00 68.25 1123 THR A CA 1
ATOM 9053 C C . THR A 1 1123 ? -7.311 5.239 38.557 1.00 68.25 1123 THR A C 1
ATOM 9055 O O . THR A 1 1123 ? -7.665 4.219 39.160 1.00 68.25 1123 THR A O 1
ATOM 9058 N N . LEU A 1 1124 ? -7.381 6.465 39.076 1.00 73.94 1124 LEU A N 1
ATOM 9059 C CA . LEU A 1 1124 ? -7.945 6.784 40.390 1.00 73.94 1124 LEU A CA 1
ATOM 9060 C C . LEU A 1 1124 ? -9.297 7.478 40.223 1.00 73.94 1124 LEU A C 1
ATOM 9062 O O . LEU A 1 1124 ? -9.406 8.411 39.425 1.00 73.94 1124 LEU A O 1
ATOM 9066 N N . ASP A 1 1125 ? -10.284 7.056 41.013 1.00 70.50 1125 ASP A N 1
ATOM 9067 C CA . ASP A 1 1125 ? -11.553 7.771 41.111 1.00 70.50 1125 ASP A CA 1
ATOM 9068 C C . ASP A 1 1125 ? -11.323 9.041 41.936 1.00 70.50 1125 ASP A C 1
ATOM 9070 O O . ASP A 1 1125 ? -10.847 8.974 43.077 1.00 70.50 1125 ASP A O 1
ATOM 9074 N N . VAL A 1 1126 ? -11.636 10.199 41.363 1.00 75.12 1126 VAL A N 1
ATOM 9075 C CA . VAL A 1 1126 ? -11.403 11.504 41.992 1.00 75.12 1126 VAL A CA 1
ATOM 9076 C C . VAL A 1 1126 ? -12.673 12.326 42.069 1.00 75.12 1126 VAL A C 1
ATOM 9078 O O . VAL A 1 1126 ? -13.598 12.120 41.299 1.00 75.12 1126 VAL A O 1
ATOM 9081 N N . VAL A 1 1127 ? -12.695 13.268 43.001 1.00 70.19 1127 VAL A N 1
ATOM 9082 C CA . VAL A 1 1127 ? -13.729 14.292 43.159 1.00 70.19 1127 VAL A CA 1
ATOM 9083 C C . VAL A 1 1127 ? -13.055 15.667 43.283 1.00 70.19 1127 VAL A C 1
ATOM 9085 O O . VAL A 1 1127 ? -11.833 15.732 43.467 1.00 70.19 1127 VAL A O 1
ATOM 9088 N N . PRO A 1 1128 ? -13.791 16.787 43.158 1.00 72.31 1128 PRO A N 1
ATOM 9089 C CA . PRO A 1 1128 ? -13.226 18.109 43.416 1.00 72.31 1128 PRO A CA 1
ATOM 9090 C C . PRO A 1 1128 ? -12.566 18.189 44.801 1.00 72.31 1128 PRO A C 1
ATOM 9092 O O . PRO A 1 1128 ? -13.162 17.796 45.801 1.00 72.31 1128 PRO A O 1
ATOM 9095 N N . SER A 1 1129 ? -11.329 18.692 44.853 1.00 77.31 1129 SER A N 1
ATOM 9096 C CA . SER A 1 1129 ? -10.526 18.708 46.084 1.00 77.31 1129 SER A CA 1
ATOM 9097 C C . SER A 1 1129 ? -11.098 19.624 47.165 1.00 77.31 1129 SER A C 1
ATOM 9099 O O . SER A 1 1129 ? -11.356 20.800 46.918 1.00 77.31 1129 SER A O 1
ATOM 9101 N N . THR A 1 1130 ? -11.143 19.134 48.403 1.00 75.81 1130 THR A N 1
ATOM 9102 C CA . THR A 1 1130 ? -11.420 19.932 49.609 1.00 75.81 1130 THR A CA 1
ATOM 9103 C C . THR A 1 1130 ? -10.196 20.714 50.100 1.00 75.81 1130 THR A C 1
ATOM 9105 O O . THR A 1 1130 ? -10.331 21.678 50.855 1.00 75.81 1130 THR A O 1
ATOM 9108 N N . MET A 1 1131 ? -8.980 20.340 49.673 1.00 74.25 1131 MET A N 1
ATOM 9109 C CA . MET A 1 1131 ? -7.744 21.054 50.017 1.00 74.25 1131 MET A CA 1
ATOM 9110 C C . MET A 1 1131 ? -7.627 22.372 49.225 1.00 74.25 1131 MET A C 1
ATOM 9112 O O . MET A 1 1131 ? -7.551 22.324 47.991 1.00 74.25 1131 MET A O 1
ATOM 9116 N N . PRO A 1 1132 ? -7.547 23.543 49.899 1.00 70.88 1132 PRO A N 1
ATOM 9117 C CA . PRO A 1 1132 ? -7.429 24.833 49.228 1.00 70.88 1132 PRO A CA 1
ATOM 9118 C C . PRO A 1 1132 ? -6.223 24.886 48.292 1.00 70.88 1132 PRO A C 1
ATOM 9120 O O . PRO A 1 1132 ? -5.096 24.585 48.680 1.00 70.88 1132 PRO A O 1
ATOM 9123 N N . GLY A 1 1133 ? -6.461 25.308 47.053 1.00 72.00 1133 GLY A N 1
ATOM 9124 C CA . GLY A 1 1133 ? -5.414 25.447 46.049 1.00 72.00 1133 GLY A CA 1
ATOM 9125 C C . GLY A 1 1133 ? -5.150 24.196 45.213 1.00 72.00 1133 GLY A C 1
ATOM 9126 O O . GLY A 1 1133 ? -4.415 24.341 44.240 1.00 72.00 1133 GLY A O 1
ATOM 9127 N N . MET A 1 1134 ? -5.753 23.039 45.513 1.00 79.06 1134 MET A N 1
ATOM 9128 C CA . MET A 1 1134 ? -5.690 21.814 44.696 1.00 79.06 1134 MET A CA 1
ATOM 9129 C C . MET A 1 1134 ? -6.959 21.653 43.841 1.00 79.06 1134 MET A C 1
ATOM 9131 O O . MET A 1 1134 ? -7.979 22.269 44.137 1.00 79.06 1134 MET A O 1
ATOM 9135 N N . ALA A 1 1135 ? -6.892 20.868 42.762 1.00 73.69 1135 ALA A N 1
ATOM 9136 C CA . ALA A 1 1135 ? -8.005 20.698 41.820 1.00 73.69 1135 ALA A CA 1
ATOM 9137 C C . ALA A 1 1135 ? -8.831 19.432 42.104 1.00 73.69 1135 ALA A C 1
ATOM 9139 O O . ALA A 1 1135 ? -10.057 19.493 42.144 1.00 73.69 1135 ALA A O 1
ATOM 9140 N N . PHE A 1 1136 ? -8.162 18.306 42.355 1.00 80.69 1136 PHE A N 1
ATOM 9141 C CA . PHE A 1 1136 ? -8.797 16.998 42.546 1.00 80.69 1136 PHE A CA 1
ATOM 9142 C C . PHE A 1 1136 ? -8.325 16.338 43.834 1.00 80.69 1136 PHE A C 1
ATOM 9144 O O . PHE A 1 1136 ? -7.190 16.563 44.249 1.00 80.69 1136 PHE A O 1
ATOM 9151 N N . GLU A 1 1137 ? -9.167 15.511 44.437 1.00 82.00 1137 GLU A N 1
ATOM 9152 C CA . GLU A 1 1137 ? -8.793 14.593 45.509 1.00 82.00 1137 GLU A CA 1
ATOM 9153 C C . GLU A 1 1137 ? -9.311 13.184 45.225 1.00 82.00 1137 GLU A C 1
ATOM 9155 O O . GLU A 1 1137 ? -10.297 13.015 44.511 1.00 82.00 1137 GLU A O 1
ATOM 9160 N N . THR A 1 1138 ? -8.649 12.162 45.755 1.00 78.38 1138 THR A N 1
ATOM 9161 C CA . THR A 1 1138 ? -9.115 10.776 45.643 1.00 78.38 1138 THR A CA 1
ATOM 9162 C C . THR A 1 1138 ? -10.465 10.592 46.329 1.00 78.38 1138 THR A C 1
ATOM 9164 O O . THR A 1 1138 ? -10.679 11.071 47.433 1.00 78.38 1138 THR A O 1
ATOM 9167 N N . ARG A 1 1139 ? -11.396 9.863 45.708 1.00 73.31 1139 ARG A N 1
ATOM 9168 C CA . ARG A 1 1139 ? -12.721 9.608 46.301 1.00 73.31 1139 ARG A CA 1
ATOM 9169 C C . ARG A 1 1139 ? -12.648 8.757 47.579 1.00 73.31 1139 ARG A C 1
ATOM 9171 O O . ARG A 1 1139 ? -13.525 8.860 48.431 1.00 73.31 1139 ARG A O 1
ATOM 9178 N N . LYS A 1 1140 ? -11.633 7.896 47.689 1.00 69.94 1140 LYS A N 1
ATOM 9179 C CA . LYS A 1 1140 ? -11.309 7.080 48.868 1.00 69.94 1140 LYS A CA 1
ATOM 9180 C C . LYS A 1 1140 ? -9.826 7.239 49.201 1.00 69.94 1140 LYS A C 1
ATOM 9182 O O . LYS A 1 1140 ? -9.029 7.489 48.298 1.00 69.94 1140 LYS A O 1
ATOM 9187 N N . ASP A 1 1141 ? -9.466 7.009 50.459 1.00 76.06 1141 ASP A N 1
ATOM 9188 C CA . ASP A 1 1141 ? -8.072 7.026 50.900 1.00 76.06 1141 ASP A CA 1
ATOM 9189 C C . ASP A 1 1141 ? -7.232 5.967 50.167 1.00 76.06 1141 ASP A C 1
ATOM 9191 O O . ASP A 1 1141 ? -7.623 4.804 50.036 1.00 76.06 1141 ASP A O 1
ATOM 9195 N N . VAL A 1 1142 ? -6.028 6.349 49.746 1.00 75.69 1142 VAL A N 1
ATOM 9196 C CA . VAL A 1 1142 ? -5.017 5.445 49.190 1.00 75.69 1142 VAL A CA 1
ATOM 9197 C C . VAL A 1 1142 ? -4.059 5.065 50.313 1.00 75.69 1142 VAL A C 1
ATOM 9199 O O . VAL A 1 1142 ? -3.301 5.900 50.799 1.00 75.69 1142 VAL A O 1
ATOM 9202 N N . CYS A 1 1143 ? -4.092 3.803 50.751 1.00 73.00 1143 CYS A N 1
ATOM 9203 C CA . CYS A 1 1143 ? -3.277 3.317 51.878 1.00 73.00 1143 CYS A CA 1
ATOM 9204 C C . CYS A 1 1143 ? -3.429 4.178 53.156 1.00 73.00 1143 CYS A C 1
ATOM 9206 O O . CYS A 1 1143 ? -2.451 4.447 53.856 1.00 73.00 1143 CYS A O 1
ATOM 9208 N N . GLY A 1 1144 ? -4.655 4.638 53.442 1.00 74.81 1144 GLY A N 1
ATOM 9209 C CA . GLY A 1 1144 ? -4.966 5.498 54.592 1.00 74.81 1144 GLY A CA 1
ATOM 9210 C C . GLY A 1 1144 ? -4.514 6.956 54.442 1.00 74.81 1144 GLY A C 1
ATOM 9211 O O . GLY A 1 1144 ? -4.371 7.648 55.447 1.00 74.81 1144 GLY A O 1
ATOM 9212 N N . GLN A 1 1145 ? -4.227 7.411 53.217 1.00 83.19 1145 GLN A N 1
ATOM 9213 C CA . GLN A 1 1145 ? -3.861 8.795 52.914 1.00 83.19 1145 GLN A CA 1
ATOM 9214 C C . GLN A 1 1145 ? -4.775 9.360 51.834 1.00 83.19 1145 GLN A C 1
ATOM 9216 O O . GLN A 1 1145 ? -4.977 8.738 50.790 1.00 83.19 1145 GLN A O 1
ATOM 9221 N N . GLN A 1 1146 ? -5.262 10.573 52.054 1.00 85.94 1146 GLN A N 1
ATOM 9222 C CA . GLN A 1 1146 ? -6.026 11.300 51.053 1.00 85.94 1146 GLN A CA 1
ATOM 9223 C C . GLN A 1 1146 ? -5.058 11.975 50.078 1.00 85.94 1146 GLN A C 1
ATOM 9225 O O . GLN A 1 1146 ? -4.150 12.696 50.503 1.00 85.94 1146 GLN A O 1
ATOM 9230 N N . VAL A 1 1147 ? -5.212 11.743 48.771 1.00 90.19 1147 VAL A N 1
ATOM 9231 C CA . VAL A 1 1147 ? -4.293 12.277 47.752 1.00 90.19 1147 VAL A CA 1
ATOM 9232 C C . VAL A 1 1147 ? -4.965 13.395 46.971 1.00 90.19 1147 VAL A C 1
ATOM 9234 O O . VAL A 1 1147 ? -6.070 13.227 46.468 1.00 90.19 1147 VAL A O 1
ATOM 9237 N N . HIS A 1 1148 ? -4.274 14.522 46.826 1.00 88.06 1148 HIS A N 1
ATOM 9238 C CA . HIS A 1 1148 ? -4.732 15.713 46.124 1.00 88.06 1148 HIS A CA 1
ATOM 9239 C C . HIS A 1 1148 ? -3.843 16.014 44.910 1.00 88.06 1148 HIS A C 1
ATOM 9241 O O . HIS A 1 1148 ? -2.618 15.898 44.981 1.00 88.06 1148 HIS A O 1
ATOM 9247 N N . PHE A 1 1149 ? -4.444 16.477 43.813 1.00 87.81 1149 PHE A N 1
ATOM 9248 C CA . PHE A 1 1149 ? -3.773 16.728 42.535 1.00 87.81 1149 PHE A CA 1
ATOM 9249 C C . PHE A 1 1149 ? -4.037 18.138 42.011 1.00 87.81 1149 PHE A C 1
ATOM 9251 O O . PHE A 1 1149 ? -5.142 18.676 42.136 1.00 87.81 1149 PHE A O 1
ATOM 9258 N N . LYS A 1 1150 ? -3.037 18.719 41.346 1.00 86.88 1150 LYS A N 1
ATOM 9259 C CA . LYS A 1 1150 ? -3.157 19.985 40.615 1.00 86.88 1150 LYS A CA 1
ATOM 9260 C C . LYS A 1 1150 ? -2.136 20.060 39.483 1.00 86.88 1150 LYS A C 1
ATOM 9262 O O . LYS A 1 1150 ? -0.979 19.732 39.707 1.00 86.88 1150 LYS A O 1
ATOM 9267 N N . MET A 1 1151 ? -2.533 20.577 38.323 1.00 80.19 1151 MET A N 1
ATOM 9268 C CA . MET A 1 1151 ? -1.597 20.967 37.268 1.00 80.19 1151 MET A CA 1
ATOM 9269 C C . MET A 1 1151 ? -1.251 22.462 37.381 1.00 80.19 1151 MET A C 1
ATOM 9271 O O . MET A 1 1151 ? -2.143 23.303 37.521 1.00 80.19 1151 MET A O 1
ATOM 9275 N N . LEU A 1 1152 ? 0.039 22.802 37.359 1.00 79.44 1152 LEU A N 1
ATOM 9276 C CA . LEU A 1 1152 ? 0.554 24.176 37.327 1.00 79.44 1152 LEU A CA 1
ATOM 9277 C C . LEU A 1 1152 ? 1.393 24.369 36.058 1.00 79.44 1152 LEU A C 1
ATOM 9279 O O . LEU A 1 1152 ? 2.571 24.025 36.036 1.00 79.44 1152 LEU A O 1
ATOM 9283 N N . GLY A 1 1153 ? 0.792 24.931 35.004 1.00 78.31 1153 GLY A N 1
ATOM 9284 C CA . GLY A 1 1153 ? 1.405 24.897 33.672 1.00 78.31 1153 GLY A CA 1
ATOM 9285 C C . GLY A 1 1153 ? 1.448 23.454 33.176 1.00 78.31 1153 GLY A C 1
ATOM 9286 O O . GLY A 1 1153 ? 0.411 22.799 33.188 1.00 78.31 1153 GLY A O 1
ATOM 9287 N N . ASP A 1 1154 ? 2.638 22.960 32.841 1.00 77.88 1154 ASP A N 1
ATOM 9288 C CA . ASP A 1 1154 ? 2.859 21.563 32.439 1.00 77.88 1154 ASP A CA 1
ATOM 9289 C C . ASP A 1 1154 ? 3.311 20.662 33.609 1.00 77.88 1154 ASP A C 1
ATOM 9291 O O . ASP A 1 1154 ? 3.639 19.501 33.391 1.00 77.88 1154 ASP A O 1
ATOM 9295 N N . GLU A 1 1155 ? 3.348 21.177 34.848 1.00 85.31 1155 GLU A N 1
ATOM 9296 C CA . GLU A 1 1155 ? 3.864 20.445 36.012 1.00 85.31 1155 GLU A CA 1
ATOM 9297 C C . GLU A 1 1155 ? 2.751 19.895 36.916 1.00 85.31 1155 GLU A C 1
ATOM 9299 O O . GLU A 1 1155 ? 1.922 20.648 37.445 1.00 85.31 1155 GLU A O 1
ATOM 9304 N N . LEU A 1 1156 ? 2.777 18.583 37.169 1.00 88.62 1156 LEU A N 1
ATOM 9305 C CA . LEU A 1 1156 ? 1.838 17.921 38.076 1.00 88.62 1156 LEU A CA 1
ATOM 9306 C C . LEU A 1 1156 ? 2.297 17.990 39.542 1.00 88.62 1156 LEU A C 1
ATOM 9308 O O . LEU A 1 1156 ? 3.272 17.349 39.936 1.00 88.62 1156 LEU A O 1
ATOM 9312 N N . VAL A 1 1157 ? 1.513 18.676 40.375 1.00 88.50 1157 VAL A N 1
ATOM 9313 C CA . VAL A 1 1157 ? 1.660 18.711 41.835 1.00 88.50 1157 VAL A CA 1
ATOM 9314 C C . VAL A 1 1157 ? 0.772 17.647 42.475 1.00 88.50 1157 VAL A C 1
ATOM 9316 O O . VAL A 1 1157 ? -0.448 17.643 42.291 1.00 88.50 1157 VAL A O 1
ATOM 9319 N N . ILE A 1 1158 ? 1.390 16.773 43.270 1.00 91.12 1158 ILE A N 1
ATOM 9320 C CA . ILE A 1 1158 ? 0.717 15.720 44.037 1.00 91.12 1158 ILE A CA 1
ATOM 9321 C C . ILE A 1 1158 ? 0.997 15.965 45.515 1.00 91.12 1158 ILE A C 1
ATOM 9323 O O . ILE A 1 1158 ? 2.159 16.029 45.927 1.00 91.12 1158 ILE A O 1
ATOM 9327 N N . ARG A 1 1159 ? -0.066 16.095 46.309 1.00 89.94 1159 ARG A N 1
ATOM 9328 C CA . ARG A 1 1159 ? 0.020 16.187 47.768 1.00 89.94 1159 ARG A CA 1
ATOM 9329 C C . ARG A 1 1159 ? -0.746 15.063 48.420 1.00 89.94 1159 ARG A C 1
ATOM 9331 O O . ARG A 1 1159 ? -1.717 14.562 47.871 1.00 89.94 1159 ARG A O 1
ATOM 9338 N N . THR A 1 1160 ? -0.317 14.693 49.609 1.00 89.62 1160 THR A N 1
ATOM 9339 C CA . THR A 1 1160 ? -0.959 13.661 50.417 1.00 89.62 1160 THR A CA 1
ATOM 9340 C C . THR A 1 1160 ? -1.252 14.240 51.787 1.00 89.62 1160 THR A C 1
ATOM 9342 O O . THR A 1 1160 ? -0.463 15.037 52.298 1.00 89.62 1160 THR A O 1
ATOM 9345 N N . ARG A 1 1161 ? -2.390 13.867 52.362 1.00 84.75 1161 ARG A N 1
ATOM 9346 C CA . ARG A 1 1161 ? -2.771 14.209 53.726 1.00 84.75 1161 ARG A CA 1
ATOM 9347 C C . ARG A 1 1161 ? -3.012 12.923 54.501 1.00 84.75 1161 ARG A C 1
ATOM 9349 O O . ARG A 1 1161 ? -3.826 12.096 54.093 1.00 84.75 1161 ARG A O 1
ATOM 9356 N N . LYS A 1 1162 ? -2.318 12.785 55.626 1.00 82.19 1162 LYS A N 1
ATOM 9357 C CA . LYS A 1 1162 ? -2.533 11.717 56.599 1.00 82.19 1162 LYS A CA 1
ATOM 9358 C C . LYS A 1 1162 ? -2.736 12.372 57.957 1.00 82.19 1162 LYS A C 1
ATOM 9360 O O . LYS A 1 1162 ? -1.808 12.973 58.486 1.00 82.19 1162 LYS A O 1
ATOM 9365 N N . GLU A 1 1163 ? -3.954 12.293 58.486 1.00 79.06 1163 GLU A N 1
ATOM 9366 C CA . GLU A 1 1163 ? -4.347 13.011 59.707 1.00 79.06 1163 GLU A CA 1
ATOM 9367 C C . GLU A 1 1163 ? -4.055 14.525 59.593 1.00 79.06 1163 GLU A C 1
ATOM 9369 O O . GLU A 1 1163 ? -4.671 15.205 58.767 1.00 79.06 1163 GLU A O 1
ATOM 9374 N N . HIS A 1 1164 ? -3.115 15.046 60.390 1.00 74.94 1164 HIS A N 1
ATOM 9375 C CA . HIS A 1 1164 ? -2.694 16.448 60.376 1.00 74.94 1164 HIS A CA 1
ATOM 9376 C C . HIS A 1 1164 ? -1.468 16.718 59.486 1.00 74.94 1164 HIS A C 1
ATOM 9378 O O . HIS A 1 1164 ? -1.247 17.864 59.108 1.00 74.94 1164 HIS A O 1
ATOM 9384 N N . GLU A 1 1165 ? -0.716 15.694 59.070 1.00 83.50 1165 GLU A N 1
ATOM 9385 C CA . GLU A 1 1165 ? 0.498 15.883 58.271 1.00 83.50 1165 GLU A CA 1
ATOM 9386 C C . GLU A 1 1165 ? 0.196 15.957 56.766 1.00 83.50 1165 GLU A C 1
ATOM 9388 O O . GLU A 1 1165 ? -0.541 15.136 56.207 1.00 83.50 1165 GLU A O 1
ATOM 9393 N N . CYS A 1 1166 ? 0.815 16.927 56.088 1.00 87.25 1166 CYS A N 1
ATOM 9394 C CA . CYS A 1 1166 ? 0.751 17.083 54.635 1.00 87.25 1166 CYS A CA 1
ATOM 9395 C C . CYS A 1 1166 ? 2.135 16.893 54.003 1.00 87.25 1166 CYS A C 1
ATOM 9397 O O . CYS A 1 1166 ? 3.117 17.496 54.446 1.00 87.25 1166 CYS A O 1
ATOM 9399 N N . PHE A 1 1167 ? 2.200 16.091 52.937 1.00 88.88 1167 PHE A N 1
ATOM 9400 C CA . PHE A 1 1167 ? 3.423 15.884 52.161 1.00 88.88 1167 PHE A CA 1
ATOM 9401 C C . PHE A 1 1167 ? 3.227 16.264 50.694 1.00 88.88 1167 PHE A C 1
ATOM 9403 O O . PHE A 1 1167 ? 2.233 15.868 50.084 1.00 88.88 1167 PHE A O 1
ATOM 9410 N N . GLU A 1 1168 ? 4.200 16.960 50.106 1.00 89.69 1168 GLU A N 1
ATOM 9411 C CA . GLU A 1 1168 ? 4.273 17.245 48.669 1.00 89.69 1168 GLU A CA 1
ATOM 9412 C C . GLU A 1 1168 ? 5.331 16.364 47.994 1.00 89.69 1168 GLU A C 1
ATOM 9414 O O . GLU A 1 1168 ? 6.467 16.254 48.465 1.00 89.69 1168 GLU A O 1
ATOM 9419 N N . VAL A 1 1169 ? 4.964 15.737 46.873 1.00 91.12 1169 VAL A N 1
ATOM 9420 C CA . VAL A 1 1169 ? 5.887 14.916 46.082 1.00 91.12 1169 VAL A CA 1
ATOM 9421 C C . VAL A 1 1169 ? 6.762 15.801 45.201 1.00 91.12 1169 VAL A C 1
ATOM 9423 O O . VAL A 1 1169 ? 6.257 16.666 44.490 1.00 91.12 1169 VAL A O 1
ATOM 9426 N N . ILE A 1 1170 ? 8.071 15.546 45.202 1.00 89.81 1170 ILE A N 1
ATOM 9427 C CA . ILE A 1 1170 ? 9.039 16.261 44.368 1.00 89.81 1170 ILE A CA 1
ATOM 9428 C C . ILE A 1 1170 ? 9.231 15.507 43.036 1.00 89.81 1170 ILE A C 1
ATOM 9430 O O . ILE A 1 1170 ? 9.648 14.343 43.044 1.00 89.81 1170 ILE A O 1
ATOM 9434 N N . PRO A 1 1171 ? 8.959 16.145 41.880 1.00 89.25 1171 PRO A N 1
ATOM 9435 C CA . PRO A 1 1171 ? 9.115 15.523 40.565 1.00 89.25 1171 PRO A CA 1
ATOM 9436 C C . PRO A 1 1171 ? 10.548 15.057 40.258 1.00 89.25 1171 PRO A C 1
ATOM 9438 O O . PRO A 1 1171 ? 11.527 15.754 40.526 1.00 89.25 1171 PRO A O 1
ATOM 9441 N N . LYS A 1 1172 ? 10.680 13.893 39.601 1.00 88.38 1172 LYS A N 1
ATOM 9442 C CA . LYS A 1 1172 ? 11.980 13.262 39.290 1.00 88.38 1172 LYS A CA 1
ATOM 9443 C C . LYS A 1 1172 ? 12.921 14.172 38.501 1.00 88.38 1172 LYS A C 1
ATOM 9445 O O . LYS A 1 1172 ? 14.119 14.177 38.767 1.00 88.38 1172 LYS A O 1
ATOM 9450 N N . HIS A 1 1173 ? 12.401 14.922 37.529 1.00 86.62 1173 HIS A N 1
ATOM 9451 C CA . HIS A 1 1173 ? 13.230 15.723 36.626 1.00 86.62 1173 HIS A CA 1
ATOM 9452 C C . HIS A 1 1173 ? 14.013 16.833 37.359 1.00 86.62 1173 HIS A C 1
ATOM 9454 O O . HIS A 1 1173 ? 15.095 17.200 36.911 1.00 86.62 1173 HIS A O 1
ATOM 9460 N N . ILE A 1 1174 ? 13.533 17.291 38.523 1.00 86.56 1174 ILE A N 1
ATOM 9461 C CA . ILE A 1 1174 ? 14.230 18.257 39.394 1.00 86.56 1174 ILE A CA 1
ATOM 9462 C C . ILE A 1 1174 ? 15.449 17.621 40.076 1.00 86.56 1174 ILE A C 1
ATOM 9464 O O . ILE A 1 1174 ? 16.405 18.312 40.417 1.00 86.56 1174 ILE A O 1
ATOM 9468 N N . LEU A 1 1175 ? 15.442 16.297 40.258 1.00 88.12 1175 LEU A N 1
ATOM 9469 C CA . LEU A 1 1175 ? 16.445 15.562 41.030 1.00 88.12 1175 LEU A CA 1
ATOM 9470 C C . LEU A 1 1175 ? 17.626 15.057 40.180 1.00 88.12 1175 LEU A C 1
ATOM 9472 O O . LEU A 1 1175 ? 18.685 14.775 40.739 1.00 88.12 1175 LEU A O 1
ATOM 9476 N N . ILE A 1 1176 ? 17.465 14.937 38.851 1.00 81.31 1176 ILE A N 1
ATOM 9477 C CA . ILE A 1 1176 ? 18.402 14.243 37.932 1.00 81.31 1176 ILE A CA 1
ATOM 9478 C C . ILE A 1 1176 ? 19.838 14.775 38.021 1.00 81.31 1176 ILE A C 1
ATOM 9480 O O . ILE A 1 1176 ? 20.785 14.004 37.885 1.00 81.31 1176 ILE A O 1
ATOM 9484 N N . ASN A 1 1177 ? 20.007 16.073 38.270 1.00 80.62 1177 ASN A N 1
ATOM 9485 C CA . ASN A 1 1177 ? 21.327 16.692 38.316 1.00 80.62 1177 ASN A CA 1
ATOM 9486 C C . ASN A 1 1177 ? 21.917 16.782 39.719 1.00 80.62 1177 ASN A C 1
ATOM 9488 O O . ASN A 1 1177 ? 23.104 17.070 39.811 1.00 80.62 1177 ASN A O 1
ATOM 9492 N N . ASP A 1 1178 ? 21.128 16.587 40.777 1.00 82.81 1178 ASP A N 1
ATOM 9493 C CA . ASP A 1 1178 ? 21.551 16.802 42.168 1.00 82.81 1178 ASP A CA 1
ATOM 9494 C C . ASP A 1 1178 ? 21.858 15.512 42.927 1.00 82.81 1178 ASP A C 1
ATOM 9496 O O . ASP A 1 1178 ? 22.586 15.549 43.915 1.00 82.81 1178 ASP A O 1
ATOM 9500 N N . PHE A 1 1179 ? 21.353 14.370 42.458 1.00 84.94 1179 PHE A N 1
ATOM 9501 C CA . PHE A 1 1179 ? 21.531 13.077 43.114 1.00 84.94 1179 PHE A CA 1
ATOM 9502 C C . PHE A 1 1179 ? 21.994 12.006 42.122 1.00 84.94 1179 PHE A C 1
ATOM 9504 O O . PHE A 1 1179 ? 21.723 12.080 40.924 1.00 84.94 1179 PHE A O 1
ATOM 9511 N N . GLN A 1 1180 ? 22.679 10.972 42.622 1.00 80.12 1180 GLN A N 1
ATOM 9512 C CA . GLN A 1 1180 ? 23.060 9.816 41.804 1.00 80.12 1180 GLN A CA 1
ATOM 9513 C C . GLN A 1 1180 ? 21.826 9.095 41.243 1.00 80.12 1180 GLN A C 1
ATOM 9515 O O . GLN A 1 1180 ? 20.778 9.030 41.888 1.00 80.12 1180 GLN A O 1
ATOM 9520 N N . HIS A 1 1181 ? 21.993 8.470 40.074 1.00 78.12 1181 HIS A N 1
ATOM 9521 C CA . HIS A 1 1181 ? 20.936 7.729 39.375 1.00 78.12 1181 HIS A CA 1
ATOM 9522 C C . HIS A 1 1181 ? 20.249 6.664 40.253 1.00 78.12 1181 HIS A C 1
ATOM 9524 O O . HIS A 1 1181 ? 19.059 6.408 40.115 1.00 78.12 1181 HIS A O 1
ATOM 9530 N N . SER A 1 1182 ? 20.975 6.057 41.195 1.00 81.75 1182 SER A N 1
ATOM 9531 C CA . SER A 1 1182 ? 20.427 5.085 42.148 1.00 81.75 1182 SER A CA 1
ATOM 9532 C C . SER A 1 1182 ? 19.367 5.686 43.081 1.00 81.75 1182 SER A C 1
ATOM 9534 O O . SER A 1 1182 ? 18.339 5.053 43.315 1.00 81.75 1182 SER A O 1
ATOM 9536 N N . PHE A 1 1183 ? 19.570 6.906 43.586 1.00 85.44 1183 PHE A N 1
ATOM 9537 C CA . PHE A 1 1183 ? 18.591 7.585 44.442 1.00 85.44 1183 PHE A CA 1
ATOM 9538 C C . PHE A 1 1183 ? 17.386 8.080 43.642 1.00 85.44 1183 PHE A C 1
ATOM 9540 O O . PHE A 1 1183 ? 16.252 7.956 44.100 1.00 85.44 1183 PHE A O 1
ATOM 9547 N N . THR A 1 1184 ? 17.616 8.606 42.437 1.00 85.44 1184 THR A N 1
ATOM 9548 C CA . THR A 1 1184 ? 16.546 9.157 41.594 1.00 85.44 1184 THR A CA 1
ATOM 9549 C C . THR A 1 1184 ? 15.706 8.096 40.895 1.00 85.44 1184 THR A C 1
ATOM 9551 O O . THR A 1 1184 ? 14.594 8.414 40.481 1.00 85.44 1184 THR A O 1
ATOM 9554 N N . GLU A 1 1185 ? 16.185 6.853 40.769 1.00 84.75 1185 GLU A N 1
ATOM 9555 C CA . GLU A 1 1185 ? 15.365 5.739 40.286 1.00 84.75 1185 GLU A CA 1
ATOM 9556 C C . GLU A 1 1185 ? 14.650 4.985 41.396 1.00 84.75 1185 GLU A C 1
ATOM 9558 O O . GLU A 1 1185 ? 13.464 4.720 41.236 1.00 84.75 1185 GLU A O 1
ATOM 9563 N N . ASN A 1 1186 ? 15.309 4.704 42.521 1.00 85.69 1186 ASN A N 1
ATOM 9564 C CA . ASN A 1 1186 ? 14.765 3.777 43.518 1.00 85.69 1186 ASN A CA 1
ATOM 9565 C C . ASN A 1 1186 ? 13.888 4.444 44.589 1.00 85.69 1186 ASN A C 1
ATOM 9567 O O . ASN A 1 1186 ? 13.201 3.735 45.324 1.00 85.69 1186 ASN A O 1
ATOM 9571 N N . TYR A 1 1187 ? 13.888 5.782 44.687 1.00 88.25 1187 TYR A N 1
ATOM 9572 C CA . TYR A 1 1187 ? 13.145 6.515 45.719 1.00 88.25 1187 TYR A CA 1
ATOM 9573 C C . TYR A 1 1187 ? 12.202 7.594 45.157 1.00 88.25 1187 TYR A C 1
ATOM 9575 O O . TYR A 1 1187 ? 12.390 8.127 44.057 1.00 88.25 1187 TYR A O 1
ATOM 9583 N N . ILE A 1 1188 ? 11.177 7.923 45.944 1.00 88.75 1188 ILE A N 1
ATOM 9584 C CA . ILE A 1 1188 ? 10.254 9.049 45.785 1.00 88.75 1188 ILE A CA 1
ATOM 9585 C C . ILE A 1 1188 ? 10.539 10.042 46.907 1.00 88.75 1188 ILE A C 1
ATOM 9587 O O . ILE A 1 1188 ? 10.534 9.687 48.083 1.00 88.75 1188 ILE A O 1
ATOM 9591 N N . PHE A 1 1189 ? 10.801 11.290 46.535 1.00 90.69 1189 PHE A N 1
ATOM 9592 C CA . PHE A 1 1189 ? 11.141 12.350 47.473 1.00 90.69 1189 PHE A CA 1
ATOM 9593 C C . PHE A 1 1189 ? 9.849 13.058 47.885 1.00 90.69 1189 PHE A C 1
ATOM 9595 O O . PHE A 1 1189 ? 9.161 13.630 47.039 1.00 90.69 1189 PHE A O 1
ATOM 9602 N N . MET A 1 1190 ? 9.510 13.005 49.172 1.00 89.19 1190 MET A N 1
ATOM 9603 C CA . MET A 1 1190 ? 8.301 13.606 49.737 1.00 89.19 1190 MET A CA 1
ATOM 9604 C C . MET A 1 1190 ? 8.673 14.618 50.814 1.00 89.19 1190 MET A C 1
ATOM 9606 O O . MET A 1 1190 ? 9.276 14.263 51.826 1.00 89.19 1190 MET A O 1
ATOM 9610 N N . ARG A 1 1191 ? 8.323 15.886 50.605 1.00 88.50 1191 ARG A N 1
ATOM 9611 C CA . ARG A 1 1191 ? 8.574 16.965 51.563 1.00 88.50 1191 ARG A CA 1
ATOM 9612 C C . ARG A 1 1191 ? 7.392 17.101 52.509 1.00 88.50 1191 ARG A C 1
ATOM 9614 O O . ARG A 1 1191 ? 6.281 17.312 52.043 1.00 88.50 1191 ARG A O 1
ATOM 9621 N N . ASN A 1 1192 ? 7.637 17.046 53.811 1.00 87.38 1192 ASN A N 1
ATOM 9622 C CA . ASN A 1 1192 ? 6.642 17.411 54.814 1.00 87.38 1192 ASN A CA 1
ATOM 9623 C C . ASN A 1 1192 ? 6.511 18.944 54.875 1.00 87.38 1192 ASN A C 1
ATOM 9625 O O . ASN A 1 1192 ? 7.516 19.654 54.988 1.00 87.38 1192 ASN A O 1
ATOM 9629 N N . ASP A 1 1193 ? 5.285 19.454 54.770 1.00 80.94 1193 ASP A N 1
ATOM 9630 C CA . ASP A 1 1193 ? 5.033 20.894 54.680 1.00 80.94 1193 ASP A CA 1
ATOM 9631 C C . ASP A 1 1193 ? 5.288 21.644 55.995 1.00 80.94 1193 ASP A C 1
ATOM 9633 O O . ASP A 1 1193 ? 5.721 22.797 55.948 1.00 80.94 1193 ASP A O 1
ATOM 9637 N N . GLU A 1 1194 ? 5.081 20.993 57.141 1.00 80.25 1194 GLU A N 1
ATOM 9638 C CA . GLU A 1 1194 ? 5.236 21.592 58.472 1.00 80.25 1194 GLU A CA 1
ATOM 9639 C C . GLU A 1 1194 ? 6.697 21.605 58.928 1.00 80.25 1194 GLU A C 1
ATOM 9641 O O . GLU A 1 1194 ? 7.214 22.628 59.375 1.00 80.25 1194 GLU A O 1
ATOM 9646 N N . THR A 1 1195 ? 7.388 20.471 58.789 1.00 82.06 1195 THR A N 1
ATOM 9647 C CA . THR A 1 1195 ? 8.773 20.308 59.267 1.00 82.06 1195 THR A CA 1
ATOM 9648 C C . THR A 1 1195 ? 9.818 20.707 58.226 1.00 82.06 1195 THR A C 1
ATOM 9650 O O . THR A 1 1195 ? 10.974 20.951 58.565 1.00 82.06 1195 THR A O 1
ATOM 9653 N N . GLY A 1 1196 ? 9.446 20.751 56.942 1.00 79.88 1196 GLY A N 1
ATOM 9654 C CA . GLY A 1 1196 ? 10.364 21.005 55.830 1.00 79.88 1196 GLY A CA 1
ATOM 9655 C C . GLY A 1 1196 ? 11.329 19.855 55.518 1.00 79.88 1196 GLY A C 1
ATOM 9656 O O . GLY A 1 1196 ? 12.168 20.007 54.628 1.00 79.88 1196 GLY A O 1
ATOM 9657 N N . ILE A 1 1197 ? 11.218 18.718 56.212 1.00 87.25 1197 ILE A N 1
ATOM 9658 C CA . ILE A 1 1197 ? 12.053 17.526 56.011 1.00 87.25 1197 ILE A CA 1
ATOM 9659 C C . ILE A 1 1197 ? 11.621 16.805 54.729 1.00 87.25 1197 ILE A C 1
ATOM 9661 O O . ILE A 1 1197 ? 10.425 16.617 54.492 1.00 87.25 1197 ILE A O 1
ATOM 9665 N N . ILE A 1 1198 ? 12.586 16.369 53.911 1.00 89.75 1198 ILE A N 1
ATOM 9666 C CA . ILE A 1 1198 ? 12.320 15.562 52.711 1.00 89.75 1198 ILE A CA 1
ATOM 9667 C C . ILE A 1 1198 ? 12.654 14.104 53.008 1.00 89.75 1198 ILE A C 1
ATOM 9669 O O . ILE A 1 1198 ? 13.801 13.766 53.288 1.00 89.75 1198 ILE A O 1
ATOM 9673 N N . GLN A 1 1199 ? 11.654 13.237 52.920 1.00 89.38 1199 GLN A N 1
ATOM 9674 C CA . GLN A 1 1199 ? 11.783 11.796 53.101 1.00 89.38 1199 GLN A CA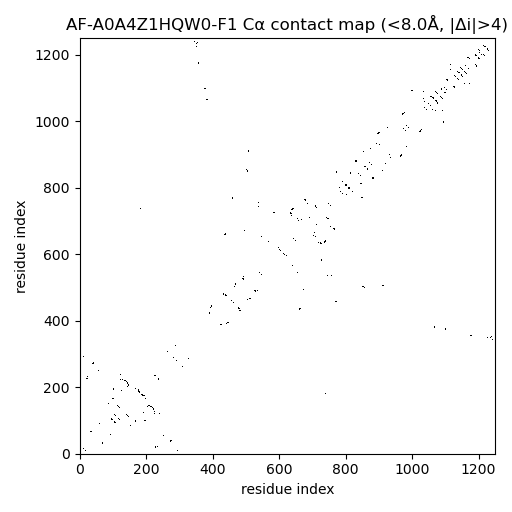 1
ATOM 9675 C C . GLN A 1 1199 ? 11.964 11.119 51.742 1.00 89.38 1199 GLN A C 1
ATOM 9677 O O . GLN A 1 1199 ? 11.225 11.412 50.801 1.00 89.38 1199 GLN A O 1
ATOM 9682 N N . LEU A 1 1200 ? 12.934 10.213 51.632 1.00 89.38 1200 LEU A N 1
ATOM 9683 C CA . LEU A 1 1200 ? 13.128 9.373 50.454 1.00 89.38 1200 LEU A CA 1
ATOM 9684 C C . LEU A 1 1200 ? 12.486 8.014 50.720 1.00 89.38 1200 LEU A C 1
ATOM 9686 O O . LEU A 1 1200 ? 13.063 7.179 51.416 1.00 89.38 1200 LEU A O 1
ATOM 9690 N N . ARG A 1 1201 ? 11.317 7.791 50.121 1.00 87.69 1201 ARG A N 1
ATOM 9691 C CA . ARG A 1 1201 ? 10.551 6.549 50.264 1.00 87.69 1201 ARG A CA 1
ATOM 9692 C C . ARG A 1 1201 ? 10.815 5.609 49.091 1.00 87.69 1201 ARG A C 1
ATOM 9694 O O . ARG A 1 1201 ? 10.840 6.099 47.961 1.00 87.69 1201 ARG A O 1
ATOM 9701 N N . PRO A 1 1202 ? 11.034 4.300 49.292 1.00 85.69 1202 PRO A N 1
ATOM 9702 C CA . PRO A 1 1202 ? 11.212 3.360 48.186 1.00 85.69 1202 PRO A CA 1
ATOM 9703 C C . PRO A 1 1202 ? 10.038 3.416 47.199 1.00 85.69 1202 PRO A C 1
ATOM 9705 O O . PRO A 1 1202 ? 8.885 3.501 47.621 1.00 85.69 1202 PRO A O 1
ATOM 9708 N N . VAL A 1 1203 ? 10.316 3.346 45.892 1.00 83.75 1203 VAL A N 1
ATOM 9709 C CA . VAL A 1 1203 ? 9.273 3.409 44.842 1.00 83.75 1203 VAL A CA 1
ATOM 9710 C C . VAL A 1 1203 ? 8.235 2.295 44.985 1.00 83.75 1203 VAL A C 1
ATOM 9712 O O . VAL A 1 1203 ? 7.063 2.533 44.711 1.00 83.75 1203 VAL A O 1
ATOM 9715 N N . ASP A 1 1204 ? 8.638 1.123 45.477 1.00 77.50 1204 ASP A N 1
ATOM 9716 C CA . ASP A 1 1204 ? 7.736 -0.017 45.677 1.00 77.50 1204 ASP A CA 1
ATOM 9717 C C . ASP A 1 1204 ? 6.780 0.179 46.870 1.00 77.50 1204 ASP A C 1
ATOM 9719 O O . ASP A 1 1204 ? 5.731 -0.456 46.933 1.00 77.50 1204 ASP A O 1
ATOM 9723 N N . MET A 1 1205 ? 7.121 1.063 47.819 1.00 78.81 1205 MET A N 1
ATOM 9724 C CA . MET A 1 1205 ? 6.370 1.285 49.065 1.00 78.81 1205 MET A CA 1
ATOM 9725 C C . MET A 1 1205 ? 6.241 2.785 49.406 1.00 78.81 1205 MET A C 1
ATOM 9727 O O . MET A 1 1205 ? 6.621 3.209 50.499 1.00 78.81 1205 MET A O 1
ATOM 9731 N N . PRO A 1 1206 ? 5.671 3.622 48.518 1.00 78.81 1206 PRO A N 1
ATOM 9732 C CA . PRO A 1 1206 ? 5.741 5.081 48.651 1.00 78.81 1206 PRO A CA 1
ATOM 9733 C C . PRO A 1 1206 ? 4.845 5.648 49.767 1.00 78.81 1206 PRO A C 1
ATOM 9735 O O . PRO A 1 1206 ? 5.002 6.798 50.183 1.00 78.81 1206 PRO A O 1
ATOM 9738 N N . TRP A 1 1207 ? 3.906 4.848 50.275 1.00 81.19 1207 TRP A N 1
ATOM 9739 C CA . TRP A 1 1207 ? 2.926 5.256 51.287 1.00 81.19 1207 TRP A CA 1
ATOM 9740 C C . TRP A 1 1207 ? 3.340 4.895 52.719 1.00 81.19 1207 TRP A C 1
ATOM 9742 O O . TRP A 1 1207 ? 2.756 5.418 53.668 1.00 81.19 1207 TRP A O 1
ATOM 9752 N N . ASN A 1 1208 ? 4.352 4.044 52.903 1.00 72.25 1208 ASN A N 1
ATOM 9753 C CA . ASN A 1 1208 ? 4.788 3.620 54.230 1.00 72.25 1208 ASN A CA 1
ATOM 9754 C C . ASN A 1 1208 ? 5.943 4.495 54.718 1.00 72.25 1208 ASN A C 1
ATOM 9756 O O . ASN A 1 1208 ? 7.000 4.538 54.105 1.00 72.25 1208 ASN A O 1
ATOM 9760 N N . SER A 1 1209 ? 5.755 5.168 55.852 1.00 65.00 1209 SER A N 1
ATOM 9761 C CA . SER A 1 1209 ? 6.832 5.851 56.569 1.00 65.00 1209 SER A CA 1
ATOM 9762 C C . SER A 1 1209 ? 7.538 4.840 57.479 1.00 65.00 1209 SER A C 1
ATOM 9764 O O . SER A 1 1209 ? 7.052 4.556 58.576 1.00 65.00 1209 SER A O 1
ATOM 9766 N N . SER A 1 1210 ? 8.648 4.245 57.035 1.00 57.88 1210 SER A N 1
ATOM 9767 C CA . SER A 1 1210 ? 9.432 3.349 57.893 1.00 57.88 1210 SER A CA 1
ATOM 9768 C C . SER A 1 1210 ? 10.487 4.126 58.695 1.00 57.88 1210 SER A C 1
ATOM 9770 O O . SER A 1 1210 ? 11.091 5.086 58.217 1.00 57.88 1210 SER A O 1
ATOM 9772 N N . ASN A 1 1211 ? 10.734 3.711 59.942 1.00 52.03 1211 ASN A N 1
ATOM 9773 C CA . ASN A 1 1211 ? 11.667 4.362 60.873 1.00 52.03 1211 ASN A CA 1
ATOM 9774 C C . ASN A 1 1211 ? 13.154 4.142 60.508 1.00 52.03 1211 ASN A C 1
ATOM 9776 O O . ASN A 1 1211 ? 13.975 3.965 61.401 1.00 52.03 1211 ASN A O 1
ATOM 9780 N N . GLY A 1 1212 ? 13.540 4.107 59.229 1.00 57.38 1212 GLY A N 1
ATOM 9781 C CA . GLY A 1 1212 ? 14.914 3.816 58.786 1.00 57.38 1212 GLY A CA 1
ATOM 9782 C C . GLY A 1 1212 ? 15.239 4.230 57.350 1.00 57.38 1212 GLY A C 1
ATOM 9783 O O . GLY A 1 1212 ? 16.127 3.639 56.741 1.00 57.38 1212 GLY A O 1
ATOM 9784 N N . GLU A 1 1213 ? 14.505 5.194 56.796 1.00 71.31 1213 GLU A N 1
ATOM 9785 C CA . GLU A 1 1213 ? 14.692 5.691 55.430 1.00 71.31 1213 GLU A CA 1
ATOM 9786 C C . GLU A 1 1213 ? 15.609 6.915 55.364 1.00 71.31 1213 GLU A C 1
ATOM 9788 O O . GLU A 1 1213 ? 15.843 7.607 56.356 1.00 71.31 1213 GLU A O 1
ATOM 9793 N N . TRP A 1 1214 ? 16.147 7.170 54.171 1.00 85.69 1214 TRP A N 1
ATOM 9794 C CA . TRP A 1 1214 ? 16.981 8.335 53.904 1.00 85.69 1214 TRP A CA 1
ATOM 9795 C C . TRP A 1 1214 ? 16.166 9.628 54.031 1.00 85.69 1214 TRP A C 1
ATOM 9797 O O . TRP A 1 1214 ? 15.062 9.738 53.499 1.00 85.69 1214 TRP A O 1
ATOM 9807 N N . GLN A 1 1215 ? 16.717 10.628 54.713 1.00 88.69 1215 GLN A N 1
ATOM 9808 C CA . GLN A 1 1215 ? 16.079 11.925 54.912 1.00 88.69 1215 GLN A CA 1
ATOM 9809 C C . GLN A 1 1215 ? 17.044 13.057 54.594 1.00 88.69 1215 GLN A C 1
ATOM 9811 O O . GLN A 1 1215 ? 18.231 12.987 54.924 1.00 88.69 1215 GLN A O 1
ATOM 9816 N N . ILE A 1 1216 ? 16.512 14.111 53.980 1.00 88.12 1216 ILE A N 1
ATOM 9817 C CA . ILE A 1 1216 ? 17.199 15.385 53.819 1.00 88.12 1216 ILE A CA 1
ATOM 9818 C C . ILE A 1 1216 ? 16.675 16.333 54.885 1.00 88.12 1216 ILE A C 1
ATOM 9820 O O . ILE A 1 1216 ? 15.496 16.700 54.883 1.00 88.12 1216 ILE A O 1
ATOM 9824 N N . THR A 1 1217 ? 17.565 16.739 55.780 1.00 84.75 1217 THR A N 1
ATOM 9825 C CA . THR A 1 1217 ? 17.278 17.722 56.823 1.00 84.75 1217 THR A CA 1
ATOM 9826 C C . THR A 1 1217 ? 18.019 19.022 56.537 1.00 84.75 1217 THR A C 1
ATOM 9828 O O . THR A 1 1217 ? 19.115 19.030 55.969 1.00 84.75 1217 THR A O 1
ATOM 9831 N N . ASN A 1 1218 ? 17.390 20.137 56.904 1.00 77.00 1218 ASN A N 1
ATOM 9832 C CA . ASN A 1 1218 ? 18.003 21.457 56.850 1.00 77.00 1218 ASN A CA 1
ATOM 9833 C C . ASN A 1 1218 ? 18.623 21.757 58.217 1.00 77.00 1218 ASN A C 1
ATOM 9835 O O . ASN A 1 1218 ? 17.912 21.794 59.224 1.00 77.00 1218 ASN A O 1
ATOM 9839 N N . SER A 1 1219 ? 19.942 21.942 58.267 1.00 63.72 1219 SER A N 1
ATOM 9840 C CA . SER A 1 1219 ? 20.604 22.394 59.490 1.00 63.72 1219 SER A CA 1
ATOM 9841 C C . SER A 1 1219 ? 20.297 23.878 59.737 1.00 63.72 1219 SER A C 1
ATOM 9843 O O . SER A 1 1219 ? 19.959 24.628 58.820 1.00 63.72 1219 SER A O 1
ATOM 9845 N N . SER A 1 1220 ? 20.492 24.358 60.964 1.00 54.81 1220 SER A N 1
ATOM 9846 C CA . SER A 1 1220 ? 20.310 25.769 61.347 1.00 54.81 1220 SER A CA 1
ATOM 9847 C C . SER A 1 1220 ? 21.187 26.779 60.570 1.00 54.81 1220 SER A C 1
ATOM 9849 O O . SER A 1 1220 ? 21.070 27.980 60.800 1.00 54.81 1220 SER A O 1
ATOM 9851 N N . LYS A 1 1221 ? 22.031 26.326 59.626 1.00 55.72 1221 LYS A N 1
ATOM 9852 C CA . LYS A 1 1221 ? 22.907 27.137 58.761 1.00 55.72 1221 LYS A CA 1
ATOM 9853 C C . LYS A 1 1221 ? 22.562 27.093 57.254 1.00 55.72 1221 LYS A C 1
ATOM 9855 O O . LYS A 1 1221 ? 23.420 27.432 56.447 1.00 55.72 1221 LYS A O 1
ATOM 9860 N N . GLN A 1 1222 ? 21.349 26.689 56.848 1.00 64.81 1222 GLN A N 1
ATOM 9861 C CA . GLN A 1 1222 ? 20.935 26.539 55.427 1.00 64.81 1222 GLN A CA 1
ATOM 9862 C C . GLN A 1 1222 ? 21.731 25.488 54.616 1.00 64.81 1222 GLN A C 1
ATOM 9864 O O . GLN A 1 1222 ? 21.763 25.527 53.375 1.00 64.81 1222 GLN A O 1
ATOM 9869 N N . THR A 1 1223 ? 22.375 24.539 55.301 1.00 75.19 1223 THR A N 1
ATOM 9870 C CA . THR A 1 1223 ? 23.045 23.390 54.678 1.00 75.19 1223 THR A CA 1
ATOM 9871 C C . THR A 1 1223 ? 22.138 22.167 54.724 1.00 75.19 1223 THR A C 1
ATOM 9873 O O . THR A 1 1223 ? 21.465 21.918 55.726 1.00 75.19 1223 THR A O 1
ATOM 9876 N N . PHE A 1 1224 ? 22.125 21.401 53.635 1.00 83.81 1224 PHE A N 1
ATOM 9877 C CA . PHE A 1 1224 ? 21.289 20.213 53.499 1.00 83.81 1224 PHE A CA 1
ATOM 9878 C C . PHE A 1 1224 ? 22.145 18.956 53.550 1.00 83.81 1224 PHE A C 1
ATOM 9880 O O . PHE A 1 1224 ? 23.184 18.884 52.891 1.00 83.81 1224 PHE A O 1
ATOM 9887 N N . HIS A 1 1225 ? 21.687 17.970 54.315 1.00 84.31 1225 HIS A N 1
ATOM 9888 C CA . HIS A 1 1225 ? 22.390 16.705 54.509 1.00 84.31 1225 HIS A CA 1
ATOM 9889 C C . HIS A 1 1225 ? 21.441 15.539 54.252 1.00 84.31 1225 HIS A C 1
ATOM 9891 O O . HIS A 1 1225 ? 20.356 15.499 54.826 1.00 84.31 1225 HIS A O 1
ATOM 9897 N N . LEU A 1 1226 ? 21.857 14.590 53.409 1.00 87.25 1226 LEU A N 1
ATOM 9898 C CA . LEU A 1 1226 ? 21.137 13.337 53.173 1.00 87.25 1226 LEU A CA 1
ATOM 9899 C C . LEU A 1 1226 ? 21.703 12.262 54.098 1.00 87.25 1226 LEU A C 1
ATOM 9901 O O . LEU A 1 1226 ? 22.867 11.881 53.975 1.00 87.25 1226 LEU A O 1
ATOM 9905 N N . SER A 1 1227 ? 20.881 11.771 55.018 1.00 85.50 1227 SER A N 1
ATOM 9906 C CA . SER A 1 1227 ? 21.308 10.815 56.039 1.00 85.50 1227 SER A CA 1
ATOM 9907 C C . SER A 1 1227 ? 20.286 9.710 56.266 1.00 85.50 1227 SER A C 1
ATOM 9909 O O . SER A 1 1227 ? 19.090 9.898 56.062 1.00 85.50 1227 SER A O 1
ATOM 9911 N N . ASN A 1 1228 ? 20.768 8.548 56.690 1.00 83.62 1228 ASN A N 1
ATOM 9912 C CA . ASN A 1 1228 ? 19.960 7.442 57.177 1.00 83.62 1228 ASN A CA 1
ATOM 9913 C C . ASN A 1 1228 ? 20.652 6.848 58.406 1.00 83.62 1228 ASN A C 1
ATOM 9915 O O . ASN A 1 1228 ? 21.609 6.096 58.245 1.00 83.62 1228 ASN A O 1
ATOM 9919 N N . LYS A 1 1229 ? 20.177 7.194 59.611 1.00 74.44 1229 LYS A N 1
ATOM 9920 C CA . LYS A 1 1229 ? 20.659 6.739 60.934 1.00 74.44 1229 LYS A CA 1
ATOM 9921 C C . LYS A 1 1229 ? 22.182 6.757 61.142 1.00 74.44 1229 LYS A C 1
ATOM 9923 O O . LYS A 1 1229 ? 22.673 7.594 61.887 1.00 74.44 1229 LYS A O 1
ATOM 9928 N N . SER A 1 1230 ? 22.908 5.813 60.541 1.00 69.25 1230 SER A N 1
ATOM 9929 C CA . SER A 1 1230 ? 24.361 5.619 60.637 1.00 69.25 1230 SER A CA 1
ATOM 9930 C C . SER A 1 1230 ? 25.145 6.028 59.382 1.00 69.25 1230 SER A C 1
ATOM 9932 O O . SER A 1 1230 ? 26.373 6.000 59.409 1.00 69.25 1230 SER A O 1
ATOM 9934 N N . MET A 1 1231 ? 24.473 6.393 58.286 1.00 77.19 1231 MET A N 1
ATOM 9935 C CA . MET A 1 1231 ? 25.099 6.746 57.007 1.00 77.19 1231 MET A CA 1
ATOM 9936 C C . MET A 1 1231 ? 24.737 8.169 56.581 1.00 77.19 1231 MET A C 1
ATOM 9938 O O . MET A 1 1231 ? 23.597 8.600 56.741 1.00 77.19 1231 MET A O 1
ATOM 9942 N N . VAL A 1 1232 ? 25.699 8.883 55.994 1.00 78.44 1232 VAL A N 1
ATOM 9943 C CA . VAL A 1 1232 ? 25.517 10.213 55.392 1.00 78.44 1232 VAL A CA 1
ATOM 9944 C C . VAL A 1 1232 ? 26.062 10.168 53.967 1.00 78.44 1232 VAL A C 1
ATOM 9946 O O . VAL A 1 1232 ? 27.119 9.582 53.728 1.00 78.44 1232 VAL A O 1
ATOM 9949 N N . ALA A 1 1233 ? 25.325 10.729 53.012 1.00 80.44 1233 ALA A N 1
ATOM 9950 C CA . ALA A 1 1233 ? 25.728 10.744 51.611 1.00 80.44 1233 ALA A CA 1
ATOM 9951 C C . ALA A 1 1233 ? 26.706 11.892 51.315 1.00 80.44 1233 ALA A C 1
ATOM 9953 O O . ALA A 1 1233 ? 26.573 12.990 51.853 1.00 80.44 1233 ALA A O 1
ATOM 9954 N N . ILE A 1 1234 ? 27.662 11.627 50.422 1.00 78.31 1234 ILE A N 1
ATOM 9955 C CA . ILE A 1 1234 ? 28.600 12.621 49.888 1.00 78.31 1234 ILE A CA 1
ATOM 9956 C C . ILE A 1 1234 ? 27.996 13.272 48.641 1.00 78.31 1234 ILE A C 1
ATOM 9958 O O . ILE A 1 1234 ? 27.402 12.586 47.804 1.00 78.31 1234 ILE A O 1
ATOM 9962 N N . ASP A 1 1235 ? 28.165 14.586 48.507 1.00 80.94 1235 ASP A N 1
ATOM 9963 C CA . ASP A 1 1235 ? 27.674 15.348 47.362 1.00 80.94 1235 ASP A CA 1
ATOM 9964 C C . ASP A 1 1235 ? 28.393 14.949 46.067 1.00 80.94 1235 ASP A C 1
ATOM 9966 O O . ASP A 1 1235 ? 29.622 14.850 45.999 1.00 80.94 1235 ASP A O 1
ATOM 9970 N N . ILE A 1 1236 ? 27.623 14.773 44.992 1.00 74.31 1236 ILE A N 1
ATOM 9971 C CA . ILE A 1 1236 ? 28.156 14.372 43.681 1.00 74.31 1236 ILE A CA 1
ATOM 9972 C C . ILE A 1 1236 ? 29.085 15.426 43.058 1.00 74.31 1236 ILE A C 1
ATOM 9974 O O . ILE A 1 1236 ? 29.818 15.106 42.120 1.00 74.31 1236 ILE A O 1
ATOM 9978 N N . ARG A 1 1237 ? 29.065 16.673 43.554 1.00 73.06 1237 ARG A N 1
ATOM 9979 C CA . ARG A 1 1237 ? 29.887 17.790 43.066 1.00 73.06 1237 ARG A CA 1
ATOM 9980 C C . ARG A 1 1237 ? 31.027 18.152 44.016 1.00 73.06 1237 ARG A C 1
ATOM 9982 O O . ARG A 1 1237 ? 31.661 19.187 43.813 1.00 73.06 1237 ARG A O 1
ATOM 9989 N N . SER A 1 1238 ? 31.337 17.303 45.001 1.00 71.50 1238 SER A N 1
ATOM 9990 C CA . SER A 1 1238 ? 32.547 17.464 45.812 1.00 71.50 1238 SER A CA 1
ATOM 9991 C C . SER A 1 1238 ? 33.784 17.608 44.907 1.00 71.50 1238 SER A C 1
ATOM 9993 O O . SER A 1 1238 ? 34.103 16.747 44.077 1.00 71.50 1238 SER A O 1
ATOM 9995 N N . VAL A 1 1239 ? 34.504 18.723 45.073 1.00 57.31 1239 VAL A N 1
ATOM 9996 C CA . VAL A 1 1239 ? 35.650 19.138 44.243 1.00 57.31 1239 VAL A CA 1
ATOM 9997 C C . VAL A 1 1239 ? 36.798 18.120 44.305 1.00 57.31 1239 VAL A C 1
ATOM 9999 O O . VAL A 1 1239 ? 37.525 17.934 43.323 1.00 57.31 1239 VAL A O 1
ATOM 10002 N N . LYS A 1 1240 ? 36.957 17.416 45.433 1.00 59.00 1240 LYS A N 1
ATOM 10003 C CA . LYS A 1 1240 ? 37.979 16.371 45.609 1.00 59.00 1240 LYS A CA 1
ATOM 10004 C C . LYS A 1 1240 ? 37.591 15.061 44.915 1.00 59.00 1240 LYS A C 1
ATOM 10006 O O . LYS A 1 1240 ? 38.468 14.389 44.367 1.00 59.00 1240 LYS A O 1
ATOM 10011 N N . PHE A 1 1241 ? 36.297 14.741 44.850 1.00 53.22 1241 PHE A N 1
ATOM 10012 C CA . PHE A 1 1241 ? 35.778 13.578 44.124 1.00 53.22 1241 PHE A CA 1
ATOM 10013 C C . PHE A 1 1241 ? 35.841 13.783 42.594 1.00 53.22 1241 PHE A C 1
ATOM 10015 O O . PHE A 1 1241 ? 36.325 12.915 41.863 1.00 53.22 1241 PHE A O 1
ATOM 10022 N N . TYR A 1 1242 ? 35.463 14.970 42.102 1.00 48.16 1242 TYR A N 1
ATOM 10023 C CA . TYR A 1 1242 ? 35.411 15.290 40.665 1.00 48.16 1242 TYR A CA 1
ATOM 10024 C C . TYR A 1 1242 ? 36.800 15.413 39.997 1.00 48.16 1242 TYR A C 1
ATOM 10026 O O . TYR A 1 1242 ? 37.012 14.922 38.883 1.00 48.16 1242 TYR A O 1
ATOM 10034 N N . ASN A 1 1243 ? 37.788 16.006 40.684 1.00 48.38 1243 ASN A N 1
ATOM 10035 C CA . ASN A 1 1243 ? 39.138 16.233 40.137 1.00 48.38 1243 ASN A CA 1
ATOM 10036 C C . ASN A 1 1243 ? 39.990 14.957 39.983 1.00 48.38 1243 ASN A C 1
ATOM 10038 O O . ASN A 1 1243 ? 40.935 14.937 39.190 1.00 48.38 1243 ASN A O 1
ATOM 10042 N N . ARG A 1 1244 ? 39.687 13.877 40.718 1.00 50.81 1244 ARG A N 1
ATOM 10043 C CA . ARG A 1 1244 ? 40.374 12.581 40.545 1.00 50.81 1244 ARG A CA 1
ATOM 10044 C C . ARG A 1 1244 ? 39.726 11.707 39.473 1.00 50.81 1244 ARG A C 1
ATOM 10046 O O . ARG A 1 1244 ? 40.453 11.005 38.777 1.00 50.81 1244 ARG A O 1
ATOM 10053 N N . TYR A 1 1245 ? 38.407 11.802 39.290 1.00 43.28 1245 TYR A N 1
ATOM 10054 C CA . TYR A 1 1245 ? 37.688 11.052 38.254 1.00 43.28 1245 TYR A CA 1
ATOM 10055 C C . TYR A 1 1245 ? 38.048 11.530 36.834 1.00 43.28 1245 TYR A C 1
ATOM 10057 O O . TYR A 1 1245 ? 38.186 10.728 35.916 1.00 43.28 1245 TYR A O 1
ATOM 10065 N N . THR A 1 1246 ? 38.291 12.833 36.658 1.00 43.06 1246 THR A N 1
ATOM 10066 C CA . THR A 1 1246 ? 38.671 13.431 35.362 1.00 43.06 1246 THR A CA 1
ATOM 10067 C C . THR A 1 1246 ? 40.155 13.273 35.008 1.00 43.06 1246 THR A C 1
ATOM 10069 O O . THR A 1 1246 ? 40.489 13.194 33.830 1.00 43.06 1246 THR A O 1
ATOM 10072 N N . ARG A 1 1247 ? 41.064 13.140 35.988 1.00 44.09 1247 ARG A N 1
ATOM 10073 C CA . ARG A 1 1247 ? 42.501 12.889 35.727 1.00 44.09 1247 ARG A CA 1
ATOM 10074 C C . ARG A 1 1247 ? 42.843 11.456 35.298 1.00 44.09 1247 ARG A C 1
ATOM 10076 O O . ARG A 1 1247 ? 43.971 11.228 34.880 1.00 44.09 1247 ARG A O 1
ATOM 10083 N N . GLN A 1 1248 ? 41.911 10.507 35.387 1.00 41.75 1248 GLN A N 1
ATOM 10084 C CA . GLN A 1 1248 ? 42.114 9.115 34.952 1.00 41.75 1248 GLN A CA 1
ATOM 10085 C C . GLN A 1 1248 ? 41.504 8.792 33.572 1.00 41.75 1248 GLN A C 1
ATOM 10087 O O . GLN A 1 1248 ? 41.566 7.641 33.147 1.00 41.75 1248 GLN A O 1
ATOM 10092 N N . LEU A 1 1249 ? 40.935 9.781 32.869 1.00 35.81 1249 LEU A N 1
ATOM 10093 C CA . LEU A 1 1249 ? 40.257 9.611 31.572 1.00 35.81 1249 LEU A CA 1
ATOM 10094 C C . LEU A 1 1249 ? 40.938 10.333 30.386 1.00 35.81 1249 LEU A C 1
ATOM 10096 O O . LEU A 1 1249 ? 40.339 10.395 29.315 1.00 35.81 1249 LEU A O 1
ATOM 10100 N N . ASN A 1 1250 ? 42.176 10.822 30.548 1.00 32.12 1250 ASN A N 1
ATOM 10101 C CA . ASN A 1 1250 ? 43.021 11.319 29.448 1.00 32.12 1250 ASN A CA 1
ATOM 10102 C C . ASN A 1 1250 ? 44.196 10.385 29.169 1.00 32.12 1250 ASN A C 1
ATOM 10104 O O . ASN A 1 1250 ? 44.864 9.990 30.154 1.00 32.12 1250 ASN A O 1
#

InterPro domains:
  IPR046541 Domain of unknown function DUF6606 [PF20255] (10-278)

Mean predicted aligned error: 17.85 Å

pLDDT: mean 83.84, std 12.37, range [32.12, 98.06]

Solvent-accessible surface area (backbone atoms only — not comparable to full-atom values): 70147 Å² total; per-residue (Å²): 136,80,92,75,74,66,58,65,62,48,40,51,58,73,68,52,59,94,80,72,64,39,38,61,81,60,57,83,70,50,52,57,56,52,49,54,50,52,41,53,49,50,50,56,50,40,74,74,44,60,81,93,63,28,63,52,48,54,44,50,46,52,21,46,57,72,54,57,75,65,94,80,61,91,62,64,79,61,65,53,50,60,55,43,66,76,66,57,48,77,73,34,50,46,53,54,75,34,70,56,31,29,30,38,41,39,37,36,33,44,95,64,33,37,37,44,31,23,28,72,54,57,74,47,58,65,60,60,73,70,46,84,86,62,49,76,46,66,39,56,52,55,35,27,34,31,48,47,71,61,65,70,34,64,70,51,46,51,52,56,45,55,52,53,55,50,43,49,75,51,69,61,78,86,42,43,36,70,42,74,57,75,91,42,78,43,79,35,85,69,46,44,44,52,27,48,66,54,57,41,52,48,46,53,60,50,30,77,73,39,38,76,49,90,71,91,58,49,79,43,69,52,84,66,53,86,30,70,57,101,60,86,46,48,14,58,56,55,41,64,59,52,47,54,55,47,54,48,46,64,57,50,51,59,93,91,47,94,63,89,72,50,56,65,40,53,51,50,56,51,51,49,52,45,56,52,50,54,56,45,71,80,43,101,61,56,70,66,57,56,50,53,52,46,52,55,50,50,58,50,44,70,74,35,59,95,75,54,58,69,69,60,51,52,55,49,50,53,51,49,50,54,53,52,50,61,63,59,76,72,59,90,75,89,81,82,89,82,85,84,80,78,91,74,71,54,77,77,69,32,29,44,47,77,36,72,51,48,48,56,52,57,66,48,54,77,68,63,81,71,66,81,82,68,75,60,80,71,74,79,83,51,73,70,74,70,74,89,51,50,88,58,81,82,83,82,68,79,71,60,78,76,52,94,52,74,66,61,59,51,51,52,51,51,43,50,50,50,35,52,74,77,22,43,69,62,30,47,74,76,45,64,84,44,69,69,54,49,49,53,49,41,48,45,51,53,53,51,48,60,51,46,58,66,76,33,58,95,37,18,51,56,39,22,50,48,52,52,50,51,48,55,55,45,52,55,43,50,55,36,30,41,68,79,41,56,75,56,41,42,34,59,86,72,76,62,66,77,59,58,30,42,31,30,46,71,43,44,72,55,36,43,52,50,46,54,51,38,50,48,48,51,53,46,41,67,64,20,50,91,86,46,56,57,77,80,39,47,41,60,42,88,67,14,58,36,25,50,50,30,78,72,29,70,67,44,49,52,50,50,53,50,54,55,50,53,48,52,52,53,53,53,55,50,51,54,52,49,54,52,50,48,54,56,32,50,55,23,47,53,45,30,70,77,41,65,83,45,69,38,80,44,76,51,65,69,81,95,59,58,40,84,41,81,39,74,38,93,84,24,68,18,60,49,24,45,51,53,29,70,64,37,65,46,67,44,47,62,42,72,56,58,90,50,64,44,49,33,37,21,51,47,31,71,32,59,60,54,67,55,54,48,40,45,51,38,50,52,48,44,46,50,49,75,62,26,29,65,85,71,94,76,74,75,73,44,82,52,48,42,50,86,71,46,83,48,38,88,62,50,74,59,86,81,60,40,65,42,63,28,9,70,39,70,41,52,74,80,38,91,68,21,58,41,43,48,96,76,59,43,72,74,72,32,54,35,70,39,43,59,52,75,39,37,22,42,40,80,86,85,49,34,38,75,50,59,87,62,58,71,77,59,54,45,39,51,80,55,24,36,80,83,66,57,82,79,45,53,76,50,46,68,40,68,72,42,35,87,48,47,61,69,56,42,63,75,44,55,90,56,55,39,93,90,47,53,74,66,43,40,47,53,61,47,40,38,33,30,34,50,78,37,33,56,62,36,51,44,51,45,52,67,68,59,70,66,62,47,67,39,68,63,51,42,49,50,51,50,50,61,75,17,34,48,38,57,55,89,84,69,45,62,70,20,60,39,49,52,64,43,64,36,65,68,53,39,46,52,44,51,51,35,47,50,53,50,49,68,74,39,73,91,41,71,88,45,48,47,36,51,43,49,45,38,54,55,40,43,35,41,47,46,60,29,84,47,67,71,45,42,54,50,35,54,54,52,40,52,54,47,35,58,52,29,48,50,43,24,53,51,43,48,53,50,49,78,70,55,83,53,69,70,60,44,56,54,41,45,55,46,33,28,52,27,20,42,46,28,46,53,54,60,60,55,58,70,72,58,38,53,61,55,52,70,43,54,67,52,34,21,51,46,54,45,22,36,32,47,33,38,75,48,53,63,98,67,62,85,83,52,58,72,69,54,52,51,43,53,52,51,50,51,54,41,24,65,69,40,36,68,56,51,53,54,44,41,57,75,49,47,65,23,60,53,54,30,47,35,71,78,34,81,85,60,44,90,52,50,75,50,40,63,42,66,85,54,32,54,54,33,34,37,35,32,33,46,73,57,96,89,46,82,61,45,40,38,36,36,28,62,54,66,23,54,51,28,48,57,72,37,49,60,60,40,69,58,67,72,55,58,71,30,69,61,39,35,67,77,51,45,90,62,85,54,52,24,34,78,32,88,54,88,86,41,55,29,21,44,72,60,61,59,91,78,25,41,41,33,34,34,75,60,86,95,44,79,44,42,34,38,37,44,94,91,50,43,34,39,54,57,57,59,83,49,38,66,87,52,50,58,70,69,57,62,66,50,35,43,44,32,32,32,71,88,80,64,38,32,39,41,24,44,57,94,46,68,80,60,89,64,100,76,50,43,32,37,44,73,46,102,78,84,44,37,36,46,33,35,102,91,47,72,48,68,31,85,76,29,67,70,63,50,61,56,62,59,69,73,75,115

Sequence (1250 aa):
MISNLPLEYIFHHVFLPPKLPDKEDEREKHDVVLTQLCQQELQNFHDCLPSNQRLPVKRMIGMIKGMALDPSATATPFSNIIKGLKTMKIEDVYAFHVEAQNAGIIIRRLSAEYSFEMFELSPRNKDVMATVGRLRRYFPGPAVAIHQDRIHEESFQDALSQCIEELSRKTPNTVRAKTRKANVSDIENRDTVDPSLITSMLAESLHAVGRRIDIHRIQKRTRDVVQWKDCLYPWRRSPFWLFLRVCLQTGLMKRNCNDPSHYQYKSFMIFFMCQILERALESPMSREILFIMSMKVQRRLVKLEKFIDSGLQQQVQKVLTKVSSYLKNNFPMLLSPKYPDISALDPIEDMVLSMNCLRSYLDGLSSRYRPKLKHAFVKPLCDSRIVQRNHSLPKMNPQCLSSQSRDGTRLDLADIELWVRDHLASWLSKNQTSQACCIALANLISTYQEVSDKVYHGIAEDQSVRILTLLDLWVALDKFTTLQEPLVKDYKCGFKSDLFTPLLLATKPEMLRLASIEQYITNRNAASAAEMPCIFSTTNTARSFPVRYFDQSSQHQRLLDRINSDARYERNAKMLELEEKVRQFNSWKESDQSTMCRRETIIRGRGRNRREVNVHASYCPKCIARTKAEQVTINVFECPLPENDLEAKSIVFELDVPKAFSAWRDSTYSLLVDTFSPKSKVSQDIDCYNFNKTALERYVQKPLGRIRLGSRTKPFMVSHYKNKFVFQATVKNILKPTGLNYKVVDNDGSHQIAITDDFCANLGIRKLCTMRFAPAFMKLEVFLEGTKCTTNNTLANQANCPATLTLHEFYQFASLRCGHYLQWLNILRESEARLLDLNSGEVFQILTQTAWQVGPAVYKLACRDSHQDLEDEAFGIHLLQALGAIVSSVESNWQNVRAVRVVIILTTRLLSVSTKDKVHESCLRLLLRIQVITIAWTRDVVHILHNCQEEDELKSLRIRALELALACHGSFDVEINNLEIMLSSTEPQTIFIESLITVHDRRPALTTGLCSMIQFALRRFDRLNHSAEPILRGIIINDAAGIDMTIQTLWSGYNPGAPWKALDLPNERWLRTKTATVNGQESLFVELNILDGELLISGSPLARLPRDYESHATYQRIFGQKTLDVVPSTMPGMAFETRKDVCGQQVHFKMLGDELVIRTRKEHECFEVIPKHILINDFQHSFTENYIFMRNDETGIIQLRPVDMPWNSSNGEWQITNSSKQTFHLSNKSMVAIDIRSVKFYNRYTRQLN

Nearest PDB structures (foldseek):
  5k7v-assembly1_B  TM=3.357E-01  e=1.116E+00  synthetic construct
  6u1s-assembly1_A  TM=3.282E-01  e=3.714E+00  synthetic construct
  6tl3-assembly1_A-2  TM=3.154E-01  e=5.064E+00  Homo sapiens
  6xu2-assembly1_A  TM=1.989E-01  e=2.076E+00  Homo sapiens

Radius of gyration: 45.85 Å; Cα contacts (8 Å, |Δi|>4): 1740; chains: 1; bounding box: 126×69×109 Å

Secondary structure (DSSP, 8-state):
------HHHHIIIII--SS--SS---HHHHHHHHHHHHHHHHHHHHHHS-GGGHHHHHHHHHHHHHHS--TT--S-TTHHHHHHHHHPPTT-EEEEEEGGGTEEEEEEE-SSEEEEEEEESS--HHHHHH-SS-EEEEES--EEEEEHHHHH-HHHHHHHHHHHHHHHH---TTSS-EEEETTEEEE-TTSPPPTHIIIIIIHHHHHTTSEE----PEEEEE----B-SSSSS-B---HHHHHHHHHHHHHTS-TTS--TT-HHHHHHHHHHHHHHHHHHHTTT--HHHHHHHHHHHHHHHHHHTTTS-HHHHHHHHHHHHHHHHHHHTTPPPPPPPPPPPGGG--TTTTTS---HHHHHHHHTTTTTT------------PPPPPP--TTS-----GGGGSSS-HHHHHHHHHHHHHHHHHHHHHHHHHHTT-HHHHHHHHHHHHHHHHHHHHHTTT-HHHHHHHHHHHHHHHHHHHHHHHHH-GGGGGS--S--GGGGTT-B--SHHHHHHHHHHHHHHHHHHHTS-TTPPPTTT--SSTTSHHHHHHHH-HHHHHHHHHHHHHHHHHHHHHHHHHHHHHHHHHHHHHHHHH----EEEEEE-SGGG-EEEEEE-SS-HHHHHHHHHHT-EEEPEE-SS-S-HHHHHHHHHHHS--HHHHHHHHHHHHIIIIITS---S-------B-GGGSTTGGG--S---SEEEEESSPPGGGSTTSEEEGGG--HHHHEE-----EEEEE--SS--EEPPTTGGGS---TTTSS----GGGGGGHHHHH-S---HHHHHHTGGG--TTS-HHHHHHHHHTTS-GGGHHHHHHHHHHH--S-TTSHHHHHHHHHHHHB----TT--SS-GGGGGGG-HHHHHHHHHHHHHHHHHHTT-GGGHHHHHHHHHHHHHHHHH---HHHHHHHHHHHHHHHHHHHHHHHHHHHHHHH---HHHHHHHHHHHHHHHHHHHHTT-S-HHHHHHHTTSHHHHHHHHHHHHHHHHHS-S--TTS-HHHHHHHHHHHHHHHHHHHHHHHHHHH--HHHHHHHHHH-TT--B-S--EEPSTT-TTEEEEEBPP-TTPPPPEEEEETTT--EEETTEESSS--HHHHHSHHHHHHHTT----EEE-SSTT-SEEESS-BTTBEEEEEEETTEEEEEEEETTEEEEEEPHHHHTTTS-HHHHHHEEEEEETTT-PEEEEETT-TT---TT-EEEEE-TTS-EEEEETTEEPPPTT-HHHHHHHHTT--